Protein AF-0000000070373498 (afdb_homodimer)

Nearest PDB structures (foldseek):
  1uqt-assembly1_B  TM=4.635E-01  e=3.086E-07  Escherichia coli
  3qhp-assembly2_B  TM=4.964E-01  e=8.669E-03  Helicobacter pylori 26695
  3c3x-assembly2_B  TM=3.634E-01  e=1.491E-02  Ocimum basilicum
  2qys-assembly2_B  TM=3.652E-01  e=2.563E-02  Ocimum basilicum
  7u35-assembly3_C  TM=2.205E-01  e=1.452E-01  Pseudomonas aeruginosa PAO1

Organism: Tetrahymena thermophila (strain SB210) (NCBI:txid312017)

Solvent-accessible surface area (backbone atoms only — not comparable to full-atom values): 52626 Å² total; per-residue (Å²): 112,32,35,31,38,35,26,70,59,78,63,32,86,82,71,46,59,63,27,31,35,57,36,30,55,53,51,47,34,54,75,67,71,23,51,33,38,39,39,22,60,45,82,83,47,74,66,52,48,53,71,49,56,71,38,84,55,45,47,76,44,74,45,53,71,86,38,59,67,60,47,48,41,48,58,64,64,70,48,80,54,77,50,47,31,37,38,16,47,25,44,66,33,31,70,56,46,44,66,60,43,52,71,75,37,72,83,34,42,37,32,34,34,38,61,40,54,63,39,32,22,52,41,19,44,47,51,53,51,53,52,51,53,52,49,51,52,50,29,65,70,65,70,49,79,96,68,84,52,58,67,57,36,39,49,49,50,51,45,35,65,59,63,15,70,67,41,29,69,81,28,70,62,36,30,45,41,53,52,40,52,44,62,28,70,32,32,34,28,38,13,41,50,56,46,47,42,37,37,70,70,66,60,43,70,57,55,46,81,55,52,41,48,39,83,57,54,65,86,74,69,56,64,82,66,64,42,64,86,74,25,48,40,37,35,34,70,44,48,36,79,41,61,50,43,37,52,25,50,52,47,34,66,74,55,30,44,60,57,39,32,71,77,36,71,86,51,37,38,39,35,30,33,45,69,71,53,76,89,63,70,61,45,59,73,66,75,67,49,38,39,77,64,45,62,68,89,53,76,72,60,51,45,46,28,39,34,33,58,45,58,24,81,35,59,51,34,53,53,46,64,58,53,55,30,18,77,34,46,17,22,33,35,25,8,56,60,43,43,35,44,61,37,52,69,55,32,72,63,54,72,50,63,74,58,52,92,87,70,73,54,76,64,62,54,53,59,57,43,56,62,54,43,53,58,49,47,50,52,33,48,66,58,68,57,44,80,87,58,65,81,90,50,75,69,82,72,60,49,50,30,41,44,35,86,29,57,30,60,64,43,45,34,54,47,46,50,45,46,69,71,34,61,68,60,32,50,51,17,22,51,40,18,34,45,43,40,37,74,58,24,6,27,72,60,42,42,50,50,48,53,51,52,52,48,53,50,59,75,41,39,69,61,51,49,47,69,32,42,64,36,32,30,63,73,32,65,58,46,32,34,57,62,41,44,54,48,45,47,49,46,46,49,45,47,42,53,50,51,63,57,60,75,100,111,32,36,32,38,35,26,68,58,79,62,35,85,82,72,45,59,63,27,32,35,58,36,30,55,52,50,47,33,54,75,67,71,23,50,32,38,38,38,22,60,45,82,83,47,74,66,52,48,54,70,48,57,70,38,85,56,45,46,78,43,74,46,55,73,87,38,60,67,60,47,48,40,47,57,63,64,70,48,79,53,78,48,46,30,37,40,16,47,25,46,65,32,32,71,56,45,44,67,60,44,52,71,76,37,71,81,34,44,38,31,34,33,39,61,40,54,63,39,32,23,50,42,18,43,47,52,55,51,53,51,50,52,53,49,52,53,49,29,64,71,65,70,50,79,98,68,82,52,57,67,57,36,38,51,50,49,51,46,36,68,57,64,16,69,67,41,29,69,81,26,70,61,36,30,44,42,51,51,40,51,42,62,28,71,32,33,35,29,36,13,42,50,56,48,47,43,37,37,69,72,67,60,42,70,58,55,45,80,53,54,42,48,39,83,58,53,65,87,73,68,58,63,82,67,64,41,62,85,74,25,49,39,36,33,34,70,44,48,37,79,42,61,49,42,37,53,23,51,51,48,35,64,74,55,29,44,61,56,40,30,72,76,37,72,85,51,37,39,40,37,30,34,44,69,70,52,76,89,63,69,60,44,57,74,66,75,67,50,37,39,77,65,43,62,70,90,50,76,71,60,51,45,45,28,40,35,35,59,45,58,24,81,36,60,52,34,54,52,47,63,57,53,54,31,18,77,33,46,16,23,33,35,25,9,59,60,42,43,37,45,60,36,53,71,55,32,71,62,54,72,52,64,73,57,52,92,86,70,73,54,76,66,63,52,52,60,57,42,55,60,52,44,52,57,51,48,50,52,34,50,66,58,67,57,45,83,85,59,67,83,90,49,75,67,82,73,58,47,49,30,42,44,36,85,30,56,31,58,65,43,46,35,54,47,46,52,45,47,69,71,33,62,68,61,32,50,52,17,23,52,39,18,35,47,44,38,36,74,58,24,8,26,72,59,44,43,50,50,49,52,52,53,52,50,52,50,58,75,40,39,69,60,52,50,47,70,31,44,64,36,30,30,63,74,31,62,60,45,33,35,56,60,42,45,52,48,45,47,48,47,46,49,46,44,40,52,49,49,60,53,62,74,100

Secondary structure (DSSP, 8-state):
--EEEE-SS---TTS-HHHHHHHHHHHHHHHTT--EEEEESS---HHHHHHHHTSTTEEEEE--TT-HHHHHHIIIII-----SEEEEEHHHHHHHHHHHHHHH-TTSEEEEE-SS-HHHHHHHHHHHHHHHHHHHHHHHHHT--S---HHHHHHHHHHHHHH-S--TTT-HHHHHHHHHHHT-SEEEES-HHHHHIIIIIS---SEEE----BPPPPSS--GGGG-GGG--SEEEEEETTSHHHHHHHHHIIIIIHHHHHHH-TT--EEEEEES--GGGTTGGGG-SSEEE--S-S-GGGGGG-SEEEE--SS--S--HHHHHHHHTT--EEE-HHHHTT--STT-GGGGGTT--TTT--HHHHHHHHHHHHHHHHHHHHHHHT-TT--TTS--TT---SEE----SHHHHHHHHHHHHH-HHHHHHHHHHHHHHIIIIIBHHHHHHHHHHHHHHHHHTHHHHHHH-HHHHHHTSHHHHHHHHHHHHHHHHHHHHHHHHHH--/--EEEE-SS---TTS-HHHHHHHHHHHHHHHTT--EEEEESS---HHHHHHHHTSTTEEEEE--TT-HHHHHHIIIII-----SEEEEEHHHHHHHHHHHHHHH-TTSEEEEE-SS-HHHHHHHHHHHHHHHHHHHHHHHHHT--S---HHHHHHHHHHHHHH-S--TTT-HHHHHHHHHHHT-SEEEES-HHHHHIIIIIS---SEEE----BPPPPSS--GGGG-GGG--SEEEEEETTSHHHHHHHHHIIIIIHHHHHHH-TT--EEEEEES--GGGTT-GGG-SSEEE--S-S-GGGGGG-SEEEE--SS--S--HHHHHHHHTT--EEE-HHHHTT--STT-GGGGGTT--TTT--HHHHHHHHHHHHHHHHHHHHHHHT-TT--TTS--TT---SEE----SHHHHHHHHHHHHH-HHHHHHHHHHHHHHIIIIIBHHHHHHHHHHHHHHHHHTHHHHHHH-HHHHHHTSHHHHHHHHHHHHHHHHHHHHHHHHHH--

pLDDT: mean 83.88, std 16.35, range [26.62, 98.81]

Structure (mmCIF, N/CA/C/O backbone):
data_AF-0000000070373498-model_v1
#
loop_
_entity.id
_entity.type
_entity.pdbx_description
1 polymer 'Glycosyltransferase, putative'
#
loop_
_atom_site.group_PDB
_atom_site.id
_atom_site.type_symbol
_atom_site.label_atom_id
_atom_site.label_alt_id
_atom_site.label_comp_id
_atom_site.label_asym_id
_atom_site.label_entity_id
_atom_site.label_seq_id
_atom_site.pdbx_PDB_ins_code
_atom_site.Cartn_x
_atom_site.Cartn_y
_atom_site.Cartn_z
_atom_site.occupancy
_atom_site.B_iso_or_equiv
_atom_site.auth_seq_id
_atom_site.auth_comp_id
_atom_site.auth_asym_id
_atom_site.auth_atom_id
_atom_site.pdbx_PDB_model_num
ATOM 1 N N . MET A 1 1 ? -27.422 -12.938 -8.344 1 84.81 1 MET A N 1
ATOM 2 C CA . MET A 1 1 ? -26.203 -12.203 -8.633 1 84.81 1 MET A CA 1
ATOM 3 C C . MET A 1 1 ? -25.828 -12.336 -10.109 1 84.81 1 MET A C 1
ATOM 5 O O . MET A 1 1 ? -25.734 -13.453 -10.633 1 84.81 1 MET A O 1
ATOM 9 N N . LYS A 1 2 ? -25.906 -11.352 -10.852 1 90.5 2 LYS A N 1
ATOM 10 C CA . LYS A 1 2 ? -25.5 -11.352 -12.25 1 90.5 2 LYS A CA 1
ATOM 11 C C . LYS A 1 2 ? -23.984 -11.195 -12.375 1 90.5 2 LYS A C 1
ATOM 13 O O . LYS A 1 2 ? -23.406 -10.273 -11.797 1 90.5 2 LYS A O 1
ATOM 18 N N . VAL A 1 3 ? -23.375 -12.141 -13.18 1 93.94 3 VAL A N 1
ATOM 19 C CA . VAL A 1 3 ? -21.906 -12.156 -13.242 1 93.94 3 VAL A CA 1
ATOM 20 C C . VAL A 1 3 ? -21.453 -12.016 -14.695 1 93.94 3 VAL A C 1
ATOM 22 O O . VAL A 1 3 ? -22 -12.664 -15.594 1 93.94 3 VAL A O 1
ATOM 25 N N . ALA A 1 4 ? -20.562 -11.07 -14.914 1 93.75 4 ALA A N 1
ATOM 26 C CA . ALA A 1 4 ? -19.875 -10.961 -16.203 1 93.75 4 ALA A CA 1
ATOM 27 C C . ALA A 1 4 ? -18.438 -11.469 -16.094 1 93.75 4 ALA A C 1
ATOM 29 O O . ALA A 1 4 ? -17.672 -11.031 -15.234 1 93.75 4 ALA A O 1
ATOM 30 N N . ILE A 1 5 ? -18.125 -12.391 -16.938 1 93.94 5 ILE A N 1
ATOM 31 C CA . ILE A 1 5 ? -16.766 -12.953 -16.953 1 93.94 5 ILE A CA 1
ATOM 32 C C . ILE A 1 5 ? -16.031 -12.492 -18.203 1 93.94 5 ILE A C 1
ATOM 34 O O . ILE A 1 5 ? -16.547 -12.633 -19.328 1 93.94 5 ILE A O 1
ATOM 38 N N . PHE A 1 6 ? -14.883 -11.867 -18 1 93.06 6 PHE A N 1
ATOM 39 C CA . PHE A 1 6 ? -14.023 -11.406 -19.078 1 93.06 6 PHE A CA 1
ATOM 40 C C . PHE A 1 6 ? -12.781 -12.281 -19.188 1 93.06 6 PHE A C 1
ATOM 42 O O . PHE A 1 6 ? -12.031 -12.43 -18.219 1 93.06 6 PHE A O 1
ATOM 49 N N . SER A 1 7 ? -12.586 -12.891 -20.312 1 91.75 7 SER A N 1
ATOM 50 C CA . SER A 1 7 ? -11.438 -13.758 -20.547 1 91.75 7 SER A CA 1
ATOM 51 C C . SER A 1 7 ? -10.914 -13.617 -21.969 1 91.75 7 SER A C 1
ATOM 53 O O . SER A 1 7 ? -11.695 -13.391 -22.906 1 91.75 7 SER A O 1
ATOM 55 N N . LEU A 1 8 ? -9.57 -13.719 -22.109 1 86.31 8 LEU A N 1
ATOM 56 C CA . LEU A 1 8 ? -8.977 -13.633 -23.438 1 86.31 8 LEU A CA 1
ATOM 57 C C . LEU A 1 8 ? -9.297 -14.875 -24.25 1 86.31 8 LEU A C 1
ATOM 59 O O . LEU A 1 8 ? -9.273 -14.828 -25.484 1 86.31 8 LEU A O 1
ATOM 63 N N . LEU A 1 9 ? -9.562 -15.977 -23.484 1 81.12 9 LEU A N 1
ATOM 64 C CA . LEU A 1 9 ? -9.883 -17.234 -24.156 1 81.12 9 LEU A CA 1
ATOM 65 C C . LEU A 1 9 ? -11.289 -17.703 -23.781 1 81.12 9 LEU A C 1
ATOM 67 O O . LEU A 1 9 ? -11.781 -17.391 -22.688 1 81.12 9 LEU A O 1
ATOM 71 N N . TRP A 1 10 ? -11.836 -18.359 -24.734 1 78.5 10 TRP A N 1
ATOM 72 C CA . TRP A 1 10 ? -13.125 -18.969 -24.438 1 78.5 10 TRP A CA 1
ATOM 73 C C . TRP A 1 10 ? -12.961 -20.156 -23.484 1 78.5 10 TRP A C 1
ATOM 75 O O . TRP A 1 10 ? -11.977 -20.891 -23.578 1 78.5 10 TRP A O 1
ATOM 85 N N . PRO A 1 11 ? -13.828 -20.297 -22.578 1 72.81 11 PRO A N 1
ATOM 86 C CA . PRO A 1 11 ? -13.695 -21.375 -21.594 1 72.81 11 PRO A CA 1
ATOM 87 C C . PRO A 1 11 ? -13.805 -22.766 -22.219 1 72.81 11 PRO A C 1
ATOM 89 O O . PRO A 1 11 ? -14.586 -22.953 -23.156 1 72.81 11 PRO A O 1
ATOM 92 N N . LYS A 1 12 ? -12.883 -23.609 -21.906 1 69.5 12 LYS A N 1
ATOM 93 C CA . LYS A 1 12 ? -12.891 -25.016 -22.312 1 69.5 12 LYS A CA 1
ATOM 94 C C . LYS A 1 12 ? -12.734 -25.922 -21.094 1 69.5 12 LYS A C 1
ATOM 96 O O . LYS A 1 12 ? -11.961 -25.625 -20.188 1 69.5 12 LYS A O 1
ATOM 101 N N . ASN A 1 13 ? -13.539 -26.984 -21.047 1 64.62 13 ASN A N 1
ATOM 102 C CA . ASN A 1 13 ? -13.508 -27.906 -19.906 1 64.62 13 ASN A CA 1
ATOM 103 C C . ASN A 1 13 ? -12.25 -28.766 -19.922 1 64.62 13 ASN A C 1
ATOM 105 O O . ASN A 1 13 ? -11.906 -29.375 -18.906 1 64.62 13 ASN A O 1
ATOM 109 N N . ASN A 1 14 ? -11.555 -28.875 -20.938 1 64.81 14 ASN A N 1
ATOM 110 C CA . ASN A 1 14 ? -10.453 -29.844 -20.969 1 64.81 14 ASN A CA 1
ATOM 111 C C . ASN A 1 14 ? -9.266 -29.312 -21.766 1 64.81 14 ASN A C 1
ATOM 113 O O . ASN A 1 14 ? -8.68 -30.031 -22.562 1 64.81 14 ASN A O 1
ATOM 117 N N . PHE A 1 15 ? -8.938 -28.141 -21.594 1 67.12 15 PHE A N 1
ATOM 118 C CA . PHE A 1 15 ? -7.832 -27.594 -22.359 1 67.12 15 PHE A CA 1
ATOM 119 C C . PHE A 1 15 ? -6.68 -27.188 -21.438 1 67.12 15 PHE A C 1
ATOM 121 O O . PHE A 1 15 ? -5.895 -28.047 -21.016 1 67.12 15 PHE A O 1
ATOM 128 N N . SER A 1 16 ? -6.688 -26.016 -20.938 1 75.06 16 SER A N 1
ATOM 129 C CA . SER A 1 16 ? -5.652 -25.562 -20.016 1 75.06 16 SER A CA 1
ATOM 130 C C . SER A 1 16 ? -6.203 -25.422 -18.609 1 75.06 16 SER A C 1
ATOM 132 O O . SER A 1 16 ? -7.418 -25.344 -18.406 1 75.06 16 SER A O 1
ATOM 134 N N . ALA A 1 17 ? -5.25 -25.562 -17.688 1 77.38 17 ALA A N 1
ATOM 135 C CA . ALA A 1 17 ? -5.656 -25.391 -16.297 1 77.38 17 ALA A CA 1
ATOM 136 C C . ALA A 1 17 ? -6.398 -24.078 -16.094 1 77.38 17 ALA A C 1
ATOM 138 O O . ALA A 1 17 ? -7.379 -24.016 -15.344 1 77.38 17 ALA A O 1
ATOM 139 N N . ALA A 1 18 ? -6.004 -23.031 -16.781 1 77.94 18 ALA A N 1
ATOM 140 C CA . ALA A 1 18 ? -6.641 -21.734 -16.672 1 77.94 18 ALA A CA 1
ATOM 141 C C . ALA A 1 18 ? -8.07 -21.766 -17.203 1 77.94 18 ALA A C 1
ATOM 143 O O . ALA A 1 18 ? -8.984 -21.219 -16.578 1 77.94 18 ALA A O 1
ATOM 144 N N . CYS A 1 19 ? -8.266 -22.406 -18.266 1 77.88 19 CYS A N 1
ATOM 145 C CA . CYS A 1 19 ? -9.586 -22.516 -18.859 1 77.88 19 CYS A CA 1
ATOM 146 C C . CYS A 1 19 ? -10.531 -23.297 -17.969 1 77.88 19 CYS A C 1
ATOM 148 O O . CYS A 1 19 ? -11.695 -22.938 -17.797 1 77.88 19 CYS A O 1
ATOM 150 N N . VAL A 1 20 ? -9.969 -24.344 -17.422 1 81.12 20 VAL A N 1
ATOM 151 C CA . VAL A 1 20 ? -10.766 -25.188 -16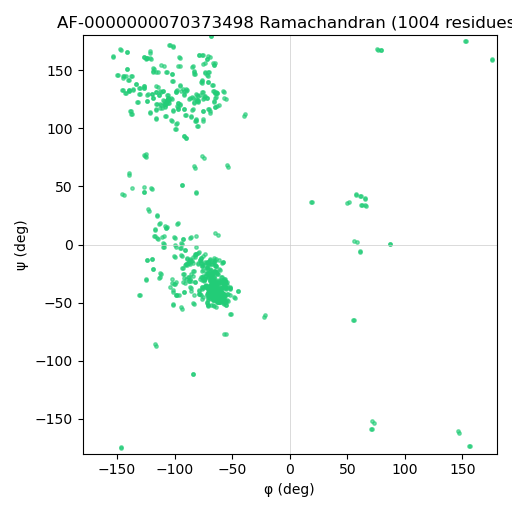.531 1 81.12 20 VAL A CA 1
ATOM 152 C C . VAL A 1 20 ? -11.219 -24.406 -15.312 1 81.12 20 VAL A C 1
ATOM 154 O O . VAL A 1 20 ? -12.367 -24.5 -14.891 1 81.12 20 VAL A O 1
ATOM 157 N N . ARG A 1 21 ? -10.383 -23.672 -14.805 1 87.75 21 ARG A N 1
ATOM 158 C CA . ARG A 1 21 ? -10.719 -22.875 -13.625 1 87.75 21 ARG A CA 1
ATOM 159 C C . ARG A 1 21 ? -11.758 -21.812 -13.953 1 87.75 21 ARG A C 1
ATOM 161 O O . ARG A 1 21 ? -12.719 -21.625 -13.203 1 87.75 21 ARG A O 1
ATOM 168 N N . THR A 1 22 ? -11.547 -21.109 -15.039 1 87.75 22 THR A N 1
ATOM 169 C CA . THR A 1 22 ? -12.516 -20.094 -15.461 1 87.75 22 THR A CA 1
ATOM 170 C C . THR A 1 22 ? -13.883 -20.719 -15.703 1 87.75 22 THR A C 1
ATOM 172 O O . THR A 1 22 ? -14.906 -20.141 -15.328 1 87.75 22 THR A O 1
ATOM 175 N N . PHE A 1 23 ? -13.844 -21.906 -16.25 1 85.19 23 PHE A N 1
ATOM 176 C CA . PHE A 1 23 ? -15.086 -22.625 -16.469 1 85.19 23 PHE A CA 1
ATOM 177 C C . PHE A 1 23 ? -15.75 -22.969 -15.141 1 85.19 23 PHE A C 1
ATOM 179 O O . PHE A 1 23 ? -16.984 -23.016 -15.047 1 85.19 23 PHE A O 1
ATOM 186 N N . GLY A 1 24 ? -14.945 -23.203 -14.188 1 88.06 24 GLY A N 1
ATOM 187 C CA . GLY A 1 24 ? -15.461 -23.469 -12.852 1 88.06 24 GLY A CA 1
ATOM 188 C C . GLY A 1 24 ? -16.375 -22.375 -12.344 1 88.06 24 GLY A C 1
ATOM 189 O O . GLY A 1 24 ? -17.375 -22.656 -11.688 1 88.06 24 GLY A O 1
ATOM 190 N N . TYR A 1 25 ? -16.062 -21.125 -12.633 1 89.75 25 TYR A N 1
ATOM 191 C CA . TYR A 1 25 ? -16.922 -20.016 -12.234 1 89.75 25 TYR A CA 1
ATOM 192 C C . TYR A 1 25 ? -18.266 -20.078 -12.938 1 89.75 25 TYR A C 1
ATOM 194 O O . TYR A 1 25 ? -19.297 -19.766 -12.344 1 89.75 25 TYR A O 1
ATOM 202 N N . VAL A 1 26 ? -18.188 -20.469 -14.164 1 87.88 26 VAL A N 1
ATOM 203 C CA . VAL A 1 26 ? -19.422 -20.625 -14.938 1 87.88 26 VAL A CA 1
ATOM 204 C C . VAL A 1 26 ? -20.297 -21.703 -14.305 1 87.88 26 VAL A C 1
ATOM 206 O O . VAL A 1 26 ? -21.5 -21.516 -14.141 1 87.88 26 VAL A O 1
ATOM 209 N N . LEU A 1 27 ? -19.656 -22.781 -13.906 1 87.31 27 LEU A N 1
ATOM 210 C CA . LEU A 1 27 ? -20.391 -23.891 -13.281 1 87.31 27 LEU A CA 1
ATOM 211 C C . LEU A 1 27 ? -21.031 -23.438 -11.977 1 87.31 27 LEU A C 1
ATOM 213 O O . LEU A 1 27 ? -22.156 -23.828 -11.672 1 87.31 27 LEU A O 1
ATOM 217 N N . CYS A 1 28 ? -20.312 -22.672 -11.234 1 88.56 28 CYS A N 1
ATOM 218 C CA . CYS A 1 28 ? -20.859 -22.156 -9.984 1 88.56 28 CYS A CA 1
ATOM 219 C C . CYS A 1 28 ? -22.109 -21.312 -10.242 1 88.56 28 CYS A C 1
ATOM 221 O O . CYS A 1 28 ? -23.109 -21.453 -9.539 1 88.56 28 CYS A O 1
ATOM 223 N N . GLN A 1 29 ? -22.016 -20.469 -11.242 1 88.75 29 GLN A N 1
ATOM 224 C CA . GLN A 1 29 ? -23.156 -19.609 -11.586 1 88.75 29 GLN A CA 1
ATOM 225 C C . GLN A 1 29 ? -24.344 -20.438 -12.055 1 88.75 29 GLN A C 1
ATOM 227 O O . GLN A 1 29 ? -25.484 -20.125 -11.734 1 88.75 29 GLN A O 1
ATOM 232 N N . LEU A 1 30 ? -24.109 -21.453 -12.805 1 85.94 30 LEU A N 1
ATOM 233 C CA . LEU A 1 30 ? -25.156 -22.328 -13.305 1 85.94 30 LEU A CA 1
ATOM 234 C C . LEU A 1 30 ? -25.859 -23.062 -12.156 1 85.94 30 LEU A C 1
ATOM 236 O O . LEU A 1 30 ? -27.078 -23.188 -12.148 1 85.94 30 LEU A O 1
ATOM 240 N N . LYS A 1 31 ? -25.031 -23.547 -11.297 1 86.81 31 LYS A N 1
ATOM 241 C CA . LYS A 1 31 ? -25.594 -24.25 -10.141 1 86.81 31 LYS A CA 1
ATOM 242 C C . LYS A 1 31 ? -26.562 -23.359 -9.367 1 86.81 31 LYS A C 1
ATOM 244 O O . LYS A 1 31 ? -27.594 -23.812 -8.883 1 86.81 31 LYS A O 1
ATOM 249 N N . GLU A 1 32 ? -26.219 -22.125 -9.312 1 83.94 32 GLU A N 1
ATOM 250 C CA . GLU A 1 32 ? -27.031 -21.188 -8.547 1 83.94 32 GLU A CA 1
ATOM 251 C C . GLU A 1 32 ? -28.078 -20.516 -9.422 1 83.94 32 GLU A C 1
ATOM 253 O O . GLU A 1 32 ? -28.734 -19.562 -8.992 1 83.94 32 GLU A O 1
ATOM 258 N N . ASN A 1 33 ? -28.234 -20.859 -10.656 1 85.81 33 ASN A N 1
ATOM 259 C CA . ASN A 1 33 ? -29.203 -20.344 -11.625 1 85.81 33 ASN A CA 1
ATOM 260 C C . ASN A 1 33 ? -29.078 -18.828 -11.797 1 85.81 33 ASN A C 1
ATOM 262 O O . ASN A 1 33 ? -30.078 -18.109 -11.742 1 85.81 33 ASN A O 1
ATOM 266 N N . GLN A 1 34 ? -27.906 -18.453 -11.859 1 86.31 34 GLN A N 1
ATOM 267 C CA . GLN A 1 34 ? -27.625 -17.031 -12.016 1 86.31 34 GLN A CA 1
ATOM 268 C C . GLN A 1 34 ? -27.266 -16.688 -13.461 1 86.31 34 GLN A C 1
ATOM 270 O O . GLN A 1 34 ? -26.641 -17.5 -14.148 1 86.31 34 GLN A O 1
ATOM 275 N N . GLU A 1 35 ? -27.734 -15.602 -13.906 1 86.88 35 GLU A N 1
ATOM 276 C CA . GLU A 1 35 ? -27.406 -15.141 -15.25 1 86.88 35 GLU A CA 1
ATOM 277 C C . GLU A 1 35 ? -25.922 -14.789 -15.352 1 86.88 35 GLU A C 1
ATOM 279 O O . GLU A 1 35 ? -25.359 -14.141 -14.469 1 86.88 35 GLU A O 1
ATOM 284 N N . THR A 1 36 ? -25.328 -15.305 -16.422 1 90.19 36 THR A N 1
ATOM 285 C CA . THR A 1 36 ? -23.891 -15.102 -16.609 1 90.19 36 THR A CA 1
ATOM 286 C C . THR A 1 36 ? -23.594 -14.594 -18.031 1 90.19 36 THR A C 1
ATOM 288 O O . THR A 1 36 ? -24.203 -15.062 -19 1 90.19 36 THR A O 1
ATOM 291 N N . LEU A 1 37 ? -22.859 -13.57 -18.062 1 89.38 37 LEU A N 1
ATOM 292 C CA . LEU A 1 37 ? -22.359 -13.031 -19.328 1 89.38 37 LEU A CA 1
ATOM 293 C C . LEU A 1 37 ? -20.875 -13.344 -19.5 1 89.38 37 LEU A C 1
ATOM 295 O O . LEU A 1 37 ? -20.078 -13.125 -18.578 1 89.38 37 LEU A O 1
ATOM 299 N N . PHE A 1 38 ? -20.531 -13.961 -20.609 1 90.06 38 PHE A N 1
ATOM 300 C CA . PHE A 1 38 ? -19.125 -14.273 -20.922 1 90.06 38 PHE A CA 1
ATOM 301 C C . PHE A 1 38 ? -18.641 -13.453 -22.109 1 90.06 38 PHE A C 1
ATOM 303 O O . PHE A 1 38 ? -19.219 -13.531 -23.203 1 90.06 38 PHE A O 1
ATOM 310 N N . ILE A 1 39 ? -17.609 -12.641 -21.891 1 89.06 39 ILE A N 1
ATOM 311 C CA . ILE A 1 39 ? -17.109 -11.75 -22.922 1 89.06 39 ILE A CA 1
ATOM 312 C C . ILE A 1 39 ? -15.656 -12.094 -23.234 1 89.06 39 ILE A C 1
ATOM 314 O O . ILE A 1 39 ? -14.844 -12.289 -22.328 1 89.06 39 ILE A O 1
ATOM 318 N N . SER A 1 40 ? -15.312 -12.258 -24.438 1 89.38 40 SER A N 1
ATOM 319 C CA . SER A 1 40 ? -13.945 -12.5 -24.906 1 89.38 40 SER A CA 1
ATOM 320 C C . SER A 1 40 ? -13.656 -11.734 -26.188 1 89.38 40 SER A C 1
ATOM 322 O O . SER A 1 40 ? -14.539 -11.547 -27.031 1 89.38 40 SER A O 1
ATOM 324 N N . PRO A 1 41 ? -12.398 -11.18 -26.328 1 86.81 41 PRO A N 1
ATOM 325 C CA . PRO A 1 41 ? -12.039 -10.539 -27.594 1 86.81 41 PRO A CA 1
ATOM 326 C C . PRO A 1 41 ? -11.703 -11.555 -28.688 1 86.81 41 PRO A C 1
ATOM 328 O O . PRO A 1 41 ? -11.578 -11.18 -29.859 1 86.81 41 PRO A O 1
ATOM 331 N N . SER A 1 42 ? -11.547 -12.805 -28.344 1 83.62 42 SER A N 1
ATOM 332 C CA . SER A 1 42 ? -11.164 -13.836 -29.312 1 83.62 42 SER A CA 1
ATOM 333 C C . SER A 1 42 ? -12.328 -14.195 -30.234 1 83.62 42 SER A C 1
ATOM 335 O O . SER A 1 42 ? -13.492 -14.125 -29.828 1 83.62 42 SER A O 1
ATOM 337 N N . LYS A 1 43 ? -11.93 -14.539 -31.422 1 79.56 43 LYS A N 1
ATOM 338 C CA . LYS A 1 43 ? -12.953 -14.969 -32.375 1 79.56 43 LYS A CA 1
ATOM 339 C C . LYS A 1 43 ? -13.586 -16.281 -31.938 1 79.56 43 LYS A C 1
ATOM 341 O O . LYS A 1 43 ? -12.898 -17.188 -31.469 1 79.56 43 LYS A O 1
ATOM 346 N N . LYS A 1 44 ? -14.875 -16.344 -32.062 1 74 44 LYS A N 1
ATOM 347 C CA . LYS A 1 44 ? -15.648 -17.516 -31.672 1 74 44 LYS A CA 1
ATOM 348 C C . LYS A 1 44 ? -15.5 -18.656 -32.688 1 74 44 LYS A C 1
ATOM 350 O O . LYS A 1 44 ? -15.648 -18.438 -33.875 1 74 44 LYS A O 1
ATOM 355 N N . THR A 1 45 ? -14.906 -19.703 -32.219 1 69.56 45 THR A N 1
ATOM 356 C CA . THR A 1 45 ? -15 -20.875 -33.094 1 69.56 45 THR A CA 1
ATOM 357 C C . THR A 1 45 ? -16.312 -21.625 -32.844 1 69.56 45 THR A C 1
ATOM 359 O O . THR A 1 45 ? -16.938 -21.453 -31.797 1 69.56 45 THR A O 1
ATOM 362 N N . LYS A 1 46 ? -16.812 -22.328 -33.844 1 64.81 46 LYS A N 1
ATOM 363 C CA . LYS A 1 46 ? -18.047 -23.094 -33.75 1 64.81 46 LYS A CA 1
ATOM 364 C C . LYS A 1 46 ? -18.016 -24.031 -32.531 1 64.81 46 LYS A C 1
ATOM 366 O O . LYS A 1 46 ? -19.016 -24.172 -31.828 1 64.81 46 LYS A O 1
ATOM 371 N N . GLN A 1 47 ? -16.953 -24.641 -32.344 1 64.06 47 GLN A N 1
ATOM 372 C CA . GLN A 1 47 ? -16.812 -25.609 -31.25 1 64.06 47 GLN A CA 1
ATOM 373 C C . GLN A 1 47 ? -16.906 -24.922 -29.891 1 64.06 47 GLN A C 1
ATOM 375 O O . GLN A 1 47 ? -17.578 -25.422 -28.984 1 64.06 47 GLN A O 1
ATOM 380 N N . GLN A 1 48 ? -16.359 -23.828 -29.812 1 65.25 48 GLN A N 1
ATOM 381 C CA . GLN A 1 48 ? -16.328 -23.109 -28.547 1 65.25 48 GLN A CA 1
ATOM 382 C C . GLN A 1 48 ? -17.719 -22.609 -28.156 1 65.25 48 GLN A C 1
ATOM 384 O O . GLN A 1 48 ? -18.094 -22.656 -26.984 1 65.25 48 GLN A O 1
ATOM 389 N N . ILE A 1 49 ? -18.391 -22.203 -29.172 1 64.31 49 ILE A N 1
ATOM 390 C CA . ILE A 1 49 ? -19.766 -21.75 -28.969 1 64.31 49 ILE A CA 1
ATOM 391 C C . ILE A 1 49 ? -20.625 -22.922 -28.484 1 64.31 49 ILE A C 1
ATOM 393 O O . ILE A 1 49 ? -21.422 -22.766 -27.547 1 64.31 49 ILE A O 1
ATOM 397 N N . SER A 1 50 ? -20.359 -24 -29.062 1 64.75 50 SER A N 1
ATOM 398 C CA . SER A 1 50 ? -21.172 -25.156 -28.719 1 64.75 50 SER A CA 1
ATOM 399 C C . SER A 1 50 ? -20.922 -25.625 -27.281 1 64.75 50 SER A C 1
ATOM 401 O O . SER A 1 50 ? -21.844 -26.031 -26.578 1 64.75 50 SER A O 1
ATOM 403 N N . ASP A 1 51 ? -19.719 -25.516 -26.812 1 65.62 51 ASP A N 1
ATOM 404 C CA . ASP A 1 51 ? -19.328 -25.953 -25.484 1 65.62 51 ASP A CA 1
ATOM 405 C C . ASP A 1 51 ? -20.031 -25.141 -24.391 1 65.62 51 ASP A C 1
ATOM 407 O O . ASP A 1 51 ? -20.406 -25.672 -23.359 1 65.62 51 ASP A O 1
ATOM 411 N N . ILE A 1 52 ? -20.328 -23.891 -24.719 1 66.88 52 ILE A N 1
ATOM 412 C CA . ILE A 1 52 ? -20.875 -23 -23.703 1 66.88 52 ILE A CA 1
ATOM 413 C C . ILE A 1 52 ? -22.391 -22.875 -23.891 1 66.88 52 ILE A C 1
ATOM 415 O O . ILE A 1 52 ? -23.141 -22.734 -22.922 1 66.88 52 ILE A O 1
ATOM 419 N N . GLN A 1 53 ? -22.766 -22.812 -25.141 1 62.56 53 GLN A N 1
ATOM 420 C CA . GLN A 1 53 ? -24.172 -22.578 -25.453 1 62.56 53 GLN A CA 1
ATOM 421 C C . GLN A 1 53 ? -25.062 -23.688 -24.906 1 62.56 53 GLN A C 1
ATOM 423 O O . GLN A 1 53 ? -26.266 -23.516 -24.734 1 62.56 53 GLN A O 1
ATOM 428 N N . MET A 1 54 ? -24.312 -24.672 -24.562 1 63.5 54 MET A N 1
ATOM 429 C CA . MET A 1 54 ? -25.094 -25.75 -23.984 1 63.5 54 MET A CA 1
ATOM 430 C C . MET A 1 54 ? -25.734 -25.328 -22.672 1 63.5 54 MET A C 1
ATOM 432 O O . MET A 1 54 ? -26.719 -25.922 -22.234 1 63.5 54 MET A O 1
ATOM 436 N N . PHE A 1 55 ? -25.266 -24.219 -22.234 1 70.5 55 PHE A N 1
ATOM 437 C CA . PHE A 1 55 ? -25.812 -23.797 -20.953 1 70.5 55 PHE A CA 1
ATOM 438 C C . PHE A 1 55 ? -26.75 -22.594 -21.125 1 70.5 55 PHE A C 1
ATOM 440 O O . PHE A 1 55 ? -26.328 -21.547 -21.609 1 70.5 55 PHE A O 1
ATOM 447 N N . SER A 1 56 ? -28 -22.719 -20.953 1 67.31 56 SER A N 1
ATOM 448 C CA . SER A 1 56 ? -29.062 -21.766 -21.234 1 67.31 56 SER A CA 1
ATOM 449 C C . SER A 1 56 ? -28.844 -20.438 -20.516 1 67.31 56 SER A C 1
ATOM 451 O O . SER A 1 56 ? -29.219 -19.375 -21.016 1 67.31 56 SER A O 1
ATOM 453 N N . ASN A 1 57 ? -28.281 -20.391 -19.422 1 81.25 57 ASN A N 1
ATOM 454 C CA . ASN A 1 57 ? -28.203 -19.172 -18.625 1 81.25 57 ASN A CA 1
ATOM 455 C C . ASN A 1 57 ? -26.859 -18.469 -18.828 1 81.25 57 ASN A C 1
ATOM 457 O O . ASN A 1 57 ? -26.5 -17.578 -18.047 1 81.25 57 ASN A O 1
ATOM 461 N N . VAL A 1 58 ? -26.125 -18.812 -19.922 1 85.31 58 VAL A N 1
ATOM 462 C CA . VAL A 1 58 ? -24.844 -18.188 -20.219 1 85.31 58 VAL A CA 1
ATOM 463 C C . VAL A 1 58 ? -24.906 -17.516 -21.594 1 85.31 58 VAL A C 1
ATOM 465 O O . VAL A 1 58 ? -25.141 -18.172 -22.609 1 85.31 58 VAL A O 1
ATOM 468 N N . LYS A 1 59 ? -24.812 -16.219 -21.562 1 83.75 59 LYS A N 1
ATOM 469 C CA . LYS A 1 59 ? -24.719 -15.469 -22.797 1 83.75 59 LYS A CA 1
ATOM 470 C C . LYS A 1 59 ? -23.266 -15.195 -23.172 1 83.75 59 LYS A C 1
ATOM 472 O O . LYS A 1 59 ? -22.453 -14.852 -22.297 1 83.75 59 LYS A O 1
ATOM 477 N N . ILE A 1 60 ? -22.922 -15.438 -24.391 1 85.06 60 ILE A N 1
ATOM 478 C CA . ILE A 1 60 ? -21.547 -15.266 -24.828 1 85.06 60 ILE A CA 1
ATOM 479 C C . ILE A 1 60 ? -21.469 -14.141 -25.859 1 85.06 60 ILE A C 1
ATOM 481 O O . ILE A 1 60 ? -22.312 -14.039 -26.75 1 85.06 60 ILE A O 1
ATOM 485 N N . TYR A 1 61 ? -20.469 -13.273 -25.703 1 84.44 61 TYR A N 1
ATOM 486 C CA . TYR A 1 61 ? -20.297 -12.156 -26.625 1 84.44 61 TYR A CA 1
ATOM 487 C C . TYR A 1 61 ? -18.828 -11.938 -26.953 1 84.44 61 TYR A C 1
ATOM 489 O O . TYR A 1 61 ? -17.969 -12.016 -26.078 1 84.44 61 TYR A O 1
ATOM 497 N N . GLU A 1 62 ? -18.594 -11.789 -28.219 1 85.94 62 GLU A N 1
ATOM 498 C CA . GLU A 1 62 ? -17.281 -11.352 -28.688 1 85.94 62 GLU A CA 1
ATOM 499 C C . GLU A 1 62 ? -17.156 -9.836 -28.641 1 85.94 62 GLU A C 1
ATOM 501 O O . GLU A 1 62 ? -18.031 -9.125 -29.156 1 85.94 62 GLU A O 1
ATOM 506 N N . ALA A 1 63 ? -16.094 -9.32 -27.953 1 83.75 63 ALA A N 1
ATOM 507 C CA . ALA A 1 63 ? -15.945 -7.871 -27.875 1 83.75 63 ALA A CA 1
ATOM 508 C C . ALA A 1 63 ? -14.477 -7.465 -27.953 1 83.75 63 ALA A C 1
ATOM 510 O O . ALA A 1 63 ? -13.633 -8.023 -27.234 1 83.75 63 ALA A O 1
ATOM 511 N N . ASP A 1 64 ? -14.305 -6.516 -28.859 1 81.25 64 ASP A N 1
ATOM 512 C CA . ASP A 1 64 ? -12.984 -5.906 -28.953 1 81.25 64 ASP A CA 1
ATOM 513 C C . ASP A 1 64 ? -12.82 -4.789 -27.922 1 81.25 64 ASP A C 1
ATOM 515 O O . ASP A 1 64 ? -13.469 -3.746 -28.016 1 81.25 64 ASP A O 1
ATOM 519 N N . TYR A 1 65 ? -11.906 -4.953 -27.016 1 78.12 65 TYR A N 1
ATOM 520 C CA . TYR A 1 65 ? -11.703 -4.004 -25.922 1 78.12 65 TYR A CA 1
ATOM 521 C C . TYR A 1 65 ? -11.156 -2.682 -26.453 1 78.12 65 TYR A C 1
ATOM 523 O O . TYR A 1 65 ? -11.18 -1.671 -25.75 1 78.12 65 TYR A O 1
ATOM 531 N N . ASN A 1 66 ? -10.656 -2.615 -27.594 1 75.12 66 ASN A N 1
ATOM 532 C CA . ASN A 1 66 ? -10.094 -1.395 -28.156 1 75.12 66 ASN A CA 1
ATOM 533 C C . ASN A 1 66 ? -11.18 -0.527 -28.797 1 75.12 66 ASN A C 1
ATOM 535 O O . ASN A 1 66 ? -10.938 0.636 -29.125 1 75.12 66 ASN A O 1
ATOM 539 N N . ASN A 1 67 ? -12.297 -1.145 -28.984 1 77.69 67 ASN A N 1
ATOM 540 C CA . ASN A 1 67 ? -13.414 -0.428 -29.594 1 77.69 67 ASN A CA 1
ATOM 541 C C . ASN A 1 67 ? -14.414 0.053 -28.547 1 77.69 67 ASN A C 1
ATOM 543 O O . ASN A 1 67 ? -15.32 -0.688 -28.156 1 77.69 67 ASN A O 1
ATOM 547 N N . PHE A 1 68 ? -14.281 1.252 -28.234 1 76.31 68 PHE A N 1
ATOM 548 C CA . PHE A 1 68 ? -15.07 1.835 -27.156 1 76.31 68 PHE A CA 1
ATOM 549 C C . PHE A 1 68 ? -16.547 1.802 -27.484 1 76.31 68 PHE A C 1
ATOM 551 O O . PHE A 1 68 ? -17.391 1.526 -26.625 1 76.31 68 PHE A O 1
ATOM 558 N N . GLU A 1 69 ? -16.875 2.1 -28.672 1 74.44 69 GLU A N 1
ATOM 559 C CA . GLU A 1 69 ? -18.281 2.139 -29.078 1 74.44 69 GLU A CA 1
ATOM 560 C C . GLU A 1 69 ? -18.938 0.767 -28.953 1 74.44 69 GLU A C 1
ATOM 562 O O . GLU A 1 69 ? -20.062 0.657 -28.453 1 74.44 69 GLU A O 1
ATOM 567 N N . THR A 1 70 ? -18.188 -0.203 -29.375 1 75.62 70 THR A N 1
ATOM 568 C CA . THR A 1 70 ? -18.703 -1.566 -29.281 1 75.62 70 THR A CA 1
ATOM 569 C C . THR A 1 70 ? -18.891 -1.974 -27.828 1 75.62 70 THR A C 1
ATOM 571 O O . THR A 1 70 ? -19.891 -2.598 -27.469 1 75.62 70 THR A O 1
ATOM 574 N N . MET A 1 71 ? -17.953 -1.591 -27.047 1 81.06 71 MET A N 1
ATOM 575 C CA . MET A 1 71 ? -18.031 -1.938 -25.641 1 81.06 71 MET A CA 1
ATOM 576 C C . MET A 1 71 ? -19.188 -1.208 -24.953 1 81.06 71 MET A C 1
ATOM 578 O O . MET A 1 71 ? -19.906 -1.795 -24.156 1 81.06 71 MET A O 1
ATOM 582 N N . ASP A 1 72 ? -19.266 0.015 -25.281 1 78.5 72 ASP A N 1
ATOM 583 C CA . ASP A 1 72 ? -20.375 0.8 -24.719 1 78.5 72 ASP A CA 1
ATOM 584 C C . ASP A 1 72 ? -21.719 0.226 -25.141 1 78.5 72 ASP A C 1
ATOM 586 O O . ASP A 1 72 ? -22.641 0.145 -24.328 1 78.5 72 ASP A O 1
ATOM 590 N N . PHE A 1 73 ? -21.781 -0.099 -26.375 1 76.19 73 PHE A N 1
ATOM 591 C CA . PHE A 1 73 ? -23.016 -0.676 -26.906 1 76.19 73 PHE A CA 1
ATOM 592 C C . PHE A 1 73 ? -23.328 -1.993 -26.203 1 76.19 73 PHE A C 1
ATOM 594 O O . PHE A 1 73 ? -24.469 -2.223 -25.797 1 76.19 73 PHE A O 1
ATOM 601 N N . LEU A 1 74 ? -22.391 -2.795 -26.047 1 77.62 74 LEU A N 1
ATOM 602 C CA . LEU A 1 74 ? -22.562 -4.105 -25.438 1 77.62 74 LEU A CA 1
ATOM 603 C C . LEU A 1 74 ? -23 -3.975 -23.984 1 77.62 74 LEU A C 1
ATOM 605 O O . LEU A 1 74 ? -23.938 -4.648 -23.547 1 77.62 74 LEU A O 1
ATOM 609 N N . LEU A 1 75 ? -22.438 -3.02 -23.281 1 79.06 75 LEU A N 1
ATOM 610 C CA . LEU A 1 75 ? -22.672 -2.918 -21.844 1 79.06 75 LEU A CA 1
ATOM 611 C C . LEU A 1 75 ? -23.906 -2.08 -21.547 1 79.06 75 LEU A C 1
ATOM 613 O O . LEU A 1 75 ? -24.484 -2.168 -20.453 1 79.06 75 LEU A O 1
ATOM 617 N N . SER A 1 76 ? -24.359 -1.146 -22.297 1 71.94 76 SER A N 1
ATOM 618 C CA . SER A 1 76 ? -25.484 -0.265 -22.047 1 71.94 76 SER A CA 1
ATOM 619 C C . SER A 1 76 ? -26.766 -0.812 -22.688 1 71.94 76 SER A C 1
ATOM 621 O O . SER A 1 76 ? -27.828 -0.814 -22.062 1 71.94 76 SER A O 1
ATOM 623 N N . LYS A 1 77 ? -26.703 -1.087 -23.984 1 59.28 77 LYS A N 1
ATOM 624 C CA . LYS A 1 77 ? -27.922 -1.22 -24.797 1 59.28 77 LYS A CA 1
ATOM 625 C C . LYS A 1 77 ? -28.266 -2.688 -25.031 1 59.28 77 LYS A C 1
ATOM 627 O O . LYS A 1 77 ? -29.422 -3.094 -24.859 1 59.28 77 LYS A O 1
ATOM 632 N N . GLN A 1 78 ? -27.297 -3.318 -25.469 1 54.88 78 GLN A N 1
ATOM 633 C CA . GLN A 1 78 ? -27.594 -4.645 -26 1 54.88 78 GLN A CA 1
ATOM 634 C C . GLN A 1 78 ? -27.922 -5.625 -24.875 1 54.88 78 GLN A C 1
ATOM 636 O O . GLN A 1 78 ? -28.812 -6.465 -25.031 1 54.88 78 GLN A O 1
ATOM 641 N N . LEU A 1 79 ? -27.266 -5.473 -23.781 1 62.56 79 LEU A N 1
ATOM 642 C CA . LEU A 1 79 ? -27.281 -6.617 -22.891 1 62.56 79 LEU A CA 1
ATOM 643 C C . LEU A 1 79 ? -28.297 -6.398 -21.766 1 62.56 79 LEU A C 1
ATOM 645 O O . LEU A 1 79 ? -28.766 -7.359 -21.141 1 62.56 79 LEU A O 1
ATOM 649 N N . ASN A 1 80 ? -29.109 -5.316 -21.797 1 73.31 80 ASN A N 1
ATOM 650 C CA . ASN A 1 80 ? -29.938 -5.145 -20.609 1 73.31 80 ASN A CA 1
ATOM 651 C C . ASN A 1 80 ? -29.391 -5.945 -19.422 1 73.31 80 ASN A C 1
ATOM 653 O O . ASN A 1 80 ? -30.125 -6.691 -18.781 1 73.31 80 ASN A O 1
ATOM 657 N N . PHE A 1 81 ? -28.109 -6.035 -19.297 1 83.88 81 PHE A N 1
ATOM 658 C CA . PHE A 1 81 ? -27.406 -6.805 -18.281 1 83.88 81 PHE A CA 1
ATOM 659 C C . PHE A 1 81 ? -26.594 -5.883 -17.375 1 83.88 81 PHE A C 1
ATOM 661 O O . PHE A 1 81 ? -25.641 -5.238 -17.828 1 83.88 81 PHE A O 1
ATOM 668 N N . VAL A 1 82 ? -27.031 -5.727 -16.172 1 88.56 82 VAL A N 1
ATOM 669 C CA . VAL A 1 82 ? -26.266 -4.98 -15.172 1 88.56 82 VAL A CA 1
ATOM 670 C C . VAL A 1 82 ? -25.562 -5.949 -14.219 1 88.56 82 VAL A C 1
ATOM 672 O O . VAL A 1 82 ? -26.219 -6.539 -13.352 1 88.56 82 VAL A O 1
ATOM 675 N N . PRO A 1 83 ? -24.328 -6.066 -14.367 1 93.62 83 PRO A N 1
ATOM 676 C CA . PRO A 1 83 ? -23.641 -7.059 -13.539 1 93.62 83 PRO A CA 1
ATOM 677 C C . PRO A 1 83 ? -23.453 -6.602 -12.094 1 93.62 83 PRO A C 1
ATOM 679 O O . PRO A 1 83 ? -23.203 -5.422 -11.844 1 93.62 83 PRO A O 1
ATOM 682 N N . ASP A 1 84 ? -23.625 -7.547 -11.242 1 95.38 84 ASP A N 1
ATOM 683 C CA . ASP A 1 84 ? -23.25 -7.34 -9.852 1 95.38 84 ASP A CA 1
ATOM 684 C C . ASP A 1 84 ? -21.75 -7.57 -9.648 1 95.38 84 ASP A C 1
ATOM 686 O O . ASP A 1 84 ? -21.141 -6.93 -8.797 1 95.38 84 ASP A O 1
ATOM 690 N N . ILE A 1 85 ? -21.266 -8.484 -10.445 1 96.56 85 ILE A N 1
ATOM 691 C CA . ILE A 1 85 ? -19.875 -8.891 -10.32 1 96.56 85 ILE A CA 1
ATOM 692 C C . ILE A 1 85 ? -19.25 -9 -11.711 1 96.56 85 ILE A C 1
ATOM 694 O O . ILE A 1 85 ? -19.875 -9.516 -12.641 1 96.56 85 ILE A O 1
ATOM 698 N N . ALA A 1 86 ? -18.109 -8.461 -11.852 1 96.69 86 ALA A N 1
ATOM 699 C CA . ALA A 1 86 ? -17.281 -8.656 -13.039 1 96.69 86 ALA A CA 1
ATOM 700 C C . ALA A 1 86 ? -15.984 -9.383 -12.688 1 96.69 86 ALA A C 1
ATOM 702 O O . ALA A 1 86 ? -15.203 -8.906 -11.859 1 96.69 86 ALA A O 1
ATOM 703 N N . ILE A 1 87 ? -15.766 -10.531 -13.305 1 97.06 87 ILE A N 1
ATOM 704 C CA . ILE A 1 87 ? -14.562 -11.328 -13.07 1 97.06 87 ILE A CA 1
ATOM 705 C C . ILE A 1 87 ? -13.609 -11.188 -14.258 1 97.06 87 ILE A C 1
ATOM 707 O O . ILE A 1 87 ? -14.008 -11.391 -15.406 1 97.06 87 ILE A O 1
ATOM 711 N N . PHE A 1 88 ? -12.406 -10.781 -13.984 1 96.44 88 PHE A N 1
ATOM 712 C CA . PHE A 1 88 ? -11.383 -10.656 -15.008 1 96.44 88 PHE A CA 1
ATOM 713 C C . PHE A 1 88 ? -10.375 -11.797 -14.906 1 96.44 88 PHE A C 1
ATOM 715 O O . PHE A 1 88 ? -9.727 -11.969 -13.875 1 96.44 88 PHE A O 1
ATOM 722 N N . ASP A 1 89 ? -10.266 -12.523 -16 1 94.44 89 ASP A N 1
ATOM 723 C CA . ASP A 1 89 ? -9.32 -13.633 -16.078 1 94.44 89 ASP A CA 1
ATOM 724 C C . ASP A 1 89 ? -7.91 -13.125 -16.375 1 94.44 89 ASP A C 1
ATOM 726 O O . ASP A 1 89 ? -7.566 -12.852 -17.516 1 94.44 89 ASP A O 1
ATOM 730 N N . THR A 1 90 ? -7.07 -13.062 -15.336 1 94.44 90 THR A N 1
ATOM 731 C CA . THR A 1 90 ? -5.688 -12.594 -15.359 1 94.44 90 THR A CA 1
ATOM 732 C C . THR A 1 90 ? -5.637 -11.062 -15.344 1 94.44 90 THR A C 1
ATOM 734 O O . THR A 1 90 ? -6.645 -10.406 -15.594 1 94.44 90 THR A O 1
ATOM 737 N N . PHE A 1 91 ? -4.422 -10.555 -15.102 1 94 91 PHE A N 1
ATOM 738 C CA . PHE A 1 91 ? -4.223 -9.109 -15.008 1 94 91 PHE A CA 1
ATOM 739 C C . PHE A 1 91 ? -4.383 -8.453 -16.375 1 94 91 PHE A C 1
ATOM 741 O O . PHE A 1 91 ? -4.801 -7.297 -16.469 1 94 91 PHE A O 1
ATOM 748 N N . VAL A 1 92 ? -4.152 -9.18 -17.469 1 91.44 92 VAL A N 1
ATOM 749 C CA . VAL A 1 92 ? -4.254 -8.641 -18.828 1 91.44 92 VAL A CA 1
ATOM 750 C C . VAL A 1 92 ? -5.707 -8.289 -19.125 1 91.44 92 VAL A C 1
ATOM 752 O O . VAL A 1 92 ? -5.996 -7.203 -19.641 1 91.44 92 VAL A O 1
ATOM 755 N N . CYS A 1 93 ? -6.598 -9.203 -18.781 1 92.62 93 CYS A N 1
ATOM 756 C CA . CYS A 1 93 ? -8.016 -8.938 -19 1 92.62 93 CYS A CA 1
ATOM 757 C C . CYS A 1 93 ? -8.492 -7.77 -18.141 1 92.62 93 CYS A C 1
ATOM 759 O O . CYS A 1 93 ? -9.312 -6.965 -18.594 1 92.62 93 CYS A O 1
ATOM 761 N N . GLU A 1 94 ? -8.047 -7.777 -16.953 1 94.06 94 GLU A N 1
ATOM 762 C CA . GLU A 1 94 ? -8.391 -6.66 -16.078 1 94.06 94 GLU A CA 1
ATOM 763 C C . GLU A 1 94 ? -7.953 -5.332 -16.688 1 94.06 94 GLU A C 1
ATOM 765 O O . GLU A 1 94 ? -8.734 -4.379 -16.734 1 94.06 94 GLU A O 1
ATOM 770 N N . GLU A 1 95 ? -6.719 -5.266 -17.156 1 88.06 95 GLU A N 1
ATOM 771 C CA . GLU A 1 95 ? -6.164 -4.062 -17.781 1 88.06 95 GLU A CA 1
ATOM 772 C C . GLU A 1 95 ? -7.004 -3.609 -18.969 1 88.06 95 GLU A C 1
ATOM 774 O O . GLU A 1 95 ? -7.184 -2.408 -19.188 1 88.06 95 GLU A O 1
ATOM 779 N N . LYS A 1 96 ? -7.52 -4.551 -19.625 1 87.56 96 LYS A N 1
ATOM 780 C CA . LYS A 1 96 ? -8.188 -4.242 -20.891 1 87.56 96 LYS A CA 1
ATOM 781 C C . LYS A 1 96 ? -9.648 -3.871 -20.656 1 87.56 96 LYS A C 1
ATOM 783 O O . LYS A 1 96 ? -10.195 -3.02 -21.375 1 87.56 96 LYS A O 1
ATOM 788 N N . PHE A 1 97 ? -10.297 -4.465 -19.609 1 90.75 97 PHE A N 1
ATOM 789 C CA . PHE A 1 97 ? -11.75 -4.355 -19.562 1 90.75 97 PHE A CA 1
ATOM 790 C C . PHE A 1 97 ? -12.195 -3.623 -18.312 1 90.75 97 PHE A C 1
ATOM 792 O O . PHE A 1 97 ? -13.328 -3.137 -18.234 1 90.75 97 PHE A O 1
ATOM 799 N N . SER A 1 98 ? -11.398 -3.539 -17.266 1 92.69 98 SER A N 1
ATOM 800 C CA . SER A 1 98 ? -11.875 -3.115 -15.953 1 92.69 98 SER A CA 1
ATOM 801 C C . SER A 1 98 ? -12.344 -1.664 -15.977 1 92.69 98 SER A C 1
ATOM 803 O O . SER A 1 98 ? -13.289 -1.299 -15.273 1 92.69 98 SER A O 1
ATOM 805 N N . HIS A 1 99 ? -11.68 -0.795 -16.781 1 86.94 99 HIS A N 1
ATOM 806 C CA . HIS A 1 99 ? -12.031 0.62 -16.844 1 86.94 99 HIS A CA 1
ATOM 807 C C . HIS A 1 99 ? -13.445 0.817 -17.375 1 86.94 99 HIS A C 1
ATOM 809 O O . HIS A 1 99 ? -14.133 1.763 -17 1 86.94 99 HIS A O 1
ATOM 815 N N . TYR A 1 100 ? -13.945 -0.055 -18.297 1 87.56 100 TYR A N 1
ATOM 816 C CA . TYR A 1 100 ? -15.32 0.01 -18.797 1 87.56 100 TYR A CA 1
ATOM 817 C C . TYR A 1 100 ? -16.312 -0.291 -17.688 1 87.56 100 TYR A C 1
ATOM 819 O O . TYR A 1 100 ? -17.328 0.405 -17.547 1 87.56 100 TYR A O 1
ATOM 827 N N . ILE A 1 101 ? -16.031 -1.271 -16.906 1 91.62 101 ILE A N 1
ATOM 828 C CA . ILE A 1 101 ? -16.906 -1.69 -15.828 1 91.62 101 ILE A CA 1
ATOM 829 C C . ILE A 1 101 ? -16.953 -0.611 -14.75 1 91.62 101 ILE A C 1
ATOM 831 O O . ILE A 1 101 ? -18.016 -0.27 -14.25 1 91.62 101 ILE A O 1
ATOM 835 N N . HIS A 1 102 ? -15.773 -0.098 -14.406 1 90.56 102 HIS A N 1
ATOM 836 C CA . HIS A 1 102 ? -15.664 0.93 -13.375 1 90.56 102 HIS A CA 1
ATOM 837 C C . HIS A 1 102 ? -16.484 2.158 -13.734 1 90.56 102 HIS A C 1
ATOM 839 O O . HIS A 1 102 ? -17.156 2.74 -12.875 1 90.56 102 HIS A O 1
ATOM 845 N N . THR A 1 103 ? -16.453 2.578 -14.953 1 86.62 103 THR A N 1
ATOM 846 C CA . THR A 1 103 ? -17.109 3.795 -15.406 1 86.62 103 THR A CA 1
ATOM 847 C C . THR A 1 103 ? -18.609 3.561 -15.586 1 86.62 103 THR A C 1
ATOM 849 O O . THR A 1 103 ? -19.422 4.363 -15.125 1 86.62 103 THR A O 1
ATOM 852 N N . LYS A 1 104 ? -19.016 2.48 -16.141 1 87.94 104 LYS A N 1
ATOM 853 C CA . LYS A 1 104 ? -20.406 2.24 -16.516 1 87.94 104 LYS A CA 1
ATOM 854 C C . LYS A 1 104 ? -21.188 1.662 -15.344 1 87.94 104 LYS A C 1
ATOM 856 O O . LYS A 1 104 ? -22.391 1.931 -15.195 1 87.94 104 LYS A O 1
ATOM 861 N N . PHE A 1 105 ? -20.5 0.829 -14.609 1 92.81 105 PHE A N 1
ATOM 862 C CA . PHE A 1 105 ? -21.172 0.159 -13.492 1 92.81 105 PHE A CA 1
ATOM 863 C C . PHE A 1 105 ? -20.406 0.377 -12.195 1 92.81 105 PHE A C 1
ATOM 865 O O . PHE A 1 105 ? -19.828 -0.561 -11.641 1 92.81 105 PHE A O 1
ATOM 872 N N . PRO A 1 106 ? -20.469 1.518 -11.555 1 91.12 106 PRO A N 1
ATOM 873 C CA . PRO A 1 106 ? -19.656 1.864 -10.383 1 91.12 106 PRO A CA 1
ATOM 874 C C . PRO A 1 106 ? -19.984 0.984 -9.172 1 91.12 106 PRO A C 1
ATOM 876 O O . PRO A 1 106 ? -19.156 0.857 -8.266 1 91.12 106 PRO A O 1
ATOM 879 N N . ASN A 1 107 ? -21.094 0.325 -9.18 1 94.12 107 ASN A N 1
ATOM 880 C CA . ASN A 1 107 ? -21.453 -0.509 -8.047 1 94.12 107 ASN A CA 1
ATOM 881 C C . ASN A 1 107 ? -21.141 -1.979 -8.297 1 94.12 107 ASN A C 1
ATOM 883 O O . ASN A 1 107 ? -21.375 -2.83 -7.441 1 94.12 107 ASN A O 1
ATOM 887 N N . CYS A 1 108 ? -20.625 -2.299 -9.445 1 96.12 108 CYS A N 1
ATOM 888 C CA . CYS A 1 108 ? -20.219 -3.66 -9.789 1 96.12 108 CYS A CA 1
ATOM 889 C C . CYS A 1 108 ? -18.922 -4.043 -9.086 1 96.12 108 CYS A C 1
ATOM 891 O O . CYS A 1 108 ? -17.953 -3.295 -9.133 1 96.12 108 CYS A O 1
ATOM 893 N N . MET A 1 109 ? -18.953 -5.156 -8.414 1 98.12 109 MET A N 1
ATOM 894 C CA . MET A 1 109 ? -17.734 -5.645 -7.781 1 98.12 109 MET A CA 1
ATOM 895 C C . MET A 1 109 ? -16.75 -6.164 -8.82 1 98.12 109 MET A C 1
ATOM 897 O O . MET A 1 109 ? -17.109 -6.969 -9.688 1 98.12 109 MET A O 1
ATOM 901 N N . LYS A 1 110 ? -15.609 -5.703 -8.805 1 98 110 LYS A N 1
ATOM 902 C CA . LYS A 1 110 ? -14.562 -6.133 -9.727 1 98 110 LYS A CA 1
ATOM 903 C C . LYS A 1 110 ? -13.672 -7.191 -9.086 1 98 110 LYS A C 1
ATOM 905 O O . LYS A 1 110 ? -13.023 -6.938 -8.07 1 98 110 LYS A O 1
ATOM 910 N N . VAL A 1 111 ? -13.586 -8.359 -9.719 1 98.31 111 VAL A N 1
ATOM 911 C CA . VAL A 1 111 ? -12.82 -9.492 -9.203 1 98.31 111 VAL A CA 1
ATOM 912 C C . VAL A 1 111 ? -11.719 -9.859 -10.188 1 98.31 111 VAL A C 1
ATOM 914 O O . VAL A 1 111 ? -11.977 -10.078 -11.367 1 98.31 111 VAL A O 1
ATOM 917 N N . LEU A 1 112 ? -10.539 -9.898 -9.672 1 98 112 LEU A N 1
ATOM 918 C CA . LEU A 1 112 ? -9.406 -10.352 -10.469 1 98 112 LEU A CA 1
ATOM 919 C C . LEU A 1 112 ? -9.039 -11.789 -10.125 1 98 112 LEU A C 1
ATOM 921 O O . LEU A 1 112 ? -8.68 -12.086 -8.984 1 98 112 LEU A O 1
ATOM 925 N N . ASP A 1 113 ? -9.188 -12.656 -11.039 1 97.12 113 ASP A N 1
ATOM 926 C CA . ASP A 1 113 ? -8.578 -13.977 -10.922 1 97.12 113 ASP A CA 1
ATOM 927 C C . ASP A 1 113 ? -7.18 -14 -11.531 1 97.12 113 ASP A C 1
ATOM 929 O O . ASP A 1 113 ? -7.031 -13.977 -12.75 1 97.12 113 ASP A O 1
ATOM 933 N N . LEU A 1 114 ? -6.242 -14.133 -10.695 1 95.38 114 LEU A N 1
ATOM 934 C CA . LEU A 1 114 ? -4.863 -14.047 -11.156 1 95.38 114 LEU A CA 1
ATOM 935 C C . LEU A 1 114 ? -4.473 -15.281 -11.961 1 95.38 114 LEU A C 1
ATOM 937 O O . LEU A 1 114 ? -3.531 -15.242 -12.75 1 95.38 114 LEU A O 1
ATOM 941 N N . GLN A 1 115 ? -5.211 -16.422 -11.836 1 92.25 115 GLN A N 1
ATOM 942 C CA . GLN A 1 115 ? -4.777 -17.719 -12.336 1 92.25 115 GLN A CA 1
ATOM 943 C C . GLN A 1 115 ? -3.406 -18.094 -11.789 1 92.25 115 GLN A C 1
ATOM 945 O O . GLN A 1 115 ? -3.283 -19.031 -11 1 92.25 115 GLN A O 1
ATOM 950 N N . ASP A 1 116 ? -2.385 -17.375 -12.117 1 94.31 116 ASP A N 1
ATOM 951 C CA . ASP A 1 116 ? -1.04 -17.391 -11.555 1 94.31 116 ASP A CA 1
ATOM 952 C C . ASP A 1 116 ? -0.353 -16.047 -11.711 1 94.31 116 ASP A C 1
ATOM 954 O O . ASP A 1 116 ? -0.824 -15.188 -12.469 1 94.31 116 ASP A O 1
ATOM 958 N N . ILE A 1 117 ? 0.644 -15.828 -10.953 1 96.5 117 ILE A N 1
ATOM 959 C CA . ILE A 1 117 ? 1.461 -14.625 -11.102 1 96.5 117 ILE A CA 1
ATOM 960 C C . ILE A 1 117 ? 2.463 -14.82 -12.234 1 96.5 117 ILE A C 1
ATOM 962 O O . ILE A 1 117 ? 3.445 -15.555 -12.086 1 96.5 117 ILE A O 1
ATOM 966 N N . HIS A 1 118 ? 2.299 -14.195 -13.375 1 95.75 118 HIS A N 1
ATOM 967 C CA . HIS A 1 118 ? 3.123 -14.352 -14.562 1 95.75 118 HIS A CA 1
ATOM 968 C C . HIS A 1 118 ? 4.559 -13.906 -14.305 1 95.75 118 HIS A C 1
ATOM 970 O O . HIS A 1 118 ? 5.508 -14.57 -14.727 1 95.75 118 HIS A O 1
ATOM 976 N N . SER A 1 119 ? 4.695 -12.844 -13.594 1 96.5 119 SER A N 1
ATOM 977 C CA . SER A 1 119 ? 6.023 -12.32 -13.305 1 96.5 119 SER A CA 1
ATOM 978 C C . SER A 1 119 ? 6.828 -13.289 -12.445 1 96.5 119 SER A C 1
ATOM 980 O O . SER A 1 119 ? 8.047 -13.383 -12.578 1 96.5 119 SER A O 1
ATOM 982 N N . LEU A 1 120 ? 6.133 -13.992 -11.594 1 97.31 120 LEU A N 1
ATOM 983 C CA . LEU A 1 120 ? 6.773 -15.031 -10.789 1 97.31 120 LEU A CA 1
ATOM 984 C C . LEU A 1 120 ? 7.32 -16.141 -11.672 1 97.31 120 LEU A C 1
ATOM 986 O O . LEU A 1 120 ? 8.477 -16.547 -11.531 1 97.31 120 LEU A O 1
ATOM 990 N N . ARG A 1 121 ? 6.5 -16.625 -12.57 1 97 121 ARG A N 1
ATOM 991 C CA . ARG A 1 121 ? 6.902 -17.672 -13.508 1 97 121 ARG A CA 1
ATOM 992 C C . ARG A 1 121 ? 8.109 -17.234 -14.328 1 97 121 ARG A C 1
ATOM 994 O O . ARG A 1 121 ? 9.078 -17.984 -14.469 1 97 121 ARG A O 1
ATOM 1001 N N . HIS A 1 122 ? 8.109 -16.031 -14.805 1 97.31 122 HIS A N 1
ATOM 1002 C CA . HIS A 1 122 ? 9.156 -15.516 -15.68 1 97.31 122 HIS A CA 1
ATOM 1003 C C . HIS A 1 122 ? 10.461 -15.32 -14.914 1 97.31 122 HIS A C 1
ATOM 1005 O O . HIS A 1 122 ? 11.547 -15.602 -15.438 1 97.31 122 HIS A O 1
ATOM 1011 N N . LYS A 1 123 ? 10.344 -14.82 -13.75 1 97.31 123 LYS A N 1
ATOM 1012 C CA . LYS A 1 123 ? 11.555 -14.633 -12.953 1 97.31 123 LYS A CA 1
ATOM 1013 C C . LYS A 1 123 ? 12.219 -15.969 -12.641 1 97.31 123 LYS A C 1
ATOM 1015 O O . LYS A 1 123 ? 13.438 -16.109 -12.766 1 97.31 123 LYS A O 1
ATOM 1020 N N . ARG A 1 124 ? 11.445 -16.922 -12.266 1 97.75 124 ARG A N 1
ATOM 1021 C CA . ARG A 1 124 ? 11.969 -18.266 -11.977 1 97.75 124 ARG A CA 1
ATOM 1022 C C . ARG A 1 124 ? 12.594 -18.891 -13.219 1 97.75 124 ARG A C 1
ATOM 1024 O O . ARG A 1 124 ? 13.648 -19.516 -13.148 1 97.75 124 ARG A O 1
ATOM 1031 N N . GLN A 1 125 ? 11.945 -18.734 -14.336 1 97.56 125 GLN A N 1
ATOM 1032 C CA . GLN A 1 125 ? 12.484 -19.188 -15.609 1 97.56 125 GLN A CA 1
ATOM 1033 C C . GLN A 1 125 ? 13.844 -18.562 -15.891 1 97.56 125 GLN A C 1
ATOM 1035 O O . GLN A 1 125 ? 14.789 -19.25 -16.281 1 97.56 125 GLN A O 1
ATOM 1040 N N . GLN A 1 126 ? 13.922 -17.25 -15.648 1 96.75 126 GLN A N 1
ATOM 1041 C CA . GLN A 1 126 ? 15.156 -16.516 -15.891 1 96.75 126 GLN A CA 1
ATOM 1042 C C . GLN A 1 126 ? 16.297 -17.047 -15.023 1 96.75 126 GLN A C 1
ATOM 1044 O O . GLN A 1 126 ? 17.422 -17.188 -15.5 1 96.75 126 GLN A O 1
ATOM 1049 N N . ILE A 1 127 ? 16.016 -17.328 -13.836 1 96.56 127 ILE A N 1
ATOM 1050 C CA . ILE A 1 127 ? 17.031 -17.844 -12.922 1 96.56 127 ILE A CA 1
ATOM 1051 C C . ILE A 1 127 ? 17.578 -19.172 -13.453 1 96.56 127 ILE A C 1
ATOM 1053 O O . ILE A 1 127 ? 18.781 -19.375 -13.5 1 96.56 127 ILE A O 1
ATOM 1057 N N . VAL A 1 128 ? 16.688 -20.078 -13.875 1 96.5 128 VAL A N 1
ATOM 1058 C CA . VAL A 1 128 ? 17.078 -21.391 -14.383 1 96.5 128 VAL A CA 1
ATOM 1059 C C . VAL A 1 128 ? 17.922 -21.219 -15.648 1 96.5 128 VAL A C 1
ATOM 1061 O O . VAL A 1 128 ? 18.984 -21.812 -15.781 1 96.5 128 VAL A O 1
ATOM 1064 N N . GLU A 1 129 ? 17.453 -20.375 -16.531 1 94.75 129 GLU A N 1
ATOM 1065 C CA . GLU A 1 129 ? 18.156 -20.156 -17.797 1 94.75 129 GLU A CA 1
ATOM 1066 C C . GLU A 1 129 ? 19.531 -19.531 -17.562 1 94.75 129 GLU A C 1
ATOM 1068 O O . GLU A 1 129 ? 20.5 -19.922 -18.188 1 94.75 129 GLU A O 1
ATOM 1073 N N . ASP A 1 130 ? 19.578 -18.531 -16.688 1 94 130 ASP A N 1
ATOM 1074 C CA . ASP A 1 130 ? 20.844 -17.891 -16.359 1 94 130 ASP A CA 1
ATOM 1075 C C . ASP A 1 130 ? 21.844 -18.906 -15.789 1 94 130 ASP A C 1
ATOM 1077 O O . ASP A 1 130 ? 23.016 -18.891 -16.141 1 94 130 ASP A O 1
ATOM 1081 N N . MET A 1 131 ? 21.406 -19.734 -14.977 1 91.19 131 MET A N 1
ATOM 1082 C CA . MET A 1 131 ? 22.281 -20.719 -14.352 1 91.19 131 MET A CA 1
ATOM 1083 C C . MET A 1 131 ? 22.734 -21.766 -15.359 1 91.19 131 MET A C 1
ATOM 1085 O O . MET A 1 131 ? 23.875 -22.219 -15.328 1 91.19 131 MET A O 1
ATOM 1089 N N . GLU A 1 132 ? 21.875 -22.203 -16.25 1 89.81 132 GLU A N 1
ATOM 1090 C CA . GLU A 1 132 ? 22.219 -23.141 -17.297 1 89.81 132 GLU A CA 1
ATOM 1091 C C . GLU A 1 132 ? 23.266 -22.562 -18.25 1 89.81 132 GLU A C 1
ATOM 1093 O O . GLU A 1 132 ? 24.203 -23.25 -18.656 1 89.81 132 GLU A O 1
ATOM 1098 N N . ASP A 1 133 ? 23.062 -21.344 -18.562 1 89.88 133 ASP A N 1
ATOM 1099 C CA . ASP A 1 133 ? 24.016 -20.672 -19.438 1 89.88 133 ASP A CA 1
ATOM 1100 C C . ASP A 1 133 ? 25.391 -20.562 -18.797 1 89.88 133 ASP A C 1
ATOM 1102 O O . ASP A 1 133 ? 26.406 -20.781 -19.453 1 89.88 133 ASP A O 1
ATOM 1106 N N . ASN A 1 134 ? 25.375 -20.25 -17.578 1 87.5 134 ASN A N 1
ATOM 1107 C CA . ASN A 1 134 ? 26.641 -20.188 -16.844 1 87.5 134 ASN A CA 1
ATOM 1108 C C . ASN A 1 134 ? 27.328 -21.547 -16.797 1 87.5 134 ASN A C 1
ATOM 1110 O O . ASN A 1 134 ? 28.562 -21.625 -16.922 1 87.5 134 ASN A O 1
ATOM 1114 N N . LEU A 1 135 ? 26.562 -22.594 -16.594 1 83.94 135 LEU A N 1
ATOM 1115 C CA . LEU A 1 135 ? 27.094 -23.953 -16.547 1 83.94 135 LEU A CA 1
ATOM 1116 C C . LEU A 1 135 ? 27.672 -24.344 -17.906 1 83.94 135 LEU A C 1
ATOM 1118 O O . LEU A 1 135 ? 28.75 -24.938 -17.984 1 83.94 135 LEU A O 1
ATOM 1122 N N . LYS A 1 136 ? 27 -24.062 -18.953 1 83.69 136 LYS A N 1
ATOM 1123 C CA . LYS A 1 136 ? 27.469 -24.375 -20.297 1 83.69 136 LYS A CA 1
ATOM 1124 C C . LYS A 1 136 ? 28.797 -23.672 -20.578 1 83.69 136 LYS A C 1
ATOM 1126 O O . LYS A 1 136 ? 29.719 -24.281 -21.156 1 83.69 136 LYS A O 1
ATOM 1131 N N . GLN A 1 137 ? 28.859 -22.516 -20.188 1 85.44 137 GLN A N 1
ATOM 1132 C CA . GLN A 1 137 ? 30.094 -21.75 -20.391 1 85.44 137 GLN A CA 1
ATOM 1133 C C . GLN A 1 137 ? 31.25 -22.359 -19.609 1 85.44 137 GLN A C 1
ATOM 1135 O O . GLN A 1 137 ? 32.375 -22.469 -20.141 1 85.44 137 GLN A O 1
ATOM 1140 N N . LYS A 1 138 ? 30.969 -22.719 -18.406 1 79 138 LYS A N 1
ATOM 1141 C CA . LYS A 1 138 ? 32 -23.344 -17.578 1 79 138 LYS A CA 1
ATOM 1142 C C . LYS A 1 138 ? 32.438 -24.688 -18.156 1 79 138 LYS A C 1
ATOM 1144 O O . LYS A 1 138 ? 33.625 -25.031 -18.094 1 79 138 LYS A O 1
ATOM 1149 N N . MET A 1 139 ? 31.469 -25.453 -18.703 1 79.19 139 MET A N 1
ATOM 1150 C CA . MET A 1 139 ? 31.75 -26.766 -19.297 1 79.19 139 MET A CA 1
ATOM 1151 C C . MET A 1 139 ? 32.625 -26.609 -20.531 1 79.19 139 MET A C 1
ATOM 1153 O O . MET A 1 139 ? 33.531 -27.391 -20.75 1 79.19 139 MET A O 1
ATOM 1157 N N . ILE A 1 140 ? 32.312 -25.641 -21.297 1 77.38 140 ILE A N 1
ATOM 1158 C CA . ILE A 1 140 ? 33.094 -25.375 -22.484 1 77.38 140 ILE A CA 1
ATOM 1159 C C . ILE A 1 140 ? 34.531 -25 -22.094 1 77.38 140 ILE A C 1
ATOM 1161 O O . ILE A 1 140 ? 35.5 -25.484 -22.703 1 77.38 140 ILE A O 1
ATOM 1165 N N . GLN A 1 141 ? 34.625 -24.25 -21.109 1 79.38 141 GLN A N 1
ATOM 1166 C CA . GLN A 1 141 ? 35.938 -23.797 -20.656 1 79.38 141 GLN A CA 1
ATOM 1167 C C . GLN A 1 141 ? 36.75 -24.938 -20.062 1 79.38 141 GLN A C 1
ATOM 1169 O O . GLN A 1 141 ? 37.938 -25.031 -20.281 1 79.38 141 GLN A O 1
ATOM 1174 N N . ASN A 1 142 ? 36.062 -25.75 -19.25 1 74.69 142 ASN A N 1
ATOM 1175 C CA . ASN A 1 142 ? 36.781 -26.828 -18.547 1 74.69 142 ASN A CA 1
ATOM 1176 C C . ASN A 1 142 ? 36.875 -28.094 -19.406 1 74.69 142 ASN A C 1
ATOM 1178 O O . ASN A 1 142 ? 37.5 -29.062 -19 1 74.69 142 ASN A O 1
ATOM 1182 N N . GLY A 1 143 ? 36.469 -28.094 -20.578 1 65.31 143 GLY A N 1
ATOM 1183 C CA . GLY A 1 143 ? 36.469 -29.266 -21.438 1 65.31 143 GLY A CA 1
ATOM 1184 C C . GLY A 1 143 ? 35.688 -30.422 -20.891 1 65.31 143 GLY A C 1
ATOM 1185 O O . GLY A 1 143 ? 35.969 -31.578 -21.188 1 65.31 143 GLY A O 1
ATOM 1186 N N . SER A 1 144 ? 35.062 -30.203 -19.719 1 59.56 144 SER A N 1
ATOM 1187 C CA . SER A 1 144 ? 34.344 -31.281 -19.047 1 59.56 144 SER A CA 1
ATOM 1188 C C . SER A 1 144 ? 33 -31.562 -19.703 1 59.56 144 SER A C 1
ATOM 1190 O O . SER A 1 144 ? 32.438 -30.672 -20.328 1 59.56 144 SER A O 1
ATOM 1192 N N . GLN A 1 145 ? 32.656 -32.938 -19.828 1 54.47 145 GLN A N 1
ATOM 1193 C CA . GLN A 1 145 ? 31.5 -33.5 -20.5 1 54.47 145 GLN A CA 1
ATOM 1194 C C . GLN A 1 145 ? 30.219 -33.156 -19.75 1 54.47 145 GLN A C 1
ATOM 1196 O O . GLN A 1 145 ? 30.25 -32.656 -18.625 1 54.47 145 GLN A O 1
ATOM 1201 N N . ASN A 1 146 ? 28.938 -33.656 -20.328 1 57.25 146 ASN A N 1
ATOM 1202 C CA . ASN A 1 146 ? 27.484 -33.562 -20.406 1 57.25 146 ASN A CA 1
ATOM 1203 C C . ASN A 1 146 ? 26.812 -33.844 -19.078 1 57.25 146 ASN A C 1
ATOM 1205 O O . ASN A 1 146 ? 25.625 -34.156 -19.016 1 57.25 146 ASN A O 1
ATOM 1209 N N . GLU A 1 147 ? 27.562 -34 -17.797 1 62.78 147 GLU A N 1
ATOM 1210 C CA . GLU A 1 147 ? 26.766 -34.406 -16.656 1 62.78 147 GLU A CA 1
ATOM 1211 C C . GLU A 1 147 ? 26.375 -33.25 -15.773 1 62.78 147 GLU A C 1
ATOM 1213 O O . GLU A 1 147 ? 27.172 -32.312 -15.562 1 62.78 147 GLU A O 1
ATOM 1218 N N . LEU A 1 148 ? 25.094 -33.219 -15.453 1 76.38 148 LEU A N 1
ATOM 1219 C CA . LEU A 1 148 ? 24.625 -32.219 -14.523 1 76.38 148 LEU A CA 1
ATOM 1220 C C . LEU A 1 148 ? 25.141 -32.469 -13.109 1 76.38 148 LEU A C 1
ATOM 1222 O O . LEU A 1 148 ? 24.938 -33.562 -12.57 1 76.38 148 LEU A O 1
ATOM 1226 N N . ASP A 1 149 ? 25.969 -31.672 -12.555 1 86.06 149 ASP A N 1
ATOM 1227 C CA . ASP A 1 149 ? 26.453 -31.766 -11.18 1 86.06 149 ASP A CA 1
ATOM 1228 C C . ASP A 1 149 ? 25.297 -31.625 -10.188 1 86.06 149 ASP A C 1
ATOM 1230 O O . ASP A 1 149 ? 24.578 -30.625 -10.195 1 86.06 149 ASP A O 1
ATOM 1234 N N . PRO A 1 150 ? 25.109 -32.719 -9.344 1 91.31 150 PRO A N 1
ATOM 1235 C CA . PRO A 1 150 ? 23.984 -32.719 -8.406 1 91.31 150 PRO A CA 1
ATOM 1236 C C . PRO A 1 150 ? 24 -31.484 -7.496 1 91.31 150 PRO A C 1
ATOM 1238 O O . PRO A 1 150 ? 22.938 -30.969 -7.125 1 91.31 150 PRO A O 1
ATOM 1241 N N . GLU A 1 151 ? 25.141 -31.062 -7.121 1 90.31 151 GLU A N 1
ATOM 1242 C CA . GLU A 1 151 ? 25.234 -29.891 -6.254 1 90.31 151 GLU A CA 1
ATOM 1243 C C . GLU A 1 151 ? 24.734 -28.625 -6.969 1 90.31 151 GLU A C 1
ATOM 1245 O O . GLU A 1 151 ? 24.078 -27.781 -6.363 1 90.31 151 GLU A O 1
ATOM 1250 N N . ILE A 1 152 ? 25.047 -28.547 -8.164 1 90.25 152 ILE A N 1
ATOM 1251 C CA . ILE A 1 152 ? 24.609 -27.406 -8.969 1 90.25 152 ILE A CA 1
ATOM 1252 C C . ILE A 1 152 ? 23.094 -27.453 -9.148 1 90.25 152 ILE A C 1
ATOM 1254 O O . ILE A 1 152 ? 22.422 -26.422 -9.062 1 90.25 152 ILE A O 1
ATOM 1258 N N . GLU A 1 153 ? 22.562 -28.641 -9.391 1 92.5 153 GLU A N 1
ATOM 1259 C CA . GLU A 1 153 ? 21.109 -28.812 -9.531 1 92.5 153 GLU A CA 1
ATOM 1260 C C . GLU A 1 153 ? 20.375 -28.406 -8.258 1 92.5 153 GLU A C 1
ATOM 1262 O O . GLU A 1 153 ? 19.375 -27.688 -8.312 1 92.5 153 GLU A O 1
ATOM 1267 N N . ARG A 1 154 ? 20.922 -28.859 -7.18 1 93.56 154 ARG A N 1
ATOM 1268 C CA . ARG A 1 154 ? 20.328 -28.531 -5.887 1 93.56 154 ARG A CA 1
ATOM 1269 C C . ARG A 1 154 ? 20.344 -27.031 -5.637 1 93.56 154 ARG A C 1
ATOM 1271 O O . ARG A 1 154 ? 19.344 -26.453 -5.176 1 93.56 154 ARG A O 1
ATOM 1278 N N . ASN A 1 155 ? 21.453 -26.438 -5.906 1 92.19 155 ASN A N 1
ATOM 1279 C CA . ASN A 1 155 ? 21.594 -25 -5.715 1 92.19 155 ASN A CA 1
ATOM 1280 C C . ASN A 1 155 ? 20.641 -24.219 -6.621 1 92.19 155 ASN A C 1
ATOM 1282 O O . ASN A 1 155 ? 20.125 -23.188 -6.227 1 92.19 155 ASN A O 1
ATOM 1286 N N . MET A 1 156 ? 20.469 -24.688 -7.793 1 93.81 156 MET A N 1
ATOM 1287 C CA . MET A 1 156 ? 19.562 -24.047 -8.742 1 93.81 156 MET A CA 1
ATOM 1288 C C . MET A 1 156 ? 18.141 -24.016 -8.211 1 93.81 156 MET A C 1
ATOM 1290 O O . MET A 1 156 ? 17.484 -22.969 -8.195 1 93.81 156 MET A O 1
ATOM 1294 N N . MET A 1 157 ? 17.656 -25.141 -7.754 1 94.5 157 MET A N 1
ATOM 1295 C CA . MET A 1 157 ? 16.297 -25.234 -7.23 1 94.5 157 MET A CA 1
ATOM 1296 C C . MET A 1 157 ? 16.141 -24.375 -5.984 1 94.5 157 MET A C 1
ATOM 1298 O O . MET A 1 157 ? 15.125 -23.688 -5.824 1 94.5 157 MET A O 1
ATOM 1302 N N . GLN A 1 158 ? 17.141 -24.406 -5.141 1 93.06 158 GLN A N 1
ATOM 1303 C CA . GLN A 1 158 ? 17.094 -23.594 -3.932 1 93.06 158 GLN A CA 1
ATOM 1304 C C . GLN A 1 158 ? 17.016 -22.109 -4.277 1 93.06 158 GLN A C 1
ATOM 1306 O O . GLN A 1 158 ? 16.234 -21.359 -3.668 1 93.06 158 GLN A O 1
ATOM 1311 N N . LYS A 1 159 ? 17.797 -21.703 -5.238 1 94.38 159 LYS A N 1
ATOM 1312 C CA . LYS A 1 159 ? 17.797 -20.312 -5.672 1 94.38 159 LYS A CA 1
ATOM 1313 C C . LYS A 1 159 ? 16.438 -19.922 -6.25 1 94.38 159 LYS A C 1
ATOM 1315 O O . LYS A 1 159 ? 15.938 -18.828 -5.98 1 94.38 159 LYS A O 1
ATOM 1320 N N . VAL A 1 160 ? 15.836 -20.781 -7.051 1 96.06 160 VAL A N 1
ATOM 1321 C CA . VAL A 1 160 ? 14.531 -20.547 -7.645 1 96.06 160 VAL A CA 1
ATOM 1322 C C . VAL A 1 160 ? 13.484 -20.344 -6.543 1 96.06 160 VAL A C 1
ATOM 1324 O O . VAL A 1 160 ? 12.648 -19.438 -6.629 1 96.06 160 VAL A O 1
ATOM 1327 N N . LEU A 1 161 ? 13.547 -21.125 -5.484 1 93.81 161 LEU A N 1
ATOM 1328 C CA . LEU A 1 161 ? 12.586 -21.078 -4.387 1 93.81 161 LEU A CA 1
ATOM 1329 C C . LEU A 1 161 ? 12.797 -19.828 -3.537 1 93.81 161 LEU A C 1
ATOM 1331 O O . LEU A 1 161 ? 11.836 -19.172 -3.152 1 93.81 161 LEU A O 1
ATOM 1335 N N . GLN A 1 162 ? 14.008 -19.406 -3.334 1 91.81 162 GLN A N 1
ATOM 1336 C CA . GLN A 1 162 ? 14.336 -18.344 -2.381 1 91.81 162 GLN A CA 1
ATOM 1337 C C . GLN A 1 162 ? 14.328 -16.969 -3.055 1 91.81 162 GLN A C 1
ATOM 1339 O O . GLN A 1 162 ? 13.984 -15.969 -2.43 1 91.81 162 GLN A O 1
ATOM 1344 N N . GLU A 1 163 ? 14.711 -16.938 -4.332 1 92.81 163 GLU A N 1
ATOM 1345 C CA . GLU A 1 163 ? 14.906 -15.648 -5 1 92.81 163 GLU A CA 1
ATOM 1346 C C . GLU A 1 163 ? 13.945 -15.484 -6.168 1 92.81 163 GLU A C 1
ATOM 1348 O O . GLU A 1 163 ? 14.016 -14.5 -6.906 1 92.81 163 GLU A O 1
ATOM 1353 N N . GLY A 1 164 ? 13.055 -16.422 -6.258 1 94.25 164 GLY A N 1
ATOM 1354 C CA . GLY A 1 164 ? 12.219 -16.469 -7.445 1 94.25 164 GLY A CA 1
ATOM 1355 C C . GLY A 1 164 ? 11.078 -15.469 -7.41 1 94.25 164 GLY A C 1
ATOM 1356 O O . GLY A 1 164 ? 10.461 -15.188 -8.438 1 94.25 164 GLY A O 1
ATOM 1357 N N . PHE A 1 165 ? 10.719 -14.914 -6.273 1 94.12 165 PHE A N 1
ATOM 1358 C CA . PHE A 1 165 ? 9.625 -13.953 -6.215 1 94.12 165 PHE A CA 1
ATOM 1359 C C . PHE A 1 165 ? 10.047 -12.602 -6.773 1 94.12 165 PHE A C 1
ATOM 1361 O O . PHE A 1 165 ? 11.078 -12.062 -6.371 1 94.12 165 PHE A O 1
ATOM 1368 N N . PRO A 1 166 ? 9.227 -12.055 -7.66 1 94.56 166 PRO A N 1
ATOM 1369 C CA . PRO A 1 166 ? 9.617 -10.828 -8.352 1 94.56 166 PRO A CA 1
ATOM 1370 C C . PRO A 1 166 ? 9.422 -9.578 -7.5 1 94.56 166 PRO A C 1
ATOM 1372 O O . PRO A 1 166 ? 8.734 -9.633 -6.473 1 94.56 166 PRO A O 1
ATOM 1375 N N . SER A 1 167 ? 10.086 -8.508 -7.941 1 92.19 167 SER A N 1
ATOM 1376 C CA . SER A 1 167 ? 9.898 -7.184 -7.348 1 92.19 167 SER A CA 1
ATOM 1377 C C . SER A 1 167 ? 9.562 -6.145 -8.414 1 92.19 167 SER A C 1
ATOM 1379 O O . SER A 1 167 ? 9.844 -6.348 -9.594 1 92.19 167 SER A O 1
ATOM 1381 N N . GLY A 1 168 ? 9.023 -5.07 -7.918 1 90.56 168 GLY A N 1
ATOM 1382 C CA . GLY A 1 168 ? 8.641 -4 -8.828 1 90.56 168 GLY A CA 1
ATOM 1383 C C . GLY A 1 168 ? 9.828 -3.328 -9.492 1 90.56 168 GLY A C 1
ATOM 1384 O O . GLY A 1 168 ? 9.711 -2.805 -10.602 1 90.56 168 GLY A O 1
ATOM 1385 N N . SER A 1 169 ? 10.992 -3.365 -8.898 1 90.19 169 SER A N 1
ATOM 1386 C CA . SER A 1 169 ? 12.195 -2.711 -9.414 1 90.19 169 SER A CA 1
ATOM 1387 C C . SER A 1 169 ? 12.781 -3.488 -10.586 1 90.19 169 SER A C 1
ATOM 1389 O O . SER A 1 169 ? 13.531 -2.932 -11.398 1 90.19 169 SER A O 1
ATOM 1391 N N . GLU A 1 170 ? 12.375 -4.758 -10.734 1 90.62 170 GLU A N 1
ATOM 1392 C CA . GLU A 1 170 ? 13.062 -5.574 -11.727 1 90.62 170 GLU A CA 1
ATOM 1393 C C . GLU A 1 170 ? 12.094 -6.066 -12.797 1 90.62 170 GLU A C 1
ATOM 1395 O O . GLU A 1 170 ? 12.508 -6.621 -13.82 1 90.62 170 GLU A O 1
ATOM 1400 N N . SER A 1 171 ? 10.773 -5.91 -12.531 1 93 171 SER A N 1
ATOM 1401 C CA . SER A 1 171 ? 9.812 -6.504 -13.453 1 93 171 SER A CA 1
ATOM 1402 C C . SER A 1 171 ? 8.641 -5.559 -13.711 1 93 171 SER A C 1
ATOM 1404 O O . SER A 1 171 ? 7.82 -5.32 -12.828 1 93 171 SER A O 1
ATOM 1406 N N . GLU A 1 172 ? 8.523 -5.113 -14.953 1 91 172 GLU A N 1
ATOM 1407 C CA . GLU A 1 172 ? 7.375 -4.301 -15.352 1 91 172 GLU A CA 1
ATOM 1408 C C . GLU A 1 172 ? 6.086 -5.117 -15.336 1 91 172 GLU A C 1
ATOM 1410 O O . GLU A 1 172 ? 5.02 -4.594 -15.008 1 91 172 GLU A O 1
ATOM 1415 N N . GLU A 1 173 ? 6.211 -6.352 -15.664 1 92.94 173 GLU A N 1
ATOM 1416 C CA . GLU A 1 173 ? 5.055 -7.242 -15.609 1 92.94 173 GLU A CA 1
ATOM 1417 C C . GLU A 1 173 ? 4.504 -7.336 -14.188 1 92.94 173 GLU A C 1
ATOM 1419 O O . GLU A 1 173 ? 3.289 -7.344 -13.984 1 92.94 173 GLU A O 1
ATOM 1424 N N . PHE A 1 174 ? 5.422 -7.402 -13.273 1 95.38 174 PHE A N 1
ATOM 1425 C CA . PHE A 1 174 ? 5.02 -7.422 -11.875 1 95.38 174 PHE A CA 1
ATOM 1426 C C . PHE A 1 174 ? 4.266 -6.148 -11.516 1 95.38 174 PHE A C 1
ATOM 1428 O O . PHE A 1 174 ? 3.246 -6.203 -10.82 1 95.38 174 PHE A O 1
ATOM 1435 N N . ASN A 1 175 ? 4.738 -5.008 -11.953 1 92.25 175 ASN A N 1
ATOM 1436 C CA . ASN A 1 175 ? 4.066 -3.74 -11.688 1 92.25 175 ASN A CA 1
ATOM 1437 C C . ASN A 1 175 ? 2.656 -3.721 -12.273 1 92.25 175 ASN A C 1
ATOM 1439 O O . ASN A 1 175 ? 1.728 -3.207 -11.648 1 92.25 175 ASN A O 1
ATOM 1443 N N . ARG A 1 176 ? 2.494 -4.293 -13.438 1 91.38 176 ARG A N 1
ATOM 1444 C CA . ARG A 1 176 ? 1.18 -4.383 -14.07 1 91.38 176 ARG A CA 1
ATOM 1445 C C . ARG A 1 176 ? 0.242 -5.266 -13.25 1 91.38 176 ARG A C 1
ATOM 1447 O O . ARG A 1 176 ? -0.92 -4.918 -13.039 1 91.38 176 ARG A O 1
ATOM 1454 N N . GLU A 1 177 ? 0.775 -6.402 -12.805 1 94.62 177 GLU A N 1
ATOM 1455 C CA . GLU A 1 177 ? -0.009 -7.305 -11.969 1 94.62 177 GLU A CA 1
ATOM 1456 C C . GLU A 1 177 ? -0.416 -6.633 -10.656 1 94.62 177 GLU A C 1
ATOM 1458 O O . GLU A 1 177 ? -1.578 -6.703 -10.25 1 94.62 177 GLU A O 1
ATOM 1463 N N . MET A 1 178 ? 0.535 -5.98 -10.062 1 93.69 178 MET A N 1
ATOM 1464 C CA . MET A 1 178 ? 0.271 -5.285 -8.805 1 93.69 178 MET A CA 1
ATOM 1465 C C . MET A 1 178 ? -0.814 -4.227 -8.984 1 93.69 178 MET A C 1
ATOM 1467 O O . MET A 1 178 ? -1.722 -4.117 -8.156 1 93.69 178 MET A O 1
ATOM 1471 N N . ALA A 1 179 ? -0.718 -3.436 -10.023 1 91.75 179 ALA A N 1
ATOM 1472 C CA . ALA A 1 179 ? -1.723 -2.414 -10.312 1 91.75 179 ALA A CA 1
ATOM 1473 C C . ALA A 1 179 ? -3.109 -3.031 -10.453 1 91.75 179 ALA A C 1
ATOM 1475 O O . ALA A 1 179 ? -4.09 -2.508 -9.914 1 91.75 179 ALA A O 1
ATOM 1476 N N . SER A 1 180 ? -3.176 -4.133 -11.172 1 93.75 180 SER A N 1
ATOM 1477 C CA . SER A 1 180 ? -4.453 -4.812 -11.375 1 93.75 180 SER A CA 1
ATOM 1478 C C . SER A 1 180 ? -5.031 -5.309 -10.055 1 93.75 180 SER A C 1
ATOM 1480 O O . SER A 1 180 ? -6.242 -5.254 -9.844 1 93.75 180 SER A O 1
ATOM 1482 N N . MET A 1 181 ? -4.191 -5.816 -9.227 1 96.38 181 MET A N 1
ATOM 1483 C CA . MET A 1 181 ? -4.637 -6.289 -7.914 1 96.38 181 MET A CA 1
ATOM 1484 C C . MET A 1 181 ? -5.188 -5.137 -7.082 1 96.38 181 MET A C 1
ATOM 1486 O O . MET A 1 181 ? -6.242 -5.262 -6.457 1 96.38 181 MET A O 1
ATOM 1490 N N . LEU A 1 182 ? -4.492 -4.008 -7.113 1 93.69 182 LEU A N 1
ATOM 1491 C CA . LEU A 1 182 ? -4.898 -2.855 -6.312 1 93.69 182 LEU A CA 1
ATOM 1492 C C . LEU A 1 182 ? -6.203 -2.266 -6.828 1 93.69 182 LEU A C 1
ATOM 1494 O O . LEU A 1 182 ? -7.004 -1.735 -6.055 1 93.69 182 LEU A O 1
ATOM 1498 N N . ARG A 1 183 ? -6.492 -2.398 -8.102 1 93.31 183 ARG A N 1
ATOM 1499 C CA . ARG A 1 183 ? -7.68 -1.841 -8.734 1 93.31 183 ARG A CA 1
ATOM 1500 C C . ARG A 1 183 ? -8.891 -2.738 -8.508 1 93.31 183 ARG A C 1
ATOM 1502 O O . ARG A 1 183 ? -10.023 -2.359 -8.836 1 93.31 183 ARG A O 1
ATOM 1509 N N . SER A 1 184 ? -8.641 -3.865 -7.965 1 96.94 184 SER A N 1
ATOM 1510 C CA . SER A 1 184 ? -9.719 -4.844 -7.84 1 96.94 184 SER A CA 1
ATOM 1511 C C . SER A 1 184 ? -10.273 -4.883 -6.418 1 96.94 184 SER A C 1
ATOM 1513 O O . SER A 1 184 ? -9.539 -4.641 -5.457 1 96.94 184 SER A O 1
ATOM 1515 N N . ASP A 1 185 ? -11.57 -5.152 -6.328 1 98.06 185 ASP A N 1
ATOM 1516 C CA . ASP A 1 185 ? -12.227 -5.281 -5.027 1 98.06 185 ASP A CA 1
ATOM 1517 C C . ASP A 1 185 ? -11.859 -6.602 -4.355 1 98.06 185 ASP A C 1
ATOM 1519 O O . ASP A 1 185 ? -11.844 -6.691 -3.125 1 98.06 185 ASP A O 1
ATOM 1523 N N . LEU A 1 186 ? -11.625 -7.559 -5.176 1 98 186 LEU A N 1
ATOM 1524 C CA . LEU A 1 186 ? -11.289 -8.898 -4.715 1 98 186 LEU A CA 1
ATOM 1525 C C . LEU A 1 186 ? -10.305 -9.57 -5.668 1 98 186 LEU A C 1
ATOM 1527 O O . LEU A 1 186 ? -10.453 -9.477 -6.887 1 98 186 LEU A O 1
ATOM 1531 N N . VAL A 1 187 ? -9.281 -10.156 -5.105 1 97.69 187 VAL A N 1
ATOM 1532 C CA . VAL A 1 187 ? -8.281 -10.906 -5.863 1 97.69 187 VAL A CA 1
ATOM 1533 C C . VAL A 1 187 ? -8.383 -12.391 -5.523 1 97.69 187 VAL A C 1
ATOM 1535 O O . VAL A 1 187 ? -8.461 -12.758 -4.348 1 97.69 187 VAL A O 1
ATOM 1538 N N . ILE A 1 188 ? -8.414 -13.211 -6.559 1 96.62 188 ILE A N 1
ATOM 1539 C CA . ILE A 1 188 ? -8.461 -14.656 -6.363 1 96.62 188 ILE A CA 1
ATOM 1540 C C . ILE A 1 188 ? -7.164 -15.281 -6.867 1 96.62 188 ILE A C 1
ATOM 1542 O O . ILE A 1 188 ? -6.676 -14.938 -7.945 1 96.62 188 ILE A O 1
ATOM 1546 N N . THR A 1 189 ? -6.566 -16.062 -6.062 1 94.88 189 THR A N 1
ATOM 1547 C CA . THR A 1 189 ? -5.445 -16.906 -6.477 1 94.88 189 THR A CA 1
ATOM 1548 C C . THR A 1 189 ? -5.754 -18.375 -6.242 1 94.88 189 THR A C 1
ATOM 1550 O O . THR A 1 189 ? -6.691 -18.719 -5.512 1 94.88 189 THR A O 1
ATOM 1553 N N . CYS A 1 190 ? -5.066 -19.25 -6.898 1 93.5 190 CYS A N 1
ATOM 1554 C CA . CYS A 1 190 ? -5.328 -20.672 -6.77 1 93.5 190 CYS A CA 1
ATOM 1555 C C . CYS A 1 190 ? -4.203 -21.375 -6.016 1 93.5 190 CYS A C 1
ATOM 1557 O O . CYS A 1 190 ? -4.258 -22.578 -5.797 1 93.5 190 CYS A O 1
ATOM 1559 N N . SER A 1 191 ? -3.191 -20.688 -5.633 1 92.44 191 SER A N 1
ATOM 1560 C CA . SER A 1 191 ? -2.002 -21.25 -5 1 92.44 191 SER A CA 1
ATOM 1561 C C . SER A 1 191 ? -1.836 -20.734 -3.578 1 92.44 191 SER A C 1
ATOM 1563 O O . SER A 1 191 ? -1.793 -19.531 -3.355 1 92.44 191 SER A O 1
ATOM 1565 N N . ASP A 1 192 ? -1.608 -21.688 -2.688 1 90 192 ASP A N 1
ATOM 1566 C CA . ASP A 1 192 ? -1.359 -21.312 -1.3 1 90 192 ASP A CA 1
ATOM 1567 C C . ASP A 1 192 ? -0.12 -20.438 -1.184 1 90 192 ASP A C 1
ATOM 1569 O O . ASP A 1 192 ? -0.081 -19.516 -0.364 1 90 192 ASP A O 1
ATOM 1573 N N . TYR A 1 193 ? 0.833 -20.766 -1.957 1 92.12 193 TYR A N 1
ATOM 1574 C CA . TYR A 1 193 ? 2.059 -19.969 -1.95 1 92.12 193 TYR A CA 1
ATOM 1575 C C . TYR A 1 193 ? 1.781 -18.531 -2.355 1 92.12 193 TYR A C 1
ATOM 1577 O O . TYR A 1 193 ? 2.219 -17.594 -1.683 1 92.12 193 TYR A O 1
ATOM 1585 N N . GLU A 1 194 ? 1.072 -18.406 -3.453 1 93.94 194 GLU A N 1
ATOM 1586 C CA . GLU A 1 194 ? 0.762 -17.062 -3.947 1 93.94 194 GLU A CA 1
ATOM 1587 C C . GLU A 1 194 ? -0.168 -16.328 -2.99 1 93.94 194 GLU A C 1
ATOM 1589 O O . GLU A 1 194 ? -0.019 -15.117 -2.779 1 93.94 194 GLU A O 1
ATOM 1594 N N . TYR A 1 195 ? -1.11 -17.047 -2.443 1 92.69 195 TYR A N 1
ATOM 1595 C CA . TYR A 1 195 ? -1.993 -16.469 -1.432 1 92.69 195 TYR A CA 1
ATOM 1596 C C . TYR A 1 195 ? -1.19 -15.867 -0.286 1 92.69 195 TYR A C 1
ATOM 1598 O O . TYR A 1 195 ? -1.424 -14.727 0.107 1 92.69 195 TYR A O 1
ATOM 1606 N N . PHE A 1 196 ? -0.259 -16.609 0.183 1 89.94 196 PHE A N 1
ATOM 1607 C CA . PHE A 1 196 ? 0.585 -16.172 1.288 1 89.94 196 PHE A CA 1
ATOM 1608 C C . PHE A 1 196 ? 1.397 -14.945 0.897 1 89.94 196 PHE A C 1
ATOM 1610 O O . PHE A 1 196 ? 1.473 -13.984 1.656 1 89.94 196 PHE A O 1
ATOM 1617 N N . ARG A 1 197 ? 2.008 -15.016 -0.248 1 92.31 197 ARG A N 1
ATOM 1618 C CA . ARG A 1 197 ? 2.871 -13.922 -0.694 1 92.31 197 ARG A CA 1
ATOM 1619 C C . ARG A 1 197 ? 2.068 -12.648 -0.911 1 92.31 197 ARG A C 1
ATOM 1621 O O . ARG A 1 197 ? 2.525 -11.555 -0.562 1 92.31 197 ARG A O 1
ATOM 1628 N N . LEU A 1 198 ? 0.884 -12.727 -1.477 1 94.06 198 LEU A N 1
ATOM 1629 C CA . LEU A 1 198 ? 0.05 -11.562 -1.737 1 94.06 198 LEU A CA 1
ATOM 1630 C C . LEU A 1 198 ? -0.371 -10.891 -0.433 1 94.06 198 LEU A C 1
ATOM 1632 O O . LEU A 1 198 ? -0.235 -9.68 -0.282 1 94.06 198 LEU A O 1
ATOM 1636 N N . ARG A 1 199 ? -0.783 -11.633 0.516 1 89.5 199 ARG A N 1
ATOM 1637 C CA . ARG A 1 199 ? -1.339 -11.078 1.749 1 89.5 199 ARG A CA 1
ATOM 1638 C C . ARG A 1 199 ? -0.232 -10.602 2.684 1 89.5 199 ARG A C 1
ATOM 1640 O O . ARG A 1 199 ? -0.348 -9.547 3.303 1 89.5 199 ARG A O 1
ATOM 1647 N N . ASN A 1 200 ? 0.826 -11.359 2.742 1 84.88 200 ASN A N 1
ATOM 1648 C CA . ASN A 1 200 ? 1.809 -11.102 3.789 1 84.88 200 ASN A CA 1
ATOM 1649 C C . ASN A 1 200 ? 3.004 -10.32 3.254 1 84.88 200 ASN A C 1
ATOM 1651 O O . ASN A 1 200 ? 3.631 -9.555 3.988 1 84.88 200 ASN A O 1
ATOM 1655 N N . HIS A 1 201 ? 3.33 -10.578 2.068 1 86.62 201 HIS A N 1
ATOM 1656 C CA . HIS A 1 201 ? 4.488 -9.898 1.499 1 86.62 201 HIS A CA 1
ATOM 1657 C C . HIS A 1 201 ? 4.078 -8.617 0.782 1 86.62 201 HIS A C 1
ATOM 1659 O O . HIS A 1 201 ? 4.738 -7.586 0.918 1 86.62 201 HIS A O 1
ATOM 1665 N N . LEU A 1 202 ? 3.006 -8.672 0.089 1 91.56 202 LEU A N 1
ATOM 1666 C CA . LEU A 1 202 ? 2.58 -7.52 -0.699 1 91.56 202 LEU A CA 1
ATOM 1667 C C . LEU A 1 202 ? 1.479 -6.746 0.019 1 91.56 202 LEU A C 1
ATOM 1669 O O . LEU A 1 202 ? 1.103 -5.652 -0.409 1 91.56 202 LEU A O 1
ATOM 1673 N N . ASN A 1 203 ? 0.928 -7.277 1.092 1 89.06 203 ASN A N 1
ATOM 1674 C CA . ASN A 1 203 ? -0.107 -6.668 1.919 1 89.06 203 ASN A CA 1
ATOM 1675 C C . ASN A 1 203 ? -1.388 -6.422 1.126 1 89.06 203 ASN A C 1
ATOM 1677 O O . ASN A 1 203 ? -2.023 -5.379 1.272 1 89.06 203 ASN A O 1
ATOM 1681 N N . ILE A 1 204 ? -1.678 -7.27 0.212 1 93.81 204 ILE A N 1
ATOM 1682 C CA . ILE A 1 204 ? -2.959 -7.258 -0.485 1 93.81 204 ILE A CA 1
ATOM 1683 C C . ILE A 1 204 ? -3.957 -8.141 0.259 1 93.81 204 ILE A C 1
ATOM 1685 O O . ILE A 1 204 ? -4.121 -9.32 -0.072 1 93.81 204 ILE A O 1
ATOM 1689 N N . HIS A 1 205 ? -4.68 -7.574 1.125 1 89.88 205 HIS A N 1
ATOM 1690 C CA . HIS A 1 205 ? -5.445 -8.328 2.113 1 89.88 205 HIS A CA 1
ATOM 1691 C C . HIS A 1 205 ? -6.777 -8.797 1.537 1 89.88 205 HIS A C 1
ATOM 1693 O O . HIS A 1 205 ? -7.398 -9.719 2.07 1 89.88 205 HIS A O 1
ATOM 1699 N N . ASN A 1 206 ? -7.258 -8.148 0.52 1 94.94 206 ASN A N 1
ATOM 1700 C CA . ASN A 1 206 ? -8.492 -8.594 -0.127 1 94.94 206 ASN A CA 1
ATOM 1701 C C . ASN A 1 206 ? -8.227 -9.734 -1.104 1 94.94 206 ASN A C 1
ATOM 1703 O O . ASN A 1 206 ? -8.703 -9.711 -2.238 1 94.94 206 ASN A O 1
ATOM 1707 N N . THR A 1 207 ? -7.445 -10.703 -0.715 1 94.5 207 THR A N 1
ATOM 1708 C CA . THR A 1 207 ? -7.09 -11.875 -1.501 1 94.5 207 THR A CA 1
ATOM 1709 C C . THR A 1 207 ? -7.742 -13.133 -0.923 1 94.5 207 THR A C 1
ATOM 1711 O O . THR A 1 207 ? -7.742 -13.328 0.293 1 94.5 207 THR A O 1
ATOM 1714 N N . GLU A 1 208 ? -8.344 -13.891 -1.792 1 92 208 GLU A N 1
ATOM 1715 C CA . GLU A 1 208 ? -8.93 -15.172 -1.39 1 92 208 GLU A CA 1
ATOM 1716 C C . GLU A 1 208 ? -8.383 -16.312 -2.232 1 92 208 GLU A C 1
ATOM 1718 O O . GLU A 1 208 ? -7.816 -16.094 -3.305 1 92 208 GLU A O 1
ATOM 1723 N N . LEU A 1 209 ? -8.523 -17.5 -1.699 1 91.31 209 LEU A N 1
ATOM 1724 C CA . LEU A 1 209 ? -7.996 -18.703 -2.332 1 91.31 209 LEU A CA 1
ATOM 1725 C C . LEU A 1 209 ? -9.117 -19.562 -2.893 1 91.31 209 LEU A C 1
ATOM 1727 O O . LEU A 1 209 ? -10.031 -19.953 -2.16 1 91.31 209 LEU A O 1
ATOM 1731 N N . LEU A 1 210 ? -9.109 -19.766 -4.18 1 90.81 210 LEU A N 1
ATOM 1732 C CA . LEU A 1 210 ? -10 -20.688 -4.875 1 90.81 210 LEU A CA 1
ATOM 1733 C C . LEU A 1 210 ? -9.234 -21.5 -5.922 1 90.81 210 LEU A C 1
ATOM 1735 O O . LEU A 1 210 ? -8.805 -20.953 -6.938 1 90.81 210 LEU A O 1
ATOM 1739 N N . THR A 1 211 ? -9.125 -22.719 -5.684 1 90.25 211 THR A N 1
ATOM 1740 C CA . THR A 1 211 ? -8.32 -23.562 -6.566 1 90.25 211 THR A CA 1
ATOM 1741 C C . THR A 1 211 ? -9.133 -24.016 -7.773 1 90.25 211 THR A C 1
ATOM 1743 O O . THR A 1 211 ? -9.445 -23.219 -8.656 1 90.25 211 THR A O 1
ATOM 1746 N N . PHE A 1 212 ? -9.477 -25.375 -7.898 1 88.5 212 PHE A N 1
ATOM 1747 C CA . PHE A 1 212 ? -10.234 -25.922 -9.016 1 88.5 212 PHE A CA 1
ATOM 1748 C C . PHE A 1 212 ? -11.672 -26.219 -8.602 1 88.5 212 PHE A C 1
ATOM 1750 O O . PHE A 1 212 ? -12.039 -26.031 -7.438 1 88.5 212 PHE A O 1
ATOM 1757 N N . PHE A 1 213 ? -12.484 -26.562 -9.594 1 89.94 213 PHE A N 1
ATOM 1758 C CA . PHE A 1 213 ? -13.875 -26.938 -9.375 1 89.94 213 PHE A CA 1
ATOM 1759 C C . PHE A 1 213 ? -14.172 -28.297 -10 1 89.94 213 PHE A C 1
ATOM 1761 O O . PHE A 1 213 ? -15.188 -28.469 -10.672 1 89.94 213 PHE A O 1
ATOM 1768 N N . HIS A 1 214 ? -13.281 -29.188 -9.766 1 89.81 214 HIS A N 1
ATOM 1769 C CA . HIS A 1 214 ? -13.469 -30.531 -10.305 1 89.81 214 HIS A CA 1
ATOM 1770 C C . HIS A 1 214 ? -14.586 -31.281 -9.578 1 89.81 214 HIS A C 1
ATOM 1772 O O . HIS A 1 214 ? -14.945 -30.906 -8.461 1 89.81 214 HIS A O 1
ATOM 1778 N N . GLU A 1 215 ? -15.062 -32.312 -10.312 1 89.38 215 GLU A N 1
ATOM 1779 C CA . GLU A 1 215 ? -15.977 -33.188 -9.594 1 89.38 215 GLU A CA 1
ATOM 1780 C C . GLU A 1 215 ? -15.312 -33.781 -8.359 1 89.38 215 GLU A C 1
ATOM 1782 O O . GLU A 1 215 ? -14.188 -34.281 -8.438 1 89.38 215 GLU A O 1
ATOM 1787 N N . THR A 1 216 ? -16 -33.719 -7.258 1 89.19 216 THR A N 1
ATOM 1788 C CA . THR A 1 216 ? -15.43 -34.188 -6 1 89.19 216 THR A CA 1
ATOM 1789 C C . THR A 1 216 ? -15.289 -35.688 -5.984 1 89.19 216 THR A C 1
ATOM 1791 O O . THR A 1 216 ? -16.297 -36.406 -6.039 1 89.19 216 THR A O 1
ATOM 1794 N N . PRO A 1 217 ? -14.07 -36.156 -5.895 1 90.94 217 PRO A N 1
ATOM 1795 C CA . PRO A 1 217 ? -13.93 -37.625 -5.824 1 90.94 217 PRO A CA 1
ATOM 1796 C C . PRO A 1 217 ? -14.312 -38.188 -4.457 1 90.94 217 PRO A C 1
ATOM 1798 O O . PRO A 1 217 ? -14.25 -37.469 -3.451 1 90.94 217 PRO A O 1
ATOM 1801 N N . SER A 1 218 ? -14.68 -39.438 -4.508 1 89.69 218 SER A N 1
ATOM 1802 C CA . SER A 1 218 ? -14.977 -40.125 -3.246 1 89.69 218 SER A CA 1
ATOM 1803 C C . SER A 1 218 ? -13.711 -40.375 -2.439 1 89.69 218 SER A C 1
ATOM 1805 O O . SER A 1 218 ? -12.648 -40.625 -3.008 1 89.69 218 SER A O 1
ATOM 1807 N N . LEU A 1 219 ? -13.883 -40.281 -1.059 1 88.19 219 LEU A N 1
ATOM 1808 C CA . LEU A 1 219 ? -12.758 -40.625 -0.189 1 88.19 219 LEU A CA 1
ATOM 1809 C C . LEU A 1 219 ? -12.531 -42.125 -0.162 1 88.19 219 LEU A C 1
ATOM 1811 O O . LEU A 1 219 ? -11.422 -42.594 0.095 1 88.19 219 LEU A O 1
ATOM 1815 N N . GLU A 1 220 ? -13.609 -42.812 -0.392 1 90.19 220 GLU A N 1
ATOM 1816 C CA . GLU A 1 220 ? -13.508 -44.25 -0.544 1 90.19 220 GLU A CA 1
ATOM 1817 C C . GLU A 1 220 ? -13.18 -44.625 -1.986 1 90.19 220 GLU A C 1
ATOM 1819 O O . GLU A 1 220 ? -14.023 -44.5 -2.875 1 90.19 220 GLU A O 1
ATOM 1824 N N . ILE A 1 221 ? -12 -45.094 -2.131 1 90.62 221 ILE A N 1
ATOM 1825 C CA . ILE A 1 221 ? -11.531 -45.406 -3.477 1 90.62 221 ILE A CA 1
ATOM 1826 C C . ILE A 1 221 ? -11.891 -46.875 -3.824 1 90.62 221 ILE A C 1
ATOM 1828 O O . ILE A 1 221 ? -11.688 -47.781 -3.014 1 90.62 221 ILE A O 1
ATOM 1832 N N . ASP A 1 222 ? -12.406 -46.969 -4.98 1 88.38 222 ASP A N 1
ATOM 1833 C CA . ASP A 1 222 ? -12.656 -48.281 -5.496 1 88.38 222 ASP A CA 1
ATOM 1834 C C . ASP A 1 222 ? -11.352 -49.062 -5.715 1 88.38 222 ASP A C 1
ATOM 1836 O O . ASP A 1 222 ? -10.438 -48.562 -6.383 1 88.38 222 ASP A O 1
ATOM 1840 N N . GLU A 1 223 ? -11.305 -50.188 -5.156 1 84.5 223 GLU A N 1
ATOM 1841 C CA . GLU A 1 223 ? -10.102 -51 -5.281 1 84.5 223 GLU A CA 1
ATOM 1842 C C . GLU A 1 223 ? -9.742 -51.25 -6.742 1 84.5 223 GLU A C 1
ATOM 1844 O O . GLU A 1 223 ? -8.57 -51.406 -7.082 1 84.5 223 GLU A O 1
ATOM 1849 N N . ARG A 1 224 ? -10.828 -51.281 -7.438 1 79.5 224 ARG A N 1
ATOM 1850 C CA . ARG A 1 224 ? -10.617 -51.5 -8.867 1 79.5 224 ARG A CA 1
ATOM 1851 C C . ARG A 1 224 ? -9.828 -50.375 -9.492 1 79.5 224 ARG A C 1
ATOM 1853 O O . ARG A 1 224 ? -9.078 -50.562 -10.453 1 79.5 224 ARG A O 1
ATOM 1860 N N . GLU A 1 225 ? -9.812 -49.188 -8.977 1 86.12 225 GLU A N 1
ATOM 1861 C CA . GLU A 1 225 ? -9.156 -47.969 -9.484 1 86.12 225 GLU A CA 1
ATOM 1862 C C . GLU A 1 225 ? -7.711 -47.906 -8.992 1 86.12 225 GLU A C 1
ATOM 1864 O O . GLU A 1 225 ? -6.918 -47.125 -9.531 1 86.12 225 GLU A O 1
ATOM 1869 N N . THR A 1 226 ? -7.422 -48.688 -7.984 1 87.31 226 THR A N 1
ATOM 1870 C CA . THR A 1 226 ? -6.086 -48.625 -7.398 1 87.31 226 THR A CA 1
ATOM 1871 C C . THR A 1 226 ? -5.348 -49.938 -7.59 1 87.31 226 THR A C 1
ATOM 1873 O O . THR A 1 226 ? -4.48 -50.281 -6.785 1 87.31 226 THR A O 1
ATOM 1876 N N . ASN A 1 227 ? -5.723 -50.656 -8.609 1 92.75 227 ASN A N 1
ATOM 1877 C CA . ASN A 1 227 ? -5.02 -51.906 -8.891 1 92.75 227 ASN A CA 1
ATOM 1878 C C . ASN A 1 227 ? -3.65 -51.625 -9.516 1 92.75 227 ASN A C 1
ATOM 1880 O O . ASN A 1 227 ? -3.553 -51.281 -10.695 1 92.75 227 ASN A O 1
ATOM 1884 N N . PHE A 1 228 ? -2.668 -51.844 -8.758 1 95.69 228 PHE A N 1
ATOM 1885 C CA . PHE A 1 228 ? -1.283 -51.531 -9.117 1 95.69 228 PHE A CA 1
ATOM 1886 C C . PHE A 1 228 ? -0.849 -52.344 -10.32 1 95.69 228 PHE A C 1
ATOM 1888 O O . PHE A 1 228 ? -0.166 -51.844 -11.211 1 95.69 228 PHE A O 1
ATOM 1895 N N . GLN A 1 229 ? -1.296 -53.562 -10.453 1 94.19 229 GLN A N 1
ATOM 1896 C CA . GLN A 1 229 ? -0.861 -54.5 -11.492 1 94.19 229 GLN A CA 1
ATOM 1897 C C . GLN A 1 229 ? -1.492 -54.156 -12.836 1 94.19 229 GLN A C 1
ATOM 1899 O O . GLN A 1 229 ? -0.951 -54.5 -13.883 1 94.19 229 GLN A O 1
ATOM 1904 N N . LYS A 1 230 ? -2.572 -53.469 -12.781 1 93.81 230 LYS A N 1
ATOM 1905 C CA . LYS A 1 230 ? -3.277 -53.125 -14.016 1 93.81 230 LYS A CA 1
ATOM 1906 C C . LYS A 1 230 ? -2.752 -51.812 -14.602 1 93.81 230 LYS A C 1
ATOM 1908 O O . LYS A 1 230 ? -3.043 -51.5 -15.75 1 93.81 230 LYS A O 1
ATOM 1913 N N . LYS A 1 231 ? -2.07 -51.062 -13.859 1 96.25 231 LYS A N 1
ATOM 1914 C CA . LYS A 1 231 ? -1.473 -49.812 -14.32 1 96.25 231 LYS A CA 1
ATOM 1915 C C . LYS A 1 231 ? -0.025 -50.031 -14.75 1 96.25 231 LYS A C 1
ATOM 1917 O O . LYS A 1 231 ? 0.711 -50.812 -14.125 1 96.25 231 LYS A O 1
ATOM 1922 N N . ARG A 1 232 ? 0.267 -49.406 -15.883 1 95.69 232 ARG A N 1
ATOM 1923 C CA . ARG A 1 232 ? 1.609 -49.625 -16.406 1 95.69 232 ARG A CA 1
ATOM 1924 C C . ARG A 1 232 ? 2.186 -48.344 -17 1 95.69 232 ARG A C 1
ATOM 1926 O O . ARG A 1 232 ? 1.438 -47.438 -17.391 1 95.69 232 ARG A O 1
ATOM 1933 N N . ASN A 1 233 ? 3.492 -48.219 -16.969 1 97.5 233 ASN A N 1
ATOM 1934 C CA . ASN A 1 233 ? 4.277 -47.25 -17.719 1 97.5 233 ASN A CA 1
ATOM 1935 C C . ASN A 1 233 ? 4.184 -45.844 -17.094 1 97.5 233 ASN A C 1
ATOM 1937 O O . ASN A 1 233 ? 3.473 -45.656 -16.109 1 97.5 233 ASN A O 1
ATOM 1941 N N . PHE A 1 234 ? 5.047 -45.062 -17.562 1 98.5 234 PHE A N 1
ATOM 1942 C CA . PHE A 1 234 ? 5.113 -43.656 -17.188 1 98.5 234 PHE A CA 1
ATOM 1943 C C . PHE A 1 234 ? 4.379 -42.781 -18.188 1 98.5 234 PHE A C 1
ATOM 1945 O O . PHE A 1 234 ? 4.238 -43.156 -19.359 1 98.5 234 PHE A O 1
ATOM 1952 N N . VAL A 1 235 ? 3.908 -41.625 -17.703 1 98.12 235 VAL A N 1
ATOM 1953 C CA . VAL A 1 235 ? 3.203 -40.719 -18.594 1 98.12 235 VAL A CA 1
ATOM 1954 C C . VAL A 1 235 ? 3.645 -39.281 -18.312 1 98.12 235 VAL A C 1
ATOM 1956 O O . VAL A 1 235 ? 4.035 -38.938 -17.188 1 98.12 235 VAL A O 1
ATOM 1959 N N . TRP A 1 236 ? 3.707 -38.5 -19.312 1 96.5 236 TRP A N 1
ATOM 1960 C CA . TRP A 1 236 ? 3.877 -37.031 -19.266 1 96.5 236 TRP A CA 1
ATOM 1961 C C . TRP A 1 236 ? 2.846 -36.344 -20.156 1 96.5 236 TRP A C 1
ATOM 1963 O O . TRP A 1 236 ? 2.578 -36.781 -21.266 1 96.5 236 TRP A O 1
ATOM 1973 N N . ILE A 1 237 ? 2.223 -35.281 -19.641 1 94.38 237 ILE A N 1
ATOM 1974 C CA . ILE A 1 237 ? 1.238 -34.531 -20.422 1 94.38 237 ILE A CA 1
ATOM 1975 C C . ILE A 1 237 ? 1.504 -33.031 -20.297 1 94.38 237 ILE A C 1
ATOM 1977 O O . ILE A 1 237 ? 1.845 -32.562 -19.219 1 94.38 237 ILE A O 1
ATOM 1981 N N . GLY A 1 238 ? 1.385 -32.281 -21.453 1 90.69 238 GLY A N 1
ATOM 1982 C CA . GLY A 1 238 ? 1.535 -30.844 -21.375 1 90.69 238 GLY A CA 1
ATOM 1983 C C . GLY A 1 238 ? 1.492 -30.172 -22.719 1 90.69 238 GLY A C 1
ATOM 1984 O O . GLY A 1 238 ? 1.681 -30.828 -23.75 1 90.69 238 GLY A O 1
ATOM 1985 N N . ASN A 1 239 ? 1.19 -28.891 -22.656 1 87.38 239 ASN A N 1
ATOM 1986 C CA . ASN A 1 239 ? 1.314 -28.016 -23.828 1 87.38 239 ASN A CA 1
ATOM 1987 C C . ASN A 1 239 ? 2.723 -27.438 -23.953 1 87.38 239 ASN A C 1
ATOM 1989 O O . ASN A 1 239 ? 3.184 -26.719 -23.062 1 87.38 239 ASN A O 1
ATOM 1993 N N . GLN A 1 240 ? 3.338 -27.641 -25.094 1 85.69 240 GLN A N 1
ATOM 1994 C CA . GLN A 1 240 ? 4.754 -27.297 -25.203 1 85.69 240 GLN A CA 1
ATOM 1995 C C . GLN A 1 240 ? 4.941 -25.812 -25.484 1 85.69 240 GLN A C 1
ATOM 1997 O O . GLN A 1 240 ? 6.055 -25.297 -25.391 1 85.69 240 GLN A O 1
ATOM 2002 N N . SER A 1 241 ? 3.885 -25.109 -25.797 1 85.06 241 SER A N 1
ATOM 2003 C CA . SER A 1 241 ? 3.994 -23.672 -25.953 1 85.06 241 SER A CA 1
ATOM 2004 C C . SER A 1 241 ? 4.195 -22.984 -24.609 1 85.06 241 SER A C 1
ATOM 2006 O O . SER A 1 241 ? 4.605 -21.828 -24.547 1 85.06 241 SER A O 1
ATOM 2008 N N . HIS A 1 242 ? 3.838 -23.656 -23.625 1 88.25 242 HIS A N 1
ATOM 2009 C CA . HIS A 1 242 ? 4.094 -23.188 -22.266 1 88.25 242 HIS A CA 1
ATOM 2010 C C . HIS A 1 242 ? 5.508 -23.547 -21.812 1 88.25 242 HIS A C 1
ATOM 2012 O O . HIS A 1 242 ? 5.855 -24.719 -21.703 1 88.25 242 HIS A O 1
ATOM 2018 N N . TYR A 1 243 ? 6.246 -22.656 -21.469 1 91.38 243 TYR A N 1
ATOM 2019 C CA . TYR A 1 243 ? 7.691 -22.797 -21.297 1 91.38 243 TYR A CA 1
ATOM 2020 C C . TYR A 1 243 ? 8.016 -23.781 -20.188 1 91.38 243 TYR A C 1
ATOM 2022 O O . TYR A 1 243 ? 8.914 -24.625 -20.328 1 91.38 243 TYR A O 1
ATOM 2030 N N . PRO A 1 244 ? 7.363 -23.781 -19.062 1 94.31 244 PRO A N 1
ATOM 2031 C CA . PRO A 1 244 ? 7.672 -24.781 -18.031 1 94.31 244 PRO A CA 1
ATOM 2032 C C . PRO A 1 244 ? 7.496 -26.219 -18.5 1 94.31 244 PRO A C 1
ATOM 2034 O O . PRO A 1 244 ? 8.242 -27.094 -18.094 1 94.31 244 PRO A O 1
ATOM 2037 N N . ASN A 1 245 ? 6.547 -26.438 -19.391 1 93.12 245 ASN A N 1
ATOM 2038 C CA . ASN A 1 245 ? 6.316 -27.766 -19.938 1 93.12 245 ASN A CA 1
ATOM 2039 C C . ASN A 1 245 ? 7.434 -28.172 -20.906 1 93.12 245 ASN A C 1
ATOM 2041 O O . ASN A 1 245 ? 7.93 -29.297 -20.844 1 93.12 245 ASN A O 1
ATOM 2045 N N . ALA A 1 246 ? 7.777 -27.234 -21.703 1 92.56 246 ALA A N 1
ATOM 2046 C CA . ALA A 1 246 ? 8.867 -27.516 -22.641 1 92.56 246 ALA A CA 1
ATOM 2047 C C . ALA A 1 246 ? 10.156 -27.844 -21.906 1 92.56 246 ALA A C 1
ATOM 2049 O O . ALA A 1 246 ? 10.867 -28.781 -22.266 1 92.56 246 ALA A O 1
ATOM 2050 N N . ASP A 1 247 ? 10.398 -27.078 -20.938 1 94.69 247 ASP A N 1
ATOM 2051 C CA . ASP A 1 247 ? 11.602 -27.297 -20.141 1 94.69 247 ASP A CA 1
ATOM 2052 C C . ASP A 1 247 ? 11.555 -28.656 -19.438 1 94.69 247 ASP A C 1
ATOM 2054 O O . ASP A 1 247 ? 12.555 -29.375 -19.422 1 94.69 247 ASP A O 1
ATOM 2058 N N . SER A 1 248 ? 10.477 -29.031 -18.844 1 95.94 248 SER A N 1
ATOM 2059 C CA . SER A 1 248 ? 10.336 -30.297 -18.125 1 95.94 248 SER A CA 1
ATOM 2060 C C . SER A 1 248 ? 10.5 -31.5 -19.047 1 95.94 248 SER A C 1
ATOM 2062 O O . SER A 1 248 ? 11.125 -32.5 -18.672 1 95.94 248 SER A O 1
ATOM 2064 N N . LEU A 1 249 ? 9.922 -31.375 -20.234 1 94.38 249 LEU A N 1
ATOM 2065 C CA . LEU A 1 249 ? 10.039 -32.469 -21.188 1 94.38 249 LEU A CA 1
ATOM 2066 C C . LEU A 1 249 ? 11.484 -32.656 -21.625 1 94.38 249 LEU A C 1
ATOM 2068 O O . LEU A 1 249 ? 11.977 -33.781 -21.703 1 94.38 249 LEU A O 1
ATOM 2072 N N . LYS A 1 250 ? 12.141 -31.562 -21.938 1 92.94 250 LYS A N 1
ATOM 2073 C CA . LYS A 1 250 ? 13.562 -31.625 -22.297 1 92.94 250 LYS A CA 1
ATOM 2074 C C . LYS A 1 250 ? 14.375 -32.25 -21.172 1 92.94 250 LYS A C 1
ATOM 2076 O O . LYS A 1 250 ? 15.258 -33.062 -21.422 1 92.94 250 LYS A O 1
ATOM 2081 N N . TYR A 1 251 ? 14.07 -31.875 -20 1 94.5 251 TYR A N 1
ATOM 2082 C CA . TYR A 1 251 ? 14.75 -32.406 -18.828 1 94.5 251 TYR A CA 1
ATOM 2083 C C . TYR A 1 251 ? 14.539 -33.906 -18.688 1 94.5 251 TYR A C 1
ATOM 2085 O O . TYR A 1 251 ? 15.477 -34.625 -18.359 1 94.5 251 TYR A O 1
ATOM 2093 N N . ILE A 1 252 ? 13.359 -34.406 -18.953 1 96.44 252 ILE A N 1
ATOM 2094 C CA . ILE A 1 252 ? 13.016 -35.812 -18.891 1 96.44 252 ILE A CA 1
ATOM 2095 C C . ILE A 1 252 ? 13.789 -36.594 -19.953 1 96.44 252 ILE A C 1
ATOM 2097 O O . ILE A 1 252 ? 14.461 -37.562 -19.656 1 96.44 252 ILE A O 1
ATOM 2101 N N . ILE A 1 253 ? 13.75 -36.062 -21.109 1 93.44 253 ILE A N 1
ATOM 2102 C CA . ILE A 1 253 ? 14.281 -36.812 -22.266 1 93.44 253 ILE A CA 1
ATOM 2103 C C . ILE A 1 253 ? 15.805 -36.844 -22.172 1 93.44 253 ILE A C 1
ATOM 2105 O O . ILE A 1 253 ? 16.422 -37.875 -22.453 1 93.44 253 ILE A O 1
ATOM 2109 N N . ASN A 1 254 ? 16.391 -35.812 -21.75 1 91.06 254 ASN A N 1
ATOM 2110 C CA . ASN A 1 254 ? 17.844 -35.688 -21.812 1 91.06 254 ASN A CA 1
ATOM 2111 C C . ASN A 1 254 ? 18.5 -36.312 -20.578 1 91.06 254 ASN A C 1
ATOM 2113 O O . ASN A 1 254 ? 19.609 -36.812 -20.656 1 91.06 254 ASN A O 1
ATOM 2117 N N . TYR A 1 255 ? 17.797 -36.281 -19.484 1 93.69 255 TYR A N 1
ATOM 2118 C CA . TYR A 1 255 ? 18.562 -36.594 -18.266 1 93.69 255 TYR A CA 1
ATOM 2119 C C . TYR A 1 255 ? 17.844 -37.625 -17.438 1 93.69 255 TYR A C 1
ATOM 2121 O O . TYR A 1 255 ? 18.469 -38.562 -16.953 1 93.69 255 TYR A O 1
ATOM 2129 N N . ILE A 1 256 ? 16.562 -37.562 -17.234 1 97.25 256 ILE A N 1
ATOM 2130 C CA . ILE A 1 256 ? 15.844 -38.375 -16.266 1 97.25 256 ILE A CA 1
ATOM 2131 C C . ILE A 1 256 ? 15.523 -39.75 -16.875 1 97.25 256 ILE A C 1
ATOM 2133 O O . ILE A 1 256 ? 15.906 -40.781 -16.328 1 97.25 256 ILE A O 1
ATOM 2137 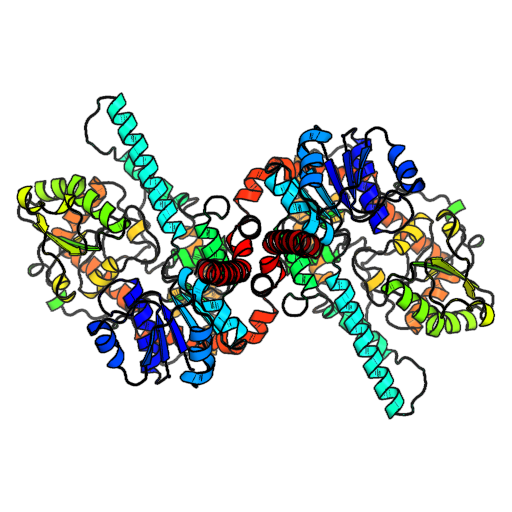N N . TRP A 1 257 ? 14.938 -39.812 -18.031 1 97.44 257 TRP A N 1
ATOM 2138 C CA . TRP A 1 257 ? 14.383 -41.031 -18.594 1 97.44 257 TRP A CA 1
ATOM 2139 C C . TRP A 1 257 ? 15.484 -42.031 -18.938 1 97.44 257 TRP A C 1
ATOM 2141 O O . TRP A 1 257 ? 15.344 -43.219 -18.688 1 97.44 257 TRP A O 1
ATOM 2151 N N . PRO A 1 258 ? 16.625 -41.562 -19.562 1 95.81 258 PRO A N 1
ATOM 2152 C CA . PRO A 1 258 ? 17.688 -42.531 -19.844 1 95.81 258 PRO A CA 1
ATOM 2153 C C . PRO A 1 258 ? 18.094 -43.344 -18.625 1 95.81 258 PRO A C 1
ATOM 2155 O O . PRO A 1 258 ? 18.344 -44.562 -18.719 1 95.81 258 PRO A O 1
ATOM 2158 N N . LYS A 1 259 ? 18.109 -42.688 -17.531 1 97 259 LYS A N 1
ATOM 2159 C CA . LYS A 1 259 ? 18.5 -43.375 -16.297 1 97 259 LYS A CA 1
ATOM 2160 C C . LYS A 1 259 ? 17.391 -44.281 -15.797 1 97 259 LYS A C 1
ATOM 2162 O O . LYS A 1 259 ? 17.656 -45.344 -15.234 1 97 259 LYS A O 1
ATOM 2167 N N . ILE A 1 260 ? 16.125 -43.844 -15.938 1 98.12 260 ILE A N 1
ATOM 2168 C CA . ILE A 1 260 ? 15.008 -44.719 -15.57 1 98.12 260 ILE A CA 1
ATOM 2169 C C . ILE A 1 260 ? 14.992 -45.938 -16.469 1 98.12 260 ILE A C 1
ATOM 2171 O O . ILE A 1 260 ? 14.836 -47.062 -15.984 1 98.12 260 ILE A O 1
ATOM 2175 N N . HIS A 1 261 ? 15.195 -45.781 -17.75 1 97.12 261 HIS A N 1
ATOM 2176 C CA . HIS A 1 261 ? 15.188 -46.875 -18.734 1 97.12 261 HIS A CA 1
ATOM 2177 C C . HIS A 1 261 ? 16.281 -47.875 -18.438 1 97.12 261 HIS A C 1
ATOM 2179 O O . HIS A 1 261 ? 16.078 -49.094 -18.641 1 97.12 261 HIS A O 1
ATOM 2185 N N . GLU A 1 262 ? 17.406 -47.406 -18.031 1 96.75 262 GLU A N 1
ATOM 2186 C CA . GLU A 1 262 ? 18.5 -48.312 -17.672 1 96.75 262 GLU A CA 1
ATOM 2187 C C . GLU A 1 262 ? 18.078 -49.25 -16.547 1 96.75 262 GLU A C 1
ATOM 2189 O O . GLU A 1 262 ? 18.453 -50.438 -16.547 1 96.75 262 GLU A O 1
ATOM 2194 N N . ARG A 1 263 ? 17.328 -48.781 -15.648 1 97.19 263 ARG A N 1
ATOM 2195 C CA . ARG A 1 263 ? 16.953 -49.562 -14.469 1 97.19 263 ARG A CA 1
ATOM 2196 C C . ARG A 1 263 ? 15.656 -50.312 -14.695 1 97.19 263 ARG A C 1
ATOM 2198 O O . ARG A 1 263 ? 15.406 -51.344 -14.062 1 97.19 263 ARG A O 1
ATOM 2205 N N . LEU A 1 264 ? 14.805 -49.781 -15.523 1 97.62 264 LEU A N 1
ATOM 2206 C CA . LEU A 1 264 ? 13.547 -50.375 -15.914 1 97.62 264 LEU A CA 1
ATOM 2207 C C . LEU A 1 264 ? 13.43 -50.5 -17.422 1 97.62 264 LEU A C 1
ATOM 2209 O O . LEU A 1 264 ? 12.617 -49.812 -18.047 1 97.62 264 LEU A O 1
ATOM 2213 N N . PRO A 1 265 ? 14.102 -51.438 -18 1 95.81 265 PRO A N 1
ATOM 2214 C CA . PRO A 1 265 ? 14.203 -51.5 -19.453 1 95.81 265 PRO A CA 1
ATOM 2215 C C . PRO A 1 265 ? 12.867 -51.812 -20.125 1 95.81 265 PRO A C 1
ATOM 2217 O O . PRO A 1 265 ? 12.672 -51.531 -21.312 1 95.81 265 PRO A O 1
ATOM 2220 N N . ASP A 1 266 ? 11.969 -52.406 -19.453 1 95.5 266 ASP A N 1
ATOM 2221 C CA . ASP A 1 266 ? 10.695 -52.781 -20.047 1 95.5 266 ASP A CA 1
ATOM 2222 C C . ASP A 1 266 ? 9.664 -51.688 -19.922 1 95.5 266 ASP A C 1
ATOM 2224 O O . ASP A 1 266 ? 8.617 -51.719 -20.578 1 95.5 266 ASP A O 1
ATOM 2228 N N . ALA A 1 267 ? 9.898 -50.719 -19.016 1 96.94 267 ALA A N 1
ATOM 2229 C CA . ALA A 1 267 ? 8.969 -49.625 -18.812 1 96.94 267 ALA A CA 1
ATOM 2230 C C . ALA A 1 267 ? 8.977 -48.656 -20.016 1 96.94 267 ALA A C 1
ATOM 2232 O O . ALA A 1 267 ? 10 -48.531 -20.688 1 96.94 267 ALA A O 1
ATOM 2233 N N . GLN A 1 268 ? 7.809 -48.062 -20.266 1 97.12 268 GLN A N 1
ATOM 2234 C CA . GLN A 1 268 ? 7.68 -47.094 -21.344 1 97.12 268 GLN A CA 1
ATOM 2235 C C . GLN A 1 268 ? 7.273 -45.719 -20.812 1 97.12 268 GLN A C 1
ATOM 2237 O O . GLN A 1 268 ? 6.672 -45.625 -19.75 1 97.12 268 GLN A O 1
ATOM 2242 N N . LEU A 1 269 ? 7.688 -44.719 -21.547 1 97.62 269 LEU A N 1
ATOM 2243 C CA . LEU A 1 269 ? 7.223 -43.344 -21.312 1 97.62 269 LEU A CA 1
ATOM 2244 C C . LEU A 1 269 ? 6.352 -42.844 -22.469 1 97.62 269 LEU A C 1
ATOM 2246 O O . LEU A 1 269 ? 6.801 -42.812 -23.609 1 97.62 269 LEU A O 1
ATOM 2250 N N . HIS A 1 270 ? 5.156 -42.562 -22.172 1 95.94 270 HIS A N 1
ATOM 2251 C CA . HIS A 1 270 ? 4.23 -42 -23.156 1 95.94 270 HIS A CA 1
ATOM 2252 C C . HIS A 1 270 ? 4.047 -40.5 -22.969 1 95.94 270 HIS A C 1
ATOM 2254 O O . HIS A 1 270 ? 3.682 -40.062 -21.875 1 95.94 270 HIS A O 1
ATOM 2260 N N . ILE A 1 271 ? 4.281 -39.781 -24 1 94.5 271 ILE A N 1
ATOM 2261 C CA . ILE A 1 271 ? 4.215 -38.312 -23.984 1 94.5 271 ILE A CA 1
ATOM 2262 C C . ILE A 1 271 ? 2.965 -37.844 -24.719 1 94.5 271 ILE A C 1
ATOM 2264 O O . ILE A 1 271 ? 2.77 -38.156 -25.891 1 94.5 271 ILE A O 1
ATOM 2268 N N . TYR A 1 272 ? 2.18 -37.094 -23.938 1 92.38 272 TYR A N 1
ATOM 2269 C CA . TYR A 1 272 ? 0.979 -36.5 -24.531 1 92.38 272 TYR A CA 1
ATOM 2270 C C . TYR A 1 272 ? 1.049 -35 -24.531 1 92.38 272 TYR A C 1
ATOM 2272 O O . TYR A 1 272 ? 1.596 -34.406 -23.594 1 92.38 272 TYR A O 1
ATOM 2280 N N . GLY A 1 273 ? 0.421 -34.375 -25.547 1 88.06 273 GLY A N 1
ATOM 2281 C CA . GLY A 1 273 ? 0.342 -32.938 -25.516 1 88.06 273 GLY A CA 1
ATOM 2282 C C . GLY A 1 273 ? 0.158 -32.312 -26.891 1 88.06 273 GLY A C 1
ATOM 2283 O O . GLY A 1 273 ? -0.197 -33 -27.844 1 88.06 273 GLY A O 1
ATOM 2284 N N . SER A 1 274 ? 0.228 -30.938 -26.844 1 81.19 274 SER A N 1
ATOM 2285 C CA . SER A 1 274 ? 0.031 -30.156 -28.062 1 81.19 274 SER A CA 1
ATOM 2286 C C . SER A 1 274 ? 1.216 -29.25 -28.328 1 81.19 274 SER A C 1
ATOM 2288 O O . SER A 1 274 ? 2.035 -29 -27.438 1 81.19 274 SER A O 1
ATOM 2290 N N . ASN A 1 275 ? 1.337 -28.812 -29.578 1 79.38 275 ASN A N 1
ATOM 2291 C CA . ASN A 1 275 ? 2.285 -27.797 -30.031 1 79.38 275 ASN A CA 1
ATOM 2292 C C . ASN A 1 275 ? 3.729 -28.234 -29.797 1 79.38 275 ASN A C 1
ATOM 2294 O O . ASN A 1 275 ? 4.535 -27.469 -29.266 1 79.38 275 ASN A O 1
ATOM 2298 N N . PHE A 1 276 ? 3.951 -29.453 -30.078 1 79.75 276 PHE A N 1
ATOM 2299 C CA . PHE A 1 276 ? 5.293 -29.984 -29.891 1 79.75 276 PHE A CA 1
ATOM 2300 C C . PHE A 1 276 ? 6.293 -29.297 -30.797 1 79.75 276 PHE A C 1
ATOM 2302 O O . PHE A 1 276 ? 6.023 -29.109 -31.984 1 79.75 276 PHE A O 1
ATOM 2309 N N . LYS A 1 277 ? 7.324 -28.891 -30.203 1 78.44 277 LYS A N 1
ATOM 2310 C CA . LYS A 1 277 ? 8.438 -28.359 -30.969 1 78.44 277 LYS A CA 1
ATOM 2311 C C . LYS A 1 277 ? 9.078 -29.438 -31.844 1 78.44 277 LYS A C 1
ATOM 2313 O O . LYS A 1 277 ? 8.984 -30.641 -31.516 1 78.44 277 LYS A O 1
ATOM 2318 N N . GLN A 1 278 ? 9.695 -29.031 -32.906 1 75.5 278 GLN A N 1
ATOM 2319 C CA . GLN A 1 278 ? 10.312 -29.938 -33.875 1 75.5 278 GLN A CA 1
ATOM 2320 C C . GLN A 1 278 ? 11.352 -30.828 -33.188 1 75.5 278 GLN A C 1
ATOM 2322 O O . GLN A 1 278 ? 11.508 -32 -33.562 1 75.5 278 GLN A O 1
ATOM 2327 N N . GLU A 1 279 ? 11.93 -30.297 -32.219 1 75.94 279 GLU A N 1
ATOM 2328 C CA . GLU A 1 279 ? 12.992 -31.031 -31.531 1 75.94 279 GLU A CA 1
ATOM 2329 C C . GLU A 1 279 ? 12.453 -32.281 -30.828 1 75.94 279 GLU A C 1
ATOM 2331 O O . GLU A 1 279 ? 13.203 -33.219 -30.547 1 75.94 279 GLU A O 1
ATOM 2336 N N . PHE A 1 280 ? 11.164 -32.375 -30.672 1 76.31 280 PHE A N 1
ATOM 2337 C CA . PHE A 1 280 ? 10.578 -33.469 -29.953 1 76.31 280 PHE A CA 1
ATOM 2338 C C . PHE A 1 280 ? 9.805 -34.406 -30.891 1 76.31 280 PHE A C 1
ATOM 2340 O O . PHE A 1 280 ? 9.125 -35.312 -30.453 1 76.31 280 PHE A O 1
ATOM 2347 N N . SER A 1 281 ? 9.906 -34.156 -32.188 1 71.88 281 SER A N 1
ATOM 2348 C CA . SER A 1 281 ? 9.141 -34.906 -33.156 1 71.88 281 SER A CA 1
ATOM 2349 C C . SER A 1 281 ? 9.734 -36.312 -33.375 1 71.88 281 SER A C 1
ATOM 2351 O O . SER A 1 281 ? 9.031 -37.219 -33.812 1 71.88 281 SER A O 1
ATOM 2353 N N . ASN A 1 282 ? 10.969 -36.594 -33.031 1 75.5 282 ASN A N 1
ATOM 2354 C CA . ASN A 1 282 ? 11.57 -37.875 -33.344 1 75.5 282 ASN A CA 1
ATOM 2355 C C . ASN A 1 282 ? 12.016 -38.594 -32.062 1 75.5 282 ASN A C 1
ATOM 2357 O O . ASN A 1 282 ? 13.109 -39.156 -32.031 1 75.5 282 ASN A O 1
ATOM 2361 N N . LEU A 1 283 ? 11.055 -38.594 -31.172 1 79.75 283 LEU A N 1
ATOM 2362 C CA . LEU A 1 283 ? 11.406 -39.219 -29.891 1 79.75 283 LEU A CA 1
ATOM 2363 C C . LEU A 1 283 ? 11.453 -40.719 -30 1 79.75 283 LEU A C 1
ATOM 2365 O O . LEU A 1 283 ? 12.219 -41.375 -29.297 1 79.75 283 LEU A O 1
ATOM 2369 N N . ASP A 1 284 ? 10.672 -41.312 -30.875 1 77.31 284 ASP A N 1
ATOM 2370 C CA . ASP A 1 284 ? 10.609 -42.75 -31.078 1 77.31 284 ASP A CA 1
ATOM 2371 C C . ASP A 1 284 ? 11.93 -43.281 -31.625 1 77.31 284 ASP A C 1
ATOM 2373 O O . ASP A 1 284 ? 12.258 -44.469 -31.438 1 77.31 284 ASP A O 1
ATOM 2377 N N . LYS A 1 285 ? 12.617 -42.469 -32.188 1 76.44 285 LYS A N 1
ATOM 2378 C CA . LYS A 1 285 ? 13.867 -42.875 -32.812 1 76.44 285 LYS A CA 1
ATOM 2379 C C . LYS A 1 285 ? 14.969 -43.062 -31.781 1 76.44 285 LYS A C 1
ATOM 2381 O O . LYS A 1 285 ? 15.992 -43.688 -32.062 1 76.44 285 LYS A O 1
ATOM 2386 N N . LEU A 1 286 ? 14.773 -42.625 -30.625 1 79.12 286 LEU A N 1
ATOM 2387 C CA . LEU A 1 286 ? 15.805 -42.688 -29.594 1 79.12 286 LEU A CA 1
ATOM 2388 C C . LEU A 1 286 ? 15.914 -44.125 -29.078 1 79.12 286 LEU A C 1
ATOM 2390 O O . LEU A 1 286 ? 16.891 -44.469 -28.391 1 79.12 286 LEU A O 1
ATOM 2394 N N . ASN A 1 287 ? 15.07 -45.062 -29.375 1 83 287 ASN A N 1
ATOM 2395 C CA . ASN A 1 287 ? 15.078 -46.469 -29.016 1 83 287 ASN A CA 1
ATOM 2396 C C . ASN A 1 287 ? 15.25 -46.656 -27.516 1 83 287 ASN A C 1
ATOM 2398 O O . ASN A 1 287 ? 16.047 -47.5 -27.078 1 83 287 ASN A O 1
ATOM 2402 N N . ILE A 1 288 ? 14.711 -45.844 -26.672 1 91.31 288 ILE A N 1
ATOM 2403 C CA . ILE A 1 288 ? 14.734 -45.969 -25.219 1 91.31 288 ILE A CA 1
ATOM 2404 C C . ILE A 1 288 ? 13.305 -46 -24.688 1 91.31 288 ILE A C 1
ATOM 2406 O O . ILE A 1 288 ? 13.031 -45.406 -23.625 1 91.31 288 ILE A O 1
ATOM 2410 N N . ASN A 1 289 ? 12.305 -46.5 -25.469 1 94.56 289 ASN A N 1
ATOM 2411 C CA . ASN A 1 289 ? 10.922 -46.75 -25.078 1 94.56 289 ASN A CA 1
ATOM 2412 C C . ASN A 1 289 ? 10.18 -45.469 -24.766 1 94.56 289 ASN A C 1
ATOM 2414 O O . ASN A 1 289 ? 9.445 -45.375 -23.781 1 94.56 289 ASN A O 1
ATOM 2418 N N . ILE A 1 290 ? 10.477 -44.375 -25.438 1 94.62 290 ILE A N 1
ATOM 2419 C CA . ILE A 1 290 ? 9.719 -43.125 -25.391 1 94.62 290 ILE A CA 1
ATOM 2420 C C . ILE A 1 290 ? 8.781 -43.062 -26.594 1 94.62 290 ILE A C 1
ATOM 2422 O O . ILE A 1 290 ? 9.203 -43.281 -27.734 1 94.62 290 ILE A O 1
ATOM 2426 N N . PHE A 1 291 ? 7.555 -42.719 -26.328 1 92.06 291 PHE A N 1
ATOM 2427 C CA . PHE A 1 291 ? 6.574 -42.656 -27.406 1 92.06 291 PHE A CA 1
ATOM 2428 C C . PHE A 1 291 ? 5.77 -41.375 -27.359 1 92.06 291 PHE A C 1
ATOM 2430 O O . PHE A 1 291 ? 5.164 -41.062 -26.328 1 92.06 291 PHE A O 1
ATOM 2437 N N . SER A 1 292 ? 5.82 -40.656 -28.438 1 90.38 292 SER A N 1
ATOM 2438 C CA . SER A 1 292 ? 4.922 -39.5 -28.594 1 90.38 292 SER A CA 1
ATOM 2439 C C . SER A 1 292 ? 3.533 -39.938 -29.031 1 90.38 292 SER A C 1
ATOM 2441 O O . SER A 1 292 ? 3.387 -40.594 -30.078 1 90.38 292 SER A O 1
ATOM 2443 N N . ARG A 1 293 ? 2.494 -39.562 -28.281 1 88.75 293 ARG A N 1
ATOM 2444 C CA . ARG A 1 293 ? 1.162 -40.094 -28.531 1 88.75 293 ARG A CA 1
ATOM 2445 C C . ARG A 1 293 ? 0.206 -39 -28.984 1 88.75 293 ARG A C 1
ATOM 2447 O O . ARG A 1 293 ? -0.997 -39.219 -29.125 1 88.75 293 ARG A O 1
ATOM 2454 N N . GLY A 1 294 ? 0.73 -37.781 -29.203 1 87.25 294 GLY A N 1
ATOM 2455 C CA . GLY A 1 294 ? -0.127 -36.688 -29.625 1 87.25 294 GLY A CA 1
ATOM 2456 C C . GLY A 1 294 ? -1.039 -36.188 -28.531 1 87.25 294 GLY A C 1
ATOM 2457 O O . GLY A 1 294 ? -0.666 -36.188 -27.359 1 87.25 294 GLY A O 1
ATOM 2458 N N . VAL A 1 295 ? -2.195 -35.656 -28.938 1 87.25 295 VAL A N 1
ATOM 2459 C CA . VAL A 1 295 ? -3.137 -35.062 -27.969 1 87.25 295 VAL A CA 1
ATOM 2460 C C . VAL A 1 295 ? -3.92 -36.188 -27.297 1 87.25 295 VAL A C 1
ATOM 2462 O O . VAL A 1 295 ? -4.406 -37.125 -27.953 1 87.25 295 VAL A O 1
ATOM 2465 N N . MET A 1 296 ? -3.939 -36.188 -26.016 1 88.62 296 MET A N 1
ATOM 2466 C CA . MET A 1 296 ? -4.723 -37.188 -25.297 1 88.62 296 MET A CA 1
ATOM 2467 C C . MET A 1 296 ? -6.211 -37 -25.547 1 88.62 296 MET A C 1
ATOM 2469 O O . MET A 1 296 ? -6.758 -35.938 -25.328 1 88.62 296 MET A O 1
ATOM 2473 N N . PRO A 1 297 ? -6.855 -37.969 -26.031 1 84.94 297 PRO A N 1
ATOM 2474 C CA . PRO A 1 297 ? -8.273 -37.812 -26.359 1 84.94 297 PRO A CA 1
ATOM 2475 C C . PRO A 1 297 ? -9.141 -37.562 -25.125 1 84.94 297 PRO A C 1
ATOM 2477 O O . PRO A 1 297 ? -10.109 -36.812 -25.203 1 84.94 297 PRO A O 1
ATOM 2480 N N . SER A 1 298 ? -8.836 -38.281 -24.047 1 88.44 298 SER A N 1
ATOM 2481 C CA . SER A 1 298 ? -9.539 -38.094 -22.781 1 88.44 298 SER A CA 1
ATOM 2482 C C . SER A 1 298 ? -8.602 -38.281 -21.594 1 88.44 298 SER A C 1
ATOM 2484 O O . SER A 1 298 ? -7.75 -39.188 -21.609 1 88.44 298 SER A O 1
ATOM 2486 N N . LEU A 1 299 ? -8.867 -37.5 -20.594 1 90.38 299 LEU A N 1
ATOM 2487 C CA . LEU A 1 299 ? -8.016 -37.562 -19.406 1 90.38 299 LEU A CA 1
ATOM 2488 C C . LEU A 1 299 ? -8.227 -38.875 -18.672 1 90.38 299 LEU A C 1
ATOM 2490 O O . LEU A 1 299 ? -7.414 -39.281 -17.828 1 90.38 299 LEU A O 1
ATOM 2494 N N . GLU A 1 300 ? -9.273 -39.594 -19.031 1 91.62 300 GLU A N 1
ATOM 2495 C CA . GLU A 1 300 ? -9.531 -40.875 -18.422 1 91.62 300 GLU A CA 1
ATOM 2496 C C . GLU A 1 300 ? -8.414 -41.875 -18.75 1 91.62 300 GLU A C 1
ATOM 2498 O O . GLU A 1 300 ? -8.188 -42.812 -18 1 91.62 300 GLU A O 1
ATOM 2503 N N . ARG A 1 301 ? -7.781 -41.594 -19.797 1 94.25 301 ARG A N 1
ATOM 2504 C CA . ARG A 1 301 ? -6.684 -42.469 -20.219 1 94.25 301 ARG A CA 1
ATOM 2505 C C . ARG A 1 301 ? -5.551 -42.438 -19.203 1 94.25 301 ARG A C 1
ATOM 2507 O O . ARG A 1 301 ? -4.762 -43.406 -19.125 1 94.25 301 ARG A O 1
ATOM 2514 N N . LEU A 1 302 ? -5.445 -41.438 -18.422 1 96.06 302 LEU A N 1
ATOM 2515 C CA . LEU A 1 302 ? -4.406 -41.344 -17.406 1 96.06 302 LEU A CA 1
ATOM 2516 C C . LEU A 1 302 ? -4.488 -42.5 -16.406 1 96.06 302 LEU A C 1
ATOM 2518 O O . LEU A 1 302 ? -3.469 -42.906 -15.867 1 96.06 302 LEU A O 1
ATOM 2522 N N . ALA A 1 303 ? -5.66 -43 -16.234 1 95.94 303 ALA A N 1
ATOM 2523 C CA . ALA A 1 303 ? -5.898 -44.031 -15.227 1 95.94 303 ALA A CA 1
ATOM 2524 C C . ALA A 1 303 ? -5.156 -45.312 -15.578 1 95.94 303 ALA A C 1
ATOM 2526 O O . ALA A 1 303 ? -5.008 -46.219 -14.734 1 95.94 303 ALA A O 1
ATOM 2527 N N . LYS A 1 304 ? -4.688 -45.406 -16.766 1 95.88 304 LYS A N 1
ATOM 2528 C CA . LYS A 1 304 ? -4.004 -46.625 -17.219 1 95.88 304 LYS A CA 1
ATOM 2529 C C . LYS A 1 304 ? -2.527 -46.594 -16.844 1 95.88 304 LYS A C 1
ATOM 2531 O O . LYS A 1 304 ? -1.842 -47.594 -16.906 1 95.88 304 LYS A O 1
ATOM 2536 N N . TYR A 1 305 ? -2.068 -45.469 -16.484 1 97.88 305 TYR A N 1
ATOM 2537 C CA . TYR A 1 305 ? -0.638 -45.312 -16.25 1 97.88 305 TYR A CA 1
ATOM 2538 C C . TYR A 1 305 ? -0.312 -45.469 -14.766 1 97.88 305 TYR A C 1
ATOM 2540 O O . TYR A 1 305 ? -1.191 -45.344 -13.914 1 97.88 305 TYR A O 1
ATOM 2548 N N . ARG A 1 306 ? 0.914 -45.719 -14.516 1 98.12 306 ARG A N 1
ATOM 2549 C CA . ARG A 1 306 ? 1.335 -46.031 -13.148 1 98.12 306 ARG A CA 1
ATOM 2550 C C . ARG A 1 306 ? 1.921 -44.781 -12.484 1 98.12 306 ARG A C 1
ATOM 2552 O O . ARG A 1 306 ? 1.673 -44.531 -11.305 1 98.12 306 ARG A O 1
ATOM 2559 N N . VAL A 1 307 ? 2.721 -44.062 -13.18 1 98.69 307 VAL A N 1
ATOM 2560 C CA . VAL A 1 307 ? 3.395 -42.906 -12.586 1 98.69 307 VAL A CA 1
ATOM 2561 C C . VAL A 1 307 ? 3.418 -41.75 -13.578 1 98.69 307 VAL A C 1
ATOM 2563 O O . VAL A 1 307 ? 3.711 -41.938 -14.758 1 98.69 307 VAL A O 1
ATOM 2566 N N . MET A 1 308 ? 3.057 -40.562 -13.156 1 98.69 308 MET A N 1
ATOM 2567 C CA . MET A 1 308 ? 3.213 -39.312 -13.93 1 98.69 308 MET A CA 1
ATOM 2568 C C . MET A 1 308 ? 4.539 -38.656 -13.609 1 98.69 308 MET A C 1
ATOM 2570 O O . MET A 1 308 ? 4.879 -38.469 -12.438 1 98.69 308 MET A O 1
ATOM 2574 N N . LEU A 1 309 ? 5.312 -38.312 -14.633 1 98.69 309 LEU A N 1
ATOM 2575 C CA . LEU A 1 309 ? 6.535 -37.531 -14.469 1 98.69 309 LEU A CA 1
ATOM 2576 C C . LEU A 1 309 ? 6.285 -36.062 -14.75 1 98.69 309 LEU A C 1
ATOM 2578 O O . LEU A 1 309 ? 5.867 -35.688 -15.859 1 98.69 309 LEU A O 1
ATOM 2582 N N . ALA A 1 310 ? 6.504 -35.188 -13.789 1 98.38 310 ALA A N 1
ATOM 2583 C CA . ALA A 1 310 ? 6.312 -33.75 -13.93 1 98.38 310 ALA A CA 1
ATOM 2584 C C . ALA A 1 310 ? 7.438 -32.969 -13.242 1 98.38 310 ALA A C 1
ATOM 2586 O O . ALA A 1 310 ? 7.184 -32.156 -12.344 1 98.38 310 ALA A O 1
ATOM 2587 N N . PRO A 1 311 ? 8.68 -33.188 -13.688 1 98.25 311 PRO A N 1
ATOM 2588 C CA . PRO A 1 311 ? 9.82 -32.531 -13.047 1 98.25 311 PRO A CA 1
ATOM 2589 C C . PRO A 1 311 ? 9.922 -31.047 -13.406 1 98.25 311 PRO A C 1
ATOM 2591 O O . PRO A 1 311 ? 10.883 -30.641 -14.07 1 98.25 311 PRO A O 1
ATOM 2594 N N . LEU A 1 312 ? 9.102 -30.234 -12.867 1 97.94 312 LEU A N 1
ATOM 2595 C CA . LEU A 1 312 ? 9.062 -28.812 -13.164 1 97.94 312 LEU A CA 1
ATOM 2596 C C . LEU A 1 312 ? 10.156 -28.062 -12.414 1 97.94 312 LEU A C 1
ATOM 2598 O O . LEU A 1 312 ? 10.203 -28.094 -11.18 1 97.94 312 LEU A O 1
ATOM 2602 N N . ARG A 1 313 ? 10.969 -27.375 -13.148 1 97.19 313 ARG A N 1
ATOM 2603 C CA . ARG A 1 313 ? 12.07 -26.641 -12.539 1 97.19 313 ARG A CA 1
ATOM 2604 C C . ARG A 1 313 ? 11.656 -25.203 -12.227 1 97.19 313 ARG A C 1
ATOM 2606 O O . ARG A 1 313 ? 12.297 -24.516 -11.422 1 97.19 313 ARG A O 1
ATOM 2613 N N . TYR A 1 314 ? 10.734 -24.672 -12.898 1 97.5 314 TYR A N 1
ATOM 2614 C CA . TYR A 1 314 ? 10.141 -23.375 -12.617 1 97.5 314 TYR A CA 1
ATOM 2615 C C . TYR A 1 314 ? 8.656 -23.359 -12.977 1 97.5 314 TYR A C 1
ATOM 2617 O O . TYR A 1 314 ? 8.156 -24.312 -13.586 1 97.5 314 TYR A O 1
ATOM 2625 N N . GLY A 1 315 ? 7.961 -22.375 -12.562 1 96.25 315 GLY A N 1
ATOM 2626 C CA . GLY A 1 315 ? 6.527 -22.219 -12.766 1 96.25 315 GLY A CA 1
ATOM 2627 C C . GLY A 1 315 ? 5.859 -21.391 -11.688 1 96.25 315 GLY A C 1
ATOM 2628 O O . GLY A 1 315 ? 6.52 -20.906 -10.766 1 96.25 315 GLY A O 1
ATOM 2629 N N . ALA A 1 316 ? 4.559 -21.141 -11.883 1 95.94 316 ALA A N 1
ATOM 2630 C CA . ALA A 1 316 ? 3.73 -20.422 -10.93 1 95.94 316 ALA A CA 1
ATOM 2631 C C . ALA A 1 316 ? 2.332 -21.031 -10.844 1 95.94 316 ALA A C 1
ATOM 2633 O O . ALA A 1 316 ? 1.974 -21.891 -11.641 1 95.94 316 ALA A O 1
ATOM 2634 N N . GLY A 1 317 ? 1.611 -20.641 -9.805 1 94.31 317 GLY A N 1
ATOM 2635 C CA . GLY A 1 317 ? 0.285 -21.219 -9.617 1 94.31 317 GLY A CA 1
ATOM 2636 C C . GLY A 1 317 ? 0.314 -22.672 -9.195 1 94.31 317 GLY A C 1
ATOM 2637 O O . GLY A 1 317 ? 1.232 -23.094 -8.492 1 94.31 317 GLY A O 1
ATOM 2638 N N . ILE A 1 318 ? -0.737 -23.328 -9.414 1 93.81 318 ILE A N 1
ATOM 2639 C CA . ILE A 1 318 ? -0.799 -24.766 -9.188 1 93.81 318 ILE A CA 1
ATOM 2640 C C . ILE A 1 318 ? -0.809 -25.5 -10.523 1 93.81 318 ILE A C 1
ATOM 2642 O O . ILE A 1 318 ? -1.29 -24.969 -11.531 1 93.81 318 ILE A O 1
ATOM 2646 N N . LYS A 1 319 ? -0.254 -26.656 -10.531 1 93.81 319 LYS A N 1
ATOM 2647 C CA . LYS A 1 319 ? -0.052 -27.391 -11.781 1 93.81 319 LYS A CA 1
ATOM 2648 C C . LYS A 1 319 ? -1.235 -28.312 -12.078 1 93.81 319 LYS A C 1
ATOM 2650 O O . LYS A 1 319 ? -1.48 -29.266 -11.352 1 93.81 319 LYS A O 1
ATOM 2655 N N . GLY A 1 320 ? -1.912 -28.031 -13.18 1 92.81 320 GLY A N 1
ATOM 2656 C CA . GLY A 1 320 ? -3.104 -28.781 -13.562 1 92.81 320 GLY A CA 1
ATOM 2657 C C . GLY A 1 320 ? -2.832 -30.25 -13.828 1 92.81 320 GLY A C 1
ATOM 2658 O O . GLY A 1 320 ? -3.646 -31.109 -13.492 1 92.81 320 GLY A O 1
ATOM 2659 N N . LYS A 1 321 ? -1.666 -30.562 -14.438 1 94.44 321 LYS A N 1
ATOM 2660 C CA . LYS A 1 321 ? -1.348 -31.938 -14.781 1 94.44 321 LYS A CA 1
ATOM 2661 C C . LYS A 1 321 ? -1.251 -32.812 -13.523 1 94.44 321 LYS A C 1
ATOM 2663 O O . LYS A 1 321 ? -1.572 -34 -13.562 1 94.44 321 LYS A O 1
ATOM 2668 N N . ILE A 1 322 ? -0.803 -32.219 -12.453 1 96.88 322 ILE A N 1
ATOM 2669 C CA . ILE A 1 322 ? -0.69 -32.969 -11.195 1 96.88 322 ILE A CA 1
ATOM 2670 C C . ILE A 1 322 ? -2.082 -33.281 -10.656 1 96.88 322 ILE A C 1
ATOM 2672 O O . ILE A 1 322 ? -2.373 -34.406 -10.289 1 96.88 322 ILE A O 1
ATOM 2676 N N . VAL A 1 323 ? -2.908 -32.312 -10.664 1 94.88 323 VAL A N 1
ATOM 2677 C CA . VAL A 1 323 ? -4.273 -32.5 -10.188 1 94.88 323 VAL A CA 1
ATOM 2678 C C . VAL A 1 323 ? -5.008 -33.469 -11.086 1 94.88 323 VAL A C 1
ATOM 2680 O O . VAL A 1 323 ? -5.684 -34.375 -10.594 1 94.88 323 VAL A O 1
ATOM 2683 N N . ASP A 1 324 ? -4.824 -33.344 -12.383 1 94.12 324 ASP A N 1
ATOM 2684 C CA . ASP A 1 324 ? -5.418 -34.281 -13.328 1 94.12 324 ASP A CA 1
ATOM 2685 C C . ASP A 1 324 ? -4.973 -35.719 -13.031 1 94.12 324 ASP A C 1
ATOM 2687 O O . ASP A 1 324 ? -5.777 -36.656 -13.102 1 94.12 324 ASP A O 1
ATOM 2691 N N . SER A 1 325 ? -3.752 -35.844 -12.758 1 96.81 325 SER A N 1
ATOM 2692 C CA . SER A 1 325 ? -3.201 -37.156 -12.438 1 96.81 325 SER A CA 1
ATOM 2693 C C . SER A 1 325 ? -3.842 -37.75 -11.18 1 96.81 325 SER A C 1
ATOM 2695 O O . SER A 1 325 ? -4.215 -38.906 -11.156 1 96.81 325 SER A O 1
ATOM 2697 N N . TRP A 1 326 ? -3.945 -36.969 -10.164 1 96.94 326 TRP A N 1
ATOM 2698 C CA . TRP A 1 326 ? -4.535 -37.406 -8.898 1 96.94 326 TRP A CA 1
ATOM 2699 C C . TRP A 1 326 ? -5.984 -37.812 -9.094 1 96.94 326 TRP A C 1
ATOM 2701 O O . TRP A 1 326 ? -6.426 -38.812 -8.516 1 96.94 326 TRP A O 1
ATOM 2711 N N . LEU A 1 327 ? -6.695 -37.062 -9.883 1 94.88 327 LEU A N 1
ATOM 2712 C CA . LEU A 1 327 ? -8.102 -37.344 -10.133 1 94.88 327 LEU A CA 1
ATOM 2713 C C . LEU A 1 327 ? -8.266 -38.719 -10.797 1 94.88 327 LEU A C 1
ATOM 2715 O O . LEU A 1 327 ? -9.336 -39.344 -10.711 1 94.88 327 LEU A O 1
ATOM 2719 N N . HIS A 1 328 ? -7.262 -39.219 -11.406 1 95.88 328 HIS A N 1
ATOM 2720 C CA . HIS A 1 328 ? -7.312 -40.5 -12.094 1 95.88 328 HIS A CA 1
ATOM 2721 C C . HIS A 1 328 ? -6.422 -41.531 -11.406 1 95.88 328 HIS A C 1
ATOM 2723 O O . HIS A 1 328 ? -6.004 -42.5 -12.031 1 95.88 328 HIS A O 1
ATOM 2729 N N . LYS A 1 329 ? -6.07 -41.25 -10.164 1 97.19 329 LYS A N 1
ATOM 2730 C CA . LYS A 1 329 ? -5.398 -42.156 -9.258 1 97.19 329 LYS A CA 1
ATOM 2731 C C . LYS A 1 329 ? -3.998 -42.5 -9.758 1 97.19 329 LYS A C 1
ATOM 2733 O O . LYS A 1 329 ? -3.594 -43.688 -9.734 1 97.19 329 LYS A O 1
ATOM 2738 N N . VAL A 1 330 ? -3.332 -41.594 -10.258 1 98.06 330 VAL A N 1
ATOM 2739 C CA . VAL A 1 330 ? -1.943 -41.75 -10.68 1 98.06 330 VAL A CA 1
ATOM 2740 C C . VAL A 1 330 ? -1.045 -40.844 -9.844 1 98.06 330 VAL A C 1
ATOM 2742 O O . VAL A 1 330 ? -1.2 -39.625 -9.859 1 98.06 330 VAL A O 1
ATOM 2745 N N . PRO A 1 331 ? -0.135 -41.375 -9.055 1 98.5 331 PRO A N 1
ATOM 2746 C CA . PRO A 1 331 ? 0.785 -40.531 -8.289 1 98.5 331 PRO A CA 1
ATOM 2747 C C . PRO A 1 331 ? 1.8 -39.812 -9.18 1 98.5 331 PRO A C 1
ATOM 2749 O O . PRO A 1 331 ? 2.025 -40.219 -10.32 1 98.5 331 PRO A O 1
ATOM 2752 N N . VAL A 1 332 ? 2.412 -38.75 -8.641 1 98.81 332 VAL A N 1
ATOM 2753 C CA . VAL A 1 332 ? 3.211 -37.875 -9.477 1 98.81 332 VAL A CA 1
ATOM 2754 C C . VAL A 1 332 ? 4.613 -37.719 -8.898 1 98.81 332 VAL A C 1
ATOM 2756 O O . VAL A 1 332 ? 4.777 -37.625 -7.68 1 98.81 332 VAL A O 1
ATOM 2759 N N . VAL A 1 333 ? 5.613 -37.812 -9.734 1 98.81 333 VAL A N 1
ATOM 2760 C CA . VAL A 1 333 ? 6.977 -37.438 -9.383 1 98.81 333 VAL A CA 1
ATOM 2761 C C . VAL A 1 333 ? 7.258 -36.031 -9.867 1 98.81 333 VAL A C 1
ATOM 2763 O O . VAL A 1 333 ? 7.191 -35.75 -11.07 1 98.81 333 VAL A O 1
ATOM 2766 N N . THR A 1 334 ? 7.512 -35.156 -8.953 1 98.5 334 THR A N 1
ATOM 2767 C CA . THR A 1 334 ? 7.695 -33.75 -9.328 1 98.5 334 THR A CA 1
ATOM 2768 C C . THR A 1 334 ? 8.719 -33.062 -8.422 1 98.5 334 THR A C 1
ATOM 2770 O O . THR A 1 334 ? 9.477 -33.75 -7.719 1 98.5 334 THR A O 1
ATOM 2773 N N . SER A 1 335 ? 8.922 -31.781 -8.555 1 97.44 335 SER A N 1
ATOM 2774 C CA . SER A 1 335 ? 9.844 -30.953 -7.777 1 97.44 335 SER A CA 1
ATOM 2775 C C . SER A 1 335 ? 9.102 -30.156 -6.707 1 97.44 335 SER A C 1
ATOM 2777 O O . SER A 1 335 ? 7.867 -30.172 -6.664 1 97.44 335 SER A O 1
ATOM 2779 N N . PRO A 1 336 ? 9.836 -29.516 -5.805 1 94.56 336 PRO A N 1
ATOM 2780 C CA . PRO A 1 336 ? 9.164 -28.609 -4.867 1 94.56 336 PRO A CA 1
ATOM 2781 C C . PRO A 1 336 ? 8.352 -27.531 -5.566 1 94.56 336 PRO A C 1
ATOM 2783 O O . PRO A 1 336 ? 7.309 -27.109 -5.062 1 94.56 336 PRO A O 1
ATOM 2786 N N . ILE A 1 337 ? 8.812 -27.094 -6.723 1 96.19 337 ILE A N 1
ATOM 2787 C CA . ILE A 1 337 ? 8.102 -26.078 -7.512 1 96.19 337 ILE A CA 1
ATOM 2788 C C . ILE A 1 337 ? 6.801 -26.672 -8.047 1 96.19 337 ILE A C 1
ATOM 2790 O O . ILE A 1 337 ? 5.754 -26.031 -7.992 1 96.19 337 ILE A O 1
ATOM 2794 N N . GLY A 1 338 ? 6.898 -27.875 -8.547 1 96.88 338 GLY A N 1
ATOM 2795 C CA . GLY A 1 338 ? 5.703 -28.531 -9.047 1 96.88 338 GLY A CA 1
ATOM 2796 C C . GLY A 1 338 ? 4.656 -28.75 -7.973 1 96.88 338 GLY A C 1
ATOM 2797 O O . GLY A 1 338 ? 3.455 -28.672 -8.242 1 96.88 338 GLY A O 1
ATOM 2798 N N . ALA A 1 339 ? 5.062 -28.984 -6.773 1 95.38 339 ALA A N 1
ATOM 2799 C CA . ALA A 1 339 ? 4.16 -29.344 -5.676 1 95.38 339 ALA A CA 1
ATOM 2800 C C . ALA A 1 339 ? 3.656 -28.094 -4.965 1 95.38 339 ALA A C 1
ATOM 2802 O O . ALA A 1 339 ? 2.73 -28.156 -4.152 1 95.38 339 ALA A O 1
ATOM 2803 N N . GLU A 1 340 ? 4.266 -26.984 -5.242 1 93.19 340 GLU A N 1
ATOM 2804 C CA . GLU A 1 340 ? 3.967 -25.734 -4.539 1 93.19 340 GLU A CA 1
ATOM 2805 C C . GLU A 1 340 ? 2.482 -25.406 -4.629 1 93.19 340 GLU A C 1
ATOM 2807 O O . GLU A 1 340 ? 1.916 -25.344 -5.723 1 93.19 340 GLU A O 1
ATOM 2812 N N . GLY A 1 341 ? 1.855 -25.203 -3.457 1 90.44 341 GLY A N 1
ATOM 2813 C CA . GLY A 1 341 ? 0.441 -24.875 -3.396 1 90.44 341 GLY A CA 1
ATOM 2814 C C . GLY A 1 341 ? -0.459 -26.094 -3.375 1 90.44 341 GLY A C 1
ATOM 2815 O O . GLY A 1 341 ? -1.682 -25.969 -3.281 1 90.44 341 GLY A O 1
ATOM 2816 N N . LEU A 1 342 ? 0.115 -27.281 -3.396 1 92.19 342 LEU A N 1
ATOM 2817 C CA . LEU A 1 342 ? -0.687 -28.5 -3.516 1 92.19 342 LEU A CA 1
ATOM 2818 C C . LEU A 1 342 ? -0.53 -29.375 -2.281 1 92.19 342 LEU A C 1
ATOM 2820 O O . LEU A 1 342 ? -0.966 -30.531 -2.275 1 92.19 342 LEU A O 1
ATOM 2824 N N . TYR A 1 343 ? 0.05 -28.812 -1.24 1 87.25 343 TYR A N 1
ATOM 2825 C CA . TYR A 1 343 ? 0.174 -29.562 0.008 1 87.25 343 TYR A CA 1
ATOM 2826 C C . TYR A 1 343 ? -1.111 -29.469 0.823 1 87.25 343 TYR A C 1
ATOM 2828 O O . TYR A 1 343 ? -1.764 -28.422 0.86 1 87.25 343 TYR A O 1
ATOM 2836 N N . TYR A 1 344 ? -1.353 -30.484 1.473 1 80.94 344 TYR A N 1
ATOM 2837 C CA . TYR A 1 344 ? -2.551 -30.453 2.303 1 80.94 344 TYR A CA 1
ATOM 2838 C C . TYR A 1 344 ? -2.305 -29.688 3.598 1 80.94 344 TYR A C 1
ATOM 2840 O O . TYR A 1 344 ? -3.131 -28.875 4.008 1 80.94 344 TYR A O 1
ATOM 2848 N N . ASP A 1 345 ? -1.237 -29.875 4.207 1 73.75 345 ASP A N 1
ATOM 2849 C CA . ASP A 1 345 ? -0.936 -29.422 5.562 1 73.75 345 ASP A CA 1
ATOM 2850 C C . ASP A 1 345 ? -0.73 -27.906 5.602 1 73.75 345 ASP A C 1
ATOM 2852 O O . ASP A 1 345 ? -0.896 -27.281 6.652 1 73.75 345 ASP A O 1
ATOM 2856 N N . THR A 1 346 ? -0.37 -27.344 4.527 1 69.94 346 THR A N 1
ATOM 2857 C CA . THR A 1 346 ? -0.122 -25.906 4.484 1 69.94 346 THR A CA 1
ATOM 2858 C C . THR A 1 346 ? -1.233 -25.188 3.729 1 69.94 346 THR A C 1
ATOM 2860 O O . THR A 1 346 ? -1.085 -24.016 3.355 1 69.94 346 THR A O 1
ATOM 2863 N N . ALA A 1 347 ? -2.266 -25.922 3.559 1 74.69 347 ALA A N 1
ATOM 2864 C CA . ALA A 1 347 ? -3.363 -25.344 2.793 1 74.69 347 ALA A CA 1
ATOM 2865 C C . ALA A 1 347 ? -4.117 -24.312 3.619 1 74.69 347 ALA A C 1
ATOM 2867 O O . ALA A 1 347 ? -4.473 -24.562 4.773 1 74.69 347 ALA A O 1
ATOM 2868 N N . TYR A 1 348 ? -4.242 -23.109 3.072 1 69 348 TYR A N 1
ATOM 2869 C CA . TYR A 1 348 ? -5.055 -22.078 3.707 1 69 348 TYR A CA 1
ATOM 2870 C C . TYR A 1 348 ? -6.473 -22.578 3.955 1 69 348 TYR A C 1
ATOM 2872 O O . TYR A 1 348 ? -7.09 -22.234 4.969 1 69 348 TYR A O 1
ATOM 2880 N N . GLU A 1 349 ? -6.855 -23.422 3.025 1 62.22 349 GLU A N 1
ATOM 2881 C CA . GLU A 1 349 ? -8.234 -23.906 3.014 1 62.22 349 GLU A CA 1
ATOM 2882 C C . GLU A 1 349 ? -8.492 -24.859 4.184 1 62.22 349 GLU A C 1
ATOM 2884 O O . GLU A 1 349 ? -9.648 -25.141 4.504 1 62.22 349 GLU A O 1
ATOM 2889 N N . SER A 1 350 ? -7.352 -25.297 4.754 1 60.91 350 SER A N 1
ATOM 2890 C CA . SER A 1 350 ? -7.531 -26.25 5.844 1 60.91 350 SER A CA 1
ATOM 2891 C C . SER A 1 350 ? -8.391 -25.672 6.957 1 60.91 350 SER A C 1
ATOM 2893 O O . SER A 1 350 ? -8.938 -26.422 7.777 1 60.91 350 SER A O 1
ATOM 2895 N N . ILE A 1 351 ? -8.5 -24.359 6.824 1 57.19 351 ILE A N 1
ATOM 2896 C CA . ILE A 1 351 ? -9.312 -23.688 7.824 1 57.19 351 ILE A CA 1
ATOM 2897 C C . ILE A 1 351 ? -10.781 -24.062 7.648 1 57.19 351 ILE A C 1
ATOM 2899 O O . ILE A 1 351 ? -11.562 -24.016 8.602 1 57.19 351 ILE A O 1
ATOM 2903 N N . TYR A 1 352 ? -11.055 -24.516 6.422 1 53.75 352 TYR A N 1
ATOM 2904 C CA . TYR A 1 352 ? -12.453 -24.812 6.125 1 53.75 352 TYR A CA 1
ATOM 2905 C C . TYR A 1 352 ? -12.75 -26.297 6.363 1 53.75 352 TYR A C 1
ATOM 2907 O O . TYR A 1 352 ? -13.859 -26.75 6.098 1 53.75 352 TYR A O 1
ATOM 2915 N N . THR A 1 353 ? -11.688 -27.062 6.598 1 52.41 353 THR A N 1
ATOM 2916 C CA . THR A 1 353 ? -11.859 -28.516 6.66 1 52.41 353 THR A CA 1
ATOM 2917 C C . THR A 1 353 ? -13.047 -28.875 7.551 1 52.41 353 THR A C 1
ATOM 2919 O O . THR A 1 353 ? -13.727 -29.875 7.305 1 52.41 353 THR A O 1
ATOM 2922 N N . ASP A 1 354 ? -13.109 -28.234 8.703 1 45.22 354 ASP A N 1
ATOM 2923 C CA . ASP A 1 354 ? -14.188 -28.75 9.547 1 45.22 354 ASP A CA 1
ATOM 2924 C C . ASP A 1 354 ? -15.539 -28.188 9.102 1 45.22 354 ASP A C 1
ATOM 2926 O O . ASP A 1 354 ? -16.516 -28.25 9.844 1 45.22 354 ASP A O 1
ATOM 2930 N N . ILE A 1 355 ? -15.562 -27.359 8.258 1 44.22 355 ILE A N 1
ATOM 2931 C CA . ILE A 1 355 ? -16.891 -26.953 7.828 1 44.22 355 ILE A CA 1
ATOM 2932 C C . ILE A 1 355 ? -17.688 -28.188 7.387 1 44.22 355 ILE A C 1
ATOM 2934 O O . ILE A 1 355 ? -17.375 -28.797 6.363 1 44.22 355 ILE A O 1
ATOM 2938 N N . ASP A 1 356 ? -17.984 -28.953 8.25 1 40.66 356 ASP A N 1
ATOM 2939 C CA . ASP A 1 356 ? -18.953 -30.016 7.965 1 40.66 356 ASP A CA 1
ATOM 2940 C C . ASP A 1 356 ? -20.078 -29.5 7.086 1 40.66 356 ASP A C 1
ATOM 2942 O O . ASP A 1 356 ? -20.625 -28.422 7.34 1 40.66 356 ASP A O 1
ATOM 2946 N N . GLN A 1 357 ? -20.188 -29.906 5.824 1 42.38 357 GLN A N 1
ATOM 2947 C CA . GLN A 1 357 ? -21.141 -29.578 4.77 1 42.38 357 GLN A CA 1
ATOM 2948 C C . GLN A 1 357 ? -22.438 -29.031 5.355 1 42.38 357 GLN A C 1
ATOM 2950 O O . GLN A 1 357 ? -23.062 -28.125 4.785 1 42.38 357 GLN A O 1
ATOM 2955 N N . GLY A 1 358 ? -23.234 -29.719 6.203 1 37.31 358 GLY A N 1
ATOM 2956 C CA . GLY A 1 358 ? -24.609 -29.5 6.613 1 37.31 358 GLY A CA 1
ATOM 2957 C C . GLY A 1 358 ? -24.734 -28.531 7.766 1 37.31 358 GLY A C 1
ATOM 2958 O O . GLY A 1 358 ? -25.844 -28.047 8.07 1 37.31 358 GLY A O 1
ATOM 2959 N N . GLN A 1 359 ? -23.891 -28.5 8.836 1 36.81 359 GLN A N 1
ATOM 2960 C CA . GLN A 1 359 ? -24.359 -28.016 10.133 1 36.81 359 GLN A CA 1
ATOM 2961 C C . GLN A 1 359 ? -23.844 -26.609 10.406 1 36.81 359 GLN A C 1
ATOM 2963 O O . GLN A 1 359 ? -24.234 -25.984 11.406 1 36.81 359 GLN A O 1
ATOM 2968 N N . TYR A 1 360 ? -22.719 -26.141 10.086 1 39.31 360 TYR A N 1
ATOM 2969 C CA . TYR A 1 360 ? -22.25 -24.938 10.773 1 39.31 360 TYR A CA 1
ATOM 2970 C C . TYR A 1 360 ? -22.891 -23.688 10.172 1 39.31 360 TYR A C 1
ATOM 2972 O O . TYR A 1 360 ? -23.078 -23.609 8.961 1 39.31 360 TYR A O 1
ATOM 2980 N N . THR A 1 361 ? -23.547 -22.969 11.156 1 42.16 361 THR A N 1
ATOM 2981 C CA . THR A 1 361 ? -24.047 -21.641 10.859 1 42.16 361 THR A CA 1
ATOM 2982 C C . THR A 1 361 ? -22.906 -20.672 10.562 1 42.16 361 THR A C 1
ATOM 2984 O O . THR A 1 361 ? -21.75 -20.938 10.93 1 42.16 361 THR A O 1
ATOM 2987 N N . TYR A 1 362 ? -23.094 -19.578 9.828 1 38.09 362 TYR A N 1
ATOM 2988 C CA . TYR A 1 362 ? -22.203 -18.484 9.422 1 38.09 362 TYR A CA 1
ATOM 2989 C C . TYR A 1 362 ? -21.359 -18 10.602 1 38.09 362 TYR A C 1
ATOM 2991 O O . TYR A 1 362 ? -20.156 -17.766 10.461 1 38.09 362 TYR A O 1
ATOM 2999 N N . LYS A 1 363 ? -21.984 -17.938 11.742 1 42.19 363 LYS A N 1
ATOM 3000 C CA . LYS A 1 363 ? -21.375 -17.344 12.93 1 42.19 363 LYS A CA 1
ATOM 3001 C C . LYS A 1 363 ? -20.266 -18.219 13.492 1 42.19 363 LYS A C 1
ATOM 3003 O O . LYS A 1 363 ? -19.219 -17.734 13.898 1 42.19 363 LYS A O 1
ATOM 3008 N N . ASP A 1 364 ? -20.594 -19.422 13.602 1 43.53 364 ASP A N 1
ATOM 3009 C CA . ASP A 1 364 ? -19.641 -20.359 14.172 1 43.53 364 ASP A CA 1
ATOM 3010 C C . ASP A 1 364 ? -18.375 -20.453 13.328 1 43.53 364 ASP A C 1
ATOM 3012 O O . ASP A 1 364 ? -17.266 -20.547 13.867 1 43.53 364 ASP A O 1
ATOM 3016 N N . MET A 1 365 ? -18.531 -20.266 12.141 1 43.62 365 MET A N 1
ATOM 3017 C CA . MET A 1 365 ? -17.484 -20.297 11.133 1 43.62 365 MET A CA 1
ATOM 3018 C C . MET A 1 365 ? -16.516 -19.125 11.32 1 43.62 365 MET A C 1
ATOM 3020 O O . MET A 1 365 ? -15.297 -19.312 11.25 1 43.62 365 MET A O 1
ATOM 3024 N N . MET A 1 366 ? -17.047 -18.078 11.789 1 46.28 366 MET A N 1
ATOM 3025 C CA . MET A 1 366 ? -16.25 -16.875 11.906 1 46.28 366 MET A CA 1
ATOM 3026 C C . MET A 1 366 ? -15.297 -16.969 13.086 1 46.28 366 MET A C 1
ATOM 3028 O O . MET A 1 366 ? -14.141 -16.547 12.992 1 46.28 366 MET A O 1
ATOM 3032 N N . THR A 1 367 ? -15.766 -17.391 14.219 1 45.47 367 THR A N 1
ATOM 3033 C CA . THR A 1 367 ? -14.984 -17.453 15.445 1 45.47 367 THR A CA 1
ATOM 3034 C C . THR A 1 367 ? -13.828 -18.453 15.305 1 45.47 367 THR A C 1
ATOM 3036 O O . THR A 1 367 ? -12.711 -18.172 15.734 1 45.47 367 THR A O 1
ATOM 3039 N N . GLN A 1 368 ? -14.086 -19.641 14.945 1 45.38 368 GLN A N 1
ATOM 3040 C CA . GLN A 1 368 ? -13.07 -20.672 14.758 1 45.38 368 GLN A CA 1
ATOM 3041 C C . GLN A 1 368 ? -12.023 -20.234 13.734 1 45.38 368 GLN A C 1
ATOM 3043 O O . GLN A 1 368 ? -10.836 -20.516 13.883 1 45.38 368 GLN A O 1
ATOM 3048 N N . ILE A 1 369 ? -12.422 -19.469 12.859 1 50.88 369 ILE A N 1
ATOM 3049 C CA . ILE A 1 369 ? -11.602 -18.953 11.766 1 50.88 369 ILE A CA 1
ATOM 3050 C C . ILE A 1 369 ? -10.516 -18.031 12.328 1 50.88 369 ILE A C 1
ATOM 3052 O O . ILE A 1 369 ? -9.359 -18.094 11.906 1 50.88 369 ILE A O 1
ATOM 3056 N N . ASN A 1 370 ? -10.828 -17.359 13.453 1 51.31 370 ASN A N 1
ATOM 3057 C CA . ASN A 1 370 ? -9.859 -16.391 13.93 1 51.31 370 ASN A CA 1
ATOM 3058 C C . ASN A 1 370 ? -8.609 -17.062 14.5 1 51.31 370 ASN A C 1
ATOM 3060 O O . ASN A 1 370 ? -7.488 -16.656 14.195 1 51.31 370 ASN A O 1
ATOM 3064 N N . ARG A 1 371 ? -8.82 -18.031 15.461 1 47.38 371 ARG A N 1
ATOM 3065 C CA . ARG A 1 371 ? -7.668 -18.672 16.094 1 47.38 371 ARG A CA 1
ATOM 3066 C C . ARG A 1 371 ? -6.887 -19.516 15.078 1 47.38 371 ARG A C 1
ATOM 3068 O O . ARG A 1 371 ? -5.652 -19.484 15.062 1 47.38 371 ARG A O 1
ATOM 3075 N N . GLU A 1 372 ? -7.59 -20.328 14.312 1 55.69 372 GLU A N 1
ATOM 3076 C CA . GLU A 1 372 ? -6.98 -21.219 13.328 1 55.69 372 GLU A CA 1
ATOM 3077 C C . GLU A 1 372 ? -6.285 -20.438 12.227 1 55.69 372 GLU A C 1
ATOM 3079 O O . GLU A 1 372 ? -5.266 -20.875 11.688 1 55.69 372 GLU A O 1
ATOM 3084 N N . GLN A 1 373 ? -6.707 -19.234 12.203 1 58.97 373 GLN A N 1
ATOM 3085 C CA . GLN A 1 373 ? -6.109 -18.375 11.195 1 58.97 373 GLN A CA 1
ATOM 3086 C C . GLN A 1 373 ? -4.68 -18 11.57 1 58.97 373 GLN A C 1
ATOM 3088 O O . GLN A 1 373 ? -3.789 -17.984 10.719 1 58.97 373 GLN A O 1
ATOM 3093 N N . ILE A 1 374 ? -4.547 -17.844 12.891 1 56.91 374 ILE A N 1
ATOM 3094 C CA . ILE A 1 374 ? -3.211 -17.438 13.32 1 56.91 374 ILE A CA 1
ATOM 3095 C C . ILE A 1 374 ? -2.236 -18.594 13.141 1 56.91 374 ILE A C 1
ATOM 3097 O O . ILE A 1 374 ? -1.139 -18.422 12.609 1 56.91 374 ILE A O 1
ATOM 3101 N N . GLN A 1 375 ? -2.662 -19.812 13.57 1 62.5 375 GLN A N 1
ATOM 3102 C CA . GLN A 1 375 ? -1.781 -20.969 13.453 1 62.5 375 GLN A CA 1
ATOM 3103 C C . GLN A 1 375 ? -1.473 -21.281 11.992 1 62.5 375 GLN A C 1
ATOM 3105 O O . GLN A 1 375 ? -0.337 -21.625 11.656 1 62.5 375 GLN A O 1
ATOM 3110 N N . ASN A 1 376 ? -2.422 -21.125 11.18 1 68.75 376 ASN A N 1
ATOM 3111 C CA . ASN A 1 376 ? -2.234 -21.406 9.758 1 68.75 376 ASN A CA 1
ATOM 3112 C C . ASN A 1 376 ? -1.304 -20.391 9.109 1 68.75 376 ASN A C 1
ATOM 3114 O O . ASN A 1 376 ? -0.489 -20.75 8.258 1 68.75 376 ASN A O 1
ATOM 3118 N N . GLN A 1 377 ? -1.419 -19.25 9.672 1 69.94 377 GLN A N 1
ATOM 3119 C CA . GLN A 1 377 ? -0.534 -18.219 9.133 1 69.94 377 GLN A CA 1
ATOM 3120 C C . GLN A 1 377 ? 0.924 -18.516 9.477 1 69.94 377 GLN A C 1
ATOM 3122 O O . GLN A 1 377 ? 1.813 -18.328 8.648 1 69.94 377 GLN A O 1
ATOM 3127 N N . GLN A 1 378 ? 1.1 -19.031 10.57 1 71.25 378 GLN A N 1
ATOM 3128 C CA . GLN A 1 378 ? 2.461 -19.344 10.992 1 71.25 378 GLN A CA 1
ATOM 3129 C C . GLN A 1 378 ? 3.031 -20.516 10.188 1 71.25 378 GLN A C 1
ATOM 3131 O O . GLN A 1 378 ? 4.203 -20.484 9.805 1 71.25 378 GLN A O 1
ATOM 3136 N N . LYS A 1 379 ? 2.201 -21.531 9.961 1 72.94 379 LYS A N 1
ATOM 3137 C CA . LYS A 1 379 ? 2.635 -22.688 9.172 1 72.94 379 LYS A CA 1
ATOM 3138 C C . LYS A 1 379 ? 2.963 -22.281 7.734 1 72.94 379 LYS A C 1
ATOM 3140 O O . LYS A 1 379 ? 3.988 -22.688 7.188 1 72.94 379 LYS A O 1
ATOM 3145 N N . MET A 1 380 ? 2.139 -21.453 7.25 1 77.69 380 MET A N 1
ATOM 3146 C CA . MET A 1 380 ? 2.363 -21 5.887 1 77.69 380 MET A CA 1
ATOM 3147 C C . MET A 1 380 ? 3.635 -20.156 5.801 1 77.69 380 MET A C 1
ATOM 3149 O O . MET A 1 380 ? 4.414 -20.297 4.855 1 77.69 380 MET A O 1
ATOM 3153 N N . GLU A 1 381 ? 3.756 -19.312 6.797 1 76.12 381 GLU A N 1
ATOM 3154 C CA . GLU A 1 381 ? 4.945 -18.469 6.828 1 76.12 381 GLU A CA 1
ATOM 3155 C C . GLU A 1 381 ? 6.215 -19.312 6.949 1 76.12 381 GLU A C 1
ATOM 3157 O O . GLU A 1 381 ? 7.203 -19.047 6.262 1 76.12 381 GLU A O 1
ATOM 3162 N N . SER A 1 382 ? 6.188 -20.281 7.719 1 74.69 382 SER A N 1
ATOM 3163 C CA . SER A 1 382 ? 7.355 -21.125 7.945 1 74.69 382 SER A CA 1
ATOM 3164 C C . SER A 1 382 ? 7.742 -21.891 6.68 1 74.69 382 SER A C 1
ATOM 3166 O O . SER A 1 382 ? 8.93 -22.094 6.418 1 74.69 382 SER A O 1
ATOM 3168 N N . PHE A 1 383 ? 6.789 -22.234 5.91 1 77.75 383 PHE A N 1
ATOM 3169 C CA . PHE A 1 383 ? 7.086 -23.078 4.762 1 77.75 383 PHE A CA 1
ATOM 3170 C C . PHE A 1 383 ? 7.273 -22.234 3.504 1 77.75 383 PHE A C 1
ATOM 3172 O O . PHE A 1 383 ? 8.25 -22.406 2.777 1 77.75 383 PHE A O 1
ATOM 3179 N N . TYR A 1 384 ? 6.453 -21.297 3.314 1 79.38 384 TYR A N 1
ATOM 3180 C CA . TYR A 1 384 ? 6.43 -20.609 2.023 1 79.38 384 TYR A CA 1
ATOM 3181 C C . TYR A 1 384 ? 7.359 -19.406 2.031 1 79.38 384 TYR A C 1
ATOM 3183 O O . TYR A 1 384 ? 7.578 -18.766 0.992 1 79.38 384 TYR A O 1
ATOM 3191 N N . SER A 1 385 ? 8 -19.016 3.143 1 78.31 385 SER A N 1
ATOM 3192 C CA . SER A 1 385 ? 8.992 -17.953 3.162 1 78.31 385 SER A CA 1
ATOM 3193 C C . SER A 1 385 ? 10.328 -18.422 2.598 1 78.31 385 SER A C 1
ATOM 3195 O O . SER A 1 385 ? 11.133 -17.609 2.125 1 78.31 385 SER A O 1
ATOM 3197 N N . TYR A 1 386 ? 10.711 -19.703 2.715 1 73.88 386 TYR A N 1
ATOM 3198 C CA . TYR A 1 386 ? 11.914 -20.391 2.258 1 73.88 386 TYR A CA 1
ATOM 3199 C C . TYR A 1 386 ? 13.156 -19.797 2.902 1 73.88 386 TYR A C 1
ATOM 3201 O O . TYR A 1 386 ? 14.281 -20.062 2.465 1 73.88 386 TYR A O 1
ATOM 3209 N N . SER A 1 387 ? 13.234 -18.703 3.711 1 70.38 387 SER A N 1
ATOM 3210 C CA . SER A 1 387 ? 14.383 -18 4.277 1 70.38 387 SER A CA 1
ATOM 3211 C C . SER A 1 387 ? 15.172 -18.906 5.219 1 70.38 387 SER A C 1
ATOM 3213 O O . SER A 1 387 ? 16.406 -18.906 5.191 1 70.38 387 SER A O 1
ATOM 3215 N N . ASN A 1 388 ? 14.656 -19.703 6.027 1 67.88 388 ASN A N 1
ATOM 3216 C CA . ASN A 1 388 ? 15.352 -20.562 6.988 1 67.88 388 ASN A CA 1
ATOM 3217 C C . ASN A 1 388 ? 14.93 -22.016 6.855 1 67.88 388 ASN A C 1
ATOM 3219 O O . ASN A 1 388 ? 14.805 -22.719 7.859 1 67.88 388 ASN A O 1
ATOM 3223 N N . PHE A 1 389 ? 15.023 -22.297 5.543 1 75.44 389 PHE A N 1
ATOM 3224 C CA . PHE A 1 389 ? 14.523 -23.641 5.312 1 75.44 389 PHE A CA 1
ATOM 3225 C C . PHE A 1 389 ? 15.672 -24.609 5.027 1 75.44 389 PHE A C 1
ATOM 3227 O O . PHE A 1 389 ? 16.609 -24.266 4.316 1 75.44 389 PHE A O 1
ATOM 3234 N N . ASP A 1 390 ? 15.711 -25.75 5.77 1 79.81 390 ASP A N 1
ATOM 3235 C CA . ASP A 1 390 ? 16.672 -26.797 5.48 1 79.81 390 ASP A CA 1
ATOM 3236 C C . ASP A 1 390 ? 16.188 -27.688 4.34 1 79.81 390 ASP A C 1
ATOM 3238 O O . ASP A 1 390 ? 15.375 -28.609 4.559 1 79.81 390 ASP A O 1
ATOM 3242 N N . PHE A 1 391 ? 16.75 -27.578 3.191 1 83.38 391 PHE A N 1
ATOM 3243 C CA . PHE A 1 391 ? 16.281 -28.25 1.987 1 83.38 391 PHE A CA 1
ATOM 3244 C C . PHE A 1 391 ? 16.797 -29.688 1.937 1 83.38 391 PHE A C 1
ATOM 3246 O O . PHE A 1 391 ? 16.375 -30.469 1.081 1 83.38 391 PHE A O 1
ATOM 3253 N N . SER A 1 392 ? 17.672 -30 2.828 1 82.31 392 SER A N 1
ATOM 3254 C CA . SER A 1 392 ? 18.25 -31.344 2.822 1 82.31 392 SER A CA 1
ATOM 3255 C C . SER A 1 392 ? 17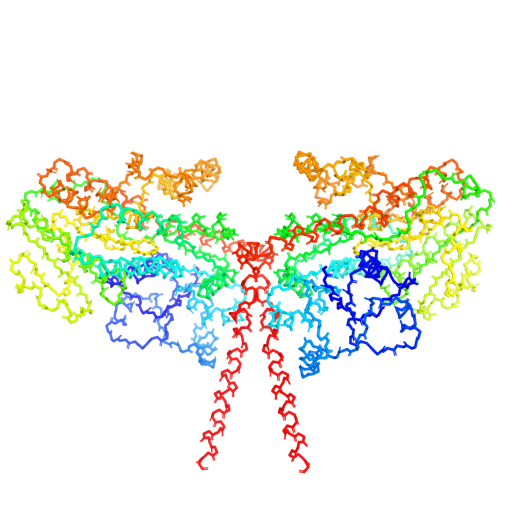.281 -32.375 3.412 1 82.31 392 SER A C 1
ATOM 3257 O O . SER A 1 392 ? 17.438 -33.562 3.205 1 82.31 392 SER A O 1
ATOM 3259 N N . LYS A 1 393 ? 16.297 -31.828 4.051 1 83.38 393 LYS A N 1
ATOM 3260 C CA . LYS A 1 393 ? 15.32 -32.719 4.684 1 83.38 393 LYS A CA 1
ATOM 3261 C C . LYS A 1 393 ? 13.906 -32.406 4.184 1 83.38 393 LYS A C 1
ATOM 3263 O O . LYS A 1 393 ? 13.461 -31.266 4.203 1 83.38 393 LYS A O 1
ATOM 3268 N N . GLN A 1 394 ? 13.336 -33.5 3.662 1 84.25 394 GLN A N 1
ATOM 3269 C CA . GLN A 1 394 ? 11.93 -33.344 3.291 1 84.25 394 GLN A CA 1
ATOM 3270 C C . GLN A 1 394 ? 11.07 -33.062 4.516 1 84.25 394 GLN A C 1
ATOM 3272 O O . GLN A 1 394 ? 11.203 -33.719 5.547 1 84.25 394 GLN A O 1
ATOM 3277 N N . PRO A 1 395 ? 10.266 -32.031 4.379 1 79.81 395 PRO A N 1
ATOM 3278 C CA . PRO A 1 395 ? 9.359 -31.797 5.508 1 79.81 395 PRO A CA 1
ATOM 3279 C C . PRO A 1 395 ? 8.359 -32.938 5.699 1 79.81 395 PRO A C 1
ATOM 3281 O O . PRO A 1 395 ? 7.586 -33.25 4.789 1 79.81 395 PRO A O 1
ATOM 3284 N N . ASP A 1 396 ? 8.375 -33.594 6.801 1 72.81 396 ASP A N 1
ATOM 3285 C CA . ASP A 1 396 ? 7.621 -34.812 7.066 1 72.81 396 ASP A CA 1
ATOM 3286 C C . ASP A 1 396 ? 6.129 -34.531 7.207 1 72.81 396 ASP A C 1
ATOM 3288 O O . ASP A 1 396 ? 5.293 -35.438 7.043 1 72.81 396 ASP A O 1
ATOM 3292 N N . HIS A 1 397 ? 5.91 -33.375 7.363 1 75.62 397 HIS A N 1
ATOM 3293 C CA . HIS A 1 397 ? 4.52 -33.094 7.695 1 75.62 397 HIS A CA 1
ATOM 3294 C C . HIS A 1 397 ? 3.717 -32.75 6.449 1 75.62 397 HIS A C 1
ATOM 3296 O O . HIS A 1 397 ? 2.492 -32.594 6.512 1 75.62 397 HIS A O 1
ATOM 3302 N N . LEU A 1 398 ? 4.383 -32.781 5.312 1 84.25 398 LEU A N 1
ATOM 3303 C CA . LEU A 1 398 ? 3.666 -32.375 4.109 1 84.25 398 LEU A CA 1
ATOM 3304 C C . LEU A 1 398 ? 3.1 -33.594 3.383 1 84.25 398 LEU A C 1
ATOM 3306 O O . LEU A 1 398 ? 3.834 -34.531 3.057 1 84.25 398 LEU A O 1
ATOM 3310 N N . LYS A 1 399 ? 1.828 -33.594 3.236 1 88.62 399 LYS A N 1
ATOM 3311 C CA . LYS A 1 399 ? 1.143 -34.656 2.48 1 88.62 399 LYS A CA 1
ATOM 3312 C C . LYS A 1 399 ? 1 -34.25 1.012 1 88.62 399 LYS A C 1
ATOM 3314 O O . LYS A 1 399 ? 0.575 -33.156 0.695 1 88.62 399 LYS A O 1
ATOM 3319 N N . PHE A 1 400 ? 1.35 -35.156 0.138 1 94.75 400 PHE A N 1
ATOM 3320 C CA . PHE A 1 400 ? 1.321 -35 -1.309 1 94.75 400 PHE A CA 1
ATOM 3321 C C . PHE A 1 400 ? 1.061 -36.312 -2.01 1 94.75 400 PHE A C 1
ATOM 3323 O O . PHE A 1 400 ? 1.434 -37.375 -1.503 1 94.75 400 PHE A O 1
ATOM 3330 N N . GLY A 1 401 ? 0.365 -36.281 -3.098 1 97.25 401 GLY A N 1
ATOM 3331 C CA . GLY A 1 401 ? 0.086 -37.5 -3.861 1 97.25 401 GLY A CA 1
ATOM 3332 C C . GLY A 1 401 ? 1.221 -37.875 -4.785 1 97.25 401 GLY A C 1
ATOM 3333 O O . GLY A 1 401 ? 1.055 -37.906 -6.008 1 97.25 401 GLY A O 1
ATOM 3334 N N . GLY A 1 402 ? 2.32 -38.25 -4.289 1 98 402 GLY A N 1
ATOM 3335 C CA . GLY A 1 402 ? 3.508 -38.594 -5.059 1 98 402 GLY A CA 1
ATOM 3336 C C . GLY A 1 402 ? 4.801 -38.219 -4.355 1 98 402 GLY A C 1
ATOM 3337 O O . GLY A 1 402 ? 4.859 -38.219 -3.123 1 98 402 GLY A O 1
ATOM 3338 N N . LYS A 1 403 ? 5.848 -38.125 -5.082 1 97.75 403 LYS A N 1
ATOM 3339 C CA . LYS A 1 403 ? 7.16 -37.719 -4.59 1 97.75 403 LYS A CA 1
ATOM 3340 C C . LYS A 1 403 ? 7.535 -36.312 -5.105 1 97.75 403 LYS A C 1
ATOM 3342 O O . LYS A 1 403 ? 7.652 -36.125 -6.312 1 97.75 403 LYS A O 1
ATOM 3347 N N . PHE A 1 404 ? 7.762 -35.406 -4.148 1 96.44 404 PHE A N 1
ATOM 3348 C CA . PHE A 1 404 ? 7.852 -34.031 -4.582 1 96.44 404 PHE A CA 1
ATOM 3349 C C . PHE A 1 404 ? 9.18 -33.406 -4.152 1 96.44 404 PHE A C 1
ATOM 3351 O O . PHE A 1 404 ? 9.508 -32.312 -4.562 1 96.44 404 PHE A O 1
ATOM 3358 N N . TRP A 1 405 ? 9.891 -34 -3.311 1 94.88 405 TRP A N 1
ATOM 3359 C CA . TRP A 1 405 ? 11.109 -33.406 -2.77 1 94.88 405 TRP A CA 1
ATOM 3360 C C . TRP A 1 405 ? 12.328 -33.844 -3.576 1 94.88 405 TRP A C 1
ATOM 3362 O O . TRP A 1 405 ? 13.305 -34.344 -3.018 1 94.88 405 TRP A O 1
ATOM 3372 N N . ASN A 1 406 ? 12.25 -33.688 -4.887 1 97.12 406 ASN A N 1
ATOM 3373 C CA . ASN A 1 406 ? 13.32 -34.062 -5.816 1 97.12 406 ASN A CA 1
ATOM 3374 C C . ASN A 1 406 ? 14.031 -32.812 -6.355 1 97.12 406 ASN A C 1
ATOM 3376 O O . ASN A 1 406 ? 13.398 -31.922 -6.941 1 97.12 406 ASN A O 1
ATOM 3380 N N . PHE A 1 407 ? 15.344 -32.781 -6.172 1 95.75 407 PHE A N 1
ATOM 3381 C CA . PHE A 1 407 ? 16.141 -31.625 -6.555 1 95.75 407 PHE A CA 1
ATOM 3382 C C . PHE A 1 407 ? 17.078 -31.953 -7.695 1 95.75 407 PHE A C 1
ATOM 3384 O O . PHE A 1 407 ? 17.469 -31.078 -8.469 1 95.75 407 PHE A O 1
ATOM 3391 N N . THR A 1 408 ? 17.484 -33.219 -7.785 1 95.5 408 THR A N 1
ATOM 3392 C CA . THR A 1 408 ? 18.469 -33.656 -8.773 1 95.5 408 THR A CA 1
ATOM 3393 C C . THR A 1 408 ? 17.891 -34.75 -9.672 1 95.5 408 THR A C 1
ATOM 3395 O O . THR A 1 408 ? 16.875 -35.375 -9.336 1 95.5 408 THR A O 1
ATOM 3398 N N . VAL A 1 409 ? 18.578 -34.969 -10.742 1 96.75 409 VAL A N 1
ATOM 3399 C CA . VAL A 1 409 ? 18.188 -36.062 -11.656 1 96.75 409 VAL A CA 1
ATOM 3400 C C . VAL A 1 409 ? 18.094 -37.375 -10.898 1 96.75 409 VAL A C 1
ATOM 3402 O O . VAL A 1 409 ? 17.141 -38.125 -11.055 1 96.75 409 VAL A O 1
ATOM 3405 N N . ASP A 1 410 ? 19.031 -37.594 -10.062 1 96.62 410 ASP A N 1
ATOM 3406 C CA . ASP A 1 410 ? 19.062 -38.844 -9.305 1 96.62 410 ASP A CA 1
ATOM 3407 C C . ASP A 1 410 ? 17.859 -38.938 -8.359 1 96.62 410 ASP A C 1
ATOM 3409 O O . ASP A 1 410 ? 17.297 -40 -8.156 1 96.62 410 ASP A O 1
ATOM 3413 N N . ASP A 1 411 ? 17.516 -37.781 -7.77 1 97.25 411 ASP A N 1
ATOM 3414 C CA . ASP A 1 411 ? 16.328 -37.75 -6.918 1 97.25 411 ASP A CA 1
ATOM 3415 C C . ASP A 1 411 ? 15.086 -38.188 -7.695 1 97.25 411 ASP A C 1
ATOM 3417 O O . ASP A 1 411 ? 14.312 -39.031 -7.219 1 97.25 411 ASP A O 1
ATOM 3421 N N . TYR A 1 412 ? 14.906 -37.656 -8.867 1 98.19 412 TYR A N 1
ATOM 3422 C CA . TYR A 1 412 ? 13.75 -37.969 -9.703 1 98.19 412 TYR A CA 1
ATOM 3423 C C . TYR A 1 412 ? 13.727 -39.438 -10.078 1 98.19 412 TYR A C 1
ATOM 3425 O O . TYR A 1 412 ? 12.68 -40.094 -10.016 1 98.19 412 TYR A O 1
ATOM 3433 N N . VAL A 1 413 ? 14.875 -39.906 -10.492 1 98.38 413 VAL A N 1
ATOM 3434 C CA . VAL A 1 413 ? 14.992 -41.281 -10.938 1 98.38 413 VAL A CA 1
ATOM 3435 C C . VAL A 1 413 ? 14.648 -42.25 -9.797 1 98.38 413 VAL A C 1
ATOM 3437 O O . VAL A 1 413 ? 13.844 -43.156 -9.969 1 98.38 413 VAL A O 1
ATOM 3440 N N . ASN A 1 414 ? 15.219 -42 -8.648 1 98.5 414 ASN A N 1
ATOM 3441 C CA . ASN A 1 414 ? 14.953 -42.844 -7.488 1 98.5 414 ASN A CA 1
ATOM 3442 C C . ASN A 1 414 ? 13.477 -42.812 -7.105 1 98.5 414 ASN A C 1
ATOM 3444 O O . ASN A 1 414 ? 12.883 -43.844 -6.824 1 98.5 414 ASN A O 1
ATOM 3448 N N . SER A 1 415 ? 12.898 -41.656 -7.109 1 98.56 415 SER A N 1
ATOM 3449 C CA . SER A 1 415 ? 11.484 -41.5 -6.789 1 98.56 415 SER A CA 1
ATOM 3450 C C . SER A 1 415 ? 10.602 -42.219 -7.809 1 98.56 415 SER A C 1
ATOM 3452 O O . SER A 1 415 ? 9.617 -42.844 -7.445 1 98.56 415 SER A O 1
ATOM 3454 N N . ALA A 1 416 ? 10.922 -42.062 -9.055 1 98.75 416 ALA A N 1
ATOM 3455 C CA . ALA A 1 416 ? 10.156 -42.688 -10.125 1 98.75 416 ALA A CA 1
ATOM 3456 C C . ALA A 1 416 ? 10.195 -44.188 -10.016 1 98.75 416 ALA A C 1
ATOM 3458 O O . ALA A 1 416 ? 9.164 -44.875 -10.125 1 98.75 416 ALA A O 1
ATOM 3459 N N . ILE A 1 417 ? 11.398 -44.719 -9.789 1 98.62 417 ILE A N 1
ATOM 3460 C CA . ILE A 1 417 ? 11.57 -46.188 -9.688 1 98.62 417 ILE A CA 1
ATOM 3461 C C . ILE A 1 417 ? 10.812 -46.688 -8.469 1 98.62 417 ILE A C 1
ATOM 3463 O O . ILE A 1 417 ? 10.156 -47.75 -8.539 1 98.62 417 ILE A O 1
ATOM 3467 N N . GLU A 1 418 ? 10.883 -45.969 -7.402 1 98.5 418 GLU A N 1
ATOM 3468 C CA . GLU A 1 418 ? 10.195 -46.375 -6.191 1 98.5 418 GLU A CA 1
ATOM 3469 C C . GLU A 1 418 ? 8.688 -46.469 -6.418 1 98.5 418 GLU A C 1
ATOM 3471 O O . GLU A 1 418 ? 8.062 -47.469 -6.086 1 98.5 418 GLU A O 1
ATOM 3476 N N . LEU A 1 419 ? 8.117 -45.469 -7.012 1 98.44 419 LEU A N 1
ATOM 3477 C CA . LEU A 1 419 ? 6.676 -45.469 -7.238 1 98.44 419 LEU A CA 1
ATOM 3478 C C . LEU A 1 419 ? 6.277 -46.5 -8.273 1 98.44 419 LEU A C 1
ATOM 3480 O O . LEU A 1 419 ? 5.176 -47.062 -8.211 1 98.44 419 LEU A O 1
ATOM 3484 N N . TYR A 1 420 ? 7.152 -46.75 -9.18 1 98.5 420 TYR A N 1
ATOM 3485 C CA . TYR A 1 420 ? 6.84 -47.688 -10.258 1 98.5 420 TYR A CA 1
ATOM 3486 C C . TYR A 1 420 ? 6.906 -49.125 -9.766 1 98.5 420 TYR A C 1
ATOM 3488 O O . TYR A 1 420 ? 6.191 -50 -10.266 1 98.5 420 TYR A O 1
ATOM 3496 N N . THR A 1 421 ? 7.75 -49.438 -8.711 1 98 421 THR A N 1
ATOM 3497 C CA . THR A 1 421 ? 8.039 -50.812 -8.359 1 98 421 THR A CA 1
ATOM 3498 C C . THR A 1 421 ? 7.434 -51.188 -7.004 1 98 421 THR A C 1
ATOM 3500 O O . THR A 1 421 ? 7.211 -52.344 -6.707 1 98 421 THR A O 1
ATOM 3503 N N . ASN A 1 422 ? 7.227 -50.219 -6.168 1 98.06 422 ASN A N 1
ATOM 3504 C CA . ASN A 1 422 ? 6.742 -50.469 -4.812 1 98.06 422 ASN A CA 1
ATOM 3505 C C . ASN A 1 422 ? 5.234 -50.25 -4.715 1 98.06 422 ASN A C 1
ATOM 3507 O O . ASN A 1 422 ? 4.777 -49.125 -4.52 1 98.06 422 ASN A O 1
ATOM 3511 N N . GLU A 1 423 ? 4.477 -51.312 -4.664 1 97.25 423 GLU A N 1
ATOM 3512 C CA . GLU A 1 423 ? 3.016 -51.25 -4.676 1 97.25 423 GLU A CA 1
ATOM 3513 C C . GLU A 1 423 ? 2.48 -50.562 -3.434 1 97.25 423 GLU A C 1
ATOM 3515 O O . GLU A 1 423 ? 1.539 -49.781 -3.52 1 97.25 423 GLU A O 1
ATOM 3520 N N . GLU A 1 424 ? 3.039 -50.844 -2.34 1 96.81 424 GLU A N 1
ATOM 3521 C CA . GLU A 1 424 ? 2.574 -50.25 -1.092 1 96.81 424 GLU A CA 1
ATOM 3522 C C . GLU A 1 424 ? 2.736 -48.75 -1.115 1 96.81 424 GLU A C 1
ATOM 3524 O O . GLU A 1 424 ? 1.805 -48 -0.782 1 96.81 424 GLU A O 1
ATOM 3529 N N . GLU A 1 425 ? 3.9 -48.281 -1.481 1 97.19 425 GLU A N 1
ATOM 3530 C CA . GLU A 1 425 ? 4.16 -46.844 -1.569 1 97.19 425 GLU A CA 1
ATOM 3531 C C . GLU A 1 425 ? 3.277 -46.188 -2.629 1 97.19 425 GLU A C 1
ATOM 3533 O O . GLU A 1 425 ? 2.773 -45.094 -2.426 1 97.19 425 GLU A O 1
ATOM 3538 N N . TRP A 1 426 ? 3.125 -46.875 -3.703 1 97.81 426 TRP A N 1
ATOM 3539 C CA . TRP A 1 426 ? 2.277 -46.375 -4.781 1 97.81 426 TRP A CA 1
ATOM 3540 C C . TRP A 1 426 ? 0.853 -46.156 -4.289 1 97.81 426 TRP A C 1
ATOM 3542 O O . TRP A 1 426 ? 0.288 -45.062 -4.5 1 97.81 426 TRP A O 1
ATOM 3552 N N . LYS A 1 427 ? 0.293 -47.094 -3.588 1 96.62 427 LYS A N 1
ATOM 3553 C CA . LYS A 1 427 ? -1.075 -47 -3.088 1 96.62 427 LYS A CA 1
ATOM 3554 C C . LYS A 1 427 ? -1.213 -45.875 -2.076 1 96.62 427 LYS A C 1
ATOM 3556 O O . LYS A 1 427 ? -2.207 -45.125 -2.082 1 96.62 427 LYS A O 1
ATOM 3561 N N . LYS A 1 428 ? -0.232 -45.781 -1.272 1 95.94 428 LYS A N 1
ATOM 3562 C CA . LYS A 1 428 ? -0.221 -44.719 -0.282 1 95.94 428 LYS A CA 1
ATOM 3563 C C . LYS A 1 428 ? -0.299 -43.344 -0.952 1 95.94 428 LYS A C 1
ATOM 3565 O O . LYS A 1 428 ? -1.05 -42.469 -0.51 1 95.94 428 LYS A O 1
ATOM 3570 N N . GLN A 1 429 ? 0.441 -43.125 -1.992 1 97.25 429 GLN A N 1
ATOM 3571 C CA . GLN A 1 429 ? 0.488 -41.844 -2.686 1 97.25 429 GLN A CA 1
ATOM 3572 C C . GLN A 1 429 ? -0.794 -41.625 -3.475 1 97.25 429 GLN A C 1
ATOM 3574 O O . GLN A 1 429 ? -1.243 -40.469 -3.602 1 97.25 429 GLN A O 1
ATOM 3579 N N . VAL A 1 430 ? -1.362 -42.625 -4.031 1 97.25 430 VAL A N 1
ATOM 3580 C CA . VAL A 1 430 ? -2.637 -42.5 -4.734 1 97.25 430 VAL A CA 1
ATOM 3581 C C . VAL A 1 430 ? -3.715 -42.031 -3.77 1 97.25 430 VAL A C 1
ATOM 3583 O O . VAL A 1 430 ? -4.484 -41.125 -4.098 1 97.25 430 VAL A O 1
ATOM 3586 N N . ILE A 1 431 ? -3.715 -42.594 -2.582 1 95.38 431 ILE A N 1
ATOM 3587 C CA . ILE A 1 431 ? -4.695 -42.219 -1.569 1 95.38 431 ILE A CA 1
ATOM 3588 C C . ILE A 1 431 ? -4.488 -40.75 -1.157 1 95.38 431 ILE A C 1
ATOM 3590 O O . ILE A 1 431 ? -5.449 -40 -1.032 1 95.38 431 ILE A O 1
ATOM 3594 N N . ALA A 1 432 ? -3.279 -40.406 -0.98 1 94.88 432 ALA A N 1
ATOM 3595 C CA . ALA A 1 432 ? -2.961 -39.031 -0.594 1 94.88 432 ALA A CA 1
ATOM 3596 C C . ALA A 1 432 ? -3.445 -38.031 -1.647 1 94.88 432 ALA A C 1
ATOM 3598 O O . ALA A 1 432 ? -4.074 -37.031 -1.316 1 94.88 432 ALA A O 1
ATOM 3599 N N . GLY A 1 433 ? -3.141 -38.281 -2.906 1 95.88 433 GLY A N 1
ATOM 3600 C CA . GLY A 1 433 ? -3.598 -37.406 -3.98 1 95.88 433 GLY A CA 1
ATOM 3601 C C . GLY A 1 433 ? -5.109 -37.312 -4.051 1 95.88 433 GLY A C 1
ATOM 3602 O O . GLY A 1 433 ? -5.645 -36.219 -4.25 1 95.88 433 GLY A O 1
ATOM 3603 N N . ASN A 1 434 ? -5.719 -38.406 -3.887 1 94.75 434 ASN A N 1
ATOM 3604 C CA . ASN A 1 434 ? -7.18 -38.438 -3.904 1 94.75 434 ASN A CA 1
ATOM 3605 C C . ASN A 1 434 ? -7.77 -37.594 -2.775 1 94.75 434 ASN A C 1
ATOM 3607 O O . ASN A 1 434 ? -8.75 -36.875 -2.98 1 94.75 434 ASN A O 1
ATOM 3611 N N . GLU A 1 435 ? -7.199 -37.719 -1.674 1 91.06 435 GLU A N 1
ATOM 3612 C CA . GLU A 1 435 ? -7.66 -36.969 -0.516 1 91.06 435 GLU A CA 1
ATOM 3613 C C . GLU A 1 435 ? -7.504 -35.469 -0.744 1 91.06 435 GLU A C 1
ATOM 3615 O O . GLU A 1 435 ? -8.391 -34.688 -0.385 1 91.06 435 GLU A O 1
ATOM 3620 N N . ILE A 1 436 ? -6.41 -35.062 -1.3 1 91.94 436 ILE A N 1
ATOM 3621 C CA . ILE A 1 436 ? -6.172 -33.656 -1.574 1 91.94 436 ILE A CA 1
ATOM 3622 C C . ILE A 1 436 ? -7.199 -33.156 -2.58 1 91.94 436 ILE A C 1
ATOM 3624 O O . ILE A 1 436 ? -7.754 -32.062 -2.408 1 91.94 436 ILE A O 1
ATOM 3628 N N . CYS A 1 437 ? -7.465 -33.875 -3.617 1 92.81 437 CYS A N 1
ATOM 3629 C CA . CYS A 1 437 ? -8.461 -33.469 -4.605 1 92.81 437 CYS A CA 1
ATOM 3630 C C . CYS A 1 437 ? -9.836 -33.344 -3.965 1 92.81 437 CYS A C 1
ATOM 3632 O O . CYS A 1 437 ? -10.57 -32.406 -4.258 1 92.81 437 CYS A O 1
ATOM 3634 N N . ASN A 1 438 ? -10.141 -34.281 -3.104 1 88.94 438 ASN A N 1
ATOM 3635 C CA . ASN A 1 438 ? -11.43 -34.25 -2.432 1 88.94 438 ASN A CA 1
ATOM 3636 C C . ASN A 1 438 ? -11.57 -33.062 -1.513 1 88.94 438 ASN A C 1
ATOM 3638 O O . ASN A 1 438 ? -12.594 -32.375 -1.528 1 88.94 438 ASN A O 1
ATOM 3642 N N . ARG A 1 439 ? -10.57 -32.75 -0.862 1 84.31 439 ARG A N 1
ATOM 3643 C CA . ARG A 1 439 ? -10.664 -31.781 0.226 1 84.31 439 ARG A CA 1
ATOM 3644 C C . ARG A 1 439 ? -10.367 -30.359 -0.269 1 84.31 439 ARG A C 1
ATOM 3646 O O . ARG A 1 439 ? -10.773 -29.391 0.36 1 84.31 439 ARG A O 1
ATOM 3653 N N . ARG A 1 440 ? -9.703 -30.266 -1.378 1 87.44 440 ARG A N 1
ATOM 3654 C CA . ARG A 1 440 ? -9.219 -28.938 -1.739 1 87.44 440 ARG A CA 1
ATOM 3655 C C . ARG A 1 440 ? -9.703 -28.547 -3.127 1 87.44 440 ARG A C 1
ATOM 3657 O O . ARG A 1 440 ? -9.859 -27.344 -3.416 1 87.44 440 ARG A O 1
ATOM 3664 N N . MET A 1 441 ? -9.898 -29.531 -4 1 89.12 441 MET A N 1
ATOM 3665 C CA . MET A 1 441 ? -10.07 -29.203 -5.414 1 89.12 441 MET A CA 1
ATOM 3666 C C . MET A 1 441 ? -11.516 -29.453 -5.855 1 89.12 441 MET A C 1
ATOM 3668 O O . MET A 1 441 ? -11.875 -29.156 -7 1 89.12 441 MET A O 1
ATOM 3672 N N . GLY A 1 442 ? -12.352 -29.859 -5.016 1 87.31 442 GLY A N 1
ATOM 3673 C CA . GLY A 1 442 ? -13.68 -30.328 -5.379 1 87.31 442 GLY A CA 1
ATOM 3674 C C . GLY A 1 442 ? -14.68 -29.203 -5.562 1 87.31 442 GLY A C 1
ATOM 3675 O O . GLY A 1 442 ? -14.609 -28.172 -4.87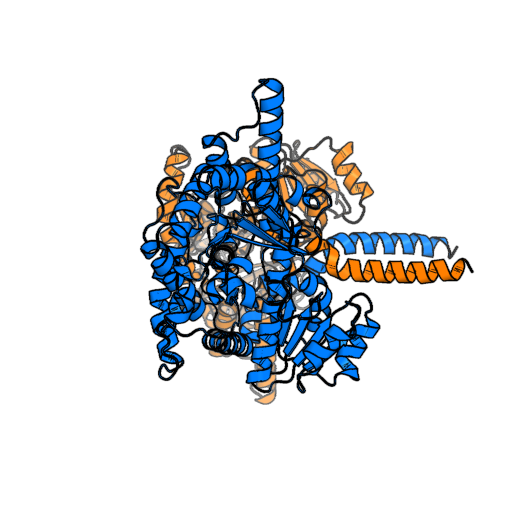1 1 87.31 442 GLY A O 1
ATOM 3676 N N . PHE A 1 443 ? -15.625 -29.422 -6.422 1 89.19 443 PHE A N 1
ATOM 3677 C CA . PHE A 1 443 ? -16.656 -28.438 -6.754 1 89.19 443 PHE A CA 1
ATOM 3678 C C . PHE A 1 443 ? -17.547 -28.156 -5.547 1 89.19 443 PHE A C 1
ATOM 3680 O O . PHE A 1 443 ? -17.906 -27.016 -5.293 1 89.19 443 PHE A O 1
ATOM 3687 N N . THR A 1 444 ? -17.938 -29.156 -4.832 1 83.88 444 THR A N 1
ATOM 3688 C CA . THR A 1 444 ? -18.875 -28.984 -3.723 1 83.88 444 THR A CA 1
ATOM 3689 C C . THR A 1 444 ? -18.328 -28 -2.697 1 83.88 444 THR A C 1
ATOM 3691 O O . THR A 1 444 ? -19.016 -27.062 -2.307 1 83.88 444 THR A O 1
ATOM 3694 N N . ARG A 1 445 ? -17.203 -28.219 -2.379 1 82.88 445 ARG A N 1
ATOM 3695 C CA . ARG A 1 445 ? -16.578 -27.344 -1.389 1 82.88 445 ARG A CA 1
ATOM 3696 C C . ARG A 1 445 ? -16.297 -25.969 -1.974 1 82.88 445 ARG A C 1
ATOM 3698 O O . ARG A 1 445 ? -16.625 -24.953 -1.364 1 82.88 445 ARG A O 1
ATOM 3705 N N . ASN A 1 446 ? -15.648 -25.875 -3.08 1 88.44 446 ASN A N 1
ATOM 3706 C CA . ASN A 1 446 ? -15.172 -24.625 -3.639 1 88.44 446 ASN A CA 1
ATOM 3707 C C . ASN A 1 446 ? -16.328 -23.75 -4.121 1 88.44 446 ASN A C 1
ATOM 3709 O O . ASN A 1 446 ? -16.219 -22.516 -4.141 1 88.44 446 ASN A O 1
ATOM 3713 N N . ASN A 1 447 ? -17.453 -24.391 -4.488 1 89.12 447 ASN A N 1
ATOM 3714 C CA . ASN A 1 447 ? -18.641 -23.609 -4.789 1 89.12 447 ASN A CA 1
ATOM 3715 C C . ASN A 1 447 ? -19.172 -22.891 -3.553 1 89.12 447 ASN A C 1
ATOM 3717 O O . ASN A 1 447 ? -19.625 -21.75 -3.645 1 89.12 447 ASN A O 1
ATOM 3721 N N . LEU A 1 448 ? -19.094 -23.578 -2.49 1 84.19 448 LEU A N 1
ATOM 3722 C CA . LEU A 1 448 ? -19.531 -22.953 -1.24 1 84.19 448 LEU A CA 1
ATOM 3723 C C . LEU A 1 448 ? -18.625 -21.781 -0.873 1 84.19 448 LEU A C 1
ATOM 3725 O O . LEU A 1 448 ? -19.109 -20.719 -0.479 1 84.19 448 LEU A O 1
ATOM 3729 N N . VAL A 1 449 ? -17.375 -21.984 -0.965 1 84.31 449 VAL A N 1
ATOM 3730 C CA . VAL A 1 449 ? -16.406 -20.938 -0.657 1 84.31 449 VAL A CA 1
ATOM 3731 C C . VAL A 1 449 ? -16.625 -19.75 -1.603 1 84.31 449 VAL A C 1
ATOM 3733 O O . VAL A 1 449 ? -16.625 -18.594 -1.171 1 84.31 449 VAL A O 1
ATOM 3736 N N . TYR A 1 450 ? -16.797 -20.047 -2.832 1 89.88 450 TYR A N 1
ATOM 3737 C CA . TYR A 1 450 ? -17.062 -19.047 -3.854 1 89.88 450 TYR A CA 1
ATOM 3738 C C . TYR A 1 450 ? -18.281 -18.203 -3.482 1 89.88 450 TYR A C 1
ATOM 3740 O O . TYR A 1 450 ? -18.219 -16.969 -3.451 1 89.88 450 TYR A O 1
ATOM 3748 N N . MET A 1 451 ? -19.328 -18.859 -3.18 1 88.19 451 MET A N 1
ATOM 3749 C CA . MET A 1 451 ? -20.578 -18.172 -2.871 1 88.19 451 MET A CA 1
ATOM 3750 C C . MET A 1 451 ? -20.453 -17.344 -1.595 1 88.19 451 MET A C 1
ATOM 3752 O O . MET A 1 451 ? -20.875 -16.188 -1.546 1 88.19 451 MET A O 1
ATOM 3756 N N . MET A 1 452 ? -19.828 -17.906 -0.692 1 85.81 452 MET A N 1
ATOM 3757 C CA . MET A 1 452 ? -19.703 -17.25 0.601 1 85.81 452 MET A CA 1
ATOM 3758 C C . MET A 1 452 ? -18.812 -16 0.487 1 85.81 452 MET A C 1
ATOM 3760 O O . MET A 1 452 ? -19.219 -14.922 0.91 1 85.81 452 MET A O 1
ATOM 3764 N N . LYS A 1 453 ? -17.656 -16.125 -0.062 1 88.38 453 LYS A N 1
ATOM 3765 C CA . LYS A 1 453 ? -16.688 -15.023 -0.137 1 88.38 453 LYS A CA 1
ATOM 3766 C C . LYS A 1 453 ? -17.188 -13.922 -1.074 1 88.38 453 LYS A C 1
ATOM 3768 O O . LYS A 1 453 ? -17.062 -12.734 -0.767 1 88.38 453 LYS A O 1
ATOM 3773 N N . PHE A 1 454 ? -17.734 -14.312 -2.16 1 92.81 454 PHE A N 1
ATOM 3774 C CA . PHE A 1 454 ? -18.219 -13.312 -3.107 1 92.81 454 PHE A CA 1
ATOM 3775 C C . PHE A 1 454 ? -19.359 -12.508 -2.498 1 92.81 454 PHE A C 1
ATOM 3777 O O . PHE A 1 454 ? -19.422 -11.289 -2.645 1 92.81 454 PHE A O 1
ATOM 3784 N N . ASN A 1 455 ? -20.234 -13.203 -1.804 1 91.81 455 ASN A N 1
ATOM 3785 C CA . ASN A 1 455 ? -21.328 -12.5 -1.149 1 91.81 455 ASN A CA 1
ATOM 3786 C C . ASN A 1 455 ? -20.828 -11.57 -0.05 1 91.81 455 ASN A C 1
ATOM 3788 O O . ASN A 1 455 ? -21.328 -10.461 0.112 1 91.81 455 ASN A O 1
ATOM 3792 N N . GLU A 1 456 ? -19.906 -12.039 0.686 1 91.06 456 GLU A N 1
ATOM 3793 C CA . GLU A 1 456 ? -19.312 -11.227 1.746 1 91.06 456 GLU A CA 1
ATOM 3794 C C . GLU A 1 456 ? -18.734 -9.93 1.19 1 91.06 456 GLU A C 1
ATOM 3796 O O . GLU A 1 456 ? -19 -8.844 1.717 1 91.06 456 GLU A O 1
ATOM 3801 N N . TYR A 1 457 ? -17.922 -10.031 0.16 1 94.75 457 TYR A N 1
ATOM 3802 C CA . TYR A 1 457 ? -17.297 -8.859 -0.437 1 94.75 457 TYR A CA 1
ATOM 3803 C C . TYR A 1 457 ? -18.344 -7.949 -1.084 1 94.75 457 TYR A C 1
ATOM 3805 O O . TYR A 1 457 ? -18.219 -6.723 -1.034 1 94.75 457 TYR A O 1
ATOM 3813 N N . LEU A 1 458 ? -19.359 -8.539 -1.681 1 95.19 458 LEU A N 1
ATOM 3814 C CA . LEU A 1 458 ? -20.422 -7.762 -2.314 1 95.19 458 LEU A CA 1
ATOM 3815 C C . LEU A 1 458 ? -21.188 -6.953 -1.278 1 95.19 458 LEU A C 1
ATOM 3817 O O . LEU A 1 458 ? -21.469 -5.773 -1.491 1 95.19 458 LEU A O 1
ATOM 3821 N N . MET A 1 459 ? -21.484 -7.527 -0.168 1 94.38 459 MET A N 1
ATOM 3822 C CA . MET A 1 459 ? -22.25 -6.879 0.886 1 94.38 459 MET A CA 1
ATOM 3823 C C . MET A 1 459 ? -21.469 -5.723 1.502 1 94.38 459 MET A C 1
ATOM 3825 O O . MET A 1 459 ? -22.062 -4.73 1.932 1 94.38 459 MET A O 1
ATOM 3829 N N . ASN A 1 460 ? -20.188 -5.832 1.511 1 95 460 ASN A N 1
ATOM 3830 C CA . ASN A 1 460 ? -19.344 -4.824 2.154 1 95 460 ASN A CA 1
ATOM 3831 C C . ASN A 1 460 ? -18.625 -3.965 1.127 1 95 460 ASN A C 1
ATOM 3833 O O . ASN A 1 460 ? -17.641 -3.283 1.46 1 95 460 ASN A O 1
ATOM 3837 N N . LEU A 1 461 ? -19.078 -4.031 -0.077 1 96.94 461 LEU A N 1
ATOM 3838 C CA . LEU A 1 461 ? -18.344 -3.451 -1.201 1 96.94 461 LEU A CA 1
ATOM 3839 C C . LEU A 1 461 ? -18.109 -1.961 -0.981 1 96.94 461 LEU A C 1
ATOM 3841 O O . LEU A 1 461 ? -16.969 -1.494 -1.061 1 96.94 461 LEU A O 1
ATOM 3845 N N . ARG A 1 462 ? -19.125 -1.206 -0.611 1 94.88 462 ARG A N 1
ATOM 3846 C CA . ARG A 1 462 ? -19.047 0.241 -0.454 1 94.88 462 ARG A CA 1
ATOM 3847 C C . ARG A 1 462 ? -18.094 0.611 0.681 1 94.88 462 ARG A C 1
ATOM 3849 O O . ARG A 1 462 ? -17.234 1.488 0.524 1 94.88 462 ARG A O 1
ATOM 3856 N N . ASP A 1 463 ? -18.156 -0.002 1.776 1 93.5 463 ASP A N 1
ATOM 3857 C CA . ASP A 1 463 ? -17.328 0.273 2.938 1 93.5 463 ASP A CA 1
ATOM 3858 C C . ASP A 1 463 ? -15.867 -0.093 2.658 1 93.5 463 ASP A C 1
ATOM 3860 O O . ASP A 1 463 ? -14.953 0.646 3.033 1 93.5 463 ASP A O 1
ATOM 3864 N N . ASN A 1 464 ? -15.719 -1.247 2.045 1 94.19 464 ASN A N 1
ATOM 3865 C CA . ASN A 1 464 ? -14.359 -1.664 1.701 1 94.19 464 ASN A CA 1
ATOM 3866 C C . ASN A 1 464 ? -13.688 -0.66 0.773 1 94.19 464 ASN A C 1
ATOM 3868 O O . ASN A 1 464 ? -12.516 -0.328 0.959 1 94.19 464 ASN A O 1
ATOM 3872 N N . ARG A 1 465 ? -14.438 -0.233 -0.254 1 95.06 465 ARG A N 1
ATOM 3873 C CA . ARG A 1 465 ? -13.891 0.736 -1.197 1 95.06 465 ARG A CA 1
ATOM 3874 C C . ARG A 1 465 ? -13.562 2.053 -0.5 1 95.06 465 ARG A C 1
ATOM 3876 O O . ARG A 1 465 ? -12.523 2.66 -0.768 1 95.06 465 ARG A O 1
ATOM 3883 N N . LYS A 1 466 ? -14.375 2.447 0.424 1 92.19 466 LYS A N 1
ATOM 3884 C CA . LYS A 1 466 ? -14.18 3.699 1.147 1 92.19 466 LYS A CA 1
ATOM 3885 C C . LYS A 1 466 ? -12.906 3.65 1.987 1 92.19 466 LYS A C 1
ATOM 3887 O O . LYS A 1 466 ? -12.172 4.641 2.078 1 92.19 466 LYS A O 1
ATOM 3892 N N . ARG A 1 467 ? -12.586 2.596 2.488 1 90.25 467 ARG A N 1
ATOM 3893 C CA . ARG A 1 467 ? -11.469 2.453 3.414 1 90.25 467 ARG A CA 1
ATOM 3894 C C . ARG A 1 467 ? -10.172 2.145 2.668 1 90.25 467 ARG A C 1
ATOM 3896 O O . ARG A 1 467 ? -9.086 2.244 3.236 1 90.25 467 ARG A O 1
ATOM 3903 N N . ASN A 1 468 ? -10.305 1.734 1.474 1 93.31 468 ASN A N 1
ATOM 3904 C CA . ASN A 1 468 ? -9.133 1.319 0.716 1 93.31 468 ASN A CA 1
ATOM 3905 C C . ASN A 1 468 ? -8.539 2.477 -0.083 1 93.31 468 ASN A C 1
ATOM 3907 O O . ASN A 1 468 ? -8.898 2.684 -1.243 1 93.31 468 ASN A O 1
ATOM 3911 N N . ASN A 1 469 ? -7.586 3.137 0.499 1 92.75 469 ASN A N 1
ATOM 3912 C CA . ASN A 1 469 ? -7.004 4.328 -0.11 1 92.75 469 ASN A CA 1
ATOM 3913 C C . ASN A 1 469 ? -6.207 3.986 -1.364 1 92.75 469 ASN A C 1
ATOM 3915 O O . ASN A 1 469 ? -6.184 4.762 -2.322 1 92.75 469 ASN A O 1
ATOM 3919 N N . LEU A 1 470 ? -5.539 2.846 -1.363 1 92.62 470 LEU A N 1
ATOM 3920 C CA . LEU A 1 470 ? -4.766 2.455 -2.537 1 92.62 470 LEU A CA 1
ATOM 3921 C C . LEU A 1 470 ? -5.68 2.168 -3.721 1 92.62 470 LEU A C 1
ATOM 3923 O O . LEU A 1 470 ? -5.371 2.541 -4.855 1 92.62 470 LEU A O 1
ATOM 3927 N N . TYR A 1 471 ? -6.871 1.467 -3.449 1 93.44 471 TYR A N 1
ATOM 3928 C CA . TYR A 1 471 ? -7.883 1.241 -4.473 1 93.44 471 TYR A CA 1
ATOM 3929 C C . TYR A 1 471 ? -8.336 2.559 -5.09 1 93.44 471 TYR A C 1
ATOM 3931 O O . TYR A 1 471 ? -8.352 2.709 -6.312 1 93.44 471 TYR A O 1
ATOM 3939 N N . ASN A 1 472 ? -8.672 3.502 -4.273 1 91.31 472 ASN A N 1
ATOM 3940 C CA . ASN A 1 472 ? -9.172 4.793 -4.734 1 91.31 472 ASN A CA 1
ATOM 3941 C C . ASN A 1 472 ? -8.102 5.566 -5.5 1 91.31 472 ASN A C 1
ATOM 3943 O O . ASN A 1 472 ? -8.398 6.215 -6.504 1 91.31 472 ASN A O 1
ATOM 3947 N N . LEU A 1 473 ? -6.914 5.477 -5.031 1 89.94 473 LEU A N 1
ATOM 3948 C CA . LEU A 1 473 ? -5.797 6.137 -5.699 1 89.94 473 LEU A CA 1
ATOM 3949 C C . LEU A 1 473 ? -5.613 5.594 -7.113 1 89.94 473 LEU A C 1
ATOM 3951 O O . LEU A 1 473 ? -5.398 6.363 -8.055 1 89.94 473 LEU A O 1
ATOM 3955 N N . THR A 1 474 ? -5.699 4.305 -7.27 1 88.25 474 THR A N 1
ATOM 3956 C CA . THR A 1 474 ? -5.473 3.686 -8.57 1 88.25 474 THR A CA 1
ATOM 3957 C C . THR A 1 474 ? -6.547 4.105 -9.562 1 88.25 474 THR A C 1
ATOM 3959 O O . THR A 1 474 ? -6.301 4.148 -10.773 1 88.25 474 THR A O 1
ATOM 3962 N N . TRP A 1 475 ? -7.68 4.41 -9.156 1 87.62 475 TRP A N 1
ATOM 3963 C CA . TRP A 1 475 ? -8.773 4.805 -10.031 1 87.62 475 TRP A CA 1
ATOM 3964 C C . TRP A 1 475 ? -8.852 6.324 -10.156 1 87.62 475 TRP A C 1
ATOM 3966 O O . TRP A 1 475 ? -9.688 6.852 -10.891 1 87.62 475 TRP A O 1
ATOM 3976 N N . SER A 1 476 ? -7.977 7.043 -9.422 1 81.75 476 SER A N 1
ATOM 3977 C CA . SER A 1 476 ? -7.98 8.5 -9.461 1 81.75 476 SER A CA 1
ATOM 3978 C C . SER A 1 476 ? -7.336 9.016 -10.742 1 81.75 476 SER A C 1
ATOM 3980 O O . SER A 1 476 ? -6.637 8.281 -11.438 1 81.75 476 SER A O 1
ATOM 3982 N N . GLU A 1 477 ? -7.602 10.266 -11.016 1 63.81 477 GLU A N 1
ATOM 3983 C CA . GLU A 1 477 ? -7.062 10.914 -12.203 1 63.81 477 GLU A CA 1
ATOM 3984 C C . GLU A 1 477 ? -5.551 11.094 -12.102 1 63.81 477 GLU A C 1
ATOM 3986 O O . GLU A 1 477 ? -4.855 11.141 -13.117 1 63.81 477 GLU A O 1
ATOM 3991 N N . THR A 1 478 ? -5.094 11.328 -10.898 1 54.53 478 THR A N 1
ATOM 3992 C CA . THR A 1 478 ? -3.695 11.617 -10.602 1 54.53 478 THR A CA 1
ATOM 3993 C C . THR A 1 478 ? -2.779 10.562 -11.219 1 54.53 478 THR A C 1
ATOM 3995 O O . THR A 1 478 ? -1.782 10.898 -11.859 1 54.53 478 THR A O 1
ATOM 3998 N N . LEU A 1 479 ? -2.945 9.375 -10.844 1 52.88 479 LEU A N 1
ATOM 3999 C CA . LEU A 1 479 ? -2.1 8.289 -11.336 1 52.88 479 LEU A CA 1
ATOM 4000 C C . LEU A 1 479 ? -2.389 8.008 -12.805 1 52.88 479 LEU A C 1
ATOM 4002 O O . LEU A 1 479 ? -1.525 7.496 -13.523 1 52.88 479 LEU A O 1
ATOM 4006 N N . ARG A 1 480 ? -3.518 8.531 -13.141 1 48.97 480 ARG A N 1
ATOM 4007 C CA . ARG A 1 480 ? -3.889 8.305 -14.531 1 48.97 480 ARG A CA 1
ATOM 4008 C C . ARG A 1 480 ? -3.264 9.359 -15.438 1 48.97 480 ARG A C 1
ATOM 4010 O O . ARG A 1 480 ? -2.963 9.086 -16.609 1 48.97 480 ARG A O 1
ATOM 4017 N N . SER A 1 481 ? -2.906 10.742 -14.828 1 41.91 481 SER A N 1
ATOM 4018 C CA . SER A 1 481 ? -2.646 11.938 -15.617 1 41.91 481 SER A CA 1
ATOM 4019 C C . SER A 1 481 ? -1.152 12.227 -15.719 1 41.91 481 SER A C 1
ATOM 4021 O O . SER A 1 481 ? -0.706 12.914 -16.641 1 41.91 481 SER A O 1
ATOM 4023 N N . THR A 1 482 ? -0.25 11.945 -14.875 1 38.72 482 THR A N 1
ATOM 4024 C CA . THR A 1 482 ? 0.954 12.766 -14.773 1 38.72 482 THR A CA 1
ATOM 4025 C C . THR A 1 482 ? 1.669 12.836 -16.125 1 38.72 482 THR A C 1
ATOM 4027 O O . THR A 1 482 ? 2 13.922 -16.594 1 38.72 482 THR A O 1
ATOM 4030 N N . GLN A 1 483 ? 2.385 11.82 -16.547 1 39.34 483 GLN A N 1
ATOM 4031 C CA . GLN A 1 483 ? 3.246 11.984 -17.719 1 39.34 483 GLN A CA 1
ATOM 4032 C C . GLN A 1 483 ? 2.434 12.375 -18.953 1 39.34 483 GLN A C 1
ATOM 4034 O O . GLN A 1 483 ? 2.863 13.211 -19.75 1 39.34 483 GLN A O 1
ATOM 4039 N N . ASN A 1 484 ? 1.352 11.766 -19.078 1 38.75 484 ASN A N 1
ATOM 4040 C CA . ASN A 1 484 ? 0.581 12.008 -20.297 1 38.75 484 ASN A CA 1
ATOM 4041 C C . ASN A 1 484 ? -0.03 13.398 -20.312 1 38.75 484 ASN A C 1
ATOM 4043 O O . ASN A 1 484 ? -0.217 13.992 -21.375 1 38.75 484 ASN A O 1
ATOM 4047 N N . PHE A 1 485 ? -0.286 13.906 -19.172 1 40.44 485 PHE A N 1
ATOM 4048 C CA . PHE A 1 485 ? -0.711 15.305 -19.109 1 40.44 485 PHE A CA 1
ATOM 4049 C C . PHE A 1 485 ? 0.402 16.234 -19.578 1 40.44 485 PHE A C 1
ATOM 4051 O O . PHE A 1 485 ? 0.154 17.172 -20.344 1 40.44 485 PHE A O 1
ATOM 4058 N N . ALA A 1 486 ? 1.571 15.93 -19.125 1 39.62 486 ALA A N 1
ATOM 4059 C CA . ALA A 1 486 ? 2.674 16.719 -19.656 1 39.62 486 ALA A CA 1
ATOM 4060 C C . ALA A 1 486 ? 2.807 16.531 -21.172 1 39.62 486 ALA A C 1
ATOM 4062 O O . ALA A 1 486 ? 2.994 17.5 -21.906 1 39.62 486 ALA A O 1
ATOM 4063 N N . LYS A 1 487 ? 2.703 15.289 -21.562 1 42.44 487 LYS A N 1
ATOM 4064 C CA . LYS A 1 487 ? 2.758 15.047 -23 1 42.44 487 LYS A CA 1
ATOM 4065 C C . LYS A 1 487 ? 1.559 15.672 -23.719 1 42.44 487 LYS A C 1
ATOM 4067 O O . LYS A 1 487 ? 1.7 16.234 -24.797 1 42.44 487 LYS A O 1
ATOM 4072 N N . TYR A 1 488 ? 0.38 15.516 -23.188 1 38.81 488 TYR A N 1
ATOM 4073 C CA . TYR A 1 488 ? -0.843 16.125 -23.703 1 38.81 488 TYR A CA 1
ATOM 4074 C C . TYR A 1 488 ? -0.724 17.641 -23.75 1 38.81 488 TYR A C 1
ATOM 4076 O O . TYR A 1 488 ? -1.049 18.266 -24.766 1 38.81 488 TYR A O 1
ATOM 4084 N N . ILE A 1 489 ? -0.281 18.156 -22.688 1 41.53 489 ILE A N 1
ATOM 4085 C CA . ILE A 1 489 ? -0.098 19.609 -22.672 1 41.53 489 ILE A CA 1
ATOM 4086 C C . ILE A 1 489 ? 0.963 20 -23.688 1 41.53 489 ILE A C 1
ATOM 4088 O O . ILE A 1 489 ? 0.815 21.016 -24.391 1 41.53 489 ILE A O 1
ATOM 4092 N N . ASN A 1 490 ? 2.025 19.25 -23.75 1 41.25 490 ASN A N 1
ATOM 4093 C CA . ASN A 1 490 ? 3.051 19.484 -24.75 1 41.25 490 ASN A CA 1
ATOM 4094 C C . ASN A 1 490 ? 2.48 19.391 -26.172 1 41.25 490 ASN A C 1
ATOM 4096 O O . ASN A 1 490 ? 2.807 20.219 -27.031 1 41.25 490 ASN A O 1
ATOM 4100 N N . GLU A 1 491 ? 1.752 18.297 -26.281 1 43.56 491 GLU A N 1
ATOM 4101 C CA . GLU A 1 491 ? 1.148 18.141 -27.594 1 43.56 491 GLU A CA 1
ATOM 4102 C C . GLU A 1 491 ? 0.095 19.219 -27.844 1 43.56 491 GLU A C 1
ATOM 4104 O O . GLU A 1 491 ? -0.015 19.734 -28.969 1 43.56 491 GLU A O 1
ATOM 4109 N N . LYS A 1 492 ? -0.673 19.516 -26.844 1 41.38 492 LYS A N 1
ATOM 4110 C CA . LYS A 1 492 ? -1.644 20.609 -26.938 1 41.38 492 LYS A CA 1
ATOM 4111 C C . LYS A 1 492 ? -0.948 21.953 -27.172 1 41.38 492 LYS A C 1
ATOM 4113 O O . LYS A 1 492 ? -1.401 22.766 -27.984 1 41.38 492 LYS A O 1
ATOM 4118 N N . ASN A 1 493 ? 0.005 22.141 -26.406 1 45.03 493 ASN A N 1
ATOM 4119 C CA . ASN A 1 493 ? 0.77 23.359 -26.609 1 45.03 493 ASN A CA 1
ATOM 4120 C C . ASN A 1 493 ? 1.472 23.359 -27.969 1 45.03 493 ASN A C 1
ATOM 4122 O O . ASN A 1 493 ? 1.637 24.422 -28.578 1 45.03 493 ASN A O 1
ATOM 4126 N N . ARG A 1 494 ? 1.939 22.234 -28.266 1 42.22 494 ARG A N 1
ATOM 4127 C CA . ARG A 1 494 ? 2.482 22.125 -29.609 1 42.22 494 ARG A CA 1
ATOM 4128 C C . ARG A 1 494 ? 1.397 22.344 -30.656 1 42.22 494 ARG A C 1
ATOM 4130 O O . ARG A 1 494 ? 1.646 22.969 -31.688 1 42.22 494 ARG A O 1
ATOM 4137 N N . ASN A 1 495 ? 0.321 21.641 -30.375 1 40.34 495 ASN A N 1
ATOM 4138 C CA . ASN A 1 495 ? -0.771 21.859 -31.312 1 40.34 495 ASN A CA 1
ATOM 4139 C C . ASN A 1 495 ? -1.247 23.297 -31.328 1 40.34 495 ASN A C 1
ATOM 4141 O O . ASN A 1 495 ? -1.778 23.781 -32.312 1 40.34 495 ASN A O 1
ATOM 4145 N N . LYS A 1 496 ? -1.298 23.844 -30.188 1 45.06 496 LYS A N 1
ATOM 4146 C CA . LYS A 1 496 ? -1.617 25.266 -30.172 1 45.06 496 LYS A CA 1
ATOM 4147 C C . LYS A 1 496 ? -0.561 26.078 -30.906 1 45.06 496 LYS A C 1
ATOM 4149 O O . LYS A 1 496 ? -0.885 27.047 -31.594 1 45.06 496 LYS A O 1
ATOM 4154 N N . LEU A 1 497 ? 0.655 25.781 -30.625 1 39.66 497 LEU A N 1
ATOM 4155 C CA . LEU A 1 497 ? 1.683 26.453 -31.406 1 39.66 497 LEU A CA 1
ATOM 4156 C C . LEU A 1 497 ? 1.473 26.203 -32.906 1 39.66 497 LEU A C 1
ATOM 4158 O O . LEU A 1 497 ? 1.718 27.078 -33.719 1 39.66 497 LEU A O 1
ATOM 4162 N N . PHE A 1 498 ? 1.023 25.016 -33.156 1 40.78 498 PHE A N 1
ATOM 4163 C CA . PHE A 1 498 ? 0.758 24.766 -34.562 1 40.78 498 PHE A CA 1
ATOM 4164 C C . PHE A 1 498 ? -0.53 25.453 -35 1 40.78 498 PHE A C 1
ATOM 4166 O O . PHE A 1 498 ? -0.634 25.922 -36.156 1 40.78 498 PHE A O 1
ATOM 4173 N N . SER A 1 499 ? -1.566 25.469 -34.156 1 40.06 499 SER A N 1
ATOM 4174 C CA . SER A 1 499 ? -2.764 26.172 -34.594 1 40.06 499 SER A CA 1
ATOM 4175 C C . SER A 1 499 ? -2.533 27.688 -34.625 1 40.06 499 SER A C 1
ATOM 4177 O O . SER A 1 499 ? -3.084 28.375 -35.469 1 40.06 499 SER A O 1
ATOM 4179 N N . SER A 1 500 ? -1.85 28.141 -33.625 1 38.81 500 SER A N 1
ATOM 4180 C CA . SER A 1 500 ? -1.62 29.578 -33.656 1 38.81 500 SER A CA 1
ATOM 4181 C C . SER A 1 500 ? -0.687 29.969 -34.781 1 38.81 500 SER A C 1
ATOM 4183 O O . SER A 1 500 ? -0.578 31.156 -35.125 1 38.81 500 SER A O 1
ATOM 4185 N N . LYS A 1 501 ? 0.155 29.109 -35.25 1 41.34 501 LYS A N 1
ATOM 4186 C CA . LYS A 1 501 ? 0.979 29.516 -36.375 1 41.34 501 LYS A CA 1
ATOM 4187 C C . LYS A 1 501 ? 0.165 29.516 -37.656 1 41.34 501 LYS A C 1
ATOM 4189 O O . LYS A 1 501 ? 0.627 30.016 -38.688 1 41.34 501 LYS A O 1
ATOM 4194 N N . HIS A 1 502 ? -0.862 28.688 -37.688 1 33.91 502 HIS A N 1
ATOM 4195 C CA . HIS A 1 502 ? -1.562 28.672 -38.969 1 33.91 502 HIS A CA 1
ATOM 4196 C C . HIS A 1 502 ? -2.646 29.75 -39.031 1 33.91 502 HIS A C 1
ATOM 4198 O O . HIS A 1 502 ? -3.35 29.875 -40.031 1 33.91 502 HIS A O 1
ATOM 4204 N N . SER A 1 503 ? -3.045 30.375 -37.906 1 33.72 503 SER A N 1
ATOM 4205 C CA . SER A 1 503 ? -3.957 31.469 -38.188 1 33.72 503 SER A CA 1
ATOM 4206 C C . SER A 1 503 ? -3.195 32.719 -38.594 1 33.72 503 SER A C 1
ATOM 4208 O O . SER A 1 503 ? -3.777 33.812 -38.688 1 33.72 503 SER A O 1
ATOM 4210 N N . LYS A 1 504 ? -1.86 32.562 -38.781 1 26.62 504 LYS A N 1
ATOM 4211 C CA . LYS A 1 504 ? -1.416 33.688 -39.562 1 26.62 504 LYS A CA 1
ATOM 4212 C C . LYS A 1 504 ? -1.546 33.438 -41.062 1 26.62 504 LYS A C 1
ATOM 4214 O O . LYS A 1 504 ? -1.172 32.344 -41.531 1 26.62 504 LYS A O 1
ATOM 4219 N N . MET B 1 1 ? 27.109 16.453 0.651 1 84.69 1 MET B N 1
ATOM 4220 C CA . MET B 1 1 ? 25.797 16.125 0.095 1 84.69 1 MET B CA 1
ATOM 4221 C C . MET B 1 1 ? 25.203 17.328 -0.645 1 84.69 1 MET B C 1
ATOM 4223 O O . MET B 1 1 ? 25.141 18.422 -0.096 1 84.69 1 MET B O 1
ATOM 4227 N N . LYS B 1 2 ? 25.094 17.281 -1.879 1 90.44 2 LYS B N 1
ATOM 4228 C CA . LYS B 1 2 ? 24.469 18.344 -2.672 1 90.44 2 LYS B CA 1
ATOM 4229 C C . LYS B 1 2 ? 22.953 18.219 -2.646 1 90.44 2 LYS B C 1
ATOM 4231 O O . LYS B 1 2 ? 22.391 17.156 -2.9 1 90.44 2 LYS B O 1
ATOM 4236 N N . VAL B 1 3 ? 22.297 19.391 -2.311 1 93.88 3 VAL B N 1
ATOM 4237 C CA . VAL B 1 3 ? 20.844 19.344 -2.119 1 93.88 3 VAL B CA 1
ATOM 4238 C C . VAL B 1 3 ? 20.172 20.344 -3.053 1 93.88 3 VAL B C 1
ATOM 4240 O O . VAL B 1 3 ? 20.625 21.484 -3.188 1 93.88 3 VAL B O 1
ATOM 4243 N N . ALA B 1 4 ? 19.188 19.859 -3.773 1 93.81 4 ALA B N 1
ATOM 4244 C CA . ALA B 1 4 ? 18.312 20.734 -4.547 1 93.81 4 ALA B CA 1
ATOM 4245 C C . ALA B 1 4 ? 16.938 20.875 -3.879 1 93.81 4 ALA B C 1
ATOM 4247 O O . ALA B 1 4 ? 16.297 19.875 -3.564 1 93.81 4 ALA B O 1
ATOM 4248 N N . ILE B 1 5 ? 16.547 22.078 -3.643 1 93.94 5 ILE B N 1
ATOM 4249 C CA . ILE B 1 5 ? 15.266 22.344 -3.014 1 93.94 5 ILE B CA 1
ATOM 4250 C C . ILE B 1 5 ? 14.312 22.969 -4.031 1 93.94 5 ILE B C 1
ATOM 4252 O O . ILE B 1 5 ? 14.664 23.953 -4.688 1 93.94 5 ILE B O 1
ATOM 4256 N N . PHE B 1 6 ? 13.172 22.344 -4.199 1 93.06 6 PHE B N 1
ATOM 4257 C CA . PHE B 1 6 ? 12.125 22.828 -5.094 1 93.06 6 PHE B CA 1
ATOM 4258 C C . PHE B 1 6 ? 10.945 23.375 -4.301 1 93.06 6 PHE B C 1
ATOM 4260 O O . PHE B 1 6 ? 10.359 22.672 -3.479 1 93.06 6 PHE B O 1
ATOM 4267 N N . SER B 1 7 ? 10.617 24.609 -4.504 1 91.88 7 SER B N 1
ATOM 4268 C CA . SER B 1 7 ? 9.516 25.25 -3.803 1 91.88 7 SER B CA 1
ATOM 4269 C C . SER B 1 7 ? 8.773 26.234 -4.711 1 91.88 7 SER B C 1
ATOM 4271 O O . SER B 1 7 ? 9.383 26.859 -5.578 1 91.88 7 SER B O 1
ATOM 4273 N N . LEU B 1 8 ? 7.445 26.297 -4.504 1 86.5 8 LEU B N 1
ATOM 4274 C CA . LEU B 1 8 ? 6.652 27.234 -5.301 1 86.5 8 LEU B CA 1
ATOM 4275 C C . LEU B 1 8 ? 6.938 28.672 -4.891 1 86.5 8 LEU B C 1
ATOM 4277 O O . LEU B 1 8 ? 6.719 29.609 -5.672 1 86.5 8 LEU B O 1
ATOM 4281 N N . LEU B 1 9 ? 7.402 28.797 -3.609 1 81.25 9 LEU B N 1
ATOM 4282 C CA . LEU B 1 9 ? 7.711 30.125 -3.084 1 81.25 9 LEU B CA 1
ATOM 4283 C C . LEU B 1 9 ? 9.188 30.219 -2.701 1 81.25 9 LEU B C 1
ATOM 4285 O O . LEU B 1 9 ? 9.812 29.219 -2.346 1 81.25 9 LEU B O 1
ATOM 4289 N N . TRP B 1 10 ? 9.633 31.406 -2.861 1 78.62 10 TRP B N 1
ATOM 4290 C CA . TRP B 1 10 ? 10.992 31.656 -2.398 1 78.62 10 TRP B CA 1
ATOM 4291 C C . TRP B 1 10 ? 11.055 31.656 -0.875 1 78.62 10 TRP B C 1
ATOM 4293 O O . TRP B 1 10 ? 10.133 32.125 -0.208 1 78.62 10 TRP B O 1
ATOM 4303 N N . PRO B 1 11 ? 12.062 31.094 -0.352 1 73 11 PRO B N 1
ATOM 4304 C CA . PRO B 1 11 ? 12.156 30.984 1.106 1 73 11 PRO B CA 1
ATOM 4305 C C . PRO B 1 11 ? 12.266 32.344 1.785 1 73 11 PRO B C 1
ATOM 4307 O O . PRO B 1 11 ? 12.906 33.25 1.249 1 73 11 PRO B O 1
ATOM 4310 N N . LYS B 1 12 ? 11.469 32.594 2.787 1 69.88 12 LYS B N 1
ATOM 4311 C CA . LYS B 1 12 ? 11.516 33.781 3.627 1 69.88 12 LYS B CA 1
ATOM 4312 C C . LYS B 1 12 ? 11.609 33.406 5.105 1 69.88 12 LYS B C 1
ATOM 4314 O O . LYS B 1 12 ? 10.969 32.438 5.551 1 69.88 12 LYS B O 1
ATOM 4319 N N . ASN B 1 13 ? 12.477 34.094 5.832 1 65.12 13 ASN B N 1
ATOM 4320 C CA . ASN B 1 13 ? 12.688 33.781 7.242 1 65.12 13 ASN B CA 1
ATOM 4321 C C . ASN B 1 13 ? 11.5 34.25 8.094 1 65.12 13 ASN B C 1
ATOM 4323 O O . ASN B 1 13 ? 11.367 33.812 9.242 1 65.12 13 ASN B O 1
ATOM 4327 N N . ASN B 1 14 ? 10.672 35.031 7.668 1 65.19 14 ASN B N 1
ATOM 4328 C CA . ASN B 1 14 ? 9.648 35.594 8.555 1 65.19 14 ASN B CA 1
ATOM 4329 C C . ASN B 1 14 ? 8.32 35.812 7.824 1 65.19 14 ASN B C 1
ATOM 4331 O O . ASN B 1 14 ? 7.68 36.844 7.984 1 65.19 14 ASN B O 1
ATOM 4335 N N . PHE B 1 15 ? 7.945 34.906 7.086 1 67.12 15 PHE B N 1
ATOM 4336 C CA . PHE B 1 15 ? 6.699 35.094 6.348 1 67.12 15 PHE B CA 1
ATOM 4337 C C . PHE B 1 15 ? 5.668 34.062 6.77 1 67.12 15 PHE B C 1
ATOM 4339 O O . PHE B 1 15 ? 5.012 34.188 7.801 1 67.12 15 PHE B O 1
ATOM 4346 N N . SER B 1 16 ? 5.676 32.906 6.191 1 75.06 16 SER B N 1
ATOM 4347 C CA . SER B 1 16 ? 4.762 31.844 6.566 1 75.06 16 SER B CA 1
ATOM 4348 C C . SER B 1 16 ? 5.504 30.688 7.234 1 75.06 16 SER B C 1
ATOM 4350 O O . SER B 1 16 ? 6.727 30.578 7.117 1 75.06 16 SER B O 1
ATOM 4352 N N . ALA B 1 17 ? 4.703 30 8.055 1 77.25 17 ALA B N 1
ATOM 4353 C CA . ALA B 1 17 ? 5.301 28.844 8.711 1 77.25 17 ALA B CA 1
ATOM 4354 C C . ALA B 1 17 ? 5.969 27.922 7.695 1 77.25 17 ALA B C 1
ATOM 4356 O O . ALA B 1 17 ? 7.043 27.375 7.957 1 77.25 17 ALA B O 1
ATOM 4357 N N . ALA B 1 18 ? 5.391 27.766 6.531 1 77.75 18 ALA B N 1
ATOM 4358 C CA . ALA B 1 18 ? 5.941 26.906 5.484 1 77.75 18 ALA B CA 1
ATOM 4359 C C . ALA B 1 18 ? 7.277 27.438 4.984 1 77.75 18 ALA B C 1
ATOM 4361 O O . ALA B 1 18 ? 8.234 26.688 4.809 1 77.75 18 ALA B O 1
ATOM 4362 N N . CYS B 1 19 ? 7.352 28.688 4.797 1 77.88 19 CYS B N 1
ATOM 4363 C CA . CYS B 1 19 ? 8.578 29.312 4.309 1 77.88 19 CYS B CA 1
ATOM 4364 C C . CYS B 1 19 ? 9.695 29.188 5.332 1 77.88 19 CYS B C 1
ATOM 4366 O O . CYS B 1 19 ? 10.844 28.922 4.977 1 77.88 19 CYS B O 1
ATOM 4368 N N . VAL B 1 20 ? 9.305 29.359 6.566 1 81.19 20 VAL B N 1
ATOM 4369 C CA . VAL B 1 20 ? 10.281 29.281 7.648 1 81.19 20 VAL B CA 1
ATOM 4370 C C . VAL B 1 20 ? 10.859 27.875 7.719 1 81.19 20 VAL B C 1
ATOM 4372 O O . VAL B 1 20 ? 12.062 27.688 7.895 1 81.19 20 VAL B O 1
ATOM 4375 N N . ARG B 1 21 ? 10.062 26.953 7.582 1 87.69 21 ARG B N 1
ATOM 4376 C CA . ARG B 1 21 ? 10.516 25.562 7.641 1 87.69 21 ARG B CA 1
ATOM 4377 C C . ARG B 1 21 ? 11.422 25.234 6.457 1 87.69 21 ARG B C 1
ATOM 4379 O O . ARG B 1 21 ? 12.461 24.594 6.621 1 87.69 21 ARG B O 1
ATOM 4386 N N . THR B 1 22 ? 10.992 25.609 5.27 1 87.75 22 THR B N 1
ATOM 4387 C CA . THR B 1 22 ? 11.812 25.375 4.086 1 87.75 22 THR B CA 1
ATOM 4388 C C . THR B 1 22 ? 13.172 26.062 4.219 1 87.75 22 THR B C 1
ATOM 4390 O O . THR B 1 22 ? 14.195 25.484 3.846 1 87.75 22 THR B O 1
ATOM 4393 N N . PHE B 1 23 ? 13.125 27.234 4.793 1 85 23 PHE B N 1
ATOM 4394 C CA . PHE B 1 23 ? 14.367 27.938 5.043 1 85 23 PHE B CA 1
ATOM 4395 C C . PHE B 1 23 ? 15.242 27.172 6.027 1 85 23 PHE B C 1
ATOM 4397 O O . PHE B 1 23 ? 16.469 27.219 5.934 1 85 23 PHE B O 1
ATOM 4404 N N . GLY B 1 24 ? 14.617 26.531 6.918 1 87.88 24 GLY B N 1
ATOM 4405 C CA . GLY B 1 24 ? 15.344 25.703 7.863 1 87.88 24 GLY B CA 1
ATOM 4406 C C . GLY B 1 24 ? 16.234 24.672 7.191 1 87.88 24 GLY B C 1
ATOM 4407 O O . GLY B 1 24 ? 17.359 24.422 7.656 1 87.88 24 GLY B O 1
ATOM 4408 N N . TYR B 1 25 ? 15.797 24.094 6.094 1 89.44 25 TYR B N 1
ATOM 4409 C CA . TYR B 1 25 ? 16.609 23.156 5.344 1 89.44 25 TYR B CA 1
ATOM 4410 C C . TYR B 1 25 ? 17.844 23.828 4.758 1 89.44 25 TYR B C 1
ATOM 4412 O O . TYR B 1 25 ? 18.922 23.25 4.723 1 89.44 25 TYR B O 1
ATOM 4420 N N . VAL B 1 26 ? 17.609 25.016 4.316 1 87.62 26 VAL B N 1
ATOM 4421 C CA . VAL B 1 26 ? 18.734 25.797 3.775 1 87.62 26 VAL B CA 1
ATOM 4422 C C . VAL B 1 26 ? 19.766 26.062 4.871 1 87.62 26 VAL B C 1
ATOM 4424 O O . VAL B 1 26 ? 20.969 25.891 4.648 1 87.62 26 VAL B O 1
ATOM 4427 N N . LEU B 1 27 ? 19.266 26.375 6.051 1 87.06 27 LEU B N 1
ATOM 4428 C CA . LEU B 1 27 ? 20.156 26.641 7.176 1 87.06 27 LEU B CA 1
ATOM 4429 C C . LEU B 1 27 ? 20.953 25.391 7.539 1 87.06 27 LEU B C 1
ATOM 4431 O O . LEU B 1 27 ? 22.141 25.484 7.863 1 87.06 27 LEU B O 1
ATOM 4435 N N . CYS B 1 28 ? 20.312 24.281 7.508 1 88.19 28 CYS B N 1
ATOM 4436 C CA . CYS B 1 28 ? 20.984 23.031 7.789 1 88.19 28 CYS B CA 1
ATOM 4437 C C . CYS B 1 28 ? 22.125 22.797 6.797 1 88.19 28 CYS B C 1
ATOM 4439 O O . CYS B 1 28 ? 23.219 22.406 7.188 1 88.19 28 CYS B O 1
ATOM 4441 N N . GLN B 1 29 ? 21.828 23.031 5.539 1 88.44 29 GLN B N 1
ATOM 4442 C CA . GLN B 1 29 ? 22.844 22.844 4.5 1 88.44 29 GLN B CA 1
ATOM 4443 C C . GLN B 1 29 ? 24 23.812 4.668 1 88.44 29 GLN B C 1
ATOM 4445 O O . GLN B 1 29 ? 25.156 23.453 4.445 1 88.44 29 GLN B O 1
ATOM 4450 N N . LEU B 1 30 ? 23.719 25.016 5.031 1 85.62 30 LEU B N 1
ATOM 4451 C CA . LEU B 1 30 ? 24.75 26.031 5.242 1 85.62 30 LEU B CA 1
ATOM 4452 C C . LEU B 1 30 ? 25.656 25.656 6.406 1 85.62 30 LEU B C 1
ATOM 4454 O O . LEU B 1 30 ? 26.875 25.797 6.32 1 85.62 30 LEU B O 1
ATOM 4458 N N . LYS B 1 31 ? 25.031 25.234 7.438 1 86.5 31 LYS B N 1
ATOM 4459 C CA . LYS B 1 31 ? 25.797 24.812 8.609 1 86.5 31 LYS B CA 1
ATOM 4460 C C . LYS B 1 31 ? 26.797 23.734 8.25 1 86.5 31 LYS B C 1
ATOM 4462 O O . LYS B 1 31 ? 27.922 23.719 8.758 1 86.5 31 LYS B O 1
ATOM 4467 N N . GLU B 1 32 ? 26.391 22.891 7.391 1 83.75 32 GLU B N 1
ATOM 4468 C CA . GLU B 1 32 ? 27.234 21.766 7.016 1 83.75 32 GLU B CA 1
ATOM 4469 C C . GLU B 1 32 ? 28.078 22.094 5.793 1 83.75 32 GLU B C 1
ATOM 4471 O O . GLU B 1 32 ? 28.734 21.203 5.223 1 83.75 32 GLU B O 1
ATOM 4476 N N . ASN B 1 33 ? 28.078 23.25 5.281 1 85.62 33 ASN B N 1
ATOM 4477 C CA . ASN B 1 33 ? 28.844 23.75 4.141 1 85.62 33 ASN B CA 1
ATOM 4478 C C . ASN B 1 33 ? 28.578 22.922 2.887 1 85.62 33 ASN B C 1
ATOM 4480 O O . ASN B 1 33 ? 29.516 22.5 2.205 1 85.62 33 ASN B O 1
ATOM 4484 N N . GLN B 1 34 ? 27.375 22.656 2.729 1 86.25 34 GLN B N 1
ATOM 4485 C CA . GLN B 1 34 ? 26.984 21.859 1.57 1 86.25 34 GLN B CA 1
ATOM 4486 C C . GLN B 1 34 ? 26.391 22.75 0.472 1 86.25 34 GLN B C 1
ATOM 4488 O O . GLN B 1 34 ? 25.734 23.734 0.76 1 86.25 34 GLN B O 1
ATOM 4493 N N . GLU B 1 35 ? 26.719 22.438 -0.717 1 86.88 35 GLU B N 1
ATOM 4494 C CA . GLU B 1 35 ? 26.156 23.156 -1.848 1 86.88 35 GLU B CA 1
ATOM 4495 C C . GLU B 1 35 ? 24.656 22.922 -1.971 1 86.88 35 GLU B C 1
ATOM 4497 O O . GLU B 1 35 ? 24.188 21.781 -1.854 1 86.88 35 GLU B O 1
ATOM 4502 N N . THR B 1 36 ? 23.938 24.031 -2.145 1 90.06 36 THR B N 1
ATOM 4503 C CA . THR B 1 36 ? 22.484 23.938 -2.207 1 90.06 36 THR B CA 1
ATOM 4504 C C . THR B 1 36 ? 21.953 24.703 -3.418 1 90.06 36 THR B C 1
ATOM 4506 O O . THR B 1 36 ? 22.438 25.797 -3.736 1 90.06 36 THR B O 1
ATOM 4509 N N . LEU B 1 37 ? 21.156 24.031 -4.121 1 89.25 37 LEU B N 1
ATOM 4510 C CA . LEU B 1 37 ? 20.438 24.641 -5.234 1 89.25 37 LEU B CA 1
ATOM 4511 C C . LEU B 1 37 ? 18.969 24.859 -4.879 1 89.25 37 LEU B C 1
ATOM 4513 O O . LEU B 1 37 ? 18.297 23.953 -4.375 1 89.25 37 LEU B O 1
ATOM 4517 N N . PHE B 1 38 ? 18.484 26.078 -5.035 1 90.12 38 PHE B N 1
ATOM 4518 C CA . PHE B 1 38 ? 17.094 26.406 -4.777 1 90.12 38 PHE B CA 1
ATOM 4519 C C . PHE B 1 38 ? 16.375 26.781 -6.07 1 90.12 38 PHE B C 1
ATOM 4521 O O . PHE B 1 38 ? 16.797 27.719 -6.766 1 90.12 38 PHE B O 1
ATOM 4528 N N . ILE B 1 39 ? 15.336 26.047 -6.406 1 89.06 39 ILE B N 1
ATOM 4529 C CA . ILE B 1 39 ? 14.609 26.234 -7.66 1 89.06 39 ILE B CA 1
ATOM 4530 C C . ILE B 1 39 ? 13.156 26.594 -7.367 1 89.06 39 ILE B C 1
ATOM 4532 O O . ILE B 1 39 ? 12.508 25.953 -6.531 1 89.06 39 ILE B O 1
ATOM 4536 N N . SER B 1 40 ? 12.656 27.594 -7.938 1 89.44 40 SER B N 1
ATOM 4537 C CA . SER B 1 40 ? 11.258 28.016 -7.828 1 89.44 40 SER B CA 1
ATOM 4538 C C . SER B 1 40 ? 10.719 28.5 -9.172 1 89.44 40 SER B C 1
ATOM 4540 O O . SER B 1 40 ? 11.461 29.094 -9.961 1 89.44 40 SER B O 1
ATOM 4542 N N . PRO B 1 41 ? 9.43 28.172 -9.484 1 86.81 41 PRO B N 1
ATOM 4543 C CA . PRO B 1 41 ? 8.836 28.734 -10.703 1 86.81 41 PRO B CA 1
ATOM 4544 C C . PRO B 1 41 ? 8.414 30.188 -10.547 1 86.81 41 PRO B C 1
ATOM 4546 O O . PRO B 1 41 ? 8.094 30.844 -11.539 1 86.81 41 PRO B O 1
ATOM 4549 N N . SER B 1 42 ? 8.391 30.703 -9.352 1 83.62 42 SER B N 1
ATOM 4550 C CA . SER B 1 42 ? 7.949 32.062 -9.086 1 83.62 42 SER B CA 1
ATOM 4551 C C . SER B 1 42 ? 8.992 33.094 -9.547 1 83.62 42 SER B C 1
ATOM 4553 O O . SER B 1 42 ? 10.195 32.812 -9.516 1 83.62 42 SER B O 1
ATOM 4555 N N . LYS B 1 43 ? 8.453 34.188 -9.953 1 79.69 43 LYS B N 1
ATOM 4556 C CA . LYS B 1 43 ? 9.352 35.25 -10.359 1 79.69 43 LYS B CA 1
ATOM 4557 C C . LYS B 1 43 ? 10.133 35.812 -9.172 1 79.69 43 LYS B C 1
ATOM 4559 O O . LYS B 1 43 ? 9.578 35.969 -8.078 1 79.69 43 LYS B O 1
ATOM 4564 N N . LYS B 1 44 ? 11.383 36.031 -9.398 1 74.12 44 LYS B N 1
ATOM 4565 C CA . LYS B 1 44 ? 12.281 36.531 -8.352 1 74.12 44 LYS B CA 1
ATOM 4566 C C . LYS B 1 44 ? 12.062 38 -8.078 1 74.12 44 LYS B C 1
ATOM 4568 O O . LYS B 1 44 ? 12.023 38.812 -9.008 1 74.12 44 LYS B O 1
ATOM 4573 N N . THR B 1 45 ? 11.617 38.281 -6.887 1 69.69 45 THR B N 1
ATOM 4574 C CA . THR B 1 45 ? 11.664 39.688 -6.535 1 69.69 45 THR B CA 1
ATOM 4575 C C . THR B 1 45 ? 13.047 40.062 -6 1 69.69 45 THR B C 1
ATOM 4577 O O . THR B 1 45 ? 13.82 39.188 -5.598 1 69.69 45 THR B O 1
ATOM 4580 N N . LYS B 1 46 ? 13.445 41.312 -6.125 1 65.5 46 LYS B N 1
ATOM 4581 C CA . LYS B 1 46 ? 14.742 41.812 -5.656 1 65.5 46 LYS B CA 1
ATOM 4582 C C . LYS B 1 46 ? 14.961 41.469 -4.188 1 65.5 46 LYS B C 1
ATOM 4584 O O . LYS B 1 46 ? 16.062 41.094 -3.793 1 65.5 46 LYS B O 1
ATOM 4589 N N . GLN B 1 47 ? 13.969 41.625 -3.43 1 63.88 47 GLN B N 1
ATOM 4590 C CA . GLN B 1 47 ? 14.062 41.375 -1.994 1 63.88 47 GLN B CA 1
ATOM 4591 C C . GLN B 1 47 ? 14.32 39.906 -1.705 1 63.88 47 GLN B C 1
ATOM 4593 O O . GLN B 1 47 ? 15.148 39.562 -0.86 1 63.88 47 GLN B O 1
ATOM 4598 N N . GLN B 1 48 ? 13.719 39.125 -2.422 1 65.44 48 GLN B N 1
ATOM 4599 C CA . GLN B 1 48 ? 13.828 37.688 -2.201 1 65.44 48 GLN B CA 1
ATOM 4600 C C . GLN B 1 48 ? 15.227 37.188 -2.553 1 65.44 48 GLN B C 1
ATOM 4602 O O . GLN B 1 48 ? 15.773 36.312 -1.858 1 65.44 48 GLN B O 1
ATOM 4607 N N . ILE B 1 49 ? 15.703 37.75 -3.594 1 64.19 49 ILE B N 1
ATOM 4608 C CA . ILE B 1 49 ? 17.047 37.406 -4.023 1 64.19 49 ILE B CA 1
ATOM 4609 C C . ILE B 1 49 ? 18.047 37.844 -2.947 1 64.19 49 ILE B C 1
ATOM 4611 O O . ILE B 1 49 ? 18.969 37.062 -2.611 1 64.19 49 ILE B O 1
ATOM 4615 N N . SER B 1 50 ? 17.766 38.938 -2.418 1 64.5 50 SER B N 1
ATOM 4616 C CA . SER B 1 50 ? 18.703 39.469 -1.431 1 64.5 50 SER B CA 1
ATOM 4617 C C . SER B 1 50 ? 18.703 38.625 -0.159 1 64.5 50 SER B C 1
ATOM 4619 O O . SER B 1 50 ? 19.75 38.406 0.453 1 64.5 50 SER B O 1
ATOM 4621 N N . ASP B 1 51 ? 17.578 38.094 0.227 1 65.56 51 ASP B N 1
ATOM 4622 C CA . ASP B 1 51 ? 17.422 37.312 1.448 1 65.56 51 ASP B CA 1
ATOM 4623 C C . ASP B 1 51 ? 18.234 36.031 1.371 1 65.56 51 ASP B C 1
ATOM 4625 O O . ASP B 1 51 ? 18.797 35.562 2.373 1 65.56 51 ASP B O 1
ATOM 4629 N N . ILE B 1 52 ? 18.391 35.5 0.164 1 66.62 52 ILE B N 1
ATOM 4630 C CA . ILE B 1 52 ? 19.016 34.188 0.007 1 66.62 52 ILE B CA 1
ATOM 4631 C C . ILE B 1 52 ? 20.469 34.375 -0.432 1 66.62 52 ILE B C 1
ATOM 4633 O O . ILE B 1 52 ? 21.344 33.594 -0.04 1 66.62 52 ILE B O 1
ATOM 4637 N N . GLN B 1 53 ? 20.656 35.312 -1.306 1 62.47 53 GLN B N 1
ATOM 4638 C CA . GLN B 1 53 ? 21.969 35.531 -1.898 1 62.47 53 GLN B CA 1
ATOM 4639 C C . GLN B 1 53 ? 23.016 35.844 -0.831 1 62.47 53 GLN B C 1
ATOM 4641 O O . GLN B 1 53 ? 24.219 35.688 -1.055 1 62.47 53 GLN B O 1
ATOM 4646 N N . MET B 1 54 ? 22.406 36.156 0.237 1 63.28 54 MET B N 1
ATOM 4647 C CA . MET B 1 54 ? 23.344 36.438 1.317 1 63.28 54 MET B CA 1
ATOM 4648 C C . MET B 1 54 ? 24.141 35.219 1.698 1 63.28 54 MET B C 1
ATOM 4650 O O . MET B 1 54 ? 25.203 35.312 2.293 1 63.28 54 MET B O 1
ATOM 4654 N N . PHE B 1 55 ? 23.641 34.125 1.172 1 70.5 55 PHE B N 1
ATOM 4655 C CA . PHE B 1 55 ? 24.328 32.906 1.559 1 70.5 55 PHE B CA 1
ATOM 4656 C C . PHE B 1 55 ? 25.141 32.375 0.395 1 70.5 55 PHE B C 1
ATOM 4658 O O . PHE B 1 55 ? 24.594 32.031 -0.657 1 70.5 55 PHE B O 1
ATOM 4665 N N . SER B 1 56 ? 26.406 32.406 0.412 1 66.75 56 SER B N 1
ATOM 4666 C CA . SER B 1 56 ? 27.359 32.125 -0.658 1 66.75 56 SER B CA 1
ATOM 4667 C C . SER B 1 56 ? 27.156 30.703 -1.195 1 66.75 56 SER B C 1
ATOM 4669 O O . SER B 1 56 ? 27.375 30.438 -2.381 1 66.75 56 SER B O 1
ATOM 4671 N N . ASN B 1 57 ? 26.766 29.766 -0.476 1 81.12 57 ASN B N 1
ATOM 4672 C CA . ASN B 1 57 ? 26.719 28.391 -0.926 1 81.12 57 ASN B CA 1
ATOM 4673 C C . ASN B 1 57 ? 25.328 28 -1.396 1 81.12 57 ASN B C 1
ATOM 4675 O O . ASN B 1 57 ? 25.031 26.812 -1.559 1 81.12 57 ASN B O 1
ATOM 4679 N N . VAL B 1 58 ? 24.469 29.016 -1.696 1 85.19 58 VAL B N 1
ATOM 4680 C CA . VAL B 1 58 ? 23.109 28.75 -2.176 1 85.19 58 VAL B CA 1
ATOM 4681 C C . VAL B 1 58 ? 22.906 29.391 -3.547 1 85.19 58 VAL B C 1
ATOM 4683 O O . VAL B 1 58 ? 23.047 30.609 -3.693 1 85.19 58 VAL B O 1
ATOM 4686 N N . LYS B 1 59 ? 22.75 28.547 -4.5 1 83.69 59 LYS B N 1
ATOM 4687 C CA . LYS B 1 59 ? 22.406 29.016 -5.84 1 83.69 59 LYS B CA 1
ATOM 4688 C C . LYS B 1 59 ? 20.891 29.031 -6.051 1 83.69 59 LYS B C 1
ATOM 4690 O O . LYS B 1 59 ? 20.203 28.094 -5.652 1 83.69 59 LYS B O 1
ATOM 4695 N N . ILE B 1 60 ? 20.406 30.109 -6.594 1 85.06 60 ILE B N 1
ATOM 4696 C CA . ILE B 1 60 ? 18.953 30.234 -6.785 1 85.06 60 ILE B CA 1
ATOM 4697 C C . ILE B 1 60 ? 18.641 30.312 -8.281 1 85.06 60 ILE B C 1
ATOM 4699 O O . ILE B 1 60 ? 19.344 31 -9.031 1 85.06 60 ILE B O 1
ATOM 4703 N N . TYR B 1 61 ? 17.609 29.578 -8.695 1 84.5 61 TYR B N 1
ATOM 4704 C CA . TYR B 1 61 ? 17.234 29.562 -10.102 1 84.5 61 TYR B CA 1
ATOM 4705 C C . TYR B 1 61 ? 15.719 29.578 -10.258 1 84.5 61 TYR B C 1
ATOM 4707 O O . TYR B 1 61 ? 15.008 28.891 -9.523 1 84.5 61 TYR B O 1
ATOM 4715 N N . GLU B 1 62 ? 15.297 30.453 -11.125 1 86 62 GLU B N 1
ATOM 4716 C CA . GLU B 1 62 ? 13.898 30.438 -11.547 1 86 62 GLU B CA 1
ATOM 4717 C C . GLU B 1 62 ? 13.68 29.438 -12.68 1 86 62 GLU B C 1
ATOM 4719 O O . GLU B 1 62 ? 14.406 29.453 -13.68 1 86 62 GLU B O 1
ATOM 4724 N N . ALA B 1 63 ? 12.688 28.516 -12.484 1 83.75 63 ALA B N 1
ATOM 4725 C CA . ALA B 1 63 ? 12.453 27.531 -13.539 1 83.75 63 ALA B CA 1
ATOM 4726 C C . ALA B 1 63 ? 10.961 27.234 -13.68 1 83.75 63 ALA B C 1
ATOM 4728 O O . ALA B 1 63 ? 10.281 26.984 -12.68 1 83.75 63 ALA B O 1
ATOM 4729 N N . ASP B 1 64 ? 10.586 27.312 -14.945 1 81.25 64 ASP B N 1
ATOM 4730 C CA . ASP B 1 64 ? 9.227 26.922 -15.281 1 81.25 64 ASP B CA 1
ATOM 4731 C C . ASP B 1 64 ? 9.133 25.406 -15.492 1 81.25 64 ASP B C 1
ATOM 4733 O O . ASP B 1 64 ? 9.68 24.875 -16.453 1 81.25 64 ASP B O 1
ATOM 4737 N N . TYR B 1 65 ? 8.391 24.75 -14.664 1 78 65 TYR B N 1
ATOM 4738 C CA . TYR B 1 65 ? 8.281 23.297 -14.703 1 78 65 TYR B CA 1
ATOM 4739 C C . TYR B 1 65 ? 7.566 22.828 -15.961 1 78 65 TYR B C 1
ATOM 4741 O O . TYR B 1 65 ? 7.617 21.656 -16.312 1 78 65 TYR B O 1
ATOM 4749 N N . ASN B 1 66 ? 6.895 23.641 -16.641 1 75.12 66 ASN B N 1
ATOM 4750 C CA . ASN B 1 66 ? 6.164 23.281 -17.844 1 75.12 66 ASN B CA 1
ATOM 4751 C C . ASN B 1 66 ? 7.074 23.297 -19.078 1 75.12 66 ASN B C 1
ATOM 4753 O O . ASN B 1 66 ? 6.703 22.797 -20.141 1 75.12 66 ASN B O 1
ATOM 4757 N N . ASN B 1 67 ? 8.188 23.922 -18.891 1 77.69 67 ASN B N 1
ATOM 4758 C CA . ASN B 1 67 ? 9.141 24.016 -19.984 1 77.69 67 ASN B CA 1
ATOM 4759 C C . ASN B 1 67 ? 10.25 22.969 -19.859 1 77.69 67 ASN B C 1
ATOM 4761 O O . ASN B 1 67 ? 11.258 23.203 -19.188 1 77.69 67 ASN B O 1
ATOM 4765 N N . PHE B 1 68 ? 10.094 21.953 -20.578 1 76.12 68 PHE B N 1
ATOM 4766 C CA . PHE B 1 68 ? 10.992 20.812 -20.484 1 76.12 68 PHE B CA 1
ATOM 4767 C C . PHE B 1 68 ? 12.406 21.203 -20.891 1 76.12 68 PHE B C 1
ATOM 4769 O O . PHE B 1 68 ? 13.383 20.766 -20.266 1 76.12 68 PHE B O 1
ATOM 4776 N N . GLU B 1 69 ? 12.508 21.969 -21.875 1 74.31 69 GLU B N 1
ATOM 4777 C CA . GLU B 1 69 ? 13.828 22.359 -22.375 1 74.31 69 GLU B CA 1
ATOM 4778 C C . GLU B 1 69 ? 14.594 23.156 -21.328 1 74.31 69 GLU B C 1
ATOM 4780 O O . GLU B 1 69 ? 15.789 22.922 -21.109 1 74.31 69 GLU B O 1
ATOM 4785 N N . THR B 1 70 ? 13.875 24.047 -20.734 1 75.62 70 THR B N 1
ATOM 4786 C CA . THR B 1 70 ? 14.492 24.859 -19.703 1 75.62 70 THR B CA 1
ATOM 4787 C C . THR B 1 70 ? 14.922 24 -18.516 1 75.62 70 THR B C 1
ATOM 4789 O O . THR B 1 70 ? 16.016 24.203 -17.969 1 75.62 70 THR B O 1
ATOM 4792 N N . MET B 1 71 ? 14.094 23.094 -18.188 1 81 71 MET B N 1
ATOM 4793 C CA . MET B 1 71 ? 14.414 22.219 -17.062 1 81 71 MET B CA 1
ATOM 4794 C C . MET B 1 71 ? 15.602 21.328 -17.391 1 81 71 MET B C 1
ATOM 4796 O O . MET B 1 71 ? 16.484 21.125 -16.547 1 81 71 MET B O 1
ATOM 4800 N N . ASP B 1 72 ? 15.562 20.812 -18.547 1 78.56 72 ASP B N 1
ATOM 4801 C CA . ASP B 1 72 ? 16.672 19.969 -18.969 1 78.56 72 ASP B CA 1
ATOM 4802 C C . ASP B 1 72 ? 17.984 20.75 -18.984 1 78.56 72 ASP B C 1
ATOM 4804 O O . ASP B 1 72 ? 19.016 20.234 -18.562 1 78.56 72 ASP B O 1
ATOM 4808 N N . PHE B 1 73 ? 17.875 21.906 -19.5 1 76.25 73 PHE B N 1
ATOM 4809 C CA . PHE B 1 73 ? 19.047 22.766 -19.562 1 76.25 73 PHE B CA 1
ATOM 4810 C C . PHE B 1 73 ? 19.562 23.078 -18.156 1 76.25 73 PHE B C 1
ATOM 4812 O O . PHE B 1 73 ? 20.766 23 -17.906 1 76.25 73 PHE B O 1
ATOM 4819 N N . LEU B 1 74 ? 18.719 23.406 -17.312 1 77.69 74 LEU B N 1
ATOM 4820 C CA . LEU B 1 74 ? 19.078 23.766 -15.938 1 77.69 74 LEU B CA 1
ATOM 4821 C C . LEU B 1 74 ? 19.719 22.594 -15.211 1 77.69 74 LEU B C 1
ATOM 4823 O O . LEU B 1 74 ? 20.75 22.75 -14.57 1 77.69 74 LEU B O 1
ATOM 4827 N N . LEU B 1 75 ? 19.203 21.406 -15.43 1 79.19 75 LEU B N 1
ATOM 4828 C CA . LEU B 1 75 ? 19.641 20.234 -14.664 1 79.19 75 LEU B CA 1
ATOM 4829 C C . LEU B 1 75 ? 20.844 19.578 -15.32 1 79.19 75 LEU B C 1
ATOM 4831 O O . LEU B 1 75 ? 21.562 18.828 -14.68 1 79.19 75 LEU B O 1
ATOM 4835 N N . SER B 1 76 ? 21.109 19.609 -16.578 1 72.12 76 SER B N 1
ATOM 4836 C CA . SER B 1 76 ? 22.203 18.953 -17.281 1 72.12 76 SER B CA 1
ATOM 4837 C C . SER B 1 76 ? 23.406 19.875 -17.422 1 72.12 76 SER B C 1
ATOM 4839 O O . SER B 1 76 ? 24.547 19.469 -17.203 1 72.12 76 SER B O 1
ATOM 4841 N N . LYS B 1 77 ? 23.172 21.047 -18 1 59.59 77 LYS B N 1
ATOM 4842 C CA . LYS B 1 77 ? 24.266 21.844 -18.578 1 59.59 77 LYS B CA 1
ATOM 4843 C C . LYS B 1 77 ? 24.672 22.969 -17.641 1 59.59 77 LYS B C 1
ATOM 4845 O O . LYS B 1 77 ? 25.859 23.172 -17.375 1 59.59 77 LYS B O 1
ATOM 4850 N N . GLN B 1 78 ? 23.703 23.641 -17.281 1 54.88 78 GLN B N 1
ATOM 4851 C CA . GLN B 1 78 ? 24.016 24.922 -16.625 1 54.88 78 GLN B CA 1
ATOM 4852 C C . GLN B 1 78 ? 24.562 24.703 -15.227 1 54.88 78 GLN B C 1
ATOM 4854 O O . GLN B 1 78 ? 25.484 25.406 -14.797 1 54.88 78 GLN B O 1
ATOM 4859 N N . LEU B 1 79 ? 24.062 23.703 -14.578 1 62.66 79 LEU B N 1
ATOM 4860 C CA . LEU B 1 79 ? 24.297 23.719 -13.141 1 62.66 79 LEU B CA 1
ATOM 4861 C C . LEU B 1 79 ? 25.453 22.797 -12.766 1 62.66 79 LEU B C 1
ATOM 4863 O O . LEU B 1 79 ? 26.078 22.969 -11.711 1 62.66 79 LEU B O 1
ATOM 4867 N N . ASN B 1 80 ? 26.172 22.188 -13.75 1 73.69 80 ASN B N 1
ATOM 4868 C CA . ASN B 1 80 ? 27.156 21.219 -13.273 1 73.69 80 ASN B CA 1
ATOM 4869 C C . ASN B 1 80 ? 26.844 20.766 -11.844 1 73.69 80 ASN B C 1
ATOM 4871 O O . ASN B 1 80 ? 27.719 20.797 -10.977 1 73.69 80 ASN B O 1
ATOM 4875 N N . PHE B 1 81 ? 25.609 20.625 -11.5 1 83.81 81 PHE B N 1
ATOM 4876 C CA . PHE B 1 81 ? 25.109 20.281 -10.18 1 83.81 81 PHE B CA 1
ATOM 4877 C C . PHE B 1 81 ? 24.391 18.938 -10.219 1 83.81 81 PHE B C 1
ATOM 4879 O O . PHE B 1 81 ? 23.344 18.812 -10.859 1 83.81 81 PHE B O 1
ATOM 4886 N N . VAL B 1 82 ? 24.984 17.938 -9.656 1 88.56 82 VAL B N 1
ATOM 4887 C CA . VAL B 1 82 ? 24.328 16.641 -9.508 1 88.56 82 VAL B CA 1
ATOM 4888 C C . VAL B 1 82 ? 23.859 16.469 -8.07 1 88.56 82 VAL B C 1
ATOM 4890 O O . VAL B 1 82 ? 24.656 16.203 -7.176 1 88.56 82 VAL B O 1
ATOM 4893 N N . PRO B 1 83 ? 22.609 16.562 -7.887 1 93.69 83 PRO B N 1
ATOM 4894 C CA . PRO B 1 83 ? 22.125 16.5 -6.504 1 93.69 83 PRO B CA 1
ATOM 4895 C C . PRO B 1 83 ? 22.141 15.078 -5.945 1 93.69 83 PRO B C 1
ATOM 4897 O O . PRO B 1 83 ? 21.844 14.125 -6.668 1 93.69 83 PRO B O 1
ATOM 4900 N N . ASP B 1 84 ? 22.5 15.031 -4.715 1 95.38 84 ASP B N 1
ATOM 4901 C CA . ASP B 1 84 ? 22.328 13.797 -3.959 1 95.38 84 ASP B CA 1
ATOM 4902 C C . ASP B 1 84 ? 20.906 13.672 -3.43 1 95.38 84 ASP B C 1
ATOM 4904 O O . ASP B 1 84 ? 20.375 12.562 -3.305 1 95.38 84 ASP B O 1
ATOM 4908 N N . ILE B 1 85 ? 20.359 14.828 -3.141 1 96.62 85 ILE B N 1
ATOM 4909 C CA . ILE B 1 85 ? 19.047 14.891 -2.537 1 96.62 85 ILE B CA 1
ATOM 4910 C C . ILE B 1 85 ? 18.219 15.984 -3.211 1 96.62 85 ILE B C 1
ATOM 4912 O O . ILE B 1 85 ? 18.734 17.078 -3.477 1 96.62 85 ILE B O 1
ATOM 4916 N N . ALA B 1 86 ? 17.031 15.672 -3.543 1 96.75 86 ALA B N 1
ATOM 4917 C CA . ALA B 1 86 ? 16.047 16.656 -3.996 1 96.75 86 ALA B CA 1
ATOM 4918 C C . ALA B 1 86 ? 14.883 16.75 -3.023 1 96.75 86 ALA B C 1
ATOM 4920 O O . ALA B 1 86 ? 14.203 15.75 -2.766 1 96.75 86 ALA B O 1
ATOM 4921 N N . ILE B 1 87 ? 14.648 17.922 -2.486 1 97.06 87 ILE B N 1
ATOM 4922 C CA . ILE B 1 87 ? 13.555 18.156 -1.548 1 97.06 87 ILE B CA 1
ATOM 4923 C C . ILE B 1 87 ? 12.43 18.922 -2.242 1 97.06 87 ILE B C 1
ATOM 4925 O O . ILE B 1 87 ? 12.664 19.969 -2.85 1 97.06 87 ILE B O 1
ATOM 4929 N N . PHE B 1 88 ? 11.258 18.375 -2.201 1 96.44 88 PHE B N 1
ATOM 4930 C CA . PHE B 1 88 ? 10.078 19.016 -2.775 1 96.44 88 PHE B CA 1
ATOM 4931 C C . PHE B 1 88 ? 9.18 19.578 -1.681 1 96.44 88 PHE B C 1
ATOM 4933 O O . PHE B 1 88 ? 8.711 18.828 -0.813 1 96.44 88 PHE B O 1
ATOM 4940 N N . ASP B 1 89 ? 8.969 20.875 -1.775 1 94.5 89 ASP B N 1
ATOM 4941 C CA . ASP B 1 89 ? 8.102 21.562 -0.823 1 94.5 89 ASP B CA 1
ATOM 4942 C C . ASP B 1 89 ? 6.629 21.359 -1.182 1 94.5 89 ASP B C 1
ATOM 4944 O O . ASP B 1 89 ? 6.098 22.062 -2.045 1 94.5 89 ASP B O 1
ATOM 4948 N N . THR B 1 90 ? 5.953 20.469 -0.464 1 94.5 90 THR B N 1
ATOM 4949 C CA . THR B 1 90 ? 4.555 20.094 -0.637 1 94.5 90 THR B CA 1
ATOM 4950 C C . THR B 1 90 ? 4.398 19.109 -1.802 1 94.5 90 THR B C 1
ATOM 4952 O O . THR B 1 90 ? 5.312 18.953 -2.617 1 94.5 90 THR B O 1
ATOM 4955 N N . PHE B 1 91 ? 3.199 18.516 -1.871 1 94 91 PHE B N 1
ATOM 4956 C CA . PHE B 1 91 ? 2.914 17.531 -2.9 1 94 91 PHE B CA 1
ATOM 4957 C C . PHE B 1 91 ? 2.818 18.188 -4.273 1 94 91 PHE B C 1
ATOM 4959 O O . PHE B 1 91 ? 3.133 17.562 -5.289 1 94 91 PHE B O 1
ATOM 4966 N N . VAL B 1 92 ? 2.486 19.469 -4.352 1 91.44 92 VAL B N 1
ATOM 4967 C CA . VAL B 1 92 ? 2.35 20.172 -5.621 1 91.44 92 VAL B CA 1
ATOM 4968 C C . VAL B 1 92 ? 3.713 20.297 -6.297 1 91.44 92 VAL B C 1
ATOM 4970 O O . VAL B 1 92 ? 3.842 20.031 -7.496 1 91.44 92 VAL B O 1
ATOM 4973 N N . CYS B 1 93 ? 4.707 20.656 -5.504 1 92.62 93 CYS B N 1
ATOM 4974 C CA . CYS B 1 93 ? 6.051 20.766 -6.059 1 92.62 93 CYS B CA 1
ATOM 4975 C C . CYS B 1 93 ? 6.566 19.406 -6.504 1 92.62 93 CYS B C 1
ATOM 4977 O O . CYS B 1 93 ? 7.25 19.297 -7.523 1 92.62 93 CYS B O 1
ATOM 4979 N N . GLU B 1 94 ? 6.312 18.453 -5.695 1 94.12 94 GLU B N 1
ATOM 4980 C CA . GLU B 1 94 ? 6.699 17.094 -6.07 1 94.12 94 GLU B CA 1
ATOM 4981 C C . GLU B 1 94 ? 6.078 16.703 -7.41 1 94.12 94 GLU B C 1
ATOM 4983 O O . GLU B 1 94 ? 6.773 16.203 -8.297 1 94.12 94 GLU B O 1
ATOM 4988 N N . GLU B 1 95 ? 4.781 16.953 -7.57 1 88.19 95 GLU B N 1
ATOM 4989 C CA . GLU B 1 95 ? 4.055 16.625 -8.797 1 88.19 95 GLU B CA 1
ATOM 4990 C C . GLU B 1 95 ? 4.672 17.312 -10.008 1 88.19 95 GLU B C 1
ATOM 4992 O O . GLU B 1 95 ? 4.727 16.75 -11.094 1 88.19 95 GLU B O 1
ATOM 4997 N N . LYS B 1 96 ? 5.148 18.453 -9.758 1 87.69 96 LYS B N 1
ATOM 4998 C CA . LYS B 1 96 ? 5.586 19.281 -10.883 1 87.69 96 LYS B CA 1
ATOM 4999 C C . LYS B 1 96 ? 7.039 18.984 -11.25 1 87.69 96 LYS B C 1
ATOM 5001 O O . LYS B 1 96 ? 7.41 19.047 -12.422 1 87.69 96 LYS B O 1
ATOM 5006 N N . PHE B 1 97 ? 7.875 18.594 -10.242 1 90.75 97 PHE B N 1
ATOM 5007 C CA . PHE B 1 97 ? 9.305 18.594 -10.523 1 90.75 97 PHE B CA 1
ATOM 5008 C C . PHE B 1 97 ? 9.883 17.188 -10.383 1 90.75 97 PHE B C 1
ATOM 5010 O O . PHE B 1 97 ? 10.977 16.906 -10.891 1 90.75 97 PHE B O 1
ATOM 5017 N N . SER B 1 98 ? 9.25 16.281 -9.68 1 92.75 98 SER B N 1
ATOM 5018 C CA . SER B 1 98 ? 9.891 15.031 -9.273 1 92.75 98 SER B CA 1
ATOM 5019 C C . SER B 1 98 ? 10.242 14.164 -10.484 1 92.75 98 SER B C 1
ATOM 5021 O O . SER B 1 98 ? 11.25 13.461 -10.469 1 92.75 98 SER B O 1
ATOM 5023 N N . HIS B 1 99 ? 9.406 14.203 -11.547 1 87 99 HIS B N 1
ATOM 5024 C CA . HIS B 1 99 ? 9.648 13.375 -12.727 1 87 99 HIS B CA 1
ATOM 5025 C C . HIS B 1 99 ? 10.945 13.773 -13.422 1 87 99 HIS B C 1
ATOM 5027 O O . HIS B 1 99 ? 11.617 12.93 -14.023 1 87 99 HIS B O 1
ATOM 5033 N N . TYR B 1 100 ? 11.367 15.062 -13.383 1 87.75 100 TYR B N 1
ATOM 5034 C CA . TYR B 1 100 ? 12.633 15.508 -13.953 1 87.75 100 TYR B CA 1
ATOM 5035 C C . TYR B 1 100 ? 13.812 14.914 -13.188 1 87.75 100 TYR B C 1
ATOM 5037 O O . TYR B 1 100 ? 14.773 14.445 -13.797 1 87.75 100 TYR B O 1
ATOM 5045 N N . ILE B 1 101 ? 13.703 14.914 -11.906 1 91.62 101 ILE B N 1
ATOM 5046 C CA . ILE B 1 101 ? 14.773 14.406 -11.055 1 91.62 101 ILE B CA 1
ATOM 5047 C C . ILE B 1 101 ? 14.898 12.891 -11.227 1 91.62 101 ILE B C 1
ATOM 5049 O O . ILE B 1 101 ? 16 12.367 -11.344 1 91.62 101 ILE B O 1
ATOM 5053 N N . HIS B 1 102 ? 13.758 12.219 -11.242 1 90.62 102 HIS B N 1
ATOM 5054 C CA . HIS B 1 102 ? 13.734 10.766 -11.383 1 90.62 102 HIS B CA 1
ATOM 5055 C C . HIS B 1 102 ? 14.406 10.336 -12.68 1 90.62 102 HIS B C 1
ATOM 5057 O O . HIS B 1 102 ? 15.148 9.352 -12.703 1 90.62 102 HIS B O 1
ATOM 5063 N N . THR B 1 103 ? 14.148 11.008 -13.742 1 86.62 103 THR B N 1
ATOM 5064 C CA . THR B 1 103 ? 14.648 10.641 -15.07 1 86.62 103 THR B CA 1
ATOM 5065 C C . THR B 1 103 ? 16.109 11.031 -15.219 1 86.62 103 THR B C 1
ATOM 5067 O O . THR B 1 103 ? 16.922 10.234 -15.68 1 86.62 103 THR B O 1
ATOM 5070 N N . LYS B 1 104 ? 16.5 12.172 -14.789 1 88.06 104 LYS B N 1
ATOM 5071 C CA . LYS B 1 104 ? 17.828 12.711 -15.039 1 88.06 104 LYS B CA 1
ATOM 5072 C C . LYS B 1 104 ? 18.828 12.219 -13.992 1 88.06 104 LYS B C 1
ATOM 5074 O O . LYS B 1 104 ? 20 12.023 -14.289 1 88.06 104 LYS B O 1
ATOM 5079 N N . PHE B 1 105 ? 18.312 12.125 -12.789 1 92.81 105 PHE B N 1
ATOM 5080 C CA . PHE B 1 105 ? 19.188 11.734 -11.695 1 92.81 105 PHE B CA 1
ATOM 5081 C C . PHE B 1 105 ? 18.609 10.539 -10.945 1 92.81 105 PHE B C 1
ATOM 5083 O O . PHE B 1 105 ? 18.203 10.664 -9.789 1 92.81 105 PHE B O 1
ATOM 5090 N N . PRO B 1 106 ? 18.688 9.344 -11.438 1 91.12 106 PRO B N 1
ATOM 5091 C CA . PRO B 1 106 ? 18.047 8.156 -10.859 1 91.12 106 PRO B CA 1
ATOM 5092 C C . PRO B 1 106 ? 18.594 7.797 -9.484 1 91.12 106 PRO B C 1
ATOM 5094 O O . PRO B 1 106 ? 17.922 7.113 -8.703 1 91.12 106 PRO B O 1
ATOM 5097 N N . ASN B 1 107 ? 19.734 8.297 -9.156 1 94.12 107 ASN B N 1
ATOM 5098 C CA . ASN B 1 107 ? 20.328 7.965 -7.863 1 94.12 107 ASN B CA 1
ATOM 5099 C C . ASN B 1 107 ? 20.078 9.062 -6.832 1 94.12 107 ASN B C 1
ATOM 5101 O O . ASN B 1 107 ? 20.516 8.945 -5.684 1 94.12 107 ASN B O 1
ATOM 5105 N N . CYS B 1 108 ? 19.438 10.117 -7.215 1 96.19 108 CYS B N 1
ATOM 5106 C CA . CYS B 1 108 ? 19.094 11.211 -6.312 1 96.19 108 CYS B CA 1
ATOM 5107 C C . CYS B 1 108 ? 17.953 10.82 -5.387 1 96.19 108 CYS B C 1
ATOM 5109 O O . CYS B 1 108 ? 16.922 10.312 -5.848 1 96.19 108 CYS B O 1
ATOM 5111 N N . MET B 1 109 ? 18.141 11 -4.125 1 98.12 109 MET B N 1
ATOM 5112 C CA . MET B 1 109 ? 17.078 10.727 -3.168 1 98.12 109 MET B CA 1
ATOM 5113 C C . MET B 1 109 ? 15.984 11.789 -3.258 1 98.12 109 MET B C 1
ATOM 5115 O O . MET B 1 109 ? 16.281 12.992 -3.221 1 98.12 109 MET B O 1
ATOM 5119 N N . LYS B 1 110 ? 14.836 11.398 -3.428 1 98 110 LYS B N 1
ATOM 5120 C CA . LYS B 1 110 ? 13.695 12.305 -3.506 1 98 110 LYS B CA 1
ATOM 5121 C C . LYS B 1 110 ? 12.984 12.414 -2.16 1 98 110 LYS B C 1
ATOM 5123 O O . LYS B 1 110 ? 12.484 11.422 -1.633 1 98 110 LYS B O 1
ATOM 5128 N N . VAL B 1 111 ? 12.891 13.625 -1.636 1 98.31 111 VAL B N 1
ATOM 5129 C CA . VAL B 1 111 ? 12.297 13.883 -0.326 1 98.31 111 VAL B CA 1
ATOM 5130 C C . VAL B 1 111 ? 11.086 14.797 -0.476 1 98.31 111 VAL B C 1
ATOM 5132 O O . VAL B 1 111 ? 11.18 15.867 -1.081 1 98.31 111 VAL B O 1
ATOM 5135 N N . LEU B 1 112 ? 10 14.336 0.047 1 98 112 LEU B N 1
ATOM 5136 C CA . LEU B 1 112 ? 8.797 15.156 0.079 1 98 112 LEU B CA 1
ATOM 5137 C C . LEU B 1 112 ? 8.594 15.773 1.461 1 98 112 LEU B C 1
ATOM 5139 O O . LEU B 1 112 ? 8.43 15.047 2.447 1 98 112 LEU B O 1
ATOM 5143 N N . ASP B 1 113 ? 8.656 17.031 1.537 1 97.12 113 ASP B N 1
ATOM 5144 C CA . ASP B 1 113 ? 8.172 17.734 2.723 1 97.12 113 ASP B CA 1
ATOM 5145 C C . ASP B 1 113 ? 6.699 18.109 2.572 1 97.12 113 ASP B C 1
ATOM 5147 O O . 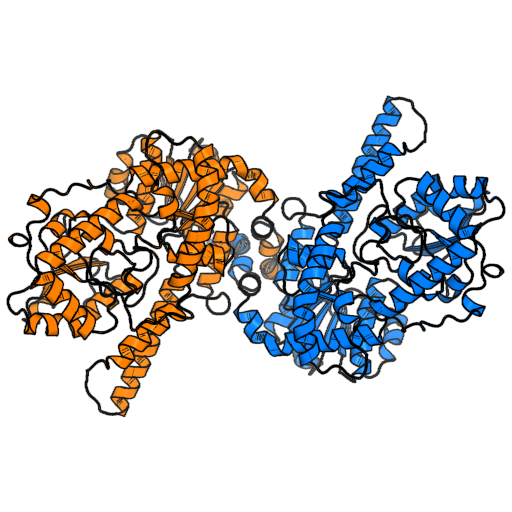ASP B 1 113 ? 6.367 19.031 1.826 1 97.12 113 ASP B O 1
ATOM 5151 N N . LEU B 1 114 ? 5.91 17.484 3.338 1 95.38 114 LEU B N 1
ATOM 5152 C CA . LEU B 1 114 ? 4.473 17.688 3.193 1 95.38 114 LEU B CA 1
ATOM 5153 C C . LEU B 1 114 ? 4.059 19.062 3.713 1 95.38 114 LEU B C 1
ATOM 5155 O O . LEU B 1 114 ? 3.008 19.578 3.33 1 95.38 114 LEU B O 1
ATOM 5159 N N . GLN B 1 115 ? 4.879 19.719 4.566 1 92.38 115 GLN B N 1
ATOM 5160 C CA . GLN B 1 115 ? 4.469 20.906 5.332 1 92.38 115 GLN B CA 1
ATOM 5161 C C . GLN B 1 115 ? 3.225 20.609 6.168 1 92.38 115 GLN B C 1
ATOM 5163 O O . GLN B 1 115 ? 3.293 20.562 7.398 1 92.38 115 GLN B O 1
ATOM 5168 N N . ASP B 1 116 ? 2.121 20.344 5.551 1 94.38 116 ASP B N 1
ATOM 5169 C CA . ASP B 1 116 ? 0.882 19.812 6.113 1 94.38 116 ASP B CA 1
ATOM 5170 C C . ASP B 1 116 ? 0.085 19.047 5.066 1 94.38 116 ASP B C 1
ATOM 5172 O O . ASP B 1 116 ? 0.378 19.125 3.873 1 94.38 116 ASP B O 1
ATOM 5176 N N . ILE B 1 117 ? -0.809 18.25 5.531 1 96.56 117 ILE B N 1
ATOM 5177 C CA . ILE B 1 117 ? -1.724 17.547 4.633 1 96.56 117 ILE B CA 1
ATOM 5178 C C . ILE B 1 117 ? -2.867 18.484 4.238 1 96.56 117 ILE B C 1
ATOM 5180 O O . ILE B 1 117 ? -3.762 18.75 5.039 1 96.56 117 ILE B O 1
ATOM 5184 N N . HIS B 1 118 ? -2.914 18.969 3.023 1 95.81 118 HIS B N 1
ATOM 5185 C CA . HIS B 1 118 ? -3.895 19.938 2.537 1 95.81 118 HIS B CA 1
ATOM 5186 C C . HIS B 1 118 ? -5.305 19.359 2.566 1 95.81 118 HIS B C 1
ATOM 5188 O O . HIS B 1 118 ? -6.254 20.031 2.957 1 95.81 118 HIS B O 1
ATOM 5194 N N . SER B 1 119 ? -5.402 18.125 2.197 1 96.5 119 SER B N 1
ATOM 5195 C CA . SER B 1 119 ? -6.711 17.469 2.166 1 96.5 119 SER B CA 1
ATOM 5196 C C . SER B 1 119 ? -7.305 17.359 3.566 1 96.5 119 SER B C 1
ATOM 5198 O O . SER B 1 119 ? -8.523 17.422 3.736 1 96.5 119 SER B O 1
ATOM 5200 N N . LEU B 1 120 ? -6.445 17.188 4.531 1 97.31 120 LEU B N 1
ATOM 5201 C CA . LEU B 1 120 ? -6.883 17.172 5.926 1 97.31 120 LEU B CA 1
ATOM 5202 C C . LEU B 1 120 ? -7.477 18.516 6.324 1 97.31 120 LEU B C 1
ATOM 5204 O O . LEU B 1 120 ? -8.562 18.578 6.898 1 97.31 120 LEU B O 1
ATOM 5208 N N . ARG B 1 121 ? -6.77 19.578 6.031 1 97 121 ARG B N 1
ATOM 5209 C CA . ARG B 1 121 ? -7.238 20.938 6.32 1 97 121 ARG B CA 1
ATOM 5210 C C . ARG B 1 121 ? -8.578 21.203 5.652 1 97 121 ARG B C 1
ATOM 5212 O O . ARG B 1 121 ? -9.508 21.719 6.285 1 97 121 ARG B O 1
ATOM 5219 N N . HIS B 1 122 ? -8.734 20.812 4.426 1 97.31 122 HIS B N 1
ATOM 5220 C CA . HIS B 1 122 ? -9.945 21.094 3.652 1 97.31 122 HIS B CA 1
ATOM 5221 C C . HIS B 1 122 ? -11.125 20.281 4.164 1 97.31 122 HIS B C 1
ATOM 5223 O O . HIS B 1 122 ? -12.25 20.781 4.219 1 97.31 122 HIS B O 1
ATOM 5229 N N . LYS B 1 123 ? -10.867 19.062 4.469 1 97.31 123 LYS B N 1
ATOM 5230 C CA . LYS B 1 123 ? -11.953 18.25 4.992 1 97.31 123 LYS B CA 1
ATOM 5231 C C . LYS B 1 123 ? -12.477 18.797 6.316 1 97.31 123 LYS B C 1
ATOM 5233 O O . LYS B 1 123 ? -13.688 18.891 6.527 1 97.31 123 LYS B O 1
ATOM 5238 N N . ARG B 1 124 ? -11.586 19.172 7.176 1 97.75 124 ARG B N 1
ATOM 5239 C CA . ARG B 1 124 ? -11.961 19.75 8.461 1 97.75 124 ARG B CA 1
ATOM 5240 C C . ARG B 1 124 ? -12.719 21.062 8.273 1 97.75 124 ARG B C 1
ATOM 5242 O O . ARG B 1 124 ? -13.703 21.312 8.969 1 97.75 124 ARG B O 1
ATOM 5249 N N . GLN B 1 125 ? -12.258 21.859 7.367 1 97.56 125 GLN B N 1
ATOM 5250 C CA . GLN B 1 125 ? -12.953 23.109 7.023 1 97.56 125 GLN B CA 1
ATOM 5251 C C . GLN B 1 125 ? -14.383 22.828 6.562 1 97.56 125 GLN B C 1
ATOM 5253 O O . GLN B 1 125 ? -15.32 23.5 6.996 1 97.56 125 GLN B O 1
ATOM 5258 N N . GLN B 1 126 ? -14.516 21.812 5.711 1 96.75 126 GLN B N 1
ATOM 5259 C CA . GLN B 1 126 ? -15.82 21.438 5.176 1 96.75 126 GLN B CA 1
ATOM 5260 C C . GLN B 1 126 ? -16.781 21.016 6.297 1 96.75 126 GLN B C 1
ATOM 5262 O O . GLN B 1 126 ? -17.953 21.391 6.281 1 96.75 126 GLN B O 1
ATOM 5267 N N . ILE B 1 127 ? -16.297 20.297 7.195 1 96.62 127 ILE B N 1
ATOM 5268 C CA . ILE B 1 127 ? -17.125 19.844 8.305 1 96.62 127 ILE B CA 1
ATOM 5269 C C . ILE B 1 127 ? -17.641 21.047 9.094 1 96.62 127 ILE B C 1
ATOM 5271 O O . ILE B 1 127 ? -18.844 21.125 9.398 1 96.62 127 ILE B O 1
ATOM 5275 N N . VAL B 1 128 ? -16.766 22.016 9.398 1 96.5 128 VAL B N 1
ATOM 5276 C CA . VAL B 1 128 ? -17.141 23.203 10.164 1 96.5 128 VAL B CA 1
ATOM 5277 C C . VAL B 1 128 ? -18.172 24.016 9.375 1 96.5 128 VAL B C 1
ATOM 5279 O O . VAL B 1 128 ? -19.203 24.406 9.922 1 96.5 128 VAL B O 1
ATOM 5282 N N . GLU B 1 129 ? -17.906 24.188 8.109 1 94.75 129 GLU B N 1
ATOM 5283 C CA . GLU B 1 129 ? -18.812 24.969 7.266 1 94.75 129 GLU B CA 1
ATOM 5284 C C . GLU B 1 129 ? -20.172 24.297 7.137 1 94.75 129 GLU B C 1
ATOM 5286 O O . GLU B 1 129 ? -21.203 24.969 7.199 1 94.75 129 GLU B O 1
ATOM 5291 N N . ASP B 1 130 ? -20.156 23 6.914 1 94 130 ASP B N 1
ATOM 5292 C CA . ASP B 1 130 ? -21.406 22.25 6.809 1 94 130 ASP B CA 1
ATOM 5293 C C . ASP B 1 130 ? -22.234 22.375 8.086 1 94 130 ASP B C 1
ATOM 5295 O O . ASP B 1 130 ? -23.453 22.547 8.039 1 94 130 ASP B O 1
ATOM 5299 N N . MET B 1 131 ? -21.625 22.297 9.164 1 91.25 131 MET B N 1
ATOM 5300 C CA . MET B 1 131 ? -22.328 22.359 10.445 1 91.25 131 MET B CA 1
ATOM 5301 C C . MET B 1 131 ? -22.844 23.766 10.711 1 91.25 131 MET B C 1
ATOM 5303 O O . MET B 1 131 ? -23.938 23.938 11.242 1 91.25 131 MET B O 1
ATOM 5307 N N . GLU B 1 132 ? -22.109 24.781 10.359 1 89.94 132 GLU B N 1
ATOM 5308 C CA . GLU B 1 132 ? -22.547 26.172 10.5 1 89.94 132 GLU B CA 1
ATOM 5309 C C . GLU B 1 132 ? -23.75 26.469 9.625 1 89.94 132 GLU B C 1
ATOM 5311 O O . GLU B 1 132 ? -24.688 27.156 10.047 1 89.94 132 GLU B O 1
ATOM 5316 N N . ASP B 1 133 ? -23.703 25.953 8.453 1 90.06 133 ASP B N 1
ATOM 5317 C CA . ASP B 1 133 ? -24.812 26.125 7.531 1 90.06 133 ASP B CA 1
ATOM 5318 C C . ASP B 1 133 ? -26.078 25.469 8.062 1 90.06 133 ASP B C 1
ATOM 5320 O O . ASP B 1 133 ? -27.172 26.031 7.98 1 90.06 133 ASP B O 1
ATOM 5324 N N . ASN B 1 134 ? -25.906 24.328 8.57 1 87.56 134 ASN B N 1
ATOM 5325 C CA . ASN B 1 134 ? -27.031 23.625 9.156 1 87.56 134 ASN B CA 1
ATOM 5326 C C . ASN B 1 134 ? -27.609 24.391 10.344 1 87.56 134 ASN B C 1
ATOM 5328 O O . ASN B 1 134 ? -28.828 24.438 10.516 1 87.56 134 ASN B O 1
ATOM 5332 N N . LEU B 1 135 ? -26.75 24.953 11.164 1 83.88 135 LEU B N 1
ATOM 5333 C CA . LEU B 1 135 ? -27.188 25.734 12.312 1 83.88 135 LEU B CA 1
ATOM 5334 C C . LEU B 1 135 ? -27.938 26.984 11.875 1 83.88 135 LEU B C 1
ATOM 5336 O O . LEU B 1 135 ? -28.969 27.328 12.453 1 83.88 135 LEU B O 1
ATOM 5340 N N . LYS B 1 136 ? -27.453 27.672 10.906 1 84 136 LYS B N 1
ATOM 5341 C CA . LYS B 1 136 ? -28.109 28.875 10.391 1 84 136 LYS B CA 1
ATOM 5342 C C . LYS B 1 136 ? -29.5 28.547 9.875 1 84 136 LYS B C 1
ATOM 5344 O O . LYS B 1 136 ? -30.453 29.312 10.125 1 84 136 LYS B O 1
ATOM 5349 N N . GLN B 1 137 ? -29.594 27.5 9.242 1 85.44 137 GLN B N 1
ATOM 5350 C CA . GLN B 1 137 ? -30.891 27.094 8.703 1 85.44 137 GLN B CA 1
ATOM 5351 C C . GLN B 1 137 ? -31.875 26.781 9.82 1 85.44 137 GLN B C 1
ATOM 5353 O O . GLN B 1 137 ? -33.031 27.188 9.758 1 85.44 137 GLN B O 1
ATOM 5358 N N . LYS B 1 138 ? -31.375 26.109 10.805 1 79.38 138 LYS B N 1
ATOM 5359 C CA . LYS B 1 138 ? -32.219 25.781 11.945 1 79.38 138 LYS B CA 1
ATOM 5360 C C . LYS B 1 138 ? -32.656 27.047 12.695 1 79.38 138 LYS B C 1
ATOM 5362 O O . LYS B 1 138 ? -33.781 27.125 13.195 1 79.38 138 LYS B O 1
ATOM 5367 N N . MET B 1 139 ? -31.703 28.016 12.828 1 79.31 139 MET B N 1
ATOM 5368 C CA . MET B 1 139 ? -32 29.266 13.508 1 79.31 139 MET B CA 1
ATOM 5369 C C . MET B 1 139 ? -33.062 30.062 12.758 1 79.31 139 MET B C 1
ATOM 5371 O O . MET B 1 139 ? -33.938 30.656 13.367 1 79.31 139 MET B O 1
ATOM 5375 N N . ILE B 1 140 ? -32.938 30.062 11.492 1 77.12 140 ILE B N 1
ATOM 5376 C CA . ILE B 1 140 ? -33.906 30.766 10.664 1 77.12 140 ILE B CA 1
ATOM 5377 C C . ILE B 1 140 ? -35.281 30.125 10.828 1 77.12 140 ILE B C 1
ATOM 5379 O O . ILE B 1 140 ? -36.281 30.812 10.969 1 77.12 140 ILE B O 1
ATOM 5383 N N . GLN B 1 141 ? -35.25 28.875 10.891 1 78.81 141 GLN B N 1
ATOM 5384 C CA . GLN B 1 141 ? -36.531 28.141 11.008 1 78.81 141 GLN B CA 1
ATOM 5385 C C . GLN B 1 141 ? -37.156 28.359 12.383 1 78.81 141 GLN B C 1
ATOM 5387 O O . GLN B 1 141 ? -38.375 28.469 12.5 1 78.81 141 GLN B O 1
ATOM 5392 N N . ASN B 1 142 ? -36.312 28.281 13.414 1 74.69 142 ASN B N 1
ATOM 5393 C CA . ASN B 1 142 ? -36.812 28.359 14.781 1 74.69 142 ASN B CA 1
ATOM 5394 C C . ASN B 1 142 ? -36.938 29.812 15.242 1 74.69 142 ASN B C 1
ATOM 5396 O O . ASN B 1 142 ? -37.438 30.078 16.344 1 74.69 142 ASN B O 1
ATOM 5400 N N . GLY B 1 143 ? -36.75 30.75 14.461 1 65.12 143 GLY B N 1
ATOM 5401 C CA . GLY B 1 143 ? -36.781 32.156 14.844 1 65.12 143 GLY B CA 1
ATOM 5402 C C . GLY B 1 143 ? -35.844 32.5 15.953 1 65.12 143 GLY B C 1
ATOM 5403 O O . GLY B 1 143 ? -36.062 33.469 16.719 1 65.12 143 GLY B O 1
ATOM 5404 N N . SER B 1 144 ? -35.062 31.531 16.406 1 59.66 144 SER B N 1
ATOM 5405 C CA . SER B 1 144 ? -34.188 31.734 17.547 1 59.66 144 SER B CA 1
ATOM 5406 C C . SER B 1 144 ? -32.938 32.531 17.141 1 59.66 144 SER B C 1
ATOM 5408 O O . SER B 1 144 ? -32.531 32.5 15.977 1 59.66 144 SER B O 1
ATOM 5410 N N . GLN B 1 145 ? -32.5 33.5 18.062 1 54.28 145 GLN B N 1
ATOM 5411 C CA . GLN B 1 145 ? -31.422 34.438 17.922 1 54.28 145 GLN B CA 1
ATOM 5412 C C . GLN B 1 145 ? -30.062 33.75 17.922 1 54.28 145 GLN B C 1
ATOM 5414 O O . GLN B 1 145 ? -29.969 32.562 18.25 1 54.28 145 GLN B O 1
ATOM 5419 N N . ASN B 1 146 ? -28.859 34.594 17.781 1 56.97 146 ASN B N 1
ATOM 5420 C CA . ASN B 1 146 ? -27.438 34.688 17.438 1 56.97 146 ASN B CA 1
ATOM 5421 C C . ASN B 1 146 ? -26.562 33.906 18.391 1 56.97 146 ASN B C 1
ATOM 5423 O O . ASN B 1 146 ? -25.359 34.125 18.469 1 56.97 146 ASN B O 1
ATOM 5427 N N . GLU B 1 147 ? -27.109 32.969 19.391 1 62.69 147 GLU B N 1
ATOM 5428 C CA . GLU B 1 147 ? -26.109 32.406 20.312 1 62.69 147 GLU B CA 1
ATOM 5429 C C . GLU B 1 147 ? -25.672 31.016 19.891 1 62.69 147 GLU B C 1
ATOM 5431 O O . GLU B 1 147 ? -26.5 30.219 19.453 1 62.69 147 GLU B O 1
ATOM 5436 N N . LEU B 1 148 ? -24.375 30.859 19.875 1 76.25 148 LEU B N 1
ATOM 5437 C CA . LEU B 1 148 ? -23.828 29.531 19.594 1 76.25 148 LEU B CA 1
ATOM 5438 C C . LEU B 1 148 ? -24.125 28.578 20.75 1 76.25 148 LEU B C 1
ATOM 5440 O O . LEU B 1 148 ? -23.766 28.859 21.891 1 76.25 148 LEU B O 1
ATOM 5444 N N . ASP B 1 149 ? -24.891 27.578 20.594 1 85.88 149 ASP B N 1
ATOM 5445 C CA . ASP B 1 149 ? -25.156 26.547 21.578 1 85.88 149 ASP B CA 1
ATOM 5446 C C . ASP B 1 149 ? -23.875 25.766 21.906 1 85.88 149 ASP B C 1
ATOM 5448 O O . ASP B 1 149 ? -23.25 25.203 21.016 1 85.88 149 ASP B O 1
ATOM 5452 N N . PRO B 1 150 ? -23.484 25.844 23.266 1 91.38 150 PRO B N 1
ATOM 5453 C CA . PRO B 1 150 ? -22.234 25.172 23.656 1 91.38 150 PRO B CA 1
ATOM 5454 C C . PRO B 1 150 ? -22.203 23.703 23.266 1 91.38 150 PRO B C 1
ATOM 5456 O O . PRO B 1 150 ? -21.141 23.172 22.922 1 91.38 150 PRO B O 1
ATOM 5459 N N . GLU B 1 151 ? -23.297 23.062 23.312 1 90.38 151 GLU B N 1
ATOM 5460 C CA . GLU B 1 151 ? -23.344 21.641 22.953 1 90.38 151 GLU B CA 1
ATOM 5461 C C . GLU B 1 151 ? -23.047 21.453 21.469 1 90.38 151 GLU B C 1
ATOM 5463 O O . GLU B 1 151 ? -22.375 20.484 21.078 1 90.38 151 GLU B O 1
ATOM 5468 N N . ILE B 1 152 ? -23.531 22.297 20.734 1 90.31 152 ILE B N 1
ATOM 5469 C CA . ILE B 1 152 ? -23.312 22.234 19.281 1 90.31 152 ILE B CA 1
ATOM 5470 C C . ILE B 1 152 ? -21.844 22.516 18.984 1 90.31 152 ILE B C 1
ATOM 5472 O O . ILE B 1 152 ? -21.234 21.844 18.141 1 90.31 152 ILE B O 1
ATOM 5476 N N . GLU B 1 153 ? -21.266 23.484 19.672 1 92.56 153 GLU B N 1
ATOM 5477 C CA . GLU B 1 153 ? -19.859 23.812 19.5 1 92.56 153 GLU B CA 1
ATOM 5478 C C . GLU B 1 153 ? -18.969 22.609 19.859 1 92.56 153 GLU B C 1
ATOM 5480 O O . GLU B 1 153 ? -18.031 22.281 19.125 1 92.56 153 GLU B O 1
ATOM 5485 N N . ARG B 1 154 ? -19.312 22.031 20.953 1 93.56 154 ARG B N 1
ATOM 5486 C CA . ARG B 1 154 ? -18.547 20.875 21.406 1 93.56 154 ARG B CA 1
ATOM 5487 C C . ARG B 1 154 ? -18.625 19.734 20.406 1 93.56 154 ARG B C 1
ATOM 5489 O O . ARG B 1 154 ? -17.625 19.094 20.094 1 93.56 154 ARG B O 1
ATOM 5496 N N . ASN B 1 155 ? -19.812 19.484 19.938 1 92.25 155 ASN B N 1
ATOM 5497 C CA . ASN B 1 155 ? -20.016 18.422 18.969 1 92.25 155 ASN B CA 1
ATOM 5498 C C . ASN B 1 155 ? -19.266 18.703 17.672 1 92.25 155 ASN B C 1
ATOM 5500 O O . ASN B 1 155 ? -18.766 17.781 17.016 1 92.25 155 ASN B O 1
ATOM 5504 N N . MET B 1 156 ? -19.25 19.922 17.281 1 93.88 156 MET B N 1
ATOM 5505 C CA . MET B 1 156 ? -18.547 20.312 16.062 1 93.88 156 MET B CA 1
ATOM 5506 C C . MET B 1 156 ? -17.062 20 16.156 1 93.88 156 MET B C 1
ATOM 5508 O O . MET B 1 156 ? -16.5 19.375 15.258 1 93.88 156 MET B O 1
ATOM 5512 N N . MET B 1 157 ? -16.438 20.391 17.234 1 94.5 157 MET B N 1
ATOM 5513 C CA . MET B 1 157 ? -15.016 20.141 17.438 1 94.5 157 MET B CA 1
ATOM 5514 C C . MET B 1 157 ? -14.727 18.641 17.5 1 94.5 157 MET B C 1
ATOM 5516 O O . MET B 1 157 ? -13.75 18.172 16.922 1 94.5 157 MET B O 1
ATOM 5520 N N . GLN B 1 158 ? -15.594 17.938 18.203 1 93.06 158 GLN B N 1
ATOM 5521 C CA . GLN B 1 158 ? -15.43 16.484 18.297 1 93.06 158 GLN B CA 1
ATOM 5522 C C . GLN B 1 158 ? -15.5 15.836 16.922 1 93.06 158 GLN B C 1
ATOM 5524 O O . GLN B 1 158 ? -14.695 14.953 16.609 1 93.06 158 GLN B O 1
ATOM 5529 N N . LYS B 1 159 ? -16.438 16.281 16.141 1 94.38 159 LYS B N 1
ATOM 5530 C CA . LYS B 1 159 ? -16.609 15.734 14.797 1 94.38 159 LYS B CA 1
ATOM 5531 C C . LYS B 1 159 ? -15.383 16.031 13.938 1 94.38 159 LYS B C 1
ATOM 5533 O O . LYS B 1 159 ? -14.93 15.18 13.172 1 94.38 159 LYS B O 1
ATOM 5538 N N . VAL B 1 160 ? -14.844 17.234 14.016 1 96.12 160 VAL B N 1
ATOM 5539 C CA . VAL B 1 160 ? -13.656 17.641 13.266 1 96.12 160 VAL B CA 1
ATOM 5540 C C . VAL B 1 160 ? -12.484 16.734 13.641 1 96.12 160 VAL B C 1
ATOM 5542 O O . VAL B 1 160 ? -11.734 16.297 12.766 1 96.12 160 VAL B O 1
ATOM 5545 N N . LEU B 1 161 ? -12.328 16.406 14.914 1 93.81 161 LEU B N 1
ATOM 5546 C CA . LEU B 1 161 ? -11.219 15.594 15.406 1 93.81 161 LEU B CA 1
ATOM 5547 C C . LEU B 1 161 ? -11.391 14.141 14.992 1 93.81 161 LEU B C 1
ATOM 5549 O O . LEU B 1 161 ? -10.43 13.492 14.57 1 93.81 161 LEU B O 1
ATOM 5553 N N . GLN B 1 162 ? -12.586 13.633 14.961 1 91.88 162 GLN B N 1
ATOM 5554 C CA . GLN B 1 162 ? -12.836 12.203 14.781 1 91.88 162 GLN B CA 1
ATOM 5555 C C . GLN B 1 162 ? -13.039 11.867 13.305 1 91.88 162 GLN B C 1
ATOM 5557 O O . GLN B 1 162 ? -12.672 10.773 12.859 1 91.88 162 GLN B O 1
ATOM 5562 N N . GLU B 1 163 ? -13.609 12.789 12.547 1 92.81 163 GLU B N 1
ATOM 5563 C CA . GLU B 1 163 ? -13.992 12.484 11.172 1 92.81 163 GLU B CA 1
ATOM 5564 C C . GLU B 1 163 ? -13.227 13.352 10.18 1 92.81 163 GLU B C 1
ATOM 5566 O O . GLU B 1 163 ? -13.484 13.297 8.977 1 92.81 163 GLU B O 1
ATOM 5571 N N . GLY B 1 164 ? -12.297 14.078 10.711 1 94.25 164 GLY B N 1
ATOM 5572 C CA . GLY B 1 164 ? -11.648 15.094 9.891 1 94.25 164 GLY B CA 1
ATOM 5573 C C . GLY B 1 164 ? -10.586 14.516 8.977 1 94.25 164 GLY B C 1
ATOM 5574 O O . GLY B 1 164 ? -10.148 15.188 8.031 1 94.25 164 GLY B O 1
ATOM 5575 N N . PHE B 1 165 ? -10.109 13.312 9.188 1 94.19 165 PHE B N 1
ATOM 5576 C CA . PHE B 1 165 ? -9.086 12.742 8.32 1 94.19 165 PHE B CA 1
ATOM 5577 C C . PHE B 1 165 ? -9.68 12.289 6.996 1 94.19 165 PHE B C 1
ATOM 5579 O O . PHE B 1 165 ? -10.68 11.562 6.973 1 94.19 165 PHE B O 1
ATOM 5586 N N . PRO B 1 166 ? -9.039 12.695 5.902 1 94.56 166 PRO B N 1
ATOM 5587 C CA . PRO B 1 166 ? -9.617 12.43 4.586 1 94.56 166 PRO B CA 1
ATOM 5588 C C . PRO B 1 166 ? -9.383 11 4.113 1 94.56 166 PRO B C 1
ATOM 5590 O O . PRO B 1 166 ? -8.555 10.289 4.684 1 94.56 166 PRO B O 1
ATOM 5593 N N . SER B 1 167 ? -10.188 10.617 3.113 1 92.12 167 SER B N 1
ATOM 5594 C CA . SER B 1 167 ? -10 9.344 2.428 1 92.12 167 SER B CA 1
ATOM 5595 C C . SER B 1 167 ? -9.906 9.531 0.918 1 92.12 167 SER B C 1
ATOM 5597 O O . SER B 1 167 ? -10.336 10.562 0.39 1 92.12 167 SER B O 1
ATOM 5599 N N . GLY B 1 168 ? -9.375 8.523 0.305 1 90.62 168 GLY B N 1
ATOM 5600 C CA . GLY B 1 168 ? -9.211 8.578 -1.139 1 90.62 168 GLY B CA 1
ATOM 5601 C C . GLY B 1 168 ? -10.531 8.586 -1.889 1 90.62 168 GLY B C 1
ATOM 5602 O O . GLY B 1 168 ? -10.617 9.125 -2.994 1 90.62 168 GLY B O 1
ATOM 5603 N N . SER B 1 169 ? -11.594 8.07 -1.321 1 90.25 169 SER B N 1
ATOM 5604 C CA . SER B 1 169 ? -12.898 7.973 -1.968 1 90.25 169 SER B CA 1
ATOM 5605 C C . SER B 1 169 ? -13.602 9.328 -1.995 1 90.25 169 SER B C 1
ATOM 5607 O O . SER B 1 169 ? -14.492 9.555 -2.816 1 90.25 169 SER B O 1
ATOM 5609 N N . GLU B 1 170 ? -13.133 10.266 -1.162 1 90.56 170 GLU B N 1
ATOM 5610 C CA . GLU B 1 170 ? -13.898 11.5 -1.04 1 90.56 170 GLU B CA 1
ATOM 5611 C C . GLU B 1 170 ? -13.062 12.711 -1.459 1 90.56 170 GLU B C 1
ATOM 5613 O O . GLU B 1 170 ? -13.586 13.82 -1.59 1 90.56 170 GLU B O 1
ATOM 5618 N N . SER B 1 171 ? -11.742 12.5 -1.609 1 93.06 171 SER B N 1
ATOM 5619 C CA . SER B 1 171 ? -10.891 13.656 -1.858 1 93.06 171 SER B CA 1
ATOM 5620 C C . SER B 1 171 ? -9.844 13.352 -2.926 1 93.06 171 SER B C 1
ATOM 5622 O O . SER B 1 171 ? -8.906 12.586 -2.686 1 93.06 171 SER B O 1
ATOM 5624 N N . GLU B 1 172 ? -9.945 14.039 -4.051 1 91 172 GLU B N 1
ATOM 5625 C CA . GLU B 1 172 ? -8.938 13.922 -5.098 1 91 172 GLU B CA 1
ATOM 5626 C C . GLU B 1 172 ? -7.602 14.508 -4.648 1 91 172 GLU B C 1
ATOM 5628 O O . GLU B 1 172 ? -6.539 14.008 -5.012 1 91 172 GLU B O 1
ATOM 5633 N N . GLU B 1 173 ? -7.688 15.539 -3.881 1 92.88 173 GLU B N 1
ATOM 5634 C CA . GLU B 1 173 ? -6.477 16.141 -3.328 1 92.88 173 GLU B CA 1
ATOM 5635 C C . GLU B 1 173 ? -5.711 15.141 -2.465 1 92.88 173 GLU B C 1
ATOM 5637 O O . GLU B 1 173 ? -4.48 15.07 -2.521 1 92.88 173 GLU B O 1
ATOM 5642 N N . PHE B 1 174 ? -6.469 14.398 -1.711 1 95.44 174 PHE B N 1
ATOM 5643 C CA . PHE B 1 174 ? -5.859 13.359 -0.896 1 95.44 174 PHE B CA 1
ATOM 5644 C C . PHE B 1 174 ? -5.148 12.328 -1.771 1 95.44 174 PHE B C 1
ATOM 5646 O O . PHE B 1 174 ? -4.039 11.898 -1.455 1 95.44 174 PHE B O 1
ATOM 5653 N N . ASN B 1 175 ? -5.77 11.93 -2.861 1 92.25 175 ASN B N 1
ATOM 5654 C CA . ASN B 1 175 ? -5.156 10.984 -3.783 1 92.25 175 ASN B CA 1
ATOM 5655 C C . ASN B 1 175 ? -3.857 11.523 -4.367 1 92.25 175 ASN B C 1
ATOM 5657 O O . ASN B 1 175 ? -2.883 10.789 -4.523 1 92.25 175 ASN B O 1
ATOM 5661 N N . ARG B 1 176 ? -3.83 12.797 -4.66 1 91.44 176 ARG B N 1
ATOM 5662 C CA . ARG B 1 176 ? -2.623 13.438 -5.172 1 91.44 176 ARG B CA 1
ATOM 5663 C C . ARG B 1 176 ? -1.512 13.422 -4.129 1 91.44 176 ARG B C 1
ATOM 5665 O O . ARG B 1 176 ? -0.359 13.125 -4.441 1 91.44 176 ARG B O 1
ATOM 5672 N N . GLU B 1 177 ? -1.889 13.742 -2.891 1 94.62 177 GLU B N 1
ATOM 5673 C CA . GLU B 1 177 ? -0.925 13.719 -1.795 1 94.62 177 GLU B CA 1
ATOM 5674 C C . GLU B 1 177 ? -0.373 12.312 -1.575 1 94.62 177 GLU B C 1
ATOM 5676 O O . GLU B 1 177 ? 0.839 12.133 -1.443 1 94.62 177 GLU B O 1
ATOM 5681 N N . MET B 1 178 ? -1.262 11.375 -1.577 1 93.75 178 MET B N 1
ATOM 5682 C CA . MET B 1 178 ? -0.863 9.977 -1.384 1 93.75 178 MET B CA 1
ATOM 5683 C C . MET B 1 178 ? 0.106 9.539 -2.475 1 93.75 178 MET B C 1
ATOM 5685 O O . MET B 1 178 ? 1.116 8.891 -2.189 1 93.75 178 MET B O 1
ATOM 5689 N N . ALA B 1 179 ? -0.2 9.844 -3.713 1 91.81 179 ALA B N 1
ATOM 5690 C CA . ALA B 1 179 ? 0.674 9.492 -4.828 1 91.81 179 ALA B CA 1
ATOM 5691 C C . ALA B 1 179 ? 2.066 10.094 -4.645 1 91.81 179 ALA B C 1
ATOM 5693 O O . ALA B 1 179 ? 3.074 9.422 -4.867 1 91.81 179 ALA B O 1
ATOM 5694 N N . SER B 1 180 ? 2.102 11.352 -4.242 1 93.75 180 SER B N 1
ATOM 5695 C CA . SER B 1 180 ? 3.375 12.031 -4.027 1 93.75 180 SER B CA 1
ATOM 5696 C C . SER B 1 180 ? 4.18 11.359 -2.92 1 93.75 180 SER B C 1
ATOM 5698 O O . SER B 1 180 ? 5.402 11.25 -3.014 1 93.75 180 SER B O 1
ATOM 5700 N N . MET B 1 181 ? 3.508 10.969 -1.894 1 96.44 181 MET B N 1
ATOM 5701 C CA . MET B 1 181 ? 4.18 10.281 -0.793 1 96.44 181 MET B CA 1
ATOM 5702 C C . MET B 1 181 ? 4.766 8.953 -1.257 1 96.44 181 MET B C 1
ATOM 5704 O O . MET B 1 181 ? 5.906 8.625 -0.933 1 96.44 181 MET B O 1
ATOM 5708 N N . LEU B 1 182 ? 4.004 8.227 -2.045 1 93.81 182 LEU B N 1
ATOM 5709 C CA . LEU B 1 182 ? 4.441 6.91 -2.504 1 93.81 182 LEU B CA 1
ATOM 5710 C C . LEU B 1 182 ? 5.605 7.035 -3.477 1 93.81 182 LEU B C 1
ATOM 5712 O O . LEU B 1 182 ? 6.473 6.156 -3.529 1 93.81 182 LEU B O 1
ATOM 5716 N N . ARG B 1 183 ? 5.707 8.125 -4.203 1 93.38 183 ARG B N 1
ATOM 5717 C CA . ARG B 1 183 ? 6.746 8.352 -5.203 1 93.38 183 ARG B CA 1
ATOM 5718 C C . ARG B 1 183 ? 8.039 8.82 -4.551 1 93.38 183 ARG B C 1
ATOM 5720 O O . ARG B 1 183 ? 9.078 8.914 -5.211 1 93.38 183 ARG B O 1
ATOM 5727 N N . SER B 1 184 ? 7.961 9.094 -3.295 1 97 184 SER B N 1
ATOM 5728 C CA . SER B 1 184 ? 9.109 9.688 -2.623 1 97 184 SER B CA 1
ATOM 5729 C C . SER B 1 184 ? 9.867 8.648 -1.801 1 97 184 SER B C 1
ATOM 5731 O O . SER B 1 184 ? 9.273 7.695 -1.295 1 97 184 SER B O 1
ATOM 5733 N N . ASP B 1 185 ? 11.188 8.844 -1.73 1 98.06 185 ASP B N 1
ATOM 5734 C CA . ASP B 1 185 ? 12.031 7.965 -0.932 1 98.06 185 ASP B CA 1
ATOM 5735 C C . ASP B 1 18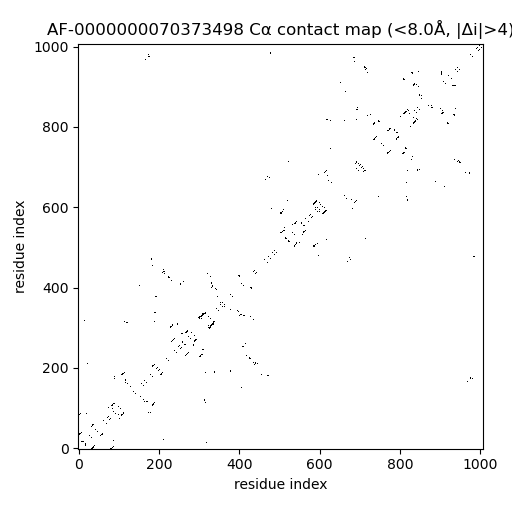5 ? 11.859 8.242 0.56 1 98.06 185 ASP B C 1
ATOM 5737 O O . ASP B 1 185 ? 12.039 7.348 1.388 1 98.06 185 ASP B O 1
ATOM 5741 N N . LEU B 1 186 ? 11.586 9.469 0.837 1 98 186 LEU B N 1
ATOM 5742 C CA . LEU B 1 186 ? 11.422 9.93 2.211 1 98 186 LEU B CA 1
ATOM 5743 C C . LEU B 1 186 ? 10.352 11.016 2.291 1 98 186 LEU B C 1
ATOM 5745 O O . LEU B 1 186 ? 10.305 11.914 1.449 1 98 186 LEU B O 1
ATOM 5749 N N . VAL B 1 187 ? 9.469 10.875 3.248 1 97.69 187 VAL B N 1
ATOM 5750 C CA . VAL B 1 187 ? 8.422 11.859 3.508 1 97.69 187 VAL B CA 1
ATOM 5751 C C . VAL B 1 187 ? 8.68 12.531 4.855 1 97.69 187 VAL B C 1
ATOM 5753 O O . VAL B 1 187 ? 8.961 11.859 5.848 1 97.69 187 VAL B O 1
ATOM 5756 N N . ILE B 1 188 ? 8.609 13.852 4.848 1 96.62 188 ILE B N 1
ATOM 5757 C CA . ILE B 1 188 ? 8.789 14.617 6.078 1 96.62 188 ILE B CA 1
ATOM 5758 C C . ILE B 1 188 ? 7.48 15.305 6.449 1 96.62 188 ILE B C 1
ATOM 5760 O O . ILE B 1 188 ? 6.809 15.883 5.59 1 96.62 188 ILE B O 1
ATOM 5764 N N . THR B 1 189 ? 7.062 15.133 7.641 1 94.88 189 THR B N 1
ATOM 5765 C CA . THR B 1 189 ? 5.953 15.898 8.203 1 94.88 189 THR B CA 1
ATOM 5766 C C . THR B 1 189 ? 6.398 16.656 9.445 1 94.88 189 THR B C 1
ATOM 5768 O O . THR B 1 189 ? 7.465 16.391 10 1 94.88 189 THR B O 1
ATOM 5771 N N . CYS B 1 190 ? 5.676 17.656 9.82 1 93.56 190 CYS B N 1
ATOM 5772 C CA . CYS B 1 190 ? 6.062 18.484 10.961 1 93.56 190 CYS B CA 1
ATOM 5773 C C . CYS B 1 190 ? 5.113 18.266 12.133 1 93.56 190 CYS B C 1
ATOM 5775 O O . CYS B 1 190 ? 5.285 18.859 13.195 1 93.56 190 CYS B O 1
ATOM 5777 N N . SER B 1 191 ? 4.121 17.469 11.984 1 92.56 191 SER B N 1
ATOM 5778 C CA . SER B 1 191 ? 3.084 17.234 12.992 1 92.56 191 SER B CA 1
ATOM 5779 C C . SER B 1 191 ? 3.096 15.797 13.484 1 92.56 191 SER B C 1
ATOM 5781 O O . SER B 1 191 ? 2.996 14.859 12.688 1 92.56 191 SER B O 1
ATOM 5783 N N . ASP B 1 192 ? 3.074 15.695 14.812 1 90.19 192 ASP B N 1
ATOM 5784 C CA . ASP B 1 192 ? 3.01 14.359 15.406 1 90.19 192 ASP B CA 1
ATOM 5785 C C . ASP B 1 192 ? 1.742 13.625 14.984 1 90.19 192 ASP B C 1
ATOM 5787 O O . ASP B 1 192 ? 1.76 12.414 14.781 1 90.19 192 ASP B O 1
ATOM 5791 N N . TYR B 1 193 ? 0.71 14.359 14.898 1 92.31 193 TYR B N 1
ATOM 5792 C CA . TYR B 1 193 ? -0.554 13.773 14.477 1 92.31 193 TYR B CA 1
ATOM 5793 C C . TYR B 1 193 ? -0.443 13.203 13.07 1 92.31 193 TYR B C 1
ATOM 5795 O O . TYR B 1 193 ? -0.839 12.055 12.82 1 92.31 193 TYR B O 1
ATOM 5803 N N . GLU B 1 194 ? 0.078 14.023 12.188 1 94.12 194 GLU B N 1
ATOM 5804 C CA . GLU B 1 194 ? 0.212 13.586 10.805 1 94.12 194 GLU B CA 1
ATOM 5805 C C . GLU B 1 194 ? 1.222 12.445 10.68 1 94.12 194 GLU B C 1
ATOM 5807 O O . GLU B 1 194 ? 1.021 11.516 9.898 1 94.12 194 GLU B O 1
ATOM 5812 N N . TYR B 1 195 ? 2.291 12.555 11.43 1 92.81 195 TYR B N 1
ATOM 5813 C CA . TYR B 1 195 ? 3.271 11.469 11.477 1 92.81 195 TYR B CA 1
ATOM 5814 C C . TYR B 1 195 ? 2.607 10.148 11.836 1 92.81 195 TYR B C 1
ATOM 5816 O O . TYR B 1 195 ? 2.812 9.141 11.148 1 92.81 195 TYR B O 1
ATOM 5824 N N . PHE B 1 196 ? 1.82 10.188 12.852 1 90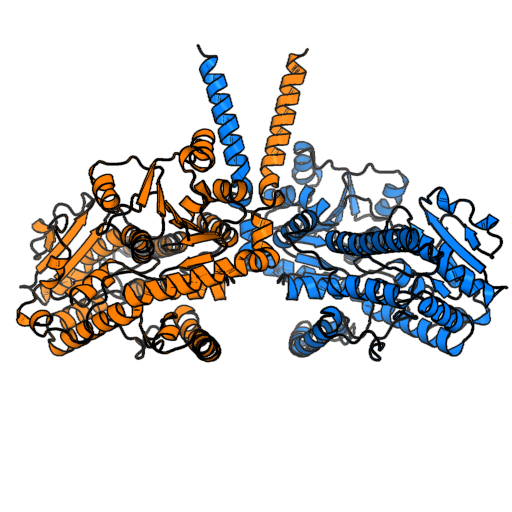 196 PHE B N 1
ATOM 5825 C CA . PHE B 1 196 ? 1.126 9 13.32 1 90 196 PHE B CA 1
ATOM 5826 C C . PHE B 1 196 ? 0.177 8.469 12.25 1 90 196 PHE B C 1
ATOM 5828 O O . PHE B 1 196 ? 0.148 7.266 11.977 1 90 196 PHE B O 1
ATOM 5835 N N . ARG B 1 197 ? -0.595 9.344 11.68 1 92.38 197 ARG B N 1
ATOM 5836 C CA . ARG B 1 197 ? -1.593 8.945 10.695 1 92.38 197 ARG B CA 1
ATOM 5837 C C . ARG B 1 197 ? -0.929 8.367 9.445 1 92.38 197 ARG B C 1
ATOM 5839 O O . ARG B 1 197 ? -1.407 7.375 8.883 1 92.38 197 ARG B O 1
ATOM 5846 N N . LEU B 1 198 ? 0.161 8.945 8.992 1 94.12 198 LEU B N 1
ATOM 5847 C CA . LEU B 1 198 ? 0.856 8.469 7.797 1 94.12 198 LEU B CA 1
ATOM 5848 C C . LEU B 1 198 ? 1.419 7.07 8.016 1 94.12 198 LEU B C 1
ATOM 5850 O O . LEU B 1 198 ? 1.218 6.18 7.191 1 94.12 198 LEU B O 1
ATOM 5854 N N . ARG B 1 199 ? 2.021 6.828 9.109 1 89.62 199 ARG B N 1
ATOM 5855 C CA . ARG B 1 199 ? 2.715 5.57 9.359 1 89.62 199 ARG B CA 1
ATOM 5856 C C . ARG B 1 199 ? 1.73 4.469 9.727 1 89.62 199 ARG B C 1
ATOM 5858 O O . ARG B 1 199 ? 1.862 3.33 9.273 1 89.62 199 ARG B O 1
ATOM 5865 N N . ASN B 1 200 ? 0.759 4.828 10.516 1 85.06 200 ASN B N 1
ATOM 5866 C CA . ASN B 1 200 ? -0.072 3.781 11.109 1 85.06 200 ASN B CA 1
ATOM 5867 C C . ASN B 1 200 ? -1.387 3.617 10.352 1 85.06 200 ASN B C 1
ATOM 5869 O O . ASN B 1 200 ? -1.949 2.521 10.305 1 85.06 200 ASN B O 1
ATOM 5873 N N . HIS B 1 201 ? -1.876 4.672 9.867 1 86.69 201 HIS B N 1
ATOM 5874 C CA . HIS B 1 201 ? -3.152 4.602 9.164 1 86.69 201 HIS B CA 1
ATOM 5875 C C . HIS B 1 201 ? -2.947 4.379 7.672 1 86.69 201 HIS B C 1
ATOM 5877 O O . HIS B 1 201 ? -3.648 3.574 7.055 1 86.69 201 HIS B O 1
ATOM 5883 N N . LEU B 1 202 ? -2 5.035 7.121 1 91.69 202 LEU B N 1
ATOM 5884 C CA . LEU B 1 202 ? -1.781 4.953 5.68 1 91.69 202 LEU B CA 1
ATOM 5885 C C . LEU B 1 202 ? -0.645 3.988 5.359 1 91.69 202 LEU B C 1
ATOM 5887 O O . LEU B 1 202 ? -0.416 3.658 4.195 1 91.69 202 LEU B O 1
ATOM 5891 N N . ASN B 1 203 ? 0.11 3.535 6.344 1 89.25 203 ASN B N 1
ATOM 5892 C CA . ASN B 1 203 ? 1.211 2.586 6.227 1 89.25 203 ASN B CA 1
ATOM 5893 C C . ASN B 1 203 ? 2.336 3.137 5.355 1 89.25 203 ASN B C 1
ATOM 5895 O O . ASN B 1 203 ? 2.908 2.412 4.539 1 89.25 203 ASN B O 1
ATOM 5899 N N . ILE B 1 204 ? 2.543 4.391 5.406 1 93.88 204 ILE B N 1
ATOM 5900 C CA . ILE B 1 204 ? 3.703 5.02 4.781 1 93.88 204 ILE B CA 1
ATOM 5901 C C . ILE B 1 204 ? 4.863 5.07 5.773 1 93.88 204 ILE B C 1
ATOM 5903 O O . ILE B 1 204 ? 5.059 6.078 6.457 1 93.88 204 ILE B O 1
ATOM 5907 N N . HIS B 1 205 ? 5.672 4.105 5.766 1 90 205 HIS B N 1
ATOM 5908 C CA . HIS B 1 205 ? 6.625 3.863 6.84 1 90 205 HIS B CA 1
ATOM 5909 C C . HIS B 1 205 ? 7.887 4.699 6.652 1 90 205 HIS B C 1
ATOM 5911 O O . HIS B 1 205 ? 8.641 4.914 7.605 1 90 205 HIS B O 1
ATOM 5917 N N . ASN B 1 206 ? 8.156 5.117 5.453 1 95 206 ASN B N 1
ATOM 5918 C CA . ASN B 1 206 ? 9.305 5.984 5.215 1 95 206 ASN B CA 1
ATOM 5919 C C . ASN B 1 206 ? 8.984 7.441 5.539 1 95 206 ASN B C 1
ATOM 5921 O O . ASN B 1 206 ? 9.281 8.336 4.75 1 95 206 ASN B O 1
ATOM 5925 N N . THR B 1 207 ? 8.344 7.684 6.641 1 94.44 207 THR B N 1
ATOM 5926 C CA . THR B 1 207 ? 7.961 9.008 7.121 1 94.44 207 THR B CA 1
ATOM 5927 C C . THR B 1 207 ? 8.781 9.391 8.352 1 94.44 207 THR B C 1
ATOM 5929 O O . THR B 1 207 ? 8.969 8.578 9.258 1 94.44 207 THR B O 1
ATOM 5932 N N . GLU B 1 208 ? 9.305 10.594 8.312 1 92 208 GLU B N 1
ATOM 5933 C CA . GLU B 1 208 ? 10.031 11.125 9.461 1 92 208 GLU B CA 1
ATOM 5934 C C . GLU B 1 208 ? 9.453 12.461 9.914 1 92 208 GLU B C 1
ATOM 5936 O O . GLU B 1 208 ? 8.719 13.102 9.164 1 92 208 GLU B O 1
ATOM 5941 N N . LEU B 1 209 ? 9.75 12.797 11.125 1 91.44 209 LEU B N 1
ATOM 5942 C CA . LEU B 1 209 ? 9.219 14 11.75 1 91.44 209 LEU B CA 1
ATOM 5943 C C . LEU B 1 209 ? 10.305 15.055 11.906 1 91.44 209 LEU B C 1
ATOM 5945 O O . LEU B 1 209 ? 11.344 14.797 12.523 1 91.44 209 LEU B O 1
ATOM 5949 N N . LEU B 1 210 ? 10.117 16.188 11.289 1 90.88 210 LEU B N 1
ATOM 5950 C CA . LEU B 1 210 ? 10.953 17.359 11.445 1 90.88 210 LEU B CA 1
ATOM 5951 C C . LEU B 1 210 ? 10.102 18.625 11.539 1 90.88 210 LEU B C 1
ATOM 5953 O O . LEU B 1 210 ? 9.484 19.047 10.555 1 90.88 210 LEU B O 1
ATOM 5957 N N . THR B 1 211 ? 10.109 19.203 12.648 1 90.38 211 THR B N 1
ATOM 5958 C CA . THR B 1 211 ? 9.25 20.359 12.875 1 90.38 211 THR B CA 1
ATOM 5959 C C . THR B 1 211 ? 9.906 21.641 12.367 1 90.38 211 THR B C 1
ATOM 5961 O O . THR B 1 211 ? 10.031 21.828 11.156 1 90.38 211 THR B O 1
ATOM 5964 N N . PHE B 1 212 ? 10.32 22.609 13.281 1 88.69 212 PHE B N 1
ATOM 5965 C CA . PHE B 1 212 ? 10.938 23.875 12.914 1 88.69 212 PHE B CA 1
ATOM 5966 C C . PHE B 1 212 ? 12.438 23.844 13.18 1 88.69 212 PHE B C 1
ATOM 5968 O O . PHE B 1 212 ? 12.961 22.859 13.695 1 88.69 212 PHE B O 1
ATOM 5975 N N . PHE B 1 213 ? 13.117 24.891 12.719 1 89.94 213 PHE B N 1
ATOM 5976 C CA . PHE B 1 213 ? 14.547 25.062 12.938 1 89.94 213 PHE B CA 1
ATOM 5977 C C . PHE B 1 213 ? 14.844 26.422 13.555 1 89.94 213 PHE B C 1
ATOM 5979 O O . PHE B 1 213 ? 15.758 27.125 13.117 1 89.94 213 PHE B O 1
ATOM 5986 N N . HIS B 1 214 ? 14.062 26.734 14.531 1 89.75 214 HIS B N 1
ATOM 5987 C CA . HIS B 1 214 ? 14.258 28.016 15.211 1 89.75 214 HIS B CA 1
ATOM 5988 C C . HIS B 1 214 ? 15.523 28 16.062 1 89.75 214 HIS B C 1
ATOM 5990 O O . HIS B 1 214 ? 16.031 26.922 16.422 1 89.75 214 HIS B O 1
ATOM 5996 N N . GLU B 1 215 ? 15.961 29.234 16.328 1 89.19 215 GLU B N 1
ATOM 5997 C CA . GLU B 1 215 ? 17.031 29.312 17.312 1 89.19 215 GLU B CA 1
ATOM 5998 C C . GLU B 1 215 ? 16.609 28.672 18.641 1 89.19 215 GLU B C 1
ATOM 6000 O O . GLU B 1 215 ? 15.523 28.969 19.156 1 89.19 215 GLU B O 1
ATOM 6005 N N . THR B 1 216 ? 17.438 27.828 19.172 1 89.19 216 THR B N 1
ATOM 6006 C CA . THR B 1 216 ? 17.094 27.094 20.391 1 89.19 216 THR B CA 1
ATOM 6007 C C . THR B 1 216 ? 17.078 28.031 21.594 1 89.19 216 THR B C 1
ATOM 6009 O O . THR B 1 216 ? 18.109 28.594 21.969 1 89.19 216 THR B O 1
ATOM 6012 N N . PRO B 1 217 ? 15.914 28.172 22.188 1 90.94 217 PRO B N 1
ATOM 6013 C CA . PRO B 1 217 ? 15.883 29.016 23.375 1 90.94 217 PRO B CA 1
ATOM 6014 C C . PRO B 1 217 ? 16.516 28.344 24.594 1 90.94 217 PRO B C 1
ATOM 6016 O O . PRO B 1 217 ? 16.547 27.109 24.672 1 90.94 217 PRO B O 1
ATOM 6019 N N . SER B 1 218 ? 16.953 29.203 25.5 1 89.75 218 SER B N 1
ATOM 6020 C CA . SER B 1 218 ? 17.484 28.672 26.75 1 89.75 218 SER B CA 1
ATOM 6021 C C . SER B 1 218 ? 16.375 28.109 27.625 1 89.75 218 SER B C 1
ATOM 6023 O O . SER B 1 218 ? 15.266 28.641 27.641 1 89.75 218 SER B O 1
ATOM 6025 N N . LEU B 1 219 ? 16.734 27 28.391 1 88.25 219 LEU B N 1
ATOM 6026 C CA . LEU B 1 219 ? 15.789 26.469 29.359 1 88.25 219 LEU B CA 1
ATOM 6027 C C . LEU B 1 219 ? 15.68 27.375 30.578 1 88.25 219 LEU B C 1
ATOM 6029 O O . LEU B 1 219 ? 14.656 27.391 31.266 1 88.25 219 LEU B O 1
ATOM 6033 N N . GLU B 1 220 ? 16.766 28.047 30.781 1 90.31 220 GLU B N 1
ATOM 6034 C CA . GLU B 1 220 ? 16.75 29.078 31.828 1 90.31 220 GLU B CA 1
ATOM 6035 C C . GLU B 1 220 ? 16.234 30.406 31.281 1 90.31 220 GLU B C 1
ATOM 6037 O O . GLU B 1 220 ? 16.922 31.078 30.5 1 90.31 220 GLU B O 1
ATOM 6042 N N . ILE B 1 221 ? 15.07 30.734 31.734 1 90.75 221 ILE B N 1
ATOM 6043 C CA . ILE B 1 221 ? 14.43 31.938 31.219 1 90.75 221 ILE B CA 1
ATOM 6044 C C . ILE B 1 221 ? 14.836 33.156 32.062 1 90.75 221 ILE B C 1
ATOM 6046 O O . ILE B 1 221 ? 14.82 33.062 33.281 1 90.75 221 ILE B O 1
ATOM 6050 N N . ASP B 1 222 ? 15.18 34.125 31.344 1 88.31 222 ASP B N 1
ATOM 6051 C CA . ASP B 1 222 ? 15.445 35.406 32.031 1 88.31 222 ASP B CA 1
ATOM 6052 C C . ASP B 1 222 ? 14.18 35.938 32.688 1 88.31 222 ASP B C 1
ATOM 6054 O O . ASP B 1 222 ? 13.148 36.094 32 1 88.31 222 ASP B O 1
ATOM 6058 N N . GLU B 1 223 ? 14.297 36.219 33.906 1 84.62 223 GLU B N 1
ATOM 6059 C CA . GLU B 1 223 ? 13.148 36.75 34.625 1 84.62 223 GLU B CA 1
ATOM 6060 C C . GLU B 1 223 ? 12.594 38 33.969 1 84.62 223 GLU B C 1
ATOM 6062 O O . GLU B 1 223 ? 11.398 38.281 34.062 1 84.62 223 GLU B O 1
ATOM 6067 N N . ARG B 1 224 ? 13.531 38.656 33.406 1 80.69 224 ARG B N 1
ATOM 6068 C CA . ARG B 1 224 ? 13.125 39.875 32.719 1 80.69 224 ARG B CA 1
ATOM 6069 C C . ARG B 1 224 ? 12.172 39.594 31.578 1 80.69 224 ARG B C 1
ATOM 6071 O O . ARG B 1 224 ? 11.312 40.406 31.25 1 80.69 224 ARG B O 1
ATOM 6078 N N . GLU B 1 225 ? 12.18 38.438 31 1 86 225 GLU B N 1
ATOM 6079 C CA . GLU B 1 225 ? 11.367 38.031 29.844 1 86 225 GLU B CA 1
ATOM 6080 C C . GLU B 1 225 ? 10.016 37.5 30.297 1 86 225 GLU B C 1
ATOM 6082 O O . GLU B 1 225 ? 9.094 37.344 29.484 1 86 225 GLU B O 1
ATOM 6087 N N . THR B 1 226 ? 9.93 37.188 31.578 1 87.19 226 THR B N 1
ATOM 6088 C CA . THR B 1 226 ? 8.703 36.594 32.094 1 87.19 226 THR B CA 1
ATOM 6089 C C . THR B 1 226 ? 8.039 37.531 33.094 1 87.19 226 THR B C 1
ATOM 6091 O O . THR B 1 226 ? 7.328 37.062 34 1 87.19 226 THR B O 1
ATOM 6094 N N . ASN B 1 227 ? 8.312 38.781 32.969 1 92.81 227 ASN B N 1
ATOM 6095 C CA . ASN B 1 227 ? 7.664 39.719 33.875 1 92.81 227 ASN B CA 1
ATOM 6096 C C . ASN B 1 227 ? 6.199 39.938 33.5 1 92.81 227 ASN B C 1
ATOM 6098 O O . ASN B 1 227 ? 5.902 40.656 32.531 1 92.81 227 ASN B O 1
ATOM 6102 N N . PHE B 1 228 ? 5.348 39.406 34.25 1 95.75 228 PHE B N 1
ATOM 6103 C CA . PHE B 1 228 ? 3.91 39.406 34.031 1 95.75 228 PHE B CA 1
ATOM 6104 C C . PHE B 1 228 ? 3.359 40.844 33.969 1 95.75 228 PHE B C 1
ATOM 6106 O O . PHE B 1 228 ? 2.518 41.156 33.125 1 95.75 228 PHE B O 1
ATOM 6113 N N . GLN B 1 229 ? 3.873 41.719 34.781 1 94.25 229 GLN B N 1
ATOM 6114 C CA . GLN B 1 229 ? 3.355 43.094 34.906 1 94.25 229 GLN B CA 1
ATOM 6115 C C . GLN B 1 229 ? 3.756 43.969 33.719 1 94.25 229 GLN B C 1
ATOM 6117 O O . GLN B 1 229 ? 3.098 44.969 33.438 1 94.25 229 GLN B O 1
ATOM 6122 N N . LYS B 1 230 ? 4.781 43.562 33.062 1 93.81 230 LYS B N 1
ATOM 6123 C CA . LYS B 1 230 ? 5.27 44.344 31.938 1 93.81 230 LYS B CA 1
ATOM 6124 C C . LYS B 1 230 ? 4.574 43.938 30.641 1 93.81 230 LYS B C 1
ATOM 6126 O O . LYS B 1 230 ? 4.672 44.625 29.625 1 93.81 230 LYS B O 1
ATOM 6131 N N . LYS B 1 231 ? 3.945 42.844 30.625 1 96.25 231 LYS B N 1
ATOM 6132 C CA . LYS B 1 231 ? 3.197 42.375 29.469 1 96.25 231 LYS B CA 1
ATOM 6133 C C . LYS B 1 231 ? 1.72 42.75 29.578 1 96.25 231 LYS B C 1
ATOM 6135 O O . LYS B 1 231 ? 1.143 42.688 30.672 1 96.25 231 LYS B O 1
ATOM 6140 N N . ARG B 1 232 ? 1.211 43.188 28.438 1 95.62 232 ARG B N 1
ATOM 6141 C CA . ARG B 1 232 ? -0.177 43.656 28.484 1 95.62 232 ARG B CA 1
ATOM 6142 C C . ARG B 1 232 ? -0.925 43.25 27.219 1 95.62 232 ARG B C 1
ATOM 6144 O O . ARG B 1 232 ? -0.312 43.031 26.172 1 95.62 232 ARG B O 1
ATOM 6151 N N . ASN B 1 233 ? -2.215 43.062 27.328 1 97.5 233 ASN B N 1
ATOM 6152 C CA . ASN B 1 233 ? -3.17 42.969 26.234 1 97.5 233 ASN B CA 1
ATOM 6153 C C . ASN B 1 233 ? -3.078 41.625 25.531 1 97.5 233 ASN B C 1
ATOM 6155 O O . ASN B 1 233 ? -2.238 40.781 25.875 1 97.5 233 ASN B O 1
ATOM 6159 N N . PHE B 1 234 ? -4.059 41.438 24.734 1 98.5 234 PHE B N 1
ATOM 6160 C CA . PHE B 1 234 ? -4.164 40.25 23.891 1 98.5 234 PHE B CA 1
ATOM 6161 C C . PHE B 1 234 ? -3.652 40.531 22.484 1 98.5 234 PHE B C 1
ATOM 6163 O O . PHE B 1 234 ? -3.662 41.688 22.047 1 98.5 234 PHE B O 1
ATOM 6170 N N . VAL B 1 235 ? -3.195 39.469 21.844 1 98.19 235 VAL B N 1
ATOM 6171 C CA . VAL B 1 235 ? -2.703 39.625 20.484 1 98.19 235 VAL B CA 1
ATOM 6172 C C . VAL B 1 235 ? -3.199 38.469 19.609 1 98.19 235 VAL B C 1
ATOM 6174 O O . VAL B 1 235 ? -3.443 37.375 20.094 1 98.19 235 VAL B O 1
ATOM 6177 N N . TRP B 1 236 ? -3.469 38.75 18.391 1 96.56 236 TRP B N 1
ATOM 6178 C CA . TRP B 1 236 ? -3.732 37.781 17.312 1 96.56 236 TRP B CA 1
ATOM 6179 C C . TRP B 1 236 ? -2.896 38.094 16.078 1 96.56 236 TRP B C 1
ATOM 6181 O O . TRP B 1 236 ? -2.768 39.281 15.703 1 96.56 236 TRP B O 1
ATOM 6191 N N . ILE B 1 237 ? -2.281 37.094 15.477 1 94.44 237 ILE B N 1
ATOM 6192 C CA . ILE B 1 237 ? -1.479 37.312 14.273 1 94.44 237 ILE B CA 1
ATOM 6193 C C . ILE B 1 237 ? -1.828 36.25 13.234 1 94.44 237 ILE B C 1
ATOM 6195 O O . ILE B 1 237 ? -2.037 35.062 13.57 1 94.44 237 ILE B O 1
ATOM 6199 N N . GLY B 1 238 ? -1.945 36.656 11.938 1 90.81 238 GLY B N 1
ATOM 6200 C CA . GLY B 1 238 ? -2.184 35.688 10.891 1 90.81 238 GLY B CA 1
ATOM 6201 C C . GLY B 1 238 ? -2.393 36.312 9.523 1 90.81 238 GLY B C 1
ATOM 6202 O O . GLY B 1 238 ? -2.68 37.5 9.422 1 90.81 238 GLY B O 1
ATOM 6203 N N . ASN B 1 239 ? -2.188 35.469 8.516 1 87.56 239 ASN B N 1
ATOM 6204 C CA . ASN B 1 239 ? -2.545 35.812 7.145 1 87.56 239 ASN B CA 1
ATOM 6205 C C . ASN B 1 239 ? -3.994 35.469 6.836 1 87.56 239 ASN B C 1
ATOM 6207 O O . ASN B 1 239 ? -4.367 34.281 6.879 1 87.56 239 ASN B O 1
ATOM 6211 N N . GLN B 1 240 ? -4.754 36.406 6.367 1 85.69 240 GLN B N 1
ATOM 6212 C CA . GLN B 1 240 ? -6.191 36.188 6.25 1 85.69 240 GLN B CA 1
ATOM 6213 C C . GLN B 1 240 ? -6.527 35.469 4.949 1 85.69 240 GLN B C 1
ATOM 6215 O O . GLN B 1 240 ? -7.652 35 4.77 1 85.69 240 GLN B O 1
ATOM 6220 N N . SER B 1 241 ? -5.582 35.344 4.062 1 85.19 241 SER B N 1
ATOM 6221 C CA . SER B 1 241 ? -5.816 34.531 2.867 1 85.19 241 SER B CA 1
ATOM 6222 C C . SER B 1 241 ? -5.859 33.062 3.199 1 85.19 241 SER B C 1
ATOM 6224 O O . SER B 1 241 ? -6.344 32.25 2.4 1 85.19 241 SER B O 1
ATOM 6226 N N . HIS B 1 242 ? -5.316 32.75 4.266 1 88.38 242 HIS B N 1
ATOM 6227 C CA . HIS B 1 242 ? -5.395 31.375 4.777 1 88.38 242 HIS B CA 1
ATOM 6228 C C . HIS B 1 242 ? -6.699 31.141 5.531 1 88.38 242 HIS B C 1
ATOM 6230 O O . HIS B 1 242 ? -6.941 31.781 6.566 1 88.38 242 HIS B O 1
ATOM 6236 N N . TYR B 1 243 ? -7.434 30.266 5.18 1 91.5 243 TYR B N 1
ATOM 6237 C CA . TYR B 1 243 ? -8.82 30.109 5.605 1 91.5 243 TYR B CA 1
ATOM 6238 C C . TYR B 1 243 ? -8.906 29.859 7.102 1 91.5 243 TYR B C 1
ATOM 6240 O O . TYR B 1 243 ? -9.75 30.438 7.789 1 91.5 243 TYR B O 1
ATOM 6248 N N . PRO B 1 244 ? -8.086 29.047 7.703 1 94.44 244 PRO B N 1
ATOM 6249 C CA . PRO B 1 244 ? -8.172 28.828 9.148 1 94.44 244 PRO B CA 1
ATOM 6250 C C . PRO B 1 244 ? -7.965 30.125 9.945 1 94.44 244 PRO B C 1
ATOM 6252 O O . PRO B 1 244 ? -8.578 30.312 11 1 94.44 244 PRO B O 1
ATOM 6255 N N . ASN B 1 245 ? -7.145 31.016 9.422 1 93.31 245 ASN B N 1
ATOM 6256 C CA . ASN B 1 245 ? -6.906 32.281 10.078 1 93.31 245 ASN B CA 1
ATOM 6257 C C . ASN B 1 245 ? -8.117 33.219 9.977 1 93.31 245 ASN B C 1
ATOM 6259 O O . ASN B 1 245 ? -8.523 33.844 10.953 1 93.31 245 ASN B O 1
ATOM 6263 N N . ALA B 1 246 ? -8.648 33.219 8.805 1 92.62 246 ALA B N 1
ATOM 6264 C CA . ALA B 1 246 ? -9.844 34.062 8.609 1 92.62 246 ALA B CA 1
ATOM 6265 C C . ALA B 1 246 ? -10.984 33.594 9.508 1 92.62 246 ALA B C 1
ATOM 6267 O O . ALA B 1 246 ? -11.672 34.406 10.117 1 92.62 246 ALA B O 1
ATOM 6268 N N . ASP B 1 247 ? -11.125 32.344 9.547 1 94.69 247 ASP B N 1
ATOM 6269 C CA . ASP B 1 247 ? -12.172 31.766 10.383 1 94.69 247 ASP B CA 1
ATOM 6270 C C . ASP B 1 247 ? -11.93 32.094 11.859 1 94.69 247 ASP B C 1
ATOM 6272 O O . ASP B 1 247 ? -12.859 32.438 12.578 1 94.69 247 ASP B O 1
ATOM 6276 N N . SER B 1 248 ? -10.75 31.953 12.359 1 95.94 248 SER B N 1
ATOM 6277 C CA . SER B 1 248 ? -10.414 32.188 13.758 1 95.94 248 SER B CA 1
ATOM 6278 C C . SER B 1 248 ? -10.633 33.656 14.133 1 95.94 248 SER B C 1
ATOM 6280 O O . SER B 1 248 ? -11.117 33.938 15.234 1 95.94 248 SER B O 1
ATOM 6282 N N . LEU B 1 249 ? -10.234 34.531 13.234 1 94.44 249 LEU B N 1
ATOM 6283 C CA . LEU B 1 249 ? -10.422 35.969 13.508 1 94.44 249 LEU B CA 1
ATOM 6284 C C . LEU B 1 249 ? -11.898 36.312 13.594 1 94.44 249 LEU B C 1
ATOM 6286 O O . LEU B 1 249 ? -12.32 37.031 14.492 1 94.44 249 LEU B O 1
ATOM 6290 N N . LYS B 1 250 ? -12.68 35.812 12.672 1 92.94 250 LYS B N 1
ATOM 6291 C CA . LYS B 1 250 ? -14.125 36 12.711 1 92.94 250 LYS B CA 1
ATOM 6292 C C . LYS B 1 250 ? -14.719 35.5 14.016 1 92.94 250 LYS B C 1
ATOM 6294 O O . LYS B 1 250 ? -15.57 36.125 14.625 1 92.94 250 LYS B O 1
ATOM 6299 N N . TYR B 1 251 ? -14.266 34.375 14.391 1 94.56 251 TYR B N 1
ATOM 6300 C CA . TYR B 1 251 ? -14.727 33.719 15.617 1 94.56 251 TYR B CA 1
ATOM 6301 C C . TYR B 1 251 ? -14.391 34.594 16.844 1 94.56 251 TYR B C 1
ATOM 6303 O O . TYR B 1 251 ? -15.203 34.719 17.75 1 94.56 251 TYR B O 1
ATOM 6311 N N . ILE B 1 252 ? -13.227 35.188 16.875 1 96.44 252 ILE B N 1
ATOM 6312 C CA . ILE B 1 252 ? -12.773 36.062 17.969 1 96.44 252 ILE B CA 1
ATOM 6313 C C . ILE B 1 252 ? -13.648 37.312 18.016 1 96.44 252 ILE B C 1
ATOM 6315 O O . ILE B 1 252 ? -14.188 37.656 19.062 1 96.44 252 ILE B O 1
ATOM 6319 N N . ILE B 1 253 ? -13.82 37.875 16.906 1 93.44 253 ILE B N 1
ATOM 6320 C CA . ILE B 1 253 ? -14.469 39.188 16.844 1 93.44 253 ILE B CA 1
ATOM 6321 C C . ILE B 1 253 ? -15.953 39.062 17.156 1 93.44 253 ILE B C 1
ATOM 6323 O O . ILE B 1 253 ? -16.516 39.875 17.891 1 93.44 253 ILE B O 1
ATOM 6327 N N . ASN B 1 254 ? -16.531 38.031 16.703 1 91.06 254 ASN B N 1
ATOM 6328 C CA . ASN B 1 254 ? -17.984 37.875 16.797 1 91.06 254 ASN B CA 1
ATOM 6329 C C . ASN B 1 254 ? -18.406 37.281 18.141 1 91.06 254 ASN B C 1
ATOM 6331 O O . ASN B 1 254 ? -19.484 37.594 18.641 1 91.06 254 ASN B O 1
ATOM 6335 N N . TYR B 1 255 ? -17.547 36.469 18.672 1 93.62 255 TYR B N 1
ATOM 6336 C CA . TYR B 1 255 ? -18.094 35.656 19.766 1 93.62 255 TYR B CA 1
ATOM 6337 C C . TYR B 1 255 ? -17.188 35.719 20.984 1 93.62 255 TYR B C 1
ATOM 6339 O O . TYR B 1 255 ? -17.656 35.906 22.109 1 93.62 255 TYR B O 1
ATOM 6347 N N . ILE B 1 256 ? -15.898 35.625 20.875 1 97.25 256 ILE B N 1
ATOM 6348 C CA . ILE B 1 256 ? -14.984 35.438 22 1 97.25 256 ILE B CA 1
ATOM 6349 C C . ILE B 1 256 ? -14.656 36.781 22.641 1 97.25 256 ILE B C 1
ATOM 6351 O O . ILE B 1 256 ? -14.883 37 23.828 1 97.25 256 ILE B O 1
ATOM 6355 N N . TRP B 1 257 ? -14.258 37.75 21.875 1 97.44 257 TRP B N 1
ATOM 6356 C CA . TRP B 1 257 ? -13.711 39 22.391 1 97.44 257 TRP B CA 1
ATOM 6357 C C . TRP B 1 257 ? -14.781 39.812 23.125 1 97.44 257 TRP B C 1
ATOM 6359 O O . TRP B 1 257 ? -14.516 40.406 24.188 1 97.44 257 TRP B O 1
ATOM 6369 N N . PRO B 1 258 ? -16.031 39.938 22.562 1 95.75 258 PRO B N 1
ATOM 6370 C CA . PRO B 1 258 ? -17.047 40.688 23.297 1 95.75 258 PRO B CA 1
ATOM 6371 C C . PRO B 1 258 ? -17.219 40.219 24.734 1 95.75 258 PRO B C 1
ATOM 6373 O O . PRO B 1 258 ? -17.391 41.031 25.641 1 95.75 258 PRO B O 1
ATOM 6376 N N . LYS B 1 259 ? -17.109 38.969 24.891 1 97 259 LYS B N 1
ATOM 6377 C CA . LYS B 1 259 ? -17.266 38.406 26.234 1 97 259 LYS B CA 1
ATOM 6378 C C . LYS B 1 259 ? -16.031 38.656 27.078 1 97 259 LYS B C 1
ATOM 6380 O O . LYS B 1 259 ? -16.141 38.875 28.297 1 97 259 LYS B O 1
ATOM 6385 N N . ILE B 1 260 ? -14.828 38.594 26.469 1 98.12 260 ILE B N 1
ATOM 6386 C CA . ILE B 1 260 ? -13.609 38.938 27.203 1 98.12 260 ILE B CA 1
ATOM 6387 C C . ILE B 1 260 ? -13.641 40.406 27.594 1 98.12 260 ILE B C 1
ATOM 6389 O O . ILE B 1 260 ? -13.328 40.75 28.75 1 98.12 260 ILE B O 1
ATOM 6393 N N . HIS B 1 261 ? -14.047 41.281 26.719 1 97.12 261 HIS B N 1
ATOM 6394 C CA . HIS B 1 261 ? -14.109 42.719 26.953 1 97.12 261 HIS B CA 1
ATOM 6395 C C . HIS B 1 261 ? -15.07 43.062 28.094 1 97.12 261 HIS B C 1
ATOM 6397 O O . HIS B 1 261 ? -14.828 43.969 28.859 1 97.12 261 HIS B O 1
ATOM 6403 N N . GLU B 1 262 ? -16.141 42.375 28.141 1 96.81 262 GLU B N 1
ATOM 6404 C CA . GLU B 1 262 ? -17.109 42.594 29.219 1 96.81 262 GLU B CA 1
ATOM 6405 C C . GLU B 1 262 ? -16.469 42.344 30.578 1 96.81 262 GLU B C 1
ATOM 6407 O O . GLU B 1 262 ? -16.75 43.062 31.531 1 96.81 262 GLU B O 1
ATOM 6412 N N . ARG B 1 263 ? -15.633 41.375 30.656 1 97.19 263 ARG B N 1
ATOM 6413 C CA . ARG B 1 263 ? -15.031 41 31.922 1 97.19 263 ARG B CA 1
ATOM 6414 C C . ARG B 1 263 ? -13.727 41.75 32.156 1 97.19 263 ARG B C 1
ATOM 6416 O O . ARG B 1 263 ? -13.305 41.875 33.312 1 97.19 263 ARG B O 1
ATOM 6423 N N . LEU B 1 264 ? -13.055 42.094 31.094 1 97.62 264 LEU B N 1
ATOM 6424 C CA . LEU B 1 264 ? -11.82 42.875 31.156 1 97.62 264 LEU B CA 1
ATOM 6425 C C . LEU B 1 264 ? -11.938 44.125 30.281 1 97.62 264 LEU B C 1
ATOM 6427 O O . LEU B 1 264 ? -11.266 44.25 29.25 1 97.62 264 LEU B O 1
ATOM 6431 N N . PRO B 1 265 ? -12.617 45.125 30.766 1 95.81 265 PRO B N 1
ATOM 6432 C CA . PRO B 1 265 ? -12.93 46.281 29.922 1 95.81 265 PRO B CA 1
ATOM 6433 C C . PRO B 1 265 ? -11.695 47.094 29.562 1 95.81 265 PRO B C 1
ATOM 6435 O O . PRO B 1 265 ? -11.703 47.844 28.578 1 95.81 265 PRO B O 1
ATOM 6438 N N . ASP B 1 266 ? -10.664 47 30.297 1 95.5 266 ASP B N 1
ATOM 6439 C CA . ASP B 1 266 ? -9.461 47.812 30.047 1 95.5 266 ASP B CA 1
ATOM 6440 C C . ASP B 1 266 ? -8.5 47.062 29.109 1 95.5 266 ASP B C 1
ATOM 6442 O O . ASP B 1 266 ? -7.57 47.656 28.578 1 95.5 266 ASP B O 1
ATOM 6446 N N . ALA B 1 267 ? -8.68 45.75 28.969 1 96.94 267 ALA B N 1
ATOM 6447 C CA . ALA B 1 267 ? -7.805 44.969 28.094 1 96.94 267 ALA B CA 1
ATOM 6448 C C . ALA B 1 267 ? -8.062 45.312 26.625 1 96.94 267 ALA B C 1
ATOM 6450 O O . ALA B 1 267 ? -9.18 45.656 26.25 1 96.94 267 ALA B O 1
ATOM 6451 N N . GLN B 1 268 ? -6.98 45.219 25.828 1 97.06 268 GLN B N 1
ATOM 6452 C CA . GLN B 1 268 ? -7.082 45.438 24.391 1 97.06 268 GLN B CA 1
ATOM 6453 C C . GLN B 1 268 ? -6.699 44.219 23.594 1 97.06 268 GLN B C 1
ATOM 6455 O O . GLN B 1 268 ? -5.949 43.344 24.078 1 97.06 268 GLN B O 1
ATOM 6460 N N . LEU B 1 269 ? -7.293 44.094 22.422 1 97.62 269 LEU B N 1
ATOM 6461 C CA . LEU B 1 269 ? -6.895 43.094 21.438 1 97.62 269 LEU B CA 1
ATOM 6462 C C . LEU B 1 269 ? -6.242 43.719 20.219 1 97.62 269 LEU B C 1
ATOM 6464 O O . LEU B 1 269 ? -6.867 44.562 19.547 1 97.62 269 LEU B O 1
ATOM 6468 N N . HIS B 1 270 ? -5.039 43.406 20 1 95.94 270 HIS B N 1
ATOM 6469 C CA . HIS B 1 270 ? -4.316 43.906 18.828 1 95.94 270 HIS B CA 1
ATOM 6470 C C . HIS B 1 270 ? -4.215 42.812 17.75 1 95.94 270 HIS B C 1
ATOM 6472 O O . HIS B 1 270 ? -3.719 41.719 18.016 1 95.94 270 HIS B O 1
ATOM 6478 N N . ILE B 1 271 ? -4.648 43.125 16.562 1 94.56 271 ILE B N 1
ATOM 6479 C CA . ILE B 1 271 ? -4.684 42.188 15.445 1 94.56 271 ILE B CA 1
ATOM 6480 C C . ILE B 1 271 ? -3.596 42.562 14.438 1 94.56 271 ILE B C 1
ATOM 6482 O O . ILE B 1 271 ? -3.551 43.688 13.945 1 94.56 271 ILE B O 1
ATOM 6486 N N . TYR B 1 272 ? -2.756 41.562 14.219 1 92.38 272 TYR B N 1
ATOM 6487 C CA . TYR B 1 272 ? -1.701 41.719 13.234 1 92.38 272 TYR B CA 1
ATOM 6488 C C . TYR B 1 272 ? -1.877 40.781 12.062 1 92.38 272 TYR B C 1
ATOM 6490 O O . TYR B 1 272 ? -2.328 39.625 12.258 1 92.38 272 TYR B O 1
ATOM 6498 N N . GLY B 1 273 ? -1.446 41.219 10.875 1 88.19 273 GLY B N 1
ATOM 6499 C CA . GLY B 1 273 ? -1.464 40.281 9.758 1 88.19 273 GLY B CA 1
ATOM 6500 C C . GLY B 1 273 ? -1.536 40.969 8.406 1 88.19 273 GLY B C 1
ATOM 6501 O O . GLY B 1 273 ? -1.281 42.188 8.305 1 88.19 273 GLY B O 1
ATOM 6502 N N . SER B 1 274 ? -1.699 40.062 7.395 1 81.25 274 SER B N 1
ATOM 6503 C CA . SER B 1 274 ? -1.745 40.531 6.016 1 81.25 274 SER B CA 1
ATOM 6504 C C . SER B 1 274 ? -3.018 40.094 5.316 1 81.25 274 SER B C 1
ATOM 6506 O O . SER B 1 274 ? -3.709 39.188 5.801 1 81.25 274 SER B O 1
ATOM 6508 N N . ASN B 1 275 ? -3.357 40.781 4.215 1 79.38 275 ASN B N 1
ATOM 6509 C CA . ASN B 1 275 ? -4.43 40.406 3.293 1 79.38 275 ASN B CA 1
ATOM 6510 C C . ASN B 1 275 ? -5.785 40.406 3.992 1 79.38 275 ASN B C 1
ATOM 6512 O O . ASN B 1 275 ? -6.559 39.438 3.844 1 79.38 275 ASN B O 1
ATOM 6516 N N . PHE B 1 276 ? -5.973 41.375 4.789 1 79.75 276 PHE B N 1
ATOM 6517 C CA . PHE B 1 276 ? -7.227 41.469 5.527 1 79.75 276 PHE B CA 1
ATOM 6518 C C . PHE B 1 276 ? -8.398 41.656 4.574 1 79.75 276 PHE B C 1
ATOM 6520 O O . PHE B 1 276 ? -8.32 42.469 3.652 1 79.75 276 PHE B O 1
ATOM 6527 N N . LYS B 1 277 ? -9.352 40.875 4.797 1 78.31 277 LYS B N 1
ATOM 6528 C CA . LYS B 1 277 ? -10.602 41.062 4.066 1 78.31 277 LYS B CA 1
ATOM 6529 C C . LYS B 1 277 ? -11.289 42.375 4.473 1 78.31 277 LYS B C 1
ATOM 6531 O O . LYS B 1 277 ? -11.062 42.875 5.57 1 78.31 277 LYS B O 1
ATOM 6536 N N . GLN B 1 278 ? -12.094 42.875 3.594 1 75.38 278 GLN B N 1
ATOM 6537 C CA . GLN B 1 278 ? -12.781 44.125 3.789 1 75.38 278 GLN B CA 1
ATOM 6538 C C . GLN B 1 278 ? -13.641 44.125 5.051 1 75.38 278 GLN B C 1
ATOM 6540 O O . GLN B 1 278 ? -13.766 45.125 5.742 1 75.38 278 GLN B O 1
ATOM 6545 N N . GLU B 1 279 ? -14.094 42.969 5.324 1 75.69 279 GLU B N 1
ATOM 6546 C CA . GLU B 1 279 ? -14.992 42.844 6.469 1 75.69 279 GLU B CA 1
ATOM 6547 C C . GLU B 1 279 ? -14.266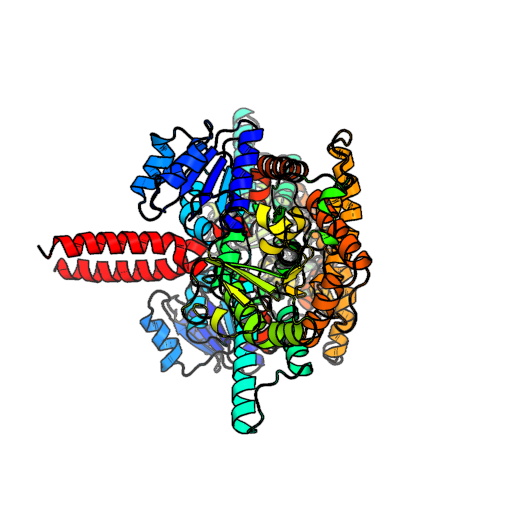 43.125 7.781 1 75.69 279 GLU B C 1
ATOM 6549 O O . GLU B 1 279 ? -14.898 43.438 8.789 1 75.69 279 GLU B O 1
ATOM 6554 N N . PHE B 1 280 ? -12.969 43.125 7.758 1 76.12 280 PHE B N 1
ATOM 6555 C CA . PHE B 1 280 ? -12.203 43.312 8.984 1 76.12 280 PHE B CA 1
ATOM 6556 C C . PHE B 1 280 ? -11.516 44.688 8.992 1 76.12 280 PHE B C 1
ATOM 6558 O O . PHE B 1 280 ? -10.711 44.969 9.883 1 76.12 280 PHE B O 1
ATOM 6565 N N . SER B 1 281 ? -11.82 45.531 8.031 1 71.44 281 SER B N 1
ATOM 6566 C CA . SER B 1 281 ? -11.148 46.812 7.898 1 71.44 281 SER B CA 1
ATOM 6567 C C . SER B 1 281 ? -11.664 47.812 8.938 1 71.44 281 SER B C 1
ATOM 6569 O O . SER B 1 281 ? -10.977 48.781 9.273 1 71.44 281 SER B O 1
ATOM 6571 N N . ASN B 1 282 ? -12.812 47.625 9.547 1 75.19 282 ASN B N 1
ATOM 6572 C CA . ASN B 1 282 ? -13.359 48.625 10.445 1 75.19 282 ASN B CA 1
ATOM 6573 C C . ASN B 1 282 ? -13.555 48.094 11.852 1 75.19 282 ASN B C 1
ATOM 6575 O O . ASN B 1 282 ? -14.586 48.312 12.477 1 75.19 282 ASN B O 1
ATOM 6579 N N . LEU B 1 283 ? -12.477 47.469 12.266 1 79.44 283 LEU B N 1
ATOM 6580 C CA . LEU B 1 283 ? -12.586 46.844 13.578 1 79.44 283 LEU B CA 1
ATOM 6581 C C . LEU B 1 283 ? -12.547 47.875 14.688 1 79.44 283 LEU B C 1
ATOM 6583 O O . LEU B 1 283 ? -13.141 47.688 15.75 1 79.44 283 LEU B O 1
ATOM 6587 N N . ASP B 1 284 ? -11.867 48.969 14.484 1 76.81 284 ASP B N 1
ATOM 6588 C CA . ASP B 1 284 ? -11.742 50.031 15.469 1 76.81 284 ASP B CA 1
ATOM 6589 C C . ASP B 1 284 ? -13.086 50.688 15.742 1 76.81 284 ASP B C 1
ATOM 6591 O O . ASP B 1 284 ? -13.297 51.25 16.812 1 76.81 284 ASP B O 1
ATOM 6595 N N . LYS B 1 285 ? -13.906 50.562 14.867 1 76 285 LYS B N 1
ATOM 6596 C CA . LYS B 1 285 ? -15.203 51.219 14.984 1 76 285 LYS B CA 1
ATOM 6597 C C . LYS B 1 285 ? -16.109 50.469 15.945 1 76 285 LYS B C 1
ATOM 6599 O O . LYS B 1 285 ? -17.125 51 16.406 1 76 285 LYS B O 1
ATOM 6604 N N . LEU B 1 286 ? -15.789 49.281 16.266 1 78.56 286 LEU B N 1
ATOM 6605 C CA . LEU B 1 286 ? -16.641 48.469 17.125 1 78.56 286 LEU B CA 1
ATOM 6606 C C . LEU B 1 286 ? -16.578 48.938 18.562 1 78.56 286 LEU B C 1
ATOM 6608 O O . LEU B 1 286 ? -17.406 48.562 19.391 1 78.56 286 LEU B O 1
ATOM 6612 N N . ASN B 1 287 ? -15.734 49.844 18.969 1 82.75 287 ASN B N 1
ATOM 6613 C CA . ASN B 1 287 ? -15.586 50.438 20.297 1 82.75 287 ASN B CA 1
ATOM 6614 C C . ASN B 1 287 ? -15.516 49.375 21.391 1 82.75 287 ASN B C 1
ATOM 6616 O O . ASN B 1 287 ? -16.188 49.5 22.422 1 82.75 287 ASN B O 1
ATOM 6620 N N . ILE B 1 288 ? -14.914 48.25 21.172 1 91.12 288 ILE B N 1
ATOM 6621 C CA . ILE B 1 288 ? -14.711 47.219 22.172 1 91.12 288 ILE B CA 1
ATOM 6622 C C . ILE B 1 288 ? -13.219 46.906 22.312 1 91.12 288 ILE B C 1
ATOM 6624 O O . ILE B 1 288 ? -12.82 45.75 22.484 1 91.12 288 ILE B O 1
ATOM 6628 N N . ASN B 1 289 ? -12.312 47.906 22.078 1 94.44 289 ASN B N 1
ATOM 6629 C CA . ASN B 1 289 ? -10.875 47.875 22.297 1 94.44 289 ASN B CA 1
ATOM 6630 C C . ASN B 1 289 ? -10.18 46.875 21.391 1 94.44 289 ASN B C 1
ATOM 6632 O O . ASN B 1 289 ? -9.312 46.125 21.844 1 94.44 289 ASN B O 1
ATOM 6636 N N . ILE B 1 290 ? -10.664 46.688 20.172 1 94.62 290 ILE B N 1
ATOM 6637 C CA . ILE B 1 290 ? -9.992 45.906 19.125 1 94.62 290 ILE B CA 1
ATOM 6638 C C . ILE B 1 290 ? -9.258 46.875 18.188 1 94.62 290 ILE B C 1
ATOM 6640 O O . ILE B 1 290 ? -9.82 47.875 17.719 1 94.62 290 ILE B O 1
ATOM 6644 N N . PHE B 1 291 ? -8.016 46.562 17.906 1 92 291 PHE B N 1
ATOM 6645 C CA . PHE B 1 291 ? -7.219 47.438 17.062 1 92 291 PHE B CA 1
ATOM 6646 C C . PHE B 1 291 ? -6.508 46.625 15.969 1 92 291 PHE B C 1
ATOM 6648 O O . PHE B 1 291 ? -5.777 45.688 16.266 1 92 291 PHE B O 1
ATOM 6655 N N . SER B 1 292 ? -6.773 47 14.742 1 90.38 292 SER B N 1
ATOM 6656 C CA . SER B 1 292 ? -5.992 46.469 13.633 1 90.38 292 SER B CA 1
ATOM 6657 C C . SER B 1 292 ? -4.66 47.188 13.492 1 90.38 292 SER B C 1
ATOM 6659 O O . SER B 1 292 ? -4.629 48.406 13.328 1 90.38 292 SER B O 1
ATOM 6661 N N . ARG B 1 293 ? -3.551 46.438 13.508 1 88.69 293 ARG B N 1
ATOM 6662 C CA . ARG B 1 293 ? -2.238 47.062 13.57 1 88.69 293 ARG B CA 1
ATOM 6663 C C . ARG B 1 293 ? -1.437 46.812 12.305 1 88.69 293 ARG B C 1
ATOM 6665 O O . ARG B 1 293 ? -0.256 47.156 12.227 1 88.69 293 ARG B O 1
ATOM 6672 N N . GLY B 1 294 ? -2.066 46.156 11.305 1 87.31 294 GLY B N 1
ATOM 6673 C CA . GLY B 1 294 ? -1.36 45.875 10.07 1 87.31 294 GLY B CA 1
ATOM 6674 C C . GLY B 1 294 ? -0.332 44.781 10.219 1 87.31 294 GLY B C 1
ATOM 6675 O O . GLY B 1 294 ? -0.52 43.844 11.008 1 87.31 294 GLY B O 1
ATOM 6676 N N . VAL B 1 295 ? 0.701 44.812 9.383 1 87.31 295 VAL B N 1
ATOM 6677 C CA . VAL B 1 295 ? 1.735 43.781 9.398 1 87.31 295 VAL B CA 1
ATOM 6678 C C . VAL B 1 295 ? 2.688 44.031 10.57 1 87.31 295 VAL B C 1
ATOM 6680 O O . VAL B 1 295 ? 3.129 45.156 10.797 1 87.31 295 VAL B O 1
ATOM 6683 N N . MET B 1 296 ? 2.902 43.062 11.336 1 88.69 296 MET B N 1
ATOM 6684 C CA . MET B 1 296 ? 3.852 43.188 12.438 1 88.69 296 MET B CA 1
ATOM 6685 C C . MET B 1 296 ? 5.27 43.375 11.914 1 88.69 296 MET B C 1
ATOM 6687 O O . MET B 1 296 ? 5.77 42.562 11.133 1 88.69 296 MET B O 1
ATOM 6691 N N . PRO B 1 297 ? 5.902 44.375 12.281 1 84.81 297 PRO B N 1
ATOM 6692 C CA . PRO B 1 297 ? 7.246 44.656 11.766 1 84.81 297 PRO B CA 1
ATOM 6693 C C . PRO B 1 297 ? 8.266 43.594 12.188 1 84.81 297 PRO B C 1
ATOM 6695 O O . PRO B 1 297 ? 9.164 43.25 11.406 1 84.81 297 PRO B O 1
ATOM 6698 N N . SER B 1 298 ? 8.18 43.188 13.43 1 88.38 298 SER B N 1
ATOM 6699 C CA . SER B 1 298 ? 9.055 42.156 13.977 1 88.38 298 SER B CA 1
ATOM 6700 C C . SER B 1 298 ? 8.312 41.281 14.992 1 88.38 298 SER B C 1
ATOM 6702 O O . SER B 1 298 ? 7.535 41.812 15.805 1 88.38 298 SER B O 1
ATOM 6704 N N . LEU B 1 299 ? 8.664 40.031 14.953 1 90.38 299 LEU B N 1
ATOM 6705 C CA . LEU B 1 299 ? 8.008 39.094 15.867 1 90.38 299 LEU B CA 1
ATOM 6706 C C . LEU B 1 299 ? 8.422 39.344 17.312 1 90.38 299 LEU B C 1
ATOM 6708 O O . LEU B 1 299 ? 7.773 38.875 18.25 1 90.38 299 LEU B O 1
ATOM 6712 N N . GLU B 1 300 ? 9.453 40.156 17.453 1 91.56 300 GLU B N 1
ATOM 6713 C CA . GLU B 1 300 ? 9.898 40.531 18.797 1 91.56 300 GLU B CA 1
ATOM 6714 C C . GLU B 1 300 ? 8.82 41.312 19.547 1 91.56 300 GLU B C 1
ATOM 6716 O O . GLU B 1 300 ? 8.766 41.312 20.766 1 91.56 300 GLU B O 1
ATOM 6721 N N . ARG B 1 301 ? 8.016 41.906 18.781 1 94.25 301 ARG B N 1
ATOM 6722 C CA . ARG B 1 301 ? 6.934 42.688 19.359 1 94.25 301 ARG B CA 1
ATOM 6723 C C . ARG B 1 301 ? 5.969 41.812 20.141 1 94.25 301 ARG B C 1
ATOM 6725 O O . ARG B 1 301 ? 5.273 42.281 21.047 1 94.25 301 ARG B O 1
ATOM 6732 N N . LEU B 1 302 ? 5.898 40.562 19.859 1 96.12 302 LEU B N 1
ATOM 6733 C CA . LEU B 1 302 ? 5.02 39.625 20.562 1 96.12 302 LEU B CA 1
ATOM 6734 C C . LEU B 1 302 ? 5.336 39.594 22.047 1 96.12 302 LEU B C 1
ATOM 6736 O O . LEU B 1 302 ? 4.445 39.375 22.875 1 96.12 302 LEU B O 1
ATOM 6740 N N . ALA B 1 303 ? 6.555 39.875 22.375 1 95.94 303 ALA B N 1
ATOM 6741 C CA . ALA B 1 303 ? 7.02 39.781 23.766 1 95.94 303 ALA B CA 1
ATOM 6742 C C . ALA B 1 303 ? 6.328 40.781 24.656 1 95.94 303 ALA B C 1
ATOM 6744 O O . ALA B 1 303 ? 6.371 40.688 25.875 1 95.94 303 ALA B O 1
ATOM 6745 N N . LYS B 1 304 ? 5.684 41.719 24.047 1 95.88 304 LYS B N 1
ATOM 6746 C CA . LYS B 1 304 ? 5.031 42.781 24.828 1 95.88 304 LYS B CA 1
ATOM 6747 C C . LYS B 1 304 ? 3.629 42.375 25.25 1 95.88 304 LYS B C 1
ATOM 6749 O O . LYS B 1 304 ? 3.016 43 26.109 1 95.88 304 LYS B O 1
ATOM 6754 N N . TYR B 1 305 ? 3.148 41.375 24.688 1 97.88 305 TYR B N 1
ATOM 6755 C CA . TYR B 1 305 ? 1.764 40.969 24.922 1 97.88 305 TYR B CA 1
ATOM 6756 C C . TYR B 1 305 ? 1.675 39.906 26 1 97.88 305 TYR B C 1
ATOM 6758 O O . TYR B 1 305 ? 2.66 39.219 26.281 1 97.88 305 TYR B O 1
ATOM 6766 N N . ARG B 1 306 ? 0.522 39.781 26.531 1 98.12 306 ARG B N 1
ATOM 6767 C CA . ARG B 1 306 ? 0.328 38.875 27.656 1 98.12 306 ARG B CA 1
ATOM 6768 C C . ARG B 1 306 ? -0.237 37.531 27.188 1 98.12 306 ARG B C 1
ATOM 6770 O O . ARG B 1 306 ? 0.166 36.469 27.672 1 98.12 306 ARG B O 1
ATOM 6777 N N . VAL B 1 307 ? -1.18 37.562 26.328 1 98.69 307 VAL B N 1
ATOM 6778 C CA . VAL B 1 307 ? -1.837 36.312 25.906 1 98.69 307 VAL B CA 1
ATOM 6779 C C . VAL B 1 307 ? -2.09 36.375 24.391 1 98.69 307 VAL B C 1
ATOM 6781 O O . VAL B 1 307 ? -2.541 37.375 23.859 1 98.69 307 VAL B O 1
ATOM 6784 N N . MET B 1 308 ? -1.755 35.312 23.672 1 98.69 308 MET B N 1
ATOM 6785 C CA . MET B 1 308 ? -2.113 35.125 22.266 1 98.69 308 MET B CA 1
ATOM 6786 C C . MET B 1 308 ? -3.424 34.375 22.141 1 98.69 308 MET B C 1
ATOM 6788 O O . MET B 1 308 ? -3.596 33.312 22.766 1 98.69 308 MET B O 1
ATOM 6792 N N . LEU B 1 309 ? -4.363 34.875 21.375 1 98.69 309 LEU B N 1
ATOM 6793 C CA . LEU B 1 309 ? -5.598 34.188 21.047 1 98.69 309 LEU B CA 1
ATOM 6794 C C . LEU B 1 309 ? -5.5 33.5 19.688 1 98.69 309 LEU B C 1
ATOM 6796 O O . LEU B 1 309 ? -5.281 34.156 18.672 1 98.69 309 LEU B O 1
ATOM 6800 N N . ALA B 1 310 ? -5.633 32.188 19.641 1 98.38 310 ALA B N 1
ATOM 6801 C CA . ALA B 1 310 ? -5.57 31.406 18.406 1 98.38 310 ALA B CA 1
ATOM 6802 C C . ALA B 1 310 ? -6.629 30.297 18.406 1 98.38 310 ALA B C 1
ATOM 6804 O O . ALA B 1 310 ? -6.305 29.125 18.297 1 98.38 310 ALA B O 1
ATOM 6805 N N . PRO B 1 311 ? -7.906 30.703 18.469 1 98.31 311 PRO B N 1
ATOM 6806 C CA . PRO B 1 311 ? -8.977 29.703 18.531 1 98.31 311 PRO B CA 1
ATOM 6807 C C . PRO B 1 311 ? -9.242 29.047 17.172 1 98.31 311 PRO B C 1
ATOM 6809 O O . PRO B 1 311 ? -10.312 29.234 16.578 1 98.31 311 PRO B O 1
ATOM 6812 N N . LEU B 1 312 ? -8.414 28.172 16.766 1 98 312 LEU B N 1
ATOM 6813 C CA . LEU B 1 312 ? -8.516 27.5 15.477 1 98 312 LEU B CA 1
ATOM 6814 C C . LEU B 1 312 ? -9.539 26.375 15.523 1 98 312 LEU B C 1
ATOM 6816 O O . LEU B 1 312 ? -9.391 25.422 16.312 1 98 312 LEU B O 1
ATOM 6820 N N . ARG B 1 313 ? -10.508 26.453 14.664 1 97.19 313 ARG B N 1
ATOM 6821 C CA . ARG B 1 313 ? -11.555 25.438 14.625 1 97.19 313 ARG B CA 1
ATOM 6822 C C . ARG B 1 313 ? -11.203 24.328 13.641 1 97.19 313 ARG B C 1
ATOM 6824 O O . ARG B 1 313 ? -11.766 23.234 13.711 1 97.19 313 ARG B O 1
ATOM 6831 N N . TYR B 1 314 ? -10.422 24.578 12.688 1 97.56 314 TYR B N 1
ATOM 6832 C CA . TYR B 1 314 ? -9.883 23.578 11.766 1 97.56 314 TYR B CA 1
ATOM 6833 C C . TYR B 1 314 ? -8.477 23.969 11.32 1 97.56 314 TYR B C 1
ATOM 6835 O O . TYR B 1 314 ? -8.016 25.078 11.594 1 97.56 314 TYR B O 1
ATOM 6843 N N . GLY B 1 315 ? -7.801 23.078 10.695 1 96.31 315 GLY B N 1
ATOM 6844 C CA . GLY B 1 315 ? -6.434 23.234 10.234 1 96.31 315 GLY B CA 1
ATOM 6845 C C . GLY B 1 315 ? -5.668 21.938 10.156 1 96.31 315 GLY B C 1
ATOM 6846 O O . GLY B 1 315 ? -6.207 20.875 10.469 1 96.31 315 GLY B O 1
ATOM 6847 N N . ALA B 1 316 ? -4.434 22.016 9.648 1 96.06 316 ALA B N 1
ATOM 6848 C CA . ALA B 1 316 ? -3.521 20.875 9.555 1 96.06 316 ALA B CA 1
ATOM 6849 C C . ALA B 1 316 ? -2.088 21.297 9.867 1 96.06 316 ALA B C 1
ATOM 6851 O O . ALA B 1 316 ? -1.797 22.484 10 1 96.06 316 ALA B O 1
ATOM 6852 N N . GLY B 1 317 ? -1.252 20.312 10.094 1 94.44 317 GLY B N 1
ATOM 6853 C CA . GLY B 1 317 ? 0.124 20.625 10.453 1 94.44 317 GLY B CA 1
ATOM 6854 C C . GLY B 1 317 ? 0.261 21.203 11.844 1 94.44 317 GLY B C 1
ATOM 6855 O O . GLY B 1 317 ? -0.504 20.859 12.75 1 94.44 317 GLY B O 1
ATOM 6856 N N . ILE B 1 318 ? 1.314 21.875 12.062 1 93.88 318 ILE B N 1
ATOM 6857 C CA . ILE B 1 318 ? 1.511 22.609 13.312 1 93.88 318 ILE B CA 1
ATOM 6858 C C . ILE B 1 318 ? 1.371 24.109 13.062 1 93.88 318 ILE B C 1
ATOM 6860 O O . ILE B 1 318 ? 1.664 24.578 11.969 1 93.88 318 ILE B O 1
ATOM 6864 N N . LYS B 1 319 ? 0.902 24.797 14.039 1 93.88 319 LYS B N 1
ATOM 6865 C CA . LYS B 1 319 ? 0.568 26.203 13.867 1 93.88 319 LYS B CA 1
ATOM 6866 C C . LYS B 1 319 ? 1.756 27.109 14.219 1 93.88 319 LYS B C 1
ATOM 6868 O O . LYS B 1 319 ? 2.184 27.156 15.367 1 93.88 319 LYS B O 1
ATOM 6873 N N . GLY B 1 320 ? 2.234 27.828 13.227 1 92.88 320 GLY B N 1
ATOM 6874 C CA . GLY B 1 320 ? 3.406 28.672 13.383 1 92.88 320 GLY B CA 1
ATOM 6875 C C . GLY B 1 320 ? 3.207 29.797 14.398 1 92.88 320 GLY B C 1
ATOM 6876 O O . GLY B 1 320 ? 4.125 30.125 15.148 1 92.88 320 GLY B O 1
ATOM 6877 N N . LYS B 1 321 ? 1.992 30.375 14.438 1 94.5 321 LYS B N 1
ATOM 6878 C CA . LYS B 1 321 ? 1.729 31.484 15.344 1 94.5 321 LYS B CA 1
ATOM 6879 C C . LYS B 1 321 ? 1.882 31.047 16.797 1 94.5 321 LYS B C 1
ATOM 6881 O O . LYS B 1 321 ? 2.285 31.844 17.656 1 94.5 321 LYS B O 1
ATOM 6886 N N . ILE B 1 322 ? 1.56 29.828 17.094 1 96.88 322 ILE B N 1
ATOM 6887 C CA . ILE B 1 322 ? 1.687 29.312 18.453 1 96.88 322 ILE B CA 1
ATOM 6888 C C . ILE B 1 322 ? 3.162 29.188 18.812 1 96.88 322 ILE B C 1
ATOM 6890 O O . ILE B 1 322 ? 3.584 29.641 19.875 1 96.88 322 ILE B O 1
ATOM 6894 N N . VAL B 1 323 ? 3.906 28.641 17.922 1 94.88 323 VAL B N 1
ATOM 6895 C CA . VAL B 1 323 ? 5.34 28.484 18.156 1 94.88 323 VAL B CA 1
ATOM 6896 C C . VAL B 1 323 ? 6 29.859 18.266 1 94.88 323 VAL B C 1
ATOM 6898 O O . VAL B 1 323 ? 6.809 30.094 19.172 1 94.88 323 VAL B O 1
ATOM 6901 N N . ASP B 1 324 ? 5.617 30.766 17.391 1 94.19 324 ASP B N 1
ATOM 6902 C CA . ASP B 1 324 ? 6.129 32.125 17.453 1 94.19 324 ASP B CA 1
ATOM 6903 C C . ASP B 1 324 ? 5.836 32.75 18.812 1 94.19 324 ASP B C 1
ATOM 6905 O O . ASP B 1 324 ? 6.684 33.469 19.359 1 94.19 324 ASP B O 1
ATOM 6909 N N . SER B 1 325 ? 4.684 32.531 19.266 1 96.81 325 SER B N 1
ATOM 6910 C CA . SER B 1 325 ? 4.281 33.094 20.562 1 96.81 325 SER B CA 1
ATOM 6911 C C . SER B 1 325 ? 5.145 32.531 21.688 1 96.81 325 SER B C 1
ATOM 6913 O O . SER B 1 325 ? 5.598 33.281 22.562 1 96.81 325 SER B O 1
ATOM 6915 N N . TRP B 1 326 ? 5.348 31.25 21.688 1 96.88 326 TRP B N 1
ATOM 6916 C CA . TRP B 1 326 ? 6.148 30.594 22.719 1 96.88 326 TRP B CA 1
ATOM 6917 C C . TRP B 1 326 ? 7.578 31.125 22.703 1 96.88 326 TRP B C 1
ATOM 6919 O O . TRP B 1 326 ? 8.18 31.312 23.766 1 96.88 326 TRP B O 1
ATOM 6929 N N . LEU B 1 327 ? 8.109 31.297 21.531 1 94.81 327 LEU B N 1
ATOM 6930 C CA . LEU B 1 327 ? 9.484 31.781 21.391 1 94.81 327 LEU B CA 1
ATOM 6931 C C . LEU B 1 327 ? 9.641 33.156 22.016 1 94.81 327 LEU B C 1
ATOM 6933 O O . LEU B 1 327 ? 10.75 33.562 22.391 1 94.81 327 LEU B O 1
ATOM 6937 N N . HIS B 1 328 ? 8.586 33.875 22.172 1 95.88 328 HIS B N 1
ATOM 6938 C CA . HIS B 1 328 ? 8.633 35.219 22.734 1 95.88 328 HIS B CA 1
ATOM 6939 C C . HIS B 1 328 ? 7.93 35.25 24.094 1 95.88 328 HIS B C 1
ATOM 6941 O O . HIS B 1 328 ? 7.492 36.312 24.531 1 95.88 328 HIS B O 1
ATOM 6947 N N . LYS B 1 329 ? 7.754 34.094 24.688 1 97.19 329 LYS B N 1
ATOM 6948 C CA . LYS B 1 329 ? 7.293 33.938 26.062 1 97.19 329 LYS B CA 1
ATOM 6949 C C . LYS B 1 329 ? 5.863 34.438 26.234 1 97.19 329 LYS B C 1
ATOM 6951 O O . LYS B 1 329 ? 5.551 35.125 27.203 1 97.19 329 LYS B O 1
ATOM 6956 N N . VAL B 1 330 ? 5.062 34.188 25.312 1 98.06 330 VAL B N 1
ATOM 6957 C CA . VAL B 1 330 ? 3.639 34.5 25.375 1 98.06 330 VAL B CA 1
ATOM 6958 C C . VAL B 1 330 ? 2.812 33.219 25.328 1 98.06 330 VAL B C 1
ATOM 6960 O O . VAL B 1 330 ? 2.875 32.469 24.344 1 98.06 330 VAL B O 1
ATOM 6963 N N . PRO B 1 331 ? 2.064 32.906 26.359 1 98.5 331 PRO B N 1
ATOM 6964 C CA . PRO B 1 331 ? 1.211 31.703 26.312 1 98.5 331 PRO B CA 1
ATOM 6965 C C . PRO B 1 331 ? 0.027 31.859 25.359 1 98.5 331 PRO B C 1
ATOM 6967 O O . PRO B 1 331 ? -0.333 33 25.016 1 98.5 331 PRO B O 1
ATOM 6970 N N . VAL B 1 332 ? -0.574 30.734 24.969 1 98.81 332 VAL B N 1
ATOM 6971 C CA . VAL B 1 332 ? -1.55 30.766 23.891 1 98.81 332 VAL B CA 1
ATOM 6972 C C . VAL B 1 332 ? -2.855 30.125 24.344 1 98.81 332 VAL B C 1
ATOM 6974 O O . VAL B 1 332 ? -2.844 29.109 25.047 1 98.81 332 VAL B O 1
ATOM 6977 N N . VAL B 1 333 ? -3.961 30.766 24.047 1 98.81 333 VAL B N 1
ATOM 6978 C CA . VAL B 1 333 ? -5.277 30.156 24.172 1 98.81 333 VAL B CA 1
ATOM 6979 C C . VAL B 1 333 ? -5.727 29.625 22.812 1 98.81 333 VAL B C 1
ATOM 6981 O O . VAL B 1 333 ? -5.863 30.375 21.859 1 98.81 333 VAL B O 1
ATOM 6984 N N . THR B 1 334 ? -5.902 28.344 22.734 1 98.56 334 THR B N 1
ATOM 6985 C CA . THR B 1 334 ? -6.238 27.75 21.453 1 98.56 334 THR B CA 1
ATOM 6986 C C . THR B 1 334 ? -7.164 26.547 21.641 1 98.56 334 THR B C 1
ATOM 6988 O O . THR B 1 334 ? -7.758 26.375 22.703 1 98.56 334 THR B O 1
ATOM 6991 N N . SER B 1 335 ? -7.473 25.828 20.594 1 97.44 335 SER B N 1
ATOM 6992 C CA . SER B 1 335 ? -8.32 24.641 20.562 1 97.44 335 SER B CA 1
ATOM 6993 C C . SER B 1 335 ? -7.488 23.359 20.5 1 97.44 335 SER B C 1
ATOM 6995 O O . SER B 1 335 ? -6.266 23.422 20.344 1 97.44 335 SER B O 1
ATOM 6997 N N . PRO B 1 336 ? -8.125 22.203 20.656 1 94.62 336 PRO B N 1
ATOM 6998 C CA . PRO B 1 336 ? -7.387 20.953 20.438 1 94.62 336 PRO B CA 1
ATOM 6999 C C . PRO B 1 336 ? -6.77 20.875 19.047 1 94.62 336 PRO B C 1
ATOM 7001 O O . PRO B 1 336 ? -5.695 20.297 18.875 1 94.62 336 PRO B O 1
ATOM 7004 N N . ILE B 1 337 ? -7.426 21.453 18.062 1 96.25 337 ILE B N 1
ATOM 7005 C CA . ILE B 1 337 ? -6.918 21.484 16.703 1 96.25 337 ILE B CA 1
ATOM 7006 C C . ILE B 1 337 ? -5.672 22.359 16.625 1 96.25 337 ILE B C 1
ATOM 7008 O O . ILE B 1 337 ? -4.676 22 16 1 96.25 337 ILE B O 1
ATOM 7012 N N . GLY B 1 338 ? -5.766 23.5 17.266 1 96.94 338 GLY B N 1
ATOM 7013 C CA . GLY B 1 338 ? -4.613 24.391 17.297 1 96.94 338 GLY B CA 1
ATOM 7014 C C . GLY B 1 338 ? -3.404 23.781 17.969 1 96.94 338 GLY B C 1
ATOM 7015 O O . GLY B 1 338 ? -2.266 24.016 17.562 1 96.94 338 GLY B O 1
ATOM 7016 N N . ALA B 1 339 ? -3.602 22.969 18.953 1 95.44 339 ALA B N 1
ATOM 7017 C CA . ALA B 1 339 ? -2.521 22.406 19.766 1 95.44 339 ALA B CA 1
ATOM 7018 C C . ALA B 1 339 ? -2.008 21.094 19.156 1 95.44 339 ALA B C 1
ATOM 7020 O O . ALA B 1 339 ? -0.97 20.578 19.578 1 95.44 339 ALA B O 1
ATOM 7021 N N . GLU B 1 340 ? -2.727 20.578 18.203 1 93.25 340 GLU B N 1
ATOM 7022 C CA . GLU B 1 340 ? -2.418 19.266 17.641 1 93.25 340 GLU B CA 1
ATOM 7023 C C . GLU B 1 340 ? -0.99 19.234 17.094 1 93.25 340 GLU B C 1
ATOM 7025 O O . GLU B 1 340 ? -0.596 20.078 16.297 1 93.25 340 GLU B O 1
ATOM 7030 N N . GLY B 1 341 ? -0.218 18.234 17.578 1 90.56 341 GLY B N 1
ATOM 7031 C CA . GLY B 1 341 ? 1.163 18.078 17.156 1 90.56 341 GLY B CA 1
ATOM 7032 C C . GLY B 1 341 ? 2.141 18.891 17.984 1 90.56 341 GLY B C 1
ATOM 7033 O O . GLY B 1 341 ? 3.354 18.828 17.766 1 90.56 341 GLY B O 1
ATOM 7034 N N . LEU B 1 342 ? 1.662 19.625 18.969 1 92.25 342 LEU B N 1
ATOM 7035 C CA . LEU B 1 342 ? 2.52 20.531 19.719 1 92.25 342 LEU B CA 1
ATOM 7036 C C . LEU B 1 342 ? 2.613 20.125 21.188 1 92.25 342 LEU B C 1
ATOM 7038 O O . LEU B 1 342 ? 3.133 20.875 22.016 1 92.25 342 LEU B O 1
ATOM 7042 N N . TYR B 1 343 ? 2.16 18.922 21.469 1 87.38 343 TYR B N 1
ATOM 7043 C CA . TYR B 1 343 ? 2.275 18.406 22.828 1 87.38 343 TYR B CA 1
ATOM 7044 C C . TYR B 1 343 ? 3.658 17.828 23.078 1 87.38 343 TYR B C 1
ATOM 7046 O O . TYR B 1 343 ? 4.23 17.172 22.203 1 87.38 343 TYR B O 1
ATOM 7054 N N . TYR B 1 344 ? 4.059 17.969 24.234 1 81.25 344 TYR B N 1
ATOM 7055 C CA . TYR B 1 344 ? 5.363 17.391 24.547 1 81.25 344 TYR B CA 1
ATOM 7056 C C . TYR B 1 344 ? 5.258 15.891 24.766 1 81.25 344 TYR B C 1
ATOM 7058 O O . TYR B 1 344 ? 6.078 15.117 24.266 1 81.25 344 TYR B O 1
ATOM 7066 N N . ASP B 1 345 ? 4.305 15.445 25.438 1 74.19 345 ASP B N 1
ATOM 7067 C CA . ASP B 1 345 ? 4.18 14.086 25.953 1 74.19 345 ASP B CA 1
ATOM 7068 C C . ASP B 1 345 ? 3.881 13.102 24.828 1 74.19 345 ASP B C 1
ATOM 7070 O O . ASP B 1 345 ? 4.148 11.906 24.953 1 74.19 345 ASP B O 1
ATOM 7074 N N . THR B 1 346 ? 3.326 13.555 23.781 1 70.06 346 THR B N 1
ATOM 7075 C CA . THR B 1 346 ? 2.979 12.68 22.672 1 70.06 346 THR B CA 1
ATOM 7076 C C . THR B 1 346 ? 3.91 12.914 21.484 1 70.06 346 THR B C 1
ATOM 7078 O O . THR B 1 346 ? 3.623 12.477 20.375 1 70.06 346 THR B O 1
ATOM 7081 N N . ALA B 1 347 ? 4.953 13.594 21.812 1 74.25 347 ALA B N 1
ATOM 7082 C CA . ALA B 1 347 ? 5.883 13.906 20.719 1 74.25 347 ALA B CA 1
ATOM 7083 C C . ALA B 1 347 ? 6.688 12.672 20.328 1 74.25 347 ALA B C 1
ATOM 7085 O O . ALA B 1 347 ? 7.242 11.977 21.172 1 74.25 347 ALA B O 1
ATOM 7086 N N . TYR B 1 348 ? 6.633 12.344 19.047 1 68.88 348 TYR B N 1
ATOM 7087 C CA . TYR B 1 348 ? 7.457 11.258 18.531 1 68.88 348 TYR B CA 1
ATOM 7088 C C . TYR B 1 348 ? 8.93 11.492 18.844 1 68.88 348 TYR B C 1
ATOM 7090 O O . TYR B 1 348 ? 9.68 10.547 19.109 1 68.88 348 TYR B O 1
ATOM 7098 N N . GLU B 1 349 ? 9.242 12.773 18.844 1 61.75 349 GLU B N 1
ATOM 7099 C CA . GLU B 1 349 ? 10.633 13.195 18.984 1 61.75 349 GLU B CA 1
ATOM 7100 C C . GLU B 1 349 ? 11.148 12.914 20.406 1 61.75 349 GLU B C 1
ATOM 7102 O O . GLU B 1 349 ? 12.352 12.945 20.641 1 61.75 349 GLU B O 1
ATOM 7107 N N . SER B 1 350 ? 10.156 12.648 21.25 1 60.91 350 SER B N 1
ATOM 7108 C CA . SER B 1 350 ? 10.57 12.43 22.641 1 60.91 350 SER B CA 1
ATOM 7109 C C . SER B 1 350 ? 11.562 11.281 22.75 1 60.91 350 SER B C 1
ATOM 7111 O O . SER B 1 350 ? 12.289 11.172 23.734 1 60.91 350 SER B O 1
ATOM 7113 N N . ILE B 1 351 ? 11.562 10.57 21.641 1 57.5 351 ILE B N 1
ATOM 7114 C CA . ILE B 1 351 ? 12.477 9.43 21.609 1 57.5 351 ILE B CA 1
ATOM 7115 C C . ILE B 1 351 ? 13.922 9.93 21.562 1 57.5 351 ILE B C 1
ATOM 7117 O O . ILE B 1 351 ? 14.836 9.227 21.984 1 57.5 351 ILE B O 1
ATOM 7121 N N . TYR B 1 352 ? 14.023 11.172 21.078 1 54.03 352 TYR B N 1
ATOM 7122 C CA . TYR B 1 352 ? 15.367 11.695 20.906 1 54.03 352 TYR B CA 1
ATOM 7123 C C . TYR B 1 352 ? 15.812 12.477 22.125 1 54.03 352 TYR B C 1
ATOM 7125 O O . TYR B 1 352 ? 16.906 13.047 22.156 1 54.03 352 TYR B O 1
ATOM 7133 N N . THR B 1 353 ? 14.852 12.719 23.031 1 52.44 353 THR B N 1
ATOM 7134 C CA . THR B 1 353 ? 15.141 13.602 24.156 1 52.44 353 THR B CA 1
ATOM 7135 C C . THR B 1 353 ? 16.453 13.219 24.812 1 52.44 353 THR B C 1
ATOM 7137 O O . THR B 1 353 ? 17.172 14.078 25.328 1 52.44 353 THR B O 1
ATOM 7140 N N . ASP B 1 354 ? 16.641 11.914 25.031 1 45.47 354 ASP B N 1
ATOM 7141 C CA . ASP B 1 354 ? 17.844 11.648 25.797 1 45.47 354 ASP B CA 1
ATOM 7142 C C . ASP B 1 354 ? 19.078 11.711 24.906 1 45.47 354 ASP B C 1
ATOM 7144 O O . ASP B 1 354 ? 20.141 11.203 25.266 1 45.47 354 ASP B O 1
ATOM 7148 N N . ILE B 1 355 ? 18.922 11.828 23.734 1 44.25 355 ILE B N 1
ATOM 7149 C CA . ILE B 1 355 ? 20.156 11.992 22.969 1 44.25 355 ILE B CA 1
ATOM 7150 C C . ILE B 1 355 ? 20.969 13.148 23.547 1 44.25 355 ILE B C 1
ATOM 7152 O O . ILE B 1 355 ? 20.594 14.312 23.406 1 44.25 355 ILE B O 1
ATOM 7156 N N . ASP B 1 356 ? 21.406 13.008 24.625 1 40.69 356 ASP B N 1
ATOM 7157 C CA . ASP B 1 356 ? 22.406 13.945 25.125 1 40.69 356 ASP B CA 1
ATOM 7158 C C . ASP B 1 356 ? 23.391 14.328 24.031 1 40.69 356 ASP B C 1
ATOM 7160 O O . ASP B 1 356 ? 23.875 13.469 23.297 1 40.69 356 ASP B O 1
ATOM 7164 N N . GLN B 1 357 ? 23.391 15.586 23.578 1 42.34 357 GLN B N 1
ATOM 7165 C CA . GLN B 1 357 ? 24.188 16.219 22.531 1 42.34 357 GLN B CA 1
ATOM 7166 C C . GLN B 1 357 ? 25.469 15.445 22.281 1 42.34 357 GLN B C 1
ATOM 7168 O O . GLN B 1 357 ? 25.922 15.336 21.141 1 42.34 357 GLN B O 1
ATOM 7173 N N . GLY B 1 358 ? 26.438 15.273 23.219 1 36.81 358 GLY B N 1
ATOM 7174 C CA . GLY B 1 358 ? 27.828 14.867 23.094 1 36.81 358 GLY B CA 1
ATOM 7175 C C . GLY B 1 358 ? 28 13.359 23.031 1 36.81 358 GLY B C 1
ATOM 7176 O O . GLY B 1 358 ? 29.078 12.867 22.672 1 36.81 358 GLY B O 1
ATOM 7177 N N . GLN B 1 359 ? 27.328 12.5 23.844 1 36.62 359 GLN B N 1
ATOM 7178 C CA . GLN B 1 359 ? 27.938 11.227 24.219 1 36.62 359 GLN B CA 1
ATOM 7179 C C . GLN B 1 359 ? 27.344 10.07 23.406 1 36.62 359 GLN B C 1
ATOM 7181 O O . GLN B 1 359 ? 27.797 8.93 23.516 1 36.62 359 GLN B O 1
ATOM 7186 N N . TYR B 1 360 ? 26.156 9.969 22.984 1 39.25 360 TYR B N 1
ATOM 7187 C CA . TYR B 1 360 ? 25.703 8.641 22.578 1 39.25 360 TYR B CA 1
ATOM 7188 C C . TYR B 1 360 ? 26.156 8.312 21.172 1 39.25 360 TYR B C 1
ATOM 7190 O O . TYR B 1 360 ? 26.203 9.18 20.297 1 39.25 360 TYR B O 1
ATOM 7198 N N . THR B 1 361 ? 26.859 7.121 21.172 1 42.12 361 THR B N 1
ATOM 7199 C CA . THR B 1 361 ? 27.234 6.516 19.906 1 42.12 361 THR B CA 1
ATOM 7200 C C . THR B 1 361 ? 26 6.074 19.125 1 42.12 361 THR B C 1
ATOM 7202 O O . THR B 1 361 ? 24.922 5.898 19.719 1 42.12 361 THR B O 1
ATOM 7205 N N . TYR B 1 362 ? 26.031 5.973 17.812 1 37.97 362 TYR B N 1
ATOM 7206 C CA . TYR B 1 362 ? 25.016 5.562 16.844 1 37.97 362 TYR B CA 1
ATOM 7207 C C . TYR B 1 362 ? 24.297 4.309 17.312 1 37.97 362 TYR B C 1
ATOM 7209 O O . TYR B 1 362 ? 23.078 4.215 17.203 1 37.97 362 TYR B O 1
ATOM 7217 N N . LYS B 1 363 ? 25.031 3.408 17.875 1 42.22 363 LYS B N 1
ATOM 7218 C CA . LYS B 1 363 ? 24.531 2.08 18.234 1 42.22 363 LYS B CA 1
ATOM 7219 C C . LYS B 1 363 ? 23.578 2.148 19.422 1 42.22 363 LYS B C 1
ATOM 7221 O O . LYS B 1 363 ? 22.547 1.478 19.438 1 42.22 363 LYS B O 1
ATOM 7226 N N . ASP B 1 364 ? 24.016 2.801 20.375 1 43.31 364 ASP B N 1
ATOM 7227 C CA . ASP B 1 364 ? 23.234 2.902 21.594 1 43.31 364 ASP B CA 1
ATOM 7228 C C . ASP B 1 364 ? 21.875 3.557 21.328 1 43.31 364 ASP B C 1
ATOM 7230 O O . ASP B 1 364 ? 20.859 3.148 21.875 1 43.31 364 ASP B O 1
ATOM 7234 N N . MET B 1 365 ? 21.891 4.355 20.438 1 43.53 365 MET B N 1
ATOM 7235 C CA . MET B 1 365 ? 20.734 5.121 19.984 1 43.53 365 MET B CA 1
ATOM 7236 C C . MET B 1 365 ? 19.703 4.211 19.328 1 43.53 365 MET B C 1
ATOM 7238 O O . MET B 1 365 ? 18.5 4.332 19.578 1 43.53 365 MET B O 1
ATOM 7242 N N . MET B 1 366 ? 20.234 3.213 18.719 1 46.41 366 MET B N 1
ATOM 7243 C CA . MET B 1 366 ? 19.344 2.336 17.953 1 46.41 366 MET B CA 1
ATOM 7244 C C . MET B 1 366 ? 18.547 1.427 18.875 1 46.41 366 MET B C 1
ATOM 7246 O O . MET B 1 366 ? 17.359 1.191 18.641 1 46.41 366 MET B O 1
ATOM 7250 N N . THR B 1 367 ? 19.188 0.833 19.844 1 45.47 367 THR B N 1
ATOM 7251 C CA . THR B 1 367 ? 18.547 -0.118 20.734 1 45.47 367 THR B CA 1
ATOM 7252 C C . THR B 1 367 ? 17.484 0.569 21.578 1 45.47 367 THR B C 1
ATOM 7254 O O . THR B 1 367 ? 16.391 0.023 21.781 1 45.47 367 THR B O 1
ATOM 7257 N N . GLN B 1 368 ? 17.812 1.607 22.25 1 45.47 368 GLN B N 1
ATOM 7258 C CA . GLN B 1 368 ? 16.859 2.361 23.062 1 45.47 368 GLN B CA 1
ATOM 7259 C C . GLN B 1 368 ? 15.672 2.834 22.234 1 45.47 368 GLN B C 1
ATOM 7261 O O . GLN B 1 368 ? 14.539 2.844 22.703 1 45.47 368 GLN B O 1
ATOM 7266 N N . ILE B 1 369 ? 15.914 3.041 21.062 1 50.91 369 ILE B N 1
ATOM 7267 C CA . ILE B 1 369 ? 14.938 3.525 20.094 1 50.91 369 ILE B CA 1
ATOM 7268 C C . ILE B 1 369 ? 13.867 2.465 19.859 1 50.91 369 ILE B C 1
ATOM 7270 O O . ILE B 1 369 ? 12.672 2.781 19.812 1 50.91 369 ILE B O 1
ATOM 7274 N N . ASN B 1 370 ? 14.281 1.178 19.984 1 51.69 370 ASN B N 1
ATOM 7275 C CA . ASN B 1 370 ? 13.305 0.144 19.641 1 51.69 370 ASN B CA 1
ATOM 7276 C C . ASN B 1 370 ? 12.211 0.047 20.703 1 51.69 370 ASN B C 1
ATOM 7278 O O . ASN B 1 370 ? 11.023 -0.036 20.375 1 51.69 370 ASN B O 1
ATOM 7282 N N . ARG B 1 371 ? 12.633 -0.053 22.016 1 47.75 371 ARG B N 1
ATOM 7283 C CA . ARG B 1 371 ? 11.633 -0.2 23.078 1 47.75 371 ARG B CA 1
ATOM 7284 C C . ARG B 1 371 ? 10.789 1.062 23.219 1 47.75 371 ARG B C 1
ATOM 7286 O O . ARG B 1 371 ? 9.57 0.983 23.375 1 47.75 371 ARG B O 1
ATOM 7293 N N . GLU B 1 372 ? 11.445 2.203 23.25 1 56.06 372 GLU B N 1
ATOM 7294 C CA . GLU B 1 372 ? 10.766 3.486 23.422 1 56.06 372 GLU B CA 1
ATOM 7295 C C . GLU B 1 372 ? 9.859 3.785 22.234 1 56.06 372 GLU B C 1
ATOM 7297 O O . GLU B 1 372 ? 8.797 4.398 22.391 1 56.06 372 GLU B O 1
ATOM 7302 N N . GLN B 1 373 ? 10.188 3.072 21.219 1 59.66 373 GLN B N 1
ATOM 7303 C CA . GLN B 1 373 ? 9.375 3.248 20.016 1 59.66 373 GLN B CA 1
ATOM 7304 C C . GLN B 1 373 ? 7.996 2.604 20.188 1 59.66 373 GLN B C 1
ATOM 7306 O O . GLN B 1 373 ? 6.984 3.182 19.797 1 59.66 373 GLN B O 1
ATOM 7311 N N . ILE B 1 374 ? 8.07 1.494 20.906 1 57.84 374 ILE B N 1
ATOM 7312 C CA . ILE B 1 374 ? 6.797 0.803 21.078 1 57.84 374 ILE B CA 1
ATOM 7313 C C . ILE B 1 374 ? 5.895 1.602 22.016 1 57.84 374 ILE B C 1
ATOM 7315 O O . ILE B 1 374 ? 4.715 1.816 21.719 1 57.84 374 ILE B O 1
ATOM 7319 N N . GLN B 1 375 ? 6.477 2.076 23.156 1 63.12 375 GLN B N 1
ATOM 7320 C CA . GLN B 1 375 ? 5.68 2.838 24.109 1 63.12 375 GLN B CA 1
ATOM 7321 C C . GLN B 1 375 ? 5.164 4.133 23.484 1 63.12 375 GLN B C 1
ATOM 7323 O O . GLN B 1 375 ? 4.02 4.527 23.719 1 63.12 375 GLN B O 1
ATOM 7328 N N . ASN B 1 376 ? 5.957 4.734 22.703 1 69.44 376 ASN B N 1
ATOM 7329 C CA . ASN B 1 376 ? 5.57 5.988 22.078 1 69.44 376 ASN B CA 1
ATOM 7330 C C . ASN B 1 376 ? 4.469 5.77 21.031 1 69.44 376 ASN B C 1
ATOM 7332 O O . ASN B 1 376 ? 3.561 6.594 20.906 1 69.44 376 ASN B O 1
ATOM 7336 N N . GLN B 1 377 ? 4.582 4.605 20.5 1 70.38 377 GLN B N 1
ATOM 7337 C CA . GLN B 1 377 ? 3.547 4.297 19.516 1 70.38 377 GLN B CA 1
ATOM 7338 C C . GLN B 1 377 ? 2.189 4.113 20.203 1 70.38 377 GLN B C 1
ATOM 7340 O O . GLN B 1 377 ? 1.166 4.562 19.672 1 70.38 377 GLN B O 1
ATOM 7345 N N . GLN B 1 378 ? 2.232 3.582 21.297 1 71.69 378 GLN B N 1
ATOM 7346 C CA . GLN B 1 378 ? 0.983 3.357 22.016 1 71.69 378 GLN B CA 1
ATOM 7347 C C . GLN B 1 378 ? 0.383 4.676 22.5 1 71.69 378 GLN B C 1
ATOM 7349 O O . GLN B 1 378 ? -0.833 4.867 22.438 1 71.69 378 GLN B O 1
ATOM 7354 N N . LYS B 1 379 ? 1.241 5.566 23.016 1 73.12 379 LYS B N 1
ATOM 7355 C CA . LYS B 1 379 ? 0.776 6.871 23.484 1 73.12 379 LYS B CA 1
ATOM 7356 C C . LYS B 1 379 ? 0.192 7.684 22.328 1 73.12 379 LYS B C 1
ATOM 7358 O O . LYS B 1 379 ? -0.87 8.297 22.469 1 73.12 379 LYS B O 1
ATOM 7363 N N . MET B 1 380 ? 0.86 7.59 21.266 1 78 380 MET B N 1
ATOM 7364 C CA . MET B 1 380 ? 0.386 8.328 20.094 1 78 380 MET B CA 1
ATOM 7365 C C . MET B 1 380 ? -0.94 7.766 19.594 1 78 380 MET B C 1
ATOM 7367 O O . MET B 1 380 ? -1.847 8.523 19.234 1 78 380 MET B O 1
ATOM 7371 N N . GLU B 1 381 ? -0.978 6.461 19.594 1 76.38 381 GLU B N 1
ATOM 7372 C CA . GLU B 1 381 ? -2.207 5.809 19.141 1 76.38 381 GLU B CA 1
ATOM 7373 C C . GLU B 1 381 ? -3.375 6.152 20.062 1 76.38 381 GLU B C 1
ATOM 7375 O O . GLU B 1 381 ? -4.477 6.438 19.609 1 76.38 381 GLU B O 1
ATOM 7380 N N . SER B 1 382 ? -3.141 6.18 21.297 1 74.94 382 SER B N 1
ATOM 7381 C CA . SER B 1 382 ? -4.188 6.449 22.266 1 74.94 382 SER B CA 1
ATOM 7382 C C . SER B 1 382 ? -4.715 7.875 22.141 1 74.94 382 SER B C 1
ATOM 7384 O O . SER B 1 382 ? -5.906 8.125 22.344 1 74.94 382 SER B O 1
ATOM 7386 N N . PHE B 1 383 ? -3.881 8.75 21.75 1 77.88 383 PHE B N 1
ATOM 7387 C CA . PHE B 1 383 ? -4.297 10.148 21.75 1 77.88 383 PHE B CA 1
ATOM 7388 C C . PHE B 1 383 ? -4.727 10.578 20.359 1 77.88 383 PHE B C 1
ATOM 7390 O O . PHE B 1 383 ? -5.801 11.164 20.188 1 77.88 383 PHE B O 1
ATOM 7397 N N . TYR B 1 384 ? -4.004 10.211 19.391 1 79.69 384 TYR B N 1
ATOM 7398 C CA . TYR B 1 384 ? -4.227 10.789 18.062 1 79.69 384 TYR B CA 1
ATOM 7399 C C . TYR B 1 384 ? -5.223 9.953 17.266 1 79.69 384 TYR B C 1
ATOM 7401 O O . TYR B 1 384 ? -5.645 10.352 16.188 1 79.69 384 TYR B O 1
ATOM 7409 N N . SER B 1 385 ? -5.715 8.797 17.75 1 78.31 385 SER B N 1
ATOM 7410 C CA . SER B 1 385 ? -6.766 8.039 17.078 1 78.31 385 SER B CA 1
ATOM 7411 C C . SER B 1 385 ? -8.133 8.664 17.312 1 78.31 385 SER B C 1
ATOM 7413 O O . SER B 1 385 ? -9.062 8.469 16.516 1 78.31 385 SER B O 1
ATOM 7415 N N . TYR B 1 386 ? -8.406 9.336 18.422 1 73.94 386 TYR B N 1
ATOM 7416 C CA . TYR B 1 386 ? -9.617 10.023 18.859 1 73.94 386 TYR B CA 1
ATOM 7417 C C . TYR B 1 386 ? -10.789 9.047 18.969 1 73.94 386 TYR B C 1
ATOM 7419 O O . TYR B 1 386 ? -11.945 9.461 19.062 1 73.94 386 TYR B O 1
ATOM 7427 N N . SER B 1 387 ? -10.828 7.711 18.594 1 69.81 387 SER B N 1
ATOM 7428 C CA . SER B 1 387 ? -11.914 6.734 18.562 1 69.81 387 SER B CA 1
ATOM 7429 C C . SER B 1 387 ? -12.5 6.492 19.938 1 69.81 387 SER B C 1
ATOM 7431 O O . SER B 1 387 ? -13.711 6.367 20.109 1 69.81 387 SER B O 1
ATOM 7433 N N . ASN B 1 388 ? -11.852 6.559 21.031 1 68 388 ASN B N 1
ATOM 7434 C CA . ASN B 1 388 ? -12.328 6.293 22.391 1 68 388 ASN B CA 1
ATOM 7435 C C . ASN B 1 388 ? -11.812 7.34 23.375 1 68 388 ASN B C 1
ATOM 7437 O O . ASN B 1 388 ? -11.484 7.012 24.516 1 68 388 ASN B O 1
ATOM 7441 N N . PHE B 1 389 ? -12.062 8.492 22.812 1 75.56 389 PHE B N 1
ATOM 7442 C CA . PHE B 1 389 ? -11.508 9.555 23.641 1 75.56 389 PHE B CA 1
ATOM 7443 C C . PHE B 1 389 ? -12.609 10.297 24.391 1 75.56 389 PHE B C 1
ATOM 7445 O O . PHE B 1 389 ? -13.672 10.57 23.828 1 75.56 389 PHE B O 1
ATOM 7452 N N . ASP B 1 390 ? -12.445 10.438 25.719 1 79.94 390 ASP B N 1
ATOM 7453 C CA . ASP B 1 390 ? -13.359 11.258 26.516 1 79.94 390 ASP B CA 1
ATOM 7454 C C . ASP B 1 390 ? -12.984 12.734 26.438 1 79.94 390 ASP B C 1
ATOM 7456 O O . ASP B 1 390 ? -12.094 13.195 27.156 1 79.94 390 ASP B O 1
ATOM 7460 N N . PHE B 1 391 ? -13.734 13.508 25.719 1 83.5 391 PHE B N 1
ATOM 7461 C CA . PHE B 1 391 ? -13.406 14.898 25.438 1 83.5 391 PHE B CA 1
ATOM 7462 C C . PHE B 1 391 ? -13.82 15.797 26.594 1 83.5 391 PHE B C 1
ATOM 7464 O O . PHE B 1 391 ? -13.477 16.984 26.625 1 83.5 391 PHE B O 1
ATOM 7471 N N . SER B 1 392 ? -14.516 15.234 27.516 1 82.38 392 SER B N 1
ATOM 7472 C CA . SER B 1 392 ? -14.992 16.031 28.641 1 82.38 392 SER B CA 1
ATOM 7473 C C . SER B 1 392 ? -13.875 16.281 29.656 1 82.38 392 SER B C 1
ATOM 7475 O O . SER B 1 392 ? -13.969 17.203 30.469 1 82.38 392 SER B O 1
ATOM 7477 N N . LYS B 1 393 ? -12.844 15.539 29.484 1 83.81 393 LYS B N 1
ATOM 7478 C CA . LYS B 1 393 ? -11.719 15.68 30.406 1 83.81 393 LYS B CA 1
ATOM 7479 C C . LYS B 1 393 ? -10.422 15.984 29.656 1 83.81 393 LYS B C 1
ATOM 7481 O O . LYS B 1 393 ? -10.062 15.273 28.719 1 83.81 393 LYS B O 1
ATOM 7486 N N . GLN B 1 394 ? -9.875 17.094 30.078 1 84.38 394 GLN B N 1
ATOM 7487 C CA . GLN B 1 394 ? -8.562 17.391 29.531 1 84.38 394 GLN B CA 1
ATOM 7488 C C . GLN B 1 394 ? -7.543 16.328 29.938 1 84.38 394 GLN B C 1
ATOM 7490 O O . GLN B 1 394 ? -7.484 15.93 31.094 1 84.38 394 GLN B O 1
ATOM 7495 N N . PRO B 1 395 ? -6.848 15.852 28.938 1 80.06 395 PRO B N 1
ATOM 7496 C CA . PRO B 1 395 ? -5.801 14.898 29.312 1 80.06 395 PRO B CA 1
ATOM 7497 C C . PRO B 1 395 ? -4.703 15.539 30.156 1 80.06 395 PRO B C 1
ATOM 7499 O O . PRO B 1 395 ? -4.047 16.484 29.719 1 80.06 395 PRO B O 1
ATOM 7502 N N . ASP B 1 396 ? -4.504 15.109 31.359 1 73.19 396 ASP B N 1
ATOM 7503 C CA . ASP B 1 396 ? -3.633 15.727 32.344 1 73.19 396 ASP B CA 1
ATOM 7504 C C . ASP B 1 396 ? -2.162 15.539 31.984 1 73.19 396 ASP B C 1
ATOM 7506 O O . ASP B 1 396 ? -1.3 16.281 32.438 1 73.19 396 ASP B O 1
ATOM 7510 N N . HIS B 1 397 ? -2.004 14.695 31.172 1 76.12 397 HIS B N 1
ATOM 7511 C CA . HIS B 1 397 ? -0.604 14.359 30.938 1 76.12 397 HIS B CA 1
ATOM 7512 C C . HIS B 1 397 ? -0.026 15.164 29.781 1 76.12 397 HIS B C 1
ATOM 7514 O O . HIS B 1 397 ? 1.182 15.125 29.531 1 76.12 397 HIS B O 1
ATOM 7520 N N . LEU B 1 398 ? -0.856 16.016 29.203 1 84.56 398 LEU B N 1
ATOM 7521 C CA . LEU B 1 398 ? -0.361 16.75 28.047 1 84.56 398 LEU B CA 1
ATOM 7522 C C . LEU B 1 398 ? 0.175 18.125 28.453 1 84.56 398 LEU B C 1
ATOM 7524 O O . LEU B 1 398 ? -0.537 18.906 29.078 1 84.56 398 LEU B O 1
ATOM 7528 N N . LYS B 1 399 ? 1.409 18.328 28.188 1 88.88 399 LYS B N 1
ATOM 7529 C CA . LYS B 1 399 ? 2.045 19.625 28.422 1 88.88 399 LYS B CA 1
ATOM 7530 C C . LYS B 1 399 ? 1.939 20.531 27.203 1 88.88 399 LYS B C 1
ATOM 7532 O O . LYS B 1 399 ? 2.234 20.109 26.078 1 88.88 399 LYS B O 1
ATOM 7537 N N . PHE B 1 400 ? 1.529 21.766 27.422 1 94.81 400 PHE B N 1
ATOM 7538 C CA . PHE B 1 400 ? 1.33 22.766 26.391 1 94.81 400 PHE B CA 1
ATOM 7539 C C . PHE B 1 400 ? 1.578 24.172 26.953 1 94.81 400 PHE B C 1
ATOM 7541 O O . PHE B 1 400 ? 1.36 24.406 28.141 1 94.81 400 PHE B O 1
ATOM 7548 N N . GLY B 1 401 ? 2.105 25.047 26.156 1 97.31 401 GLY B N 1
ATOM 7549 C CA . GLY B 1 401 ? 2.352 26.406 26.578 1 97.31 401 GLY B CA 1
ATOM 7550 C C . GLY B 1 401 ? 1.122 27.297 26.484 1 97.31 401 GLY B C 1
ATOM 7551 O O . GLY B 1 401 ? 1.103 28.25 25.719 1 97.31 401 GLY B O 1
ATOM 7552 N N . GLY B 1 402 ? 0.143 27.062 27.234 1 98.06 402 GLY B N 1
ATOM 7553 C CA . GLY B 1 402 ? -1.122 27.781 27.188 1 98.06 402 GLY B CA 1
ATOM 7554 C C . GLY B 1 402 ? -2.314 26.906 27.531 1 98.06 402 GLY B C 1
ATOM 7555 O O . GLY B 1 402 ? -2.186 25.938 28.297 1 98.06 402 GLY B O 1
ATOM 7556 N N . LYS B 1 403 ? -3.465 27.328 27.188 1 97.81 403 LYS B N 1
ATOM 7557 C CA . LYS B 1 403 ? -4.715 26.594 27.359 1 97.81 403 LYS B CA 1
ATOM 7558 C C . LYS B 1 403 ? -5.258 26.094 26.031 1 97.81 403 LYS B C 1
ATOM 7560 O O . LYS B 1 403 ? -5.57 26.891 25.141 1 97.81 403 LYS B O 1
ATOM 7565 N N . PHE B 1 404 ? -5.41 24.766 25.953 1 96.5 404 PHE B N 1
ATOM 7566 C CA . PHE B 1 404 ? -5.668 24.219 24.625 1 96.5 404 PHE B CA 1
ATOM 7567 C C . PHE B 1 404 ? -6.957 23.406 24.609 1 96.5 404 PHE B C 1
ATOM 7569 O O . PHE B 1 404 ? -7.434 23.016 23.547 1 96.5 404 PHE B O 1
ATOM 7576 N N . TRP B 1 405 ? -7.492 23.078 25.672 1 95 405 TRP B N 1
ATOM 7577 C CA . TRP B 1 405 ? -8.664 22.203 25.734 1 95 405 TRP B CA 1
ATOM 7578 C C . TRP B 1 405 ? -9.945 23.016 25.766 1 95 405 TRP B C 1
ATOM 7580 O O . TRP B 1 405 ? -10.789 22.844 26.641 1 95 405 TRP B O 1
ATOM 7590 N N . ASN B 1 406 ? -10.078 23.938 24.828 1 97.19 406 ASN B N 1
ATOM 7591 C CA . ASN B 1 406 ? -11.242 24.797 24.688 1 97.19 406 ASN B CA 1
ATOM 7592 C C . ASN B 1 406 ? -12.109 24.391 23.5 1 97.19 406 ASN B C 1
ATOM 7594 O O . ASN B 1 406 ? -11.641 24.344 22.359 1 97.19 406 ASN B O 1
ATOM 7598 N N . PHE B 1 407 ? -13.391 24.125 23.781 1 95.81 407 PHE B N 1
ATOM 7599 C CA . PHE B 1 407 ? -14.305 23.641 22.766 1 95.81 407 PHE B CA 1
ATOM 7600 C C . PHE B 1 407 ? -15.383 24.672 22.453 1 95.81 407 PHE B C 1
ATOM 7602 O O . PHE B 1 407 ? -15.945 24.688 21.359 1 95.81 407 PHE B O 1
ATOM 7609 N N . THR B 1 408 ? -15.703 25.516 23.438 1 95.5 408 THR B N 1
ATOM 7610 C CA . THR B 1 408 ? -16.781 26.484 23.312 1 95.5 408 THR B CA 1
ATOM 7611 C C . THR B 1 408 ? -16.266 27.906 23.516 1 95.5 408 THR B C 1
ATOM 7613 O O . THR B 1 408 ? -15.172 28.094 24.047 1 95.5 408 THR B O 1
ATOM 7616 N N . VAL B 1 409 ? -17.094 28.812 23.156 1 96.81 409 VAL B N 1
ATOM 7617 C CA . VAL B 1 409 ? -16.781 30.219 23.359 1 96.81 409 VAL B CA 1
ATOM 7618 C C . VAL B 1 409 ? -16.484 30.469 24.844 1 96.81 409 VAL B C 1
ATOM 7620 O O . VAL B 1 409 ? -15.5 31.141 25.172 1 96.81 409 VAL B O 1
ATOM 7623 N N . ASP B 1 410 ? -17.266 29.906 25.656 1 96.69 410 ASP B N 1
ATOM 7624 C CA . ASP B 1 410 ? -17.094 30.094 27.094 1 96.69 410 ASP B CA 1
ATOM 7625 C C . ASP B 1 410 ? -15.766 29.516 27.578 1 96.69 410 ASP B C 1
ATOM 7627 O O . ASP B 1 410 ? -15.109 30.078 28.453 1 96.69 410 ASP B O 1
ATOM 7631 N N . ASP B 1 411 ? -15.414 28.359 26.984 1 97.25 411 ASP B N 1
ATOM 7632 C CA . ASP B 1 411 ? -14.117 27.766 27.328 1 97.25 411 ASP B CA 1
ATOM 7633 C C . ASP B 1 411 ? -12.977 28.734 27 1 97.25 411 ASP B C 1
ATOM 7635 O O . ASP B 1 411 ? -12.078 28.938 27.812 1 97.25 411 ASP B O 1
ATOM 7639 N N . TYR B 1 412 ? -13.008 29.312 25.828 1 98.19 412 TYR B N 1
ATOM 7640 C CA . TYR B 1 412 ? -11.969 30.234 25.375 1 98.19 412 TYR B CA 1
ATOM 7641 C C . TYR B 1 412 ? -11.906 31.469 26.281 1 98.19 412 TYR B C 1
ATOM 7643 O O . TYR B 1 412 ? -10.82 31.891 26.672 1 98.19 412 TYR B O 1
ATOM 7651 N N . VAL B 1 413 ? -13.062 32 26.594 1 98.38 413 VAL B N 1
ATOM 7652 C CA . VAL B 1 413 ? -13.148 33.219 27.406 1 98.38 413 VAL B CA 1
ATOM 7653 C C . VAL B 1 413 ? -12.562 32.938 28.781 1 98.38 413 VAL B C 1
ATOM 7655 O O . VAL B 1 413 ? -11.742 33.719 29.281 1 98.38 413 VAL B O 1
ATOM 7658 N N . ASN B 1 414 ? -12.984 31.859 29.375 1 98.5 414 ASN B N 1
ATOM 7659 C CA . ASN B 1 414 ? -12.484 31.5 30.703 1 98.5 414 ASN B CA 1
ATOM 7660 C C . ASN B 1 414 ? -10.969 31.297 30.703 1 98.5 414 ASN B C 1
ATOM 7662 O O . ASN B 1 414 ? -10.273 31.781 31.594 1 98.5 414 ASN B O 1
ATOM 7666 N N . SER B 1 415 ? -10.477 30.609 29.719 1 98.56 415 SER B N 1
ATOM 7667 C CA . SER B 1 415 ? -9.047 30.359 29.578 1 98.56 415 SER B CA 1
ATOM 7668 C C . SER B 1 415 ? -8.281 31.672 29.375 1 98.56 415 SER B C 1
ATOM 7670 O O . SER B 1 415 ? -7.211 31.859 29.953 1 98.56 415 SER B O 1
ATOM 7672 N N . ALA B 1 416 ? -8.805 32.531 28.531 1 98.75 416 ALA B N 1
ATOM 7673 C CA . ALA B 1 416 ? -8.164 33.812 28.25 1 98.75 416 ALA B CA 1
ATOM 7674 C C . ALA B 1 416 ? -8.078 34.656 29.5 1 98.75 416 ALA B C 1
ATOM 7676 O O . ALA B 1 416 ? -7.035 35.25 29.797 1 98.75 416 ALA B O 1
ATOM 7677 N N . ILE B 1 417 ? -9.188 34.719 30.234 1 98.62 417 ILE B N 1
ATOM 7678 C CA . ILE B 1 417 ? -9.242 35.562 31.438 1 98.62 417 ILE B CA 1
ATOM 7679 C C . ILE B 1 417 ? -8.273 35 32.5 1 98.62 417 ILE B C 1
ATOM 7681 O O . ILE B 1 417 ? -7.562 35.75 33.156 1 98.62 417 ILE B O 1
ATOM 7685 N N . GLU B 1 418 ? -8.234 33.719 32.594 1 98.5 418 GLU B N 1
ATOM 7686 C CA . GLU B 1 418 ? -7.336 33.094 33.531 1 98.5 418 GLU B CA 1
ATOM 7687 C C . GLU B 1 418 ? -5.879 33.438 33.25 1 98.5 418 GLU B C 1
ATOM 7689 O O . GLU B 1 418 ? -5.141 33.844 34.156 1 98.5 418 GLU B O 1
ATOM 7694 N N . LEU B 1 419 ? -5.48 33.281 32.031 1 98.44 419 LEU B N 1
ATOM 7695 C CA . LEU B 1 419 ? -4.094 33.562 31.656 1 98.44 419 LEU B CA 1
ATOM 7696 C C . LEU B 1 419 ? -3.783 35.062 31.766 1 98.44 419 LEU B C 1
ATOM 7698 O O . LEU B 1 419 ? -2.648 35.438 32.062 1 98.44 419 LEU B O 1
ATOM 7702 N N . TYR B 1 420 ? -4.762 35.844 31.547 1 98.5 420 TYR B N 1
ATOM 7703 C CA . TYR B 1 420 ? -4.547 37.312 31.562 1 98.5 420 TYR B CA 1
ATOM 7704 C C . TYR B 1 420 ? -4.441 37.812 33 1 98.5 420 TYR B C 1
ATOM 7706 O O . TYR B 1 420 ? -3.754 38.812 33.25 1 98.5 420 TYR B O 1
ATOM 7714 N N . THR B 1 421 ? -5.09 37.125 34 1 98 421 THR B N 1
ATOM 7715 C CA . THR B 1 421 ? -5.223 37.688 35.312 1 98 421 THR B CA 1
ATOM 7716 C C . THR B 1 421 ? -4.402 36.906 36.344 1 98 421 THR B C 1
ATOM 7718 O O . THR B 1 421 ? -4.059 37.438 37.406 1 98 421 THR B O 1
ATOM 7721 N N . ASN B 1 422 ? -4.137 35.688 36.094 1 98.12 422 ASN B N 1
ATOM 7722 C CA . ASN B 1 422 ? -3.438 34.812 37.031 1 98.12 422 ASN B CA 1
ATOM 7723 C C . ASN B 1 422 ? -1.95 34.719 36.688 1 98.12 422 ASN B C 1
ATOM 7725 O O . ASN B 1 422 ? -1.548 33.875 35.906 1 98.12 422 ASN B O 1
ATOM 7729 N N . GLU B 1 423 ? -1.129 35.406 37.469 1 97.25 423 GLU B N 1
ATOM 7730 C CA . GLU B 1 423 ? 0.303 35.5 37.188 1 97.25 423 GLU B CA 1
ATOM 7731 C C . GLU B 1 423 ? 0.971 34.125 37.312 1 97.25 423 GLU B C 1
ATOM 7733 O O . GLU B 1 423 ? 1.83 33.781 36.531 1 97.25 423 GLU B O 1
ATOM 7738 N N . GLU B 1 424 ? 0.617 33.438 38.312 1 96.81 424 GLU B N 1
ATOM 7739 C CA . GLU B 1 424 ? 1.223 32.125 38.531 1 96.81 424 GLU B CA 1
ATOM 7740 C C . GLU B 1 424 ? 0.951 31.172 37.375 1 96.81 424 GLU B C 1
ATOM 7742 O O . GLU B 1 424 ? 1.868 30.516 36.875 1 96.81 424 GLU B O 1
ATOM 7747 N N . GLU B 1 425 ? -0.282 31.078 36.969 1 97.25 425 GLU B N 1
ATOM 7748 C CA . GLU B 1 425 ? -0.65 30.234 35.844 1 97.25 425 GLU B CA 1
ATOM 7749 C C . GLU B 1 425 ? 0.013 30.703 34.562 1 97.25 425 GLU B C 1
ATOM 7751 O O . GLU B 1 425 ? 0.462 29.891 33.75 1 97.25 425 GLU B O 1
ATOM 7756 N N . TRP B 1 426 ? 0.041 31.969 34.406 1 97.81 426 TRP B N 1
ATOM 7757 C CA . TRP B 1 426 ? 0.68 32.562 33.219 1 97.81 426 TRP B CA 1
ATOM 7758 C C . TRP B 1 426 ? 2.141 32.125 33.125 1 97.81 426 TRP B C 1
ATOM 7760 O O . TRP B 1 426 ? 2.594 31.656 32.094 1 97.81 426 TRP B O 1
ATOM 7770 N N . LYS B 1 427 ? 2.863 32.219 34.219 1 96.62 427 LYS B N 1
ATOM 7771 C CA . LYS B 1 427 ? 4.281 31.875 34.25 1 96.62 427 LYS B CA 1
ATOM 7772 C C . LYS B 1 427 ? 4.488 30.391 33.969 1 96.62 427 LYS B C 1
ATOM 7774 O O . LYS B 1 427 ? 5.418 30.016 33.25 1 96.62 427 LYS B O 1
ATOM 7779 N N . LYS B 1 428 ? 3.648 29.641 34.531 1 95.94 428 LYS B N 1
ATOM 7780 C CA . LYS B 1 428 ? 3.711 28.203 34.312 1 95.94 428 LYS B CA 1
ATOM 7781 C C . LYS B 1 428 ? 3.59 27.859 32.844 1 95.94 428 LYS B C 1
ATOM 7783 O O . LYS B 1 428 ? 4.332 27.031 32.312 1 95.94 428 LYS B O 1
ATOM 7788 N N . GLN B 1 429 ? 2.686 28.484 32.156 1 97.19 429 GLN B N 1
ATOM 7789 C CA . GLN B 1 429 ? 2.443 28.203 30.734 1 97.19 429 GLN B CA 1
ATOM 7790 C C . GLN B 1 429 ? 3.572 28.766 29.875 1 97.19 429 GLN B C 1
ATOM 7792 O O . GLN B 1 429 ? 3.914 28.172 28.844 1 97.19 429 GLN B O 1
ATOM 7797 N N . VAL B 1 430 ? 4.117 29.875 30.234 1 97.25 430 VAL B N 1
ATOM 7798 C CA . VAL B 1 430 ? 5.262 30.438 29.516 1 97.25 430 VAL B CA 1
ATOM 7799 C C . VAL B 1 430 ? 6.434 29.469 29.578 1 97.25 430 VAL B C 1
ATOM 7801 O O . VAL B 1 430 ? 7.082 29.203 28.562 1 97.25 430 VAL B O 1
ATOM 7804 N N . ILE B 1 431 ? 6.648 28.891 30.75 1 95.31 431 ILE B N 1
ATOM 7805 C CA . ILE B 1 431 ? 7.746 27.953 30.922 1 95.31 431 ILE B CA 1
ATOM 7806 C C . ILE B 1 431 ? 7.496 26.703 30.094 1 95.31 431 ILE B C 1
ATOM 7808 O O . ILE B 1 431 ? 8.414 26.203 29.438 1 95.31 431 ILE B O 1
ATOM 7812 N N . ALA B 1 432 ? 6.312 26.25 30.094 1 94.88 432 ALA B N 1
ATOM 7813 C CA . ALA B 1 432 ? 5.961 25.062 29.312 1 94.88 432 ALA B CA 1
ATOM 7814 C C . ALA B 1 432 ? 6.211 25.297 27.828 1 94.88 432 ALA B C 1
ATOM 7816 O O . ALA B 1 432 ? 6.809 24.453 27.156 1 94.88 432 ALA B O 1
ATOM 7817 N N . GLY B 1 433 ? 5.734 26.406 27.297 1 95.94 433 GLY B N 1
ATOM 7818 C CA . GLY B 1 433 ? 5.965 26.719 25.891 1 95.94 433 GLY B CA 1
ATOM 7819 C C . GLY B 1 433 ? 7.434 26.812 25.531 1 95.94 433 GLY B C 1
ATOM 7820 O O . GLY B 1 433 ? 7.855 26.312 24.484 1 95.94 433 GLY B O 1
ATOM 7821 N N . ASN B 1 434 ? 8.141 27.438 26.406 1 94.75 434 ASN B N 1
ATOM 7822 C CA . ASN B 1 434 ? 9.578 27.578 26.203 1 94.75 434 ASN B CA 1
ATOM 7823 C C . ASN B 1 434 ? 10.273 26.219 26.156 1 94.75 434 ASN B C 1
ATOM 7825 O O . ASN B 1 434 ? 11.156 26 25.328 1 94.75 434 ASN B O 1
ATOM 7829 N N . GLU B 1 435 ? 9.883 25.391 27.016 1 91.06 435 GLU B N 1
ATOM 7830 C CA . GLU B 1 435 ? 10.453 24.047 27.078 1 91.06 435 GLU B CA 1
ATOM 7831 C C . GLU B 1 435 ? 10.164 23.266 25.797 1 91.06 435 GLU B C 1
ATOM 7833 O O . GLU B 1 435 ? 11.031 22.562 25.281 1 91.06 435 GLU B O 1
ATOM 7838 N N . ILE B 1 436 ? 8.969 23.375 25.312 1 92.06 436 ILE B N 1
ATOM 7839 C CA . ILE B 1 436 ? 8.594 22.672 24.078 1 92.06 436 ILE B CA 1
ATOM 7840 C C . ILE B 1 436 ? 9.414 23.203 22.906 1 92.06 436 ILE B C 1
ATOM 7842 O O . ILE B 1 436 ? 9.914 22.438 22.094 1 92.06 436 ILE B O 1
ATOM 7846 N N . CYS B 1 437 ? 9.57 24.484 22.797 1 92.81 437 CYS B N 1
ATOM 7847 C CA . CYS B 1 437 ? 10.375 25.078 21.734 1 92.81 437 CYS B CA 1
ATOM 7848 C C . CYS B 1 437 ? 11.82 24.594 21.828 1 92.81 437 CYS B C 1
ATOM 7850 O O . CYS B 1 437 ? 12.438 24.281 20.797 1 92.81 437 CYS B O 1
ATOM 7852 N N . ASN B 1 438 ? 12.312 24.547 23.016 1 89 438 ASN B N 1
ATOM 7853 C CA . ASN B 1 438 ? 13.695 24.109 23.234 1 89 438 ASN B CA 1
ATOM 7854 C C . ASN B 1 438 ? 13.883 22.641 22.844 1 89 438 ASN B C 1
ATOM 7856 O O . ASN B 1 438 ? 14.844 22.297 22.141 1 89 438 ASN B O 1
ATOM 7860 N N . ARG B 1 439 ? 12.969 21.875 23.141 1 84.31 439 ARG B N 1
ATOM 7861 C CA . ARG B 1 439 ? 13.164 20.422 23.047 1 84.31 439 ARG B CA 1
ATOM 7862 C C . ARG B 1 439 ? 12.688 19.906 21.703 1 84.31 439 ARG B C 1
ATOM 7864 O O . ARG B 1 439 ? 13.109 18.828 21.266 1 84.31 439 ARG B O 1
ATOM 7871 N N . ARG B 1 440 ? 11.867 20.656 21.047 1 87.5 440 ARG B N 1
ATOM 7872 C CA . ARG B 1 440 ? 11.234 20.062 19.875 1 87.5 440 ARG B CA 1
ATOM 7873 C C . ARG B 1 440 ? 11.477 20.922 18.641 1 87.5 440 ARG B C 1
ATOM 7875 O O . ARG B 1 440 ? 11.508 20.406 17.516 1 87.5 440 ARG B O 1
ATOM 7882 N N . MET B 1 441 ? 11.609 22.234 18.828 1 89.12 441 MET B N 1
ATOM 7883 C CA . MET B 1 441 ? 11.547 23.141 17.688 1 89.12 441 MET B CA 1
ATOM 7884 C C . MET B 1 441 ? 12.922 23.734 17.391 1 89.12 441 MET B C 1
ATOM 7886 O O . MET B 1 441 ? 13.086 24.453 16.391 1 89.12 441 MET B O 1
ATOM 7890 N N . GLY B 1 442 ? 13.906 23.406 18.094 1 87.25 442 GLY B N 1
ATOM 7891 C CA . GLY B 1 442 ? 15.195 24.078 18.047 1 87.25 442 GLY B CA 1
ATOM 7892 C C . GLY B 1 442 ? 16.078 23.578 16.906 1 87.25 442 GLY B C 1
ATOM 7893 O O . GLY B 1 442 ? 16.047 22.406 16.562 1 87.25 442 GLY B O 1
ATOM 7894 N N . PHE B 1 443 ? 16.891 24.453 16.391 1 89 443 PHE B N 1
ATOM 7895 C CA . PHE B 1 443 ? 17.781 24.172 15.289 1 89 443 PHE B CA 1
ATOM 7896 C C . PHE B 1 443 ? 18.828 23.125 15.68 1 89 443 PHE B C 1
ATOM 7898 O O . PHE B 1 443 ? 19.141 22.234 14.891 1 89 443 PHE B O 1
ATOM 7905 N N . THR B 1 444 ? 19.391 23.234 16.828 1 83.69 444 THR B N 1
ATOM 7906 C CA . THR B 1 444 ? 20.469 22.344 17.25 1 83.69 444 THR B CA 1
ATOM 7907 C C . THR B 1 444 ? 20.016 20.891 17.188 1 83.69 444 THR B C 1
ATOM 7909 O O . THR B 1 444 ? 20.703 20.047 16.609 1 83.69 444 THR B O 1
ATOM 7912 N N . ARG B 1 445 ? 18.984 20.688 17.719 1 82.75 445 ARG B N 1
ATOM 7913 C CA . ARG B 1 445 ? 18.453 19.328 17.75 1 82.75 445 ARG B CA 1
ATOM 7914 C C . ARG B 1 445 ? 17.984 18.891 16.359 1 82.75 445 ARG B C 1
ATOM 7916 O O . ARG B 1 445 ? 18.328 17.812 15.898 1 82.75 445 ARG B O 1
ATOM 7923 N N . ASN B 1 446 ? 17.156 19.641 15.719 1 88.44 446 ASN B N 1
ATOM 7924 C CA . ASN B 1 446 ? 16.516 19.25 14.469 1 88.44 446 ASN B CA 1
ATOM 7925 C C . ASN B 1 446 ? 17.531 19.156 13.328 1 88.44 446 ASN B C 1
ATOM 7927 O O . ASN B 1 446 ? 17.328 18.391 12.383 1 88.44 446 ASN B O 1
ATOM 7931 N N . ASN B 1 447 ? 18.625 19.938 13.43 1 89 447 ASN B N 1
ATOM 7932 C CA . ASN B 1 447 ? 19.703 19.766 12.469 1 89 447 ASN B CA 1
ATOM 7933 C C . ASN B 1 447 ? 20.359 18.391 12.586 1 89 447 ASN B C 1
ATOM 7935 O O . ASN B 1 447 ? 20.719 17.781 11.578 1 89 447 ASN B O 1
ATOM 7939 N N . LEU B 1 448 ? 20.5 17.984 13.781 1 84.06 448 LEU B N 1
ATOM 7940 C CA . LEU B 1 448 ? 21.062 16.672 14.008 1 84.06 448 LEU B CA 1
ATOM 7941 C C . LEU B 1 448 ? 20.156 15.578 13.461 1 84.06 448 LEU B C 1
ATOM 7943 O O . LEU B 1 448 ? 20.625 14.641 12.812 1 84.06 448 LEU B O 1
ATOM 7947 N N . VAL B 1 449 ? 18.906 15.68 13.75 1 84.19 449 VAL B N 1
ATOM 7948 C CA . VAL B 1 449 ? 17.938 14.711 13.266 1 84.19 449 VAL B CA 1
ATOM 7949 C C . VAL B 1 449 ? 17.922 14.719 11.734 1 84.19 449 VAL B C 1
ATOM 7951 O O . VAL B 1 449 ? 17.906 13.656 11.109 1 84.19 449 VAL B O 1
ATOM 7954 N N . TYR B 1 450 ? 17.922 15.867 11.188 1 89.69 450 TYR B N 1
ATOM 7955 C CA . TYR B 1 450 ? 17.953 16.047 9.742 1 89.69 450 TYR B CA 1
ATOM 7956 C C . TYR B 1 450 ? 19.156 15.32 9.141 1 89.69 450 TYR B C 1
ATOM 7958 O O . TYR B 1 450 ? 19 14.516 8.211 1 89.69 450 TYR B O 1
ATOM 7966 N N . MET B 1 451 ? 20.281 15.578 9.672 1 88 451 MET B N 1
ATOM 7967 C CA . MET B 1 451 ? 21.516 14.992 9.133 1 88 451 MET B CA 1
ATOM 7968 C C . MET B 1 451 ? 21.516 13.477 9.305 1 88 451 MET B C 1
ATOM 7970 O O . MET B 1 451 ? 21.859 12.742 8.375 1 88 451 MET B O 1
ATOM 7974 N N . MET B 1 452 ? 21.094 13.094 10.391 1 85.69 452 MET B N 1
ATOM 7975 C CA . MET B 1 452 ? 21.109 11.664 10.695 1 85.69 452 MET B CA 1
ATOM 7976 C C . MET B 1 452 ? 20.125 10.914 9.789 1 85.69 452 MET B C 1
ATOM 7978 O O . MET B 1 452 ? 20.516 9.93 9.148 1 85.69 452 MET B O 1
ATOM 7982 N N . LYS B 1 453 ? 18.906 11.312 9.711 1 88.31 453 LYS B N 1
ATOM 7983 C CA . LYS B 1 453 ? 17.875 10.609 8.961 1 88.31 453 LYS B CA 1
ATOM 7984 C C . LYS B 1 453 ? 18.141 10.68 7.461 1 88.31 453 LYS B C 1
ATOM 7986 O O . LYS B 1 453 ? 17.969 9.688 6.746 1 88.31 453 LYS B O 1
ATOM 7991 N N . PHE B 1 454 ? 18.531 11.812 7.012 1 92.69 454 PHE B N 1
ATOM 7992 C CA . PHE B 1 454 ? 18.812 11.961 5.586 1 92.69 454 PHE B CA 1
ATOM 7993 C C . PHE B 1 454 ? 19.969 11.062 5.168 1 92.69 454 PHE B C 1
ATOM 7995 O O . PHE B 1 454 ? 19.906 10.414 4.121 1 92.69 454 PHE B O 1
ATOM 8002 N N . ASN B 1 455 ? 20.984 11.023 6 1 91.62 455 ASN B N 1
ATOM 8003 C CA . ASN B 1 455 ? 22.109 10.148 5.691 1 91.62 455 ASN B CA 1
ATOM 8004 C C . ASN B 1 455 ? 21.703 8.68 5.727 1 91.62 455 ASN B C 1
ATOM 8006 O O . ASN B 1 455 ? 22.156 7.891 4.887 1 91.62 455 ASN B O 1
ATOM 8010 N N . GLU B 1 456 ? 20.938 8.344 6.676 1 90.88 456 GLU B N 1
ATOM 8011 C CA . GLU B 1 456 ? 20.469 6.965 6.785 1 90.88 456 GLU B CA 1
ATOM 8012 C C . GLU B 1 456 ? 19.719 6.539 5.523 1 90.88 456 GLU B C 1
ATOM 8014 O O . GLU B 1 456 ? 19.984 5.473 4.969 1 90.88 456 GLU B O 1
ATOM 8019 N N . TYR B 1 457 ? 18.766 7.34 5.09 1 94.69 457 TYR B N 1
ATOM 8020 C CA . TYR B 1 457 ? 17.984 7.02 3.906 1 94.69 457 TYR B CA 1
ATOM 8021 C C . TYR B 1 457 ? 18.844 7.027 2.652 1 94.69 457 TYR B C 1
ATOM 8023 O O . TYR B 1 457 ? 18.641 6.207 1.751 1 94.69 457 TYR B O 1
ATOM 8031 N N . LEU B 1 458 ? 19.812 7.93 2.596 1 95.19 458 LEU B N 1
ATOM 8032 C CA . LEU B 1 458 ? 20.703 8 1.444 1 95.19 458 LEU B CA 1
ATOM 8033 C C . LEU B 1 458 ? 21.562 6.75 1.342 1 95.19 458 LEU B C 1
ATOM 8035 O O . LEU B 1 458 ? 21.719 6.188 0.255 1 95.19 458 LEU B O 1
ATOM 8039 N N . MET B 1 459 ? 22.047 6.273 2.43 1 94.31 459 MET B N 1
ATOM 8040 C CA . MET B 1 459 ? 22.922 5.105 2.459 1 94.31 459 MET B CA 1
ATOM 8041 C C . MET B 1 459 ? 22.172 3.848 2.061 1 94.31 459 MET B C 1
ATOM 8043 O O . MET B 1 459 ? 22.734 2.932 1.469 1 94.31 459 MET B O 1
ATOM 8047 N N . ASN B 1 460 ? 20.906 3.824 2.33 1 95 460 ASN B N 1
ATOM 8048 C CA . ASN B 1 460 ? 20.109 2.633 2.07 1 95 460 ASN B CA 1
ATOM 8049 C C . ASN B 1 460 ? 19.172 2.834 0.883 1 95 460 ASN B C 1
ATOM 8051 O O . ASN B 1 460 ? 18.203 2.078 0.706 1 95 460 ASN B O 1
ATOM 8055 N N . LEU B 1 461 ? 19.438 3.84 0.125 1 96.94 461 LEU B N 1
ATOM 8056 C CA . LEU B 1 461 ? 18.516 4.293 -0.907 1 96.94 461 LEU B CA 1
ATOM 8057 C C . LEU B 1 461 ? 18.203 3.17 -1.891 1 96.94 461 LEU B C 1
ATOM 8059 O O . LEU B 1 461 ? 17.031 2.855 -2.131 1 96.94 461 LEU B O 1
ATOM 8063 N N . ARG B 1 462 ? 19.203 2.479 -2.4 1 94.88 462 ARG B N 1
ATOM 8064 C CA . ARG B 1 462 ? 19.047 1.441 -3.412 1 94.88 462 ARG B CA 1
ATOM 8065 C C . ARG B 1 462 ? 18.25 0.261 -2.861 1 94.88 462 ARG B C 1
ATOM 8067 O O . ARG B 1 462 ? 17.328 -0.229 -3.51 1 94.88 462 ARG B O 1
ATOM 8074 N N . ASP B 1 463 ? 18.531 -0.195 -1.727 1 93.56 463 ASP B N 1
ATOM 8075 C CA . ASP B 1 463 ? 17.859 -1.328 -1.102 1 93.56 463 ASP B CA 1
ATOM 8076 C C . ASP B 1 463 ? 16.406 -0.99 -0.772 1 93.56 463 ASP B C 1
ATOM 8078 O O . ASP B 1 463 ? 15.508 -1.81 -0.979 1 93.56 463 ASP B O 1
ATOM 8082 N N . ASN B 1 464 ? 16.25 0.197 -0.232 1 94.25 464 ASN B N 1
ATOM 8083 C CA . ASN B 1 464 ? 14.891 0.625 0.084 1 94.25 464 ASN B CA 1
ATOM 8084 C C . ASN B 1 464 ? 14.008 0.666 -1.163 1 94.25 464 ASN B C 1
ATOM 8086 O O . ASN B 1 464 ? 12.859 0.23 -1.131 1 94.25 464 ASN B O 1
ATOM 8090 N N . ARG B 1 465 ? 14.555 1.252 -2.238 1 95.19 465 ARG B N 1
ATOM 8091 C CA . ARG B 1 465 ? 13.805 1.333 -3.484 1 95.19 465 ARG B CA 1
ATOM 8092 C C . ARG B 1 465 ? 13.492 -0.058 -4.027 1 95.19 465 ARG B C 1
ATOM 8094 O O . ARG B 1 465 ? 12.383 -0.308 -4.508 1 95.19 465 ARG B O 1
ATOM 8101 N N . LYS B 1 466 ? 14.422 -0.959 -3.891 1 92.38 466 LYS B N 1
ATOM 8102 C CA . LYS B 1 466 ? 14.242 -2.32 -4.387 1 92.38 466 LYS B CA 1
ATOM 8103 C C . LYS B 1 466 ? 13.117 -3.035 -3.645 1 92.38 466 LYS B C 1
ATOM 8105 O O . LYS B 1 466 ? 12.344 -3.777 -4.25 1 92.38 466 LYS B O 1
ATOM 8110 N N . ARG B 1 467 ? 12.953 -2.789 -2.471 1 90.38 467 ARG B N 1
ATOM 8111 C CA . ARG B 1 467 ? 12 -3.502 -1.626 1 90.38 467 ARG B CA 1
ATOM 8112 C C . ARG B 1 467 ? 10.633 -2.822 -1.648 1 90.38 467 ARG B C 1
ATOM 8114 O O . ARG B 1 467 ? 9.641 -3.404 -1.215 1 90.38 467 ARG B O 1
ATOM 8121 N N . ASN B 1 468 ? 10.609 -1.633 -2.088 1 93.38 468 ASN B N 1
ATOM 8122 C CA . ASN B 1 468 ? 9.367 -0.871 -2.055 1 93.38 468 ASN B CA 1
ATOM 8123 C C . ASN B 1 468 ? 8.578 -1.023 -3.355 1 93.38 468 ASN B C 1
ATOM 8125 O O . ASN B 1 468 ? 8.75 -0.229 -4.281 1 93.38 468 ASN B O 1
ATOM 8129 N N . ASN B 1 469 ? 7.684 -1.957 -3.365 1 92.81 469 ASN B N 1
ATOM 8130 C CA . ASN B 1 469 ? 6.934 -2.275 -4.574 1 92.81 469 ASN B CA 1
ATOM 8131 C C . ASN B 1 469 ? 5.984 -1.145 -4.961 1 92.81 469 ASN B C 1
ATOM 8133 O O . ASN B 1 469 ? 5.762 -0.892 -6.145 1 92.81 469 ASN B O 1
ATOM 8137 N N . LEU B 1 470 ? 5.406 -0.473 -3.977 1 92.69 470 LEU B N 1
ATOM 8138 C CA . LEU B 1 470 ? 4.496 0.625 -4.273 1 92.69 470 LEU B CA 1
ATOM 8139 C C . LEU B 1 470 ? 5.238 1.791 -4.918 1 92.69 470 LEU B C 1
ATOM 8141 O O . LEU B 1 470 ? 4.738 2.412 -5.855 1 92.69 470 LEU B O 1
ATOM 8145 N N . TYR B 1 471 ? 6.496 2.102 -4.383 1 93.44 471 TYR B N 1
ATOM 8146 C CA . TYR B 1 471 ? 7.355 3.113 -4.988 1 93.44 471 TYR B CA 1
ATOM 8147 C C . TYR B 1 471 ? 7.621 2.795 -6.453 1 93.44 471 TYR B C 1
ATOM 8149 O O . TYR B 1 471 ? 7.441 3.65 -7.324 1 93.44 471 TYR B O 1
ATOM 8157 N N . ASN B 1 472 ? 8.008 1.596 -6.738 1 91.5 472 ASN B N 1
ATOM 8158 C CA . ASN B 1 472 ? 8.336 1.178 -8.102 1 91.5 472 ASN B CA 1
ATOM 8159 C C . ASN B 1 472 ? 7.109 1.209 -9.008 1 91.5 472 ASN B C 1
ATOM 8161 O O . ASN B 1 472 ? 7.203 1.599 -10.172 1 91.5 472 ASN B O 1
ATOM 8165 N N . LEU B 1 473 ? 6.023 0.818 -8.469 1 90.06 473 LEU B N 1
ATOM 8166 C CA . LEU B 1 473 ? 4.777 0.842 -9.227 1 90.06 473 LEU B CA 1
ATOM 8167 C C . LEU B 1 473 ? 4.418 2.264 -9.641 1 90.06 473 LEU B C 1
ATOM 8169 O O . LEU B 1 473 ? 4.008 2.498 -10.781 1 90.06 473 LEU B O 1
ATOM 8173 N N . THR B 1 474 ? 4.57 3.201 -8.75 1 88.38 474 THR B N 1
ATOM 8174 C CA . THR B 1 474 ? 4.195 4.582 -9.039 1 88.38 474 THR B CA 1
ATOM 8175 C C . THR B 1 474 ? 5.074 5.168 -10.133 1 88.38 474 THR B C 1
ATOM 8177 O O . THR B 1 474 ? 4.648 6.059 -10.875 1 88.38 474 THR B O 1
ATOM 8180 N N . TRP B 1 475 ? 6.234 4.73 -10.289 1 87.81 475 TRP B N 1
ATOM 8181 C CA . TRP B 1 475 ? 7.156 5.242 -11.297 1 87.81 475 TRP B CA 1
ATOM 8182 C C . TRP B 1 475 ? 7.105 4.383 -12.562 1 87.81 475 TRP B C 1
ATOM 8184 O O . TRP B 1 475 ? 7.785 4.684 -13.547 1 87.81 475 TRP B O 1
ATOM 8194 N N . SER B 1 476 ? 6.305 3.307 -12.531 1 81.94 476 SER B N 1
ATOM 8195 C CA . SER B 1 476 ? 6.195 2.422 -13.688 1 81.94 476 SER B CA 1
ATOM 8196 C C . SER B 1 476 ? 5.344 3.047 -14.781 1 81.94 476 SER B C 1
ATOM 8198 O O . SER B 1 476 ? 4.609 4.008 -14.539 1 81.94 476 SER B O 1
ATOM 8200 N N . GLU B 1 477 ? 5.473 2.5 -15.961 1 64.12 477 GLU B N 1
ATOM 8201 C CA . GLU B 1 477 ? 4.719 2.975 -17.125 1 64.12 477 GLU B CA 1
ATOM 8202 C C . GLU B 1 477 ? 3.23 2.684 -16.969 1 64.12 477 GLU B C 1
ATOM 8204 O O . GLU B 1 477 ? 2.393 3.398 -17.531 1 64.12 477 GLU B O 1
ATOM 8209 N N . THR B 1 478 ? 2.945 1.572 -16.344 1 54.56 478 THR B N 1
ATOM 8210 C CA . THR B 1 478 ? 1.585 1.071 -16.188 1 54.56 478 THR B CA 1
ATOM 8211 C C . THR B 1 478 ? 0.678 2.154 -15.602 1 54.56 478 THR B C 1
ATOM 8213 O O . THR B 1 478 ? -0.416 2.395 -16.109 1 54.56 478 THR B O 1
ATOM 8216 N N . LEU B 1 479 ? 0.984 2.623 -14.469 1 52.91 479 LEU B N 1
ATOM 8217 C CA . LEU B 1 479 ? 0.164 3.633 -13.812 1 52.91 479 LEU B CA 1
ATOM 8218 C C . LEU B 1 479 ? 0.277 4.977 -14.523 1 52.91 479 LEU B C 1
ATOM 8220 O O . LEU B 1 479 ? -0.631 5.805 -14.438 1 52.91 479 LEU B O 1
ATOM 8224 N N . ARG B 1 480 ? 1.325 4.988 -15.289 1 49.06 480 ARG B N 1
ATOM 8225 C CA . ARG B 1 480 ? 1.523 6.238 -16.016 1 49.06 480 ARG B CA 1
ATOM 8226 C C . ARG B 1 480 ? 0.697 6.262 -17.297 1 49.06 480 ARG B C 1
ATOM 8228 O O . ARG B 1 480 ? 0.265 7.328 -17.75 1 49.06 480 ARG B O 1
ATOM 8235 N N . SER B 1 481 ? 0.335 4.93 -17.984 1 42.31 481 SER B N 1
ATOM 8236 C CA . SER B 1 481 ? -0.135 4.793 -19.359 1 42.31 481 SER B CA 1
ATOM 8237 C C . SER B 1 481 ? -1.651 4.648 -19.422 1 42.31 481 SER B C 1
ATOM 8239 O O . SER B 1 481 ? -2.273 4.941 -20.438 1 42.31 481 SER B O 1
ATOM 8241 N N . THR B 1 482 ? -2.406 4.094 -18.562 1 38.53 482 THR B N 1
ATOM 8242 C CA . THR B 1 482 ? -3.676 3.494 -18.953 1 38.53 482 THR B CA 1
ATOM 8243 C C . THR B 1 482 ? -4.551 4.512 -19.688 1 38.53 482 THR B C 1
ATOM 8245 O O . THR B 1 482 ? -5.074 4.223 -20.766 1 38.53 482 THR B O 1
ATOM 8248 N N . GLN B 1 483 ? -5.188 5.449 -19.016 1 38.66 483 GLN B N 1
ATOM 8249 C CA . GLN B 1 483 ? -6.211 6.238 -19.703 1 38.66 483 GLN B CA 1
ATOM 8250 C C . GLN B 1 483 ? -5.617 7.012 -20.875 1 38.66 483 GLN B C 1
ATOM 8252 O O . GLN B 1 483 ? -6.234 7.105 -21.938 1 38.66 483 GLN B O 1
ATOM 8257 N N . ASN B 1 484 ? -4.523 7.562 -20.641 1 38.28 484 ASN B N 1
ATOM 8258 C CA . ASN B 1 484 ? -3.986 8.43 -21.688 1 38.28 484 ASN B CA 1
ATOM 8259 C C . ASN B 1 484 ? -3.512 7.629 -22.891 1 38.28 484 ASN B C 1
ATOM 8261 O O . ASN B 1 484 ? -3.557 8.117 -24.031 1 38.28 484 ASN B O 1
ATOM 8265 N N . PHE B 1 485 ? -3.119 6.43 -22.656 1 40.09 485 PHE B N 1
ATOM 8266 C CA . PHE B 1 485 ? -2.82 5.566 -23.781 1 40.09 485 PHE B CA 1
ATOM 8267 C C . PHE B 1 485 ? -4.074 5.293 -24.609 1 40.09 485 PHE B C 1
ATOM 8269 O O . PHE B 1 485 ? -4.043 5.344 -25.844 1 40.09 485 PHE B O 1
ATOM 8276 N N . ALA B 1 486 ? -5.129 5.051 -23.906 1 39.06 486 ALA B N 1
ATOM 8277 C CA . ALA B 1 486 ? -6.367 4.918 -24.672 1 39.06 486 ALA B CA 1
ATOM 8278 C C . ALA B 1 486 ? -6.715 6.215 -25.391 1 39.06 486 ALA B C 1
ATOM 8280 O O . ALA B 1 486 ? -7.102 6.199 -26.562 1 39.06 486 ALA B O 1
ATOM 8281 N N . LYS B 1 487 ? -6.578 7.289 -24.656 1 42.16 487 LYS B N 1
ATOM 8282 C CA . LYS B 1 487 ? -6.828 8.57 -25.312 1 42.16 487 LYS B CA 1
ATOM 8283 C C . LYS B 1 487 ? -5.805 8.836 -26.422 1 42.16 487 LYS B C 1
ATOM 8285 O O . LYS B 1 487 ? -6.156 9.336 -27.484 1 42.16 487 LYS B O 1
ATOM 8290 N N . TYR B 1 488 ? -4.57 8.578 -26.188 1 38.84 488 TYR B N 1
ATOM 8291 C CA . TYR B 1 488 ? -3.502 8.695 -27.172 1 38.84 488 TYR B CA 1
ATOM 8292 C C . TYR B 1 488 ? -3.762 7.793 -28.375 1 38.84 488 TYR B C 1
ATOM 8294 O O . TYR B 1 488 ? -3.652 8.227 -29.516 1 38.84 488 TYR B O 1
ATOM 8302 N N . ILE B 1 489 ? -4.082 6.605 -28.047 1 41.25 489 ILE B N 1
ATOM 8303 C CA . ILE B 1 489 ? -4.391 5.691 -29.141 1 41.25 489 ILE B CA 1
ATOM 8304 C C . ILE B 1 489 ? -5.633 6.18 -29.891 1 41.25 489 ILE B C 1
ATOM 8306 O O . ILE B 1 489 ? -5.691 6.121 -31.109 1 41.25 489 ILE B O 1
ATOM 8310 N N . ASN B 1 490 ? -6.617 6.617 -29.141 1 41.28 490 ASN B N 1
ATOM 8311 C CA . ASN B 1 490 ? -7.805 7.191 -29.766 1 41.28 490 ASN B CA 1
ATOM 8312 C C . ASN B 1 490 ? -7.457 8.406 -30.625 1 41.28 490 ASN B C 1
ATOM 8314 O O . ASN B 1 490 ? -7.98 8.57 -31.734 1 41.28 490 ASN B O 1
ATOM 8318 N N . GLU B 1 491 ? -6.664 9.219 -29.938 1 43.5 491 GLU B N 1
ATOM 8319 C CA . GLU B 1 491 ? -6.262 10.398 -30.703 1 43.5 491 GLU B CA 1
ATOM 8320 C C . GLU B 1 491 ? -5.355 10.016 -31.875 1 43.5 491 GLU B C 1
ATOM 8322 O O . GLU B 1 491 ? -5.461 10.586 -32.969 1 43.5 491 GLU B O 1
ATOM 8327 N N . LYS B 1 492 ? -4.473 9.07 -31.641 1 41.5 492 LYS B N 1
ATOM 8328 C CA . LYS B 1 492 ? -3.625 8.562 -32.719 1 41.5 492 LYS B CA 1
ATOM 8329 C C . LYS B 1 492 ? -4.461 7.867 -33.781 1 41.5 492 LYS B C 1
ATOM 8331 O O . LYS B 1 492 ? -4.215 8.047 -34.969 1 41.5 492 LYS B O 1
ATOM 8336 N N . ASN B 1 493 ? -5.32 7.098 -33.312 1 44.81 493 ASN B N 1
ATOM 8337 C CA . ASN B 1 493 ? -6.215 6.461 -34.281 1 44.81 493 ASN B CA 1
ATOM 8338 C C . ASN B 1 493 ? -7.121 7.48 -34.969 1 44.81 493 ASN B C 1
ATOM 8340 O O . ASN B 1 493 ? -7.477 7.316 -36.125 1 44.81 493 ASN B O 1
ATOM 8344 N N . ARG B 1 494 ? -7.539 8.375 -34.156 1 42.31 494 ARG B N 1
ATOM 8345 C CA . ARG B 1 494 ? -8.273 9.477 -34.75 1 42.31 494 ARG B CA 1
ATOM 8346 C C . ARG B 1 494 ? -7.391 10.258 -35.719 1 42.31 494 ARG B C 1
ATOM 8348 O O . ARG B 1 494 ? -7.848 10.68 -36.781 1 42.31 494 ARG B O 1
ATOM 8355 N N . ASN B 1 495 ? -6.215 10.523 -35.188 1 40.28 495 ASN B N 1
ATOM 8356 C CA . ASN B 1 495 ? -5.305 11.227 -36.062 1 40.28 495 ASN B CA 1
ATOM 8357 C C . ASN B 1 495 ? -4.961 10.383 -37.281 1 40.28 495 ASN B C 1
ATOM 8359 O O . ASN B 1 495 ? -4.637 10.922 -38.344 1 40.28 495 ASN B O 1
ATOM 8363 N N . LYS B 1 496 ? -4.781 9.148 -37.062 1 45.12 496 LYS B N 1
ATOM 8364 C CA . LYS B 1 496 ? -4.594 8.297 -38.219 1 45.12 496 LYS B CA 1
ATOM 8365 C C . LYS B 1 496 ? -5.824 8.328 -39.125 1 45.12 496 LYS B C 1
ATOM 8367 O O . LYS B 1 496 ? -5.703 8.305 -40.344 1 45.12 496 LYS B O 1
ATOM 8372 N N . LEU B 1 497 ? -6.957 8.195 -38.5 1 39.69 497 LEU B N 1
ATOM 8373 C CA . LEU B 1 497 ? -8.148 8.359 -39.344 1 39.69 497 LEU B CA 1
ATOM 8374 C C . LEU B 1 497 ? -8.148 9.719 -40.031 1 39.69 497 LEU B C 1
ATOM 8376 O O . LEU B 1 497 ? -8.594 9.836 -41.156 1 39.69 497 LEU B O 1
ATOM 8380 N N . PHE B 1 498 ? -7.629 10.672 -39.281 1 40.84 498 PHE B N 1
ATOM 8381 C CA . PHE B 1 498 ? -7.559 11.961 -39.969 1 40.84 498 PHE B CA 1
ATOM 8382 C C . PHE B 1 498 ? -6.418 11.984 -40.969 1 40.84 498 PHE B C 1
ATOM 8384 O O . PHE B 1 498 ? -6.52 12.633 -42 1 40.84 498 PHE B O 1
ATOM 8391 N N . SER B 1 499 ? -5.281 11.352 -40.656 1 39.78 499 SER B N 1
ATOM 8392 C CA . SER B 1 499 ? -4.238 11.352 -41.656 1 39.78 499 SER B CA 1
ATOM 8393 C C . SER B 1 499 ? -4.605 10.445 -42.844 1 39.78 499 SER B C 1
ATOM 8395 O O . SER B 1 499 ? -4.262 10.734 -44 1 39.78 499 SER B O 1
ATOM 8397 N N . SER B 1 500 ? -5.176 9.328 -42.5 1 39.19 500 SER B N 1
ATOM 8398 C CA . SER B 1 500 ? -5.551 8.477 -43.625 1 39.19 500 SER B CA 1
ATOM 8399 C C . SER B 1 500 ? -6.672 9.109 -44.438 1 39.19 500 SER B C 1
ATOM 8401 O O . SER B 1 500 ? -6.945 8.672 -45.562 1 39.19 500 SER B O 1
ATOM 8403 N N . LYS B 1 501 ? -7.469 9.93 -43.844 1 41.75 501 LYS B N 1
ATOM 8404 C CA . LYS B 1 501 ? -8.477 10.57 -44.688 1 41.75 501 LYS B CA 1
ATOM 8405 C C . LYS B 1 501 ? -7.852 11.641 -45.594 1 41.75 501 LYS B C 1
ATOM 8407 O O . LYS B 1 501 ? -8.477 12.109 -46.531 1 41.75 501 LYS B O 1
ATOM 8412 N N . HIS B 1 502 ? -6.785 12.227 -45.094 1 34.19 502 HIS B N 1
ATOM 8413 C CA . HIS B 1 502 ? -6.254 13.281 -45.969 1 34.19 502 HIS B CA 1
ATOM 8414 C C . HIS B 1 502 ? -5.281 12.719 -47 1 34.19 502 HIS B C 1
ATOM 8416 O O . HIS B 1 502 ? -4.734 13.469 -47.812 1 34.19 502 HIS B O 1
ATOM 8422 N N . SER B 1 503 ? -4.816 11.492 -46.875 1 33.5 503 SER B N 1
ATOM 8423 C CA . SER B 1 503 ? -4.07 11.086 -48.062 1 33.5 503 SER B CA 1
ATOM 8424 C C . SER B 1 503 ? -5 10.617 -49.156 1 33.5 503 SER B C 1
ATOM 8426 O O . SER B 1 503 ? -4.547 10.148 -50.188 1 33.5 503 SER B O 1
ATOM 8428 N N . LYS B 1 504 ? -6.344 10.609 -48.844 1 27.84 504 LYS B N 1
ATOM 8429 C CA . LYS B 1 504 ? -7.062 10.461 -50.094 1 27.84 504 LYS B CA 1
ATOM 8430 C C . LYS B 1 504 ? -7.469 11.812 -50.656 1 27.84 504 LYS B C 1
ATOM 8432 O O . LYS B 1 504 ? -7.961 12.68 -49.938 1 27.84 504 LYS B O 1
#

Foldseek 3Di:
DEEEEEDQDQADCPDAQLSQFSVLVVVLCLVVVHAYEYEHQDDDDPVSCVRNVVRPRYHYYHDDLVDPVRLCCCQPPDPVGQAQEYEYRALVRLVRPVLVCCVPHVLRAYEYENQWQVQLQVQLVVLLVVLVVVVVVVCVVVVPDDDDDLVSLQVSLLCSQQVSDDDPVPDPSNVSRLLSLLQGLAYEAAFLLVQLCCCPVVVSPRYDHFHGADAFDDLDDDVVLLPLVQAAAEEEEDECVDPQNVVQVCCCLRFQLVLLCVVVVPHAYEYEYDDDDPVCPPSVVVVSRYYYDYHDPDLLVLSRHQEYERAGSGDIGAHPVCLSNLVSLHFYQYALRNCGRLWDVLHLCVLCQPVPLPDDDPVVSVVSCVVVVVVSSVSNCVPSNSPPDDLVDDDPVTFALAHYSARGSVSRSVRVCCSSPPSVVVSRSSSSSSVSCNRRHHNSVSSVVVVVSVVVSSVCVVVSCVPSPSNVVSSDVVVVQDPVVVVVVVVVVVVVVVVVVVVD/DEEEEEDQDQADCPDAQLSQFSVLVVVLCLVVVHAYEYEHQDDDDPVSCVRNVVRVRYHYDHDDLVDPVRLCCCQPPDPVGQAQEYEYRALVRLVRCVLVCCVPPVLRAYEYENQWQVQLQVLLVVLLVVLVVVVVVVCVVVVPDDDDDLVSLQVSLLCSQQVSDDDPVPDPSNVSRLLSLLQGLAYEAAFLLVQLCCCPVVVSPRYDHFHAADAFDDLDDDVVLLPLVQAAAEEEEDECVDPQNVVQVCCCLRFQLVLLCVVVVPHAYEYEYDDDDPVCPPSVVVVSRYYYDYHDPDLLVLSRHQEYERAGSGDIGAHPVCLSNLVSLHFYQYALRNCGRLWDVLHLCVLCQPVPLPDDDPVVSVVSCVVVVVVSSVSNCVPSNSPDDDLVDDDPVTFALAHYSARDSVSSSVRVVCSSPPSVVVSVSSSSSSVSCNRRHHNSVSSVVVVVSVVVSSVCVVVSCVPSPSNVVSSDVVVVQPPVVVVVVVVVVVVVVVVVVVVD

Sequence (1008 aa):
MKVAIFSLLWPKNNFSAACVRTFGYVLCQLKENQETLFISPSKKTKQQISDIQMFSNVKIYEADYNNFETMDFLLSKQLNFVPDIAIFDTFVCEEKFSHYIHTKFPNCMKVLDLQDIHSLRHKRQQIVEDMEDNLKQKMIQNGSQNELDPEIERNMMQKVLQEGFPSGSESEEFNREMASMLRSDLVITCSDYEYFRLRNHLNIHNTELLTFFHETPSLEIDERETNFQKKRNFVWIGNQSHYPNADSLKYIINYIWPKIHERLPDAQLHIYGSNFKQEFSNLDKLNINIFSRGVMPSLERLAKYRVMLAPLRYGAGIKGKIVDSWLHKVPVVTSPIGAEGLYYDTAYESIYTDIDQGQYTYKDMMTQINREQIQNQQKMESFYSYSNFDFSKQPDHLKFGGKFWNFTVDDYVNSAIELYTNEEEWKKQVIAGNEICNRRMGFTRNNLVYMMKFNEYLMNLRDNRKRNNLYNLTWSETLRSTQNFAKYINEKNRNKLFSSKHSKMKVAIFSLLWPKNNFSAACVRTFGYVLCQLKENQETLFISPSKKTKQQISDIQMFSNVKIYEADYNNFETMDFLLSKQLNFVPDIAIFDTFVCEEKFSHYIHTKFPNCMKVLDLQDIHSLRHKRQQIVEDMEDNLKQKMIQNGSQNELDPEIERNMMQKVLQEGFPSGSESEEFNREMASMLRSDLVITCSDYEYFRLRNHLNIHNTELLTFFHETPSLEIDERETNFQKKRNFVWIGNQSHYPNADSLKYIINYIWPKIHERLPDAQLHIYGSNFKQEFSNLDKLNINIFSRGVMPSLERLAKYRVMLAPLRYGAGIKGKIVDSWLHKVPVVTSPIGAEGLYYDTAYESIYTDIDQGQYTYKDMMTQINREQIQNQQKMESFYSYSNFDFSKQPDHLKFGGKFWNFTVDDYVNSAIELYTNEEEWKKQVIAGNEICNRRMGFTRNNLVYMMKFNEYLMNLRDNRKRNNLYNLTWSETLRSTQNFAKYINEKNRNKLFSSKHSK

Radius of gyration: 34.67 Å; Cα contacts (8 Å, |Δi|>4): 1724; chains: 2; bounding box: 74×106×89 Å